Protein AF-A0A453LYA1-F1 (afdb_monomer_lite)

Radius of gyration: 41.37 Å; chains: 1; bounding box: 114×75×146 Å

pLDDT: mean 76.66, std 23.34, range [22.73, 98.69]

Foldseek 3Di:
DDDDDDDDAWAKEKAKPPAPFWDAAAEFPFWTATPVRDFIKIFIDTVNHTQQDDPQQWFKKFKFKFAQVVQPPPHPDDDDPVRRVVRADDDPNHGGGQAMFTGHRRMDGRDTTGHNDWDDGKIWMKIDTPPDDDPHDYHMYIGDIHGYYYPQCVQQDADVQDEQAAFLSNFAPHHPPDPLSVLCVVVVNGGLLSLLLVCQQDVPVNCVSSVDDPVRSVRRVVSSVRYDLAFFKAWDADPVQQKIFIATSSRDTQFIAHPNDTDGLVRQDLVSNVVCVVCCVVVSNVVSVVCVVCVVVVNNHGQFTDDPNDTHGPDDDDDDDDDDDDDDDDDDDDDDDDDPDDPDDDDDPPDDQLLVLLADDDDDDDDDDDDDDDDDDDDDDDDDDDDDDDDDDDDDDDDDDDDDDDDDDDDDDDDDDDDDDDDDDDDDDDDDPDPPDQVCVVVVHPLLPLVVLLLQLLVCLLVVVLVSNVSSLVSLVVQADLLDALSSNVSVLSSLLSVLQSVVHLVPCLVVSPDPQQFLVLLLLLVVVLVVLDVQQVLQLLQLLLLVSNLCRPAQAAEEEEQACQLVPSCLSVLLSQLSRPVHHHQYEYEDEDEPVSCRNSVHFCVVSQVVNVVSNVVSVHNYYYQYHHDQLLPDAPVSRPDDPRHQYEYEAAARLLLHDAVLQDVVGSSLVNLLRVVVSVHSKYKHKFWQFQLADDRQSVNSVRLSVQSSLVSNSSCVRDRSPDPSSSSSCVNPPSSLSSLSRNDDHNSRSRHGDHVVVVVVSNVVSPKDWDARDPVSVVSSVVVCVVGPPQWDWDADPSKIFTGGNPGTTMIMTMID

Organism: Aegilops tauschii subsp. strangulata (NCBI:txid200361)

Secondary structure (DSSP, 8-state):
------S----EEEEEES-S-B-SSEETTSBPPBTTSS--EEEEEETTEE--SSSGGG-EEEEEEEEGGGGTTTSS----HHHHHTTB-EETTEE-EEEEEE-BTTEEE----B-SS-EEEEEEEEEEE-S---SS-EEPEE---EEEE-GGGGGG---SSPPTTSBGGGSTT--TTSHHHHHHHTTT--BHHHHHHHHHHHHHHHHHHHT--HHHHHHHHHHHTTS---SEEEEEEETTTTEEEEE-TT--EEEEEETTEEEETTTS-HHHHHHHHHHHHHHHHHHHHHHHHHHHTT----SEEEETTEEEESSPPP--------PPP--PPPP---------------S--HHHHHH----------------------------------------------------------------------PPP------HHHHTT--TT-HHHHHHHHHHHHHHT-HHHHHHHHHHHHHH--TTS-HHHHHHHHHHHHHHHHHTT-HHHHTTT----PPPHHHHHHHHHHHHHHSSHHHHHHHHHHHHHHHHTTT-SEEEEEEET-TT-HHHHHHHHHHHT-TT-PPEEEEEEEE-SSTHHHHTS-HHHHHHHHHHHHHHTT--EEEEEEES-GGG--GGGS---TT-EEEEEEES-TTTS--TTT-TT-HHHHHHHHHHHT--SEEEEEEE----SSS-HHHHHHHHHHHHHHHHHHHHTTS-TT-HHHHHHIIIIIIHHHHHHHH--GGG-------HHHHHHHHHHTT--B-PPPHHHHHHHHHHHHTS-TTEEEEEETTEEEEEETTEEEEEEEEE-

Sequence (820 aa):
EGFPESGGTTRVKLRFVDVEGPKDPLYTGCPVQWLNGENAKVVIFENDKQITQGNLSKLKIEILAVHADFFTERGQADFTKEEFNKQIHMYNENESVLTTVNLKNGEACIGSFFFTESYRKKLRLTARVERQDLAVRVQEAITDPFVIKDHRSALNGKRYPPSKEEAVHHLENISLKGKRCNDLADKNITTVKRLMRHYHRDKSGLQKLTGMKDEDWSTMVTHATTCDPGVEIYSYGVAEENCELLFNDFYDLVGVLTNGDYVPVSHLDQFQQILLQLKMKSWKMSAFKKLEEREKSGVLIPDYLMMNGCPVRTVPLNNDAGPSVQAKRTSQYPNDIAAQHEFGDRHSLIGFSLAEVLSNNDAGDSKQEQTVHQGHGQPDASITQANILNDQGSLSAQPTPLHNFLPVPADEMITRASLTDEQTEYFSTTDEQTEYFSTTDSLGINTGDLKQVIIACGKAAAGNGIYETEVLISELRQLVSISGDPMQRLGACMLEGLVARFSSSGSKLYKSLNCKEPTSPELMSYMHLLYDMCPLYKFGYMSANGAIAEAVKGENFVHIIDFQIAQGSQWITIIQALAARPAGPPCLRITGIDDSNSAYARGGGLDMVGTRLHSISASCGLPFEFNAVHAASHEVYIQHLDTRPGEAIVVNFAYQLHHTPDESVSVENHRDRIIRMIKSLAPRVVTLVEQESNTNTTPFFQRYLETLDYYTAVFESIDVALPRDDKTRISTEQHCLARDIISLIACEGAERVERHEVFGKWKARFAMAGFRPYPLCSLVNNTIKTLLDDYHRCYRLEERDGVLYLGWKSRMLVVSSAWR

Structure (mmCIF, N/CA/C/O backbone):
data_AF-A0A453LYA1-F1
#
_entry.id   AF-A0A453LYA1-F1
#
loop_
_atom_site.group_PDB
_atom_site.id
_atom_site.type_symbol
_atom_site.label_atom_id
_atom_site.label_alt_id
_atom_site.label_comp_id
_atom_site.label_asym_id
_atom_site.label_entity_id
_atom_site.label_seq_id
_atom_site.pdbx_PDB_ins_code
_atom_site.Cartn_x
_atom_site.Cartn_y
_atom_site.Cartn_z
_atom_site.occupancy
_atom_site.B_iso_or_equiv
_atom_site.auth_seq_id
_atom_site.auth_comp_id
_atom_site.auth_asym_id
_atom_site.auth_atom_id
_atom_site.pdbx_PDB_model_num
ATOM 1 N N . GLU A 1 1 ? -10.356 17.931 75.069 1.00 30.28 1 GLU A N 1
ATOM 2 C CA . GLU A 1 1 ? -11.483 18.888 75.170 1.00 30.28 1 GLU A CA 1
ATOM 3 C C . GLU A 1 1 ? -10.923 20.305 75.075 1.00 30.28 1 GLU A C 1
ATOM 5 O O . GLU A 1 1 ? -9.731 20.453 75.311 1.00 30.28 1 GLU A O 1
ATOM 10 N N . GLY A 1 2 ? -11.742 21.313 74.751 1.00 31.31 2 GLY A N 1
ATOM 11 C CA . GLY A 1 2 ? -11.338 22.730 74.789 1.00 31.31 2 GLY A CA 1
ATOM 12 C C . GLY A 1 2 ? -10.570 23.240 73.559 1.00 31.31 2 GLY A C 1
ATOM 13 O O . GLY A 1 2 ? -9.354 23.110 73.476 1.00 31.31 2 GLY A O 1
ATOM 14 N N . PHE A 1 3 ? -11.292 23.878 72.634 1.00 37.16 3 PHE A N 1
ATOM 15 C CA . PHE A 1 3 ? -10.729 24.786 71.621 1.00 37.16 3 PHE A CA 1
ATOM 16 C C . PHE A 1 3 ? -10.383 26.159 72.253 1.00 37.16 3 PHE A C 1
ATOM 18 O O . PHE A 1 3 ? -10.768 26.424 73.396 1.00 37.16 3 PHE A O 1
ATOM 25 N N . PRO A 1 4 ? -9.688 27.050 71.522 1.00 33.28 4 PRO A N 1
ATOM 26 C CA . PRO A 1 4 ? -10.471 28.054 70.792 1.00 33.28 4 PRO A CA 1
ATOM 27 C C . PRO A 1 4 ? -10.206 28.069 69.279 1.00 33.28 4 PRO A C 1
ATOM 29 O O . PRO A 1 4 ? -9.065 28.074 68.821 1.00 33.28 4 PRO A O 1
ATOM 32 N N . GLU A 1 5 ? -11.286 28.143 68.502 1.00 47.47 5 GLU A N 1
ATOM 33 C CA . GLU A 1 5 ? -11.248 28.688 67.144 1.00 47.47 5 GLU A CA 1
ATOM 34 C C . GLU A 1 5 ? -11.278 30.225 67.204 1.00 47.47 5 GLU A C 1
ATOM 36 O O . GLU A 1 5 ? -11.777 30.803 68.170 1.00 47.47 5 GLU A O 1
ATOM 41 N N . SER A 1 6 ? -10.815 30.879 66.130 1.00 40.53 6 SER A N 1
ATOM 42 C CA . SER A 1 6 ? -10.664 32.340 65.970 1.00 40.53 6 SER A CA 1
ATOM 43 C C . SER A 1 6 ? -9.631 32.998 66.910 1.00 40.53 6 SER A C 1
ATOM 45 O O . SER A 1 6 ? -9.622 32.777 68.115 1.00 40.53 6 SER A O 1
ATOM 47 N N . GLY A 1 7 ? -8.726 33.824 66.358 1.00 31.69 7 GLY A N 1
ATOM 48 C CA . GLY A 1 7 ? -7.708 34.505 67.182 1.00 31.69 7 GLY A CA 1
ATOM 49 C C . GLY A 1 7 ? -6.412 34.975 66.507 1.00 31.69 7 GLY A C 1
ATOM 50 O O . GLY A 1 7 ? -5.605 35.608 67.174 1.00 31.69 7 GLY A O 1
ATOM 51 N N . GLY A 1 8 ? -6.200 34.722 65.209 1.00 44.28 8 GLY A N 1
ATOM 52 C CA . GLY A 1 8 ? -5.078 35.310 64.457 1.00 44.28 8 GLY A CA 1
ATOM 53 C C . GLY A 1 8 ? -3.753 34.542 64.541 1.00 44.28 8 GLY A C 1
ATOM 54 O O . GLY A 1 8 ? -2.785 35.011 65.128 1.00 44.28 8 GLY A O 1
ATOM 55 N N . THR A 1 9 ? -3.674 33.387 63.877 1.00 48.34 9 THR A N 1
ATOM 56 C CA . THR A 1 9 ? -2.412 32.659 63.673 1.00 48.34 9 THR A CA 1
ATOM 57 C C . THR A 1 9 ? -1.511 33.401 62.681 1.00 48.34 9 THR A C 1
ATOM 59 O O . THR A 1 9 ? -1.737 33.333 61.468 1.00 48.34 9 THR A O 1
ATOM 62 N N . THR A 1 10 ? -0.484 34.096 63.170 1.00 52.25 10 THR A N 1
ATOM 63 C CA . THR A 1 10 ? 0.561 34.671 62.319 1.00 52.25 10 THR A CA 1
ATOM 64 C C . THR A 1 10 ? 1.327 33.566 61.587 1.00 52.25 10 THR A C 1
ATOM 66 O O . THR A 1 10 ? 1.954 32.701 62.197 1.00 52.25 10 THR A O 1
ATOM 69 N N . ARG A 1 11 ? 1.272 33.573 60.250 1.00 74.69 11 ARG A N 1
ATOM 70 C CA . ARG A 1 11 ? 1.991 32.604 59.412 1.00 74.69 11 ARG A CA 1
ATOM 71 C C . ARG A 1 11 ? 3.428 33.077 59.229 1.00 74.69 11 ARG A C 1
ATOM 73 O O . ARG A 1 11 ? 3.698 33.925 58.374 1.00 74.69 11 ARG A O 1
ATOM 80 N N . VAL A 1 12 ? 4.330 32.530 60.044 1.00 88.50 12 VAL A N 1
ATOM 81 C CA . VAL A 1 12 ? 5.773 32.749 59.913 1.00 88.50 12 VAL A CA 1
ATOM 82 C C . VAL A 1 12 ? 6.356 31.754 58.908 1.00 88.50 12 VAL A C 1
ATOM 84 O O . VAL A 1 12 ? 6.185 30.546 59.053 1.00 88.50 12 VAL A O 1
ATOM 87 N N . LYS A 1 13 ? 7.047 32.250 57.880 1.00 90.50 13 LYS A N 1
ATOM 88 C CA . LYS A 1 13 ? 7.580 31.449 56.767 1.00 90.50 13 LYS A CA 1
ATOM 89 C C . LYS A 1 13 ? 8.907 31.995 56.253 1.00 90.50 13 LYS A C 1
ATOM 91 O O . LYS A 1 13 ? 9.119 33.206 56.224 1.00 90.50 13 LYS A O 1
ATOM 96 N N . LEU A 1 14 ? 9.787 31.102 55.822 1.00 92.62 14 LEU A N 1
ATOM 97 C CA . LEU A 1 14 ? 10.999 31.440 55.084 1.00 92.62 14 LEU A CA 1
ATOM 98 C C . LEU A 1 14 ? 10.669 31.579 53.589 1.00 92.62 14 LEU A C 1
ATOM 100 O O . LEU A 1 14 ? 9.772 30.916 53.069 1.00 92.62 14 LEU A O 1
ATOM 104 N N . ARG A 1 15 ? 11.426 32.412 52.874 1.00 92.56 15 ARG A N 1
ATOM 105 C CA . ARG A 1 15 ? 11.445 32.463 51.405 1.00 92.56 15 ARG A CA 1
ATOM 106 C C . ARG A 1 15 ? 12.868 32.574 50.888 1.00 92.56 15 ARG A C 1
ATOM 108 O O . ARG A 1 15 ? 13.687 33.246 51.509 1.00 92.56 15 ARG A O 1
ATOM 115 N N . PHE A 1 16 ? 13.108 32.005 49.711 1.00 91.75 16 PHE A N 1
ATOM 116 C CA . PHE A 1 16 ? 14.186 32.456 48.838 1.00 91.75 16 PHE A CA 1
ATOM 117 C C . PHE A 1 16 ? 13.763 33.774 48.173 1.00 91.75 16 PHE A C 1
ATOM 119 O O . PHE A 1 16 ? 12.613 33.897 47.747 1.00 91.75 16 PHE A O 1
ATOM 126 N N . VAL A 1 17 ? 14.664 34.752 48.114 1.00 88.75 17 VAL A N 1
ATOM 127 C CA . VAL A 1 17 ? 14.460 36.039 47.425 1.00 88.75 17 VAL A CA 1
ATOM 128 C C . VAL A 1 17 ? 15.706 36.417 46.619 1.00 88.75 17 VAL A C 1
ATOM 130 O O . VAL A 1 17 ? 16.766 35.805 46.785 1.00 88.75 17 VAL A O 1
ATOM 133 N N . ASP A 1 18 ? 15.555 37.425 45.760 1.00 84.12 18 ASP A N 1
ATOM 134 C CA . ASP A 1 18 ? 16.565 37.935 44.821 1.00 84.12 18 ASP A CA 1
ATOM 135 C C . ASP A 1 18 ? 17.034 36.886 43.788 1.00 84.12 18 ASP A C 1
ATOM 137 O O . ASP A 1 18 ? 18.120 36.991 43.223 1.00 84.12 18 ASP A O 1
ATOM 141 N N . VAL A 1 19 ? 16.219 35.850 43.535 1.00 80.94 19 VAL A N 1
ATOM 142 C CA . VAL A 1 19 ? 16.482 34.791 42.545 1.00 80.94 19 VAL A CA 1
ATOM 143 C C . VAL A 1 19 ? 15.204 34.240 41.915 1.00 80.94 19 VAL A C 1
ATOM 145 O O . VAL A 1 19 ? 14.210 34.007 42.597 1.00 80.94 19 VAL A O 1
ATOM 148 N N . GLU A 1 20 ? 15.276 33.925 40.621 1.00 76.75 20 GLU A N 1
ATOM 149 C CA . GLU A 1 20 ? 14.210 33.251 39.852 1.00 76.75 20 GLU A CA 1
ATOM 150 C C . GLU A 1 20 ? 14.286 31.710 39.935 1.00 76.75 20 GLU A C 1
ATOM 152 O O . GLU A 1 20 ? 13.598 30.998 39.212 1.00 76.75 20 GLU A O 1
ATOM 157 N N . GLY A 1 21 ? 15.136 31.179 40.820 1.00 84.19 21 GLY A N 1
ATOM 158 C CA . GLY A 1 21 ? 15.368 29.744 41.005 1.00 84.19 21 GLY A CA 1
ATOM 159 C C . GLY A 1 21 ? 16.737 29.258 40.501 1.00 84.19 21 GLY A C 1
ATOM 160 O O . GLY A 1 21 ? 17.475 30.005 39.849 1.00 84.19 21 GLY A O 1
ATOM 161 N N . PRO A 1 22 ? 17.135 28.025 40.868 1.00 87.81 22 PRO A N 1
ATOM 162 C CA . PRO A 1 22 ? 18.398 27.425 40.447 1.00 87.81 22 PRO A CA 1
ATOM 163 C C . PRO A 1 22 ? 18.355 27.020 38.967 1.00 87.81 22 PRO A C 1
ATOM 165 O O . PRO A 1 22 ? 17.309 26.630 38.449 1.00 87.81 22 PRO A O 1
ATOM 168 N N . LYS A 1 23 ? 19.504 27.057 38.283 1.00 86.69 23 LYS A N 1
ATOM 169 C CA . LYS A 1 23 ? 19.617 26.563 36.899 1.00 86.69 23 LYS A CA 1
ATOM 170 C C . LYS A 1 23 ? 19.437 25.040 36.848 1.00 86.69 23 LYS A C 1
ATOM 172 O O . LYS A 1 23 ? 20.053 24.326 37.632 1.00 86.69 23 LYS A O 1
ATOM 177 N N . ASP A 1 24 ? 18.668 24.538 35.883 1.00 84.38 24 ASP A N 1
ATOM 178 C CA . ASP A 1 24 ? 18.558 23.102 35.590 1.00 84.38 24 ASP A CA 1
ATOM 179 C C . ASP A 1 24 ? 19.307 22.780 34.278 1.00 84.38 24 ASP A C 1
ATOM 181 O O . ASP A 1 24 ? 18.973 23.364 33.244 1.00 84.38 24 ASP A O 1
ATOM 185 N N . PRO A 1 25 ? 20.313 21.883 34.260 1.00 83.81 25 PRO A N 1
ATOM 186 C CA . PRO A 1 25 ? 20.894 21.153 35.387 1.00 83.81 25 PRO A CA 1
ATOM 187 C C . PRO A 1 25 ? 21.977 21.942 36.139 1.00 83.81 25 PRO A C 1
ATOM 189 O O . PRO A 1 25 ? 22.738 22.717 35.552 1.00 83.81 25 PRO A O 1
ATOM 192 N N . LEU A 1 26 ? 22.129 21.626 37.425 1.00 86.81 26 LEU A N 1
ATOM 193 C CA . LEU A 1 26 ? 23.341 21.916 38.191 1.00 86.81 26 LEU A CA 1
ATOM 194 C C . LEU A 1 26 ? 24.396 20.824 37.950 1.00 86.81 26 LEU A C 1
ATOM 196 O O . LEU A 1 26 ? 24.077 19.714 37.516 1.00 86.81 26 LEU A O 1
ATOM 200 N N . TYR A 1 27 ? 25.657 21.121 38.270 1.00 83.94 27 TYR A N 1
ATOM 201 C CA . TYR A 1 27 ? 26.779 20.189 38.116 1.00 83.94 27 TYR A CA 1
ATOM 202 C C . TYR A 1 27 ? 27.525 19.982 39.436 1.00 83.94 27 TYR A C 1
ATOM 204 O O . TYR A 1 27 ? 27.680 20.922 40.217 1.00 83.94 27 TYR A O 1
ATOM 212 N N . THR A 1 28 ? 28.008 18.762 39.683 1.00 83.75 28 THR A N 1
ATOM 213 C CA . THR A 1 28 ? 28.804 18.454 40.881 1.00 83.75 28 THR A CA 1
ATOM 214 C C . THR A 1 28 ? 30.088 19.279 40.946 1.00 83.75 28 THR A C 1
ATOM 216 O O . THR A 1 28 ? 30.659 19.651 39.921 1.00 83.75 28 THR A O 1
ATOM 219 N N . GLY A 1 29 ? 30.533 19.613 42.159 1.00 79.94 29 GLY A N 1
ATOM 220 C CA . GLY A 1 29 ? 31.735 20.421 42.405 1.00 79.94 29 GLY A CA 1
ATOM 221 C C . GLY A 1 29 ? 31.671 21.877 41.913 1.00 79.94 29 GLY A C 1
ATOM 222 O O . GLY A 1 29 ? 32.582 22.650 42.201 1.00 79.94 29 GLY A O 1
ATOM 223 N N . CYS A 1 30 ? 30.614 22.281 41.202 1.00 82.31 30 CYS A N 1
ATOM 224 C CA . CYS A 1 30 ? 30.370 23.667 40.822 1.00 82.31 30 CYS A CA 1
ATOM 225 C C . CYS A 1 30 ? 29.524 24.380 41.888 1.00 82.31 30 CYS A C 1
ATOM 227 O O . CYS A 1 30 ? 28.567 23.784 42.390 1.00 82.31 30 CYS A O 1
ATOM 229 N N . PRO A 1 31 ? 29.799 25.665 42.182 1.00 87.19 31 PRO A N 1
ATOM 230 C CA . PRO A 1 31 ? 28.870 26.517 42.914 1.00 87.19 31 PRO A CA 1
ATOM 231 C C . PRO A 1 31 ? 27.469 26.487 42.294 1.00 87.19 31 PRO A C 1
ATOM 233 O O . PRO A 1 31 ? 27.330 26.564 41.069 1.00 87.19 31 PRO A O 1
ATOM 236 N N . VAL A 1 32 ? 26.435 26.403 43.132 1.00 87.94 32 VAL A N 1
ATOM 237 C CA . VAL A 1 32 ? 25.037 26.488 42.692 1.00 87.94 32 VAL A CA 1
ATOM 238 C C . VAL A 1 32 ? 24.788 27.841 42.026 1.00 87.94 32 VAL A C 1
ATOM 240 O O . VAL A 1 32 ? 25.015 28.891 42.623 1.00 87.94 32 VAL A O 1
ATOM 243 N N . GLN A 1 33 ? 24.316 27.803 40.778 1.00 86.44 33 GLN A N 1
ATOM 244 C CA . GLN A 1 33 ? 23.986 28.992 39.997 1.00 86.44 33 GLN A CA 1
ATOM 245 C C . GLN A 1 33 ? 22.476 29.209 39.934 1.00 86.44 33 GLN A C 1
ATOM 247 O O . GLN A 1 33 ? 21.706 28.264 39.755 1.00 86.44 33 GLN A O 1
ATOM 252 N N . TRP A 1 34 ? 22.083 30.476 39.990 1.00 87.06 34 TRP A N 1
ATOM 253 C CA . TRP A 1 34 ? 20.704 30.946 39.890 1.00 87.06 34 TRP A CA 1
ATOM 254 C C . TRP A 1 34 ? 20.442 31.516 38.492 1.00 87.06 34 TRP A C 1
ATOM 256 O O . TRP A 1 34 ? 21.386 31.929 37.811 1.00 87.06 34 TRP A O 1
ATOM 266 N N . LEU A 1 35 ? 19.191 31.490 38.027 1.00 82.69 35 LEU A N 1
ATOM 267 C CA . LEU A 1 35 ? 18.830 31.850 36.646 1.00 82.69 35 LEU A CA 1
ATOM 268 C C . LEU A 1 35 ? 19.207 33.300 36.291 1.00 82.69 35 LEU A C 1
ATOM 270 O O . LEU A 1 35 ? 19.885 33.512 35.287 1.00 82.69 35 LEU A O 1
ATOM 274 N N . ASN A 1 36 ? 18.895 34.254 37.172 1.00 81.88 36 ASN A N 1
ATOM 275 C CA . ASN A 1 36 ? 19.286 35.668 37.079 1.00 81.88 36 ASN A CA 1
ATOM 276 C C . ASN A 1 36 ? 20.783 35.935 37.360 1.00 81.88 36 ASN A C 1
ATOM 278 O O . ASN A 1 36 ? 21.253 37.054 37.180 1.00 81.88 36 ASN A O 1
ATOM 282 N N . GLY A 1 37 ? 21.549 34.930 37.801 1.00 74.25 37 GLY A N 1
ATOM 283 C CA . GLY A 1 37 ? 22.980 35.053 38.105 1.00 74.25 37 GLY A CA 1
ATOM 284 C C . GLY A 1 37 ? 23.325 35.719 39.444 1.00 74.25 37 GLY A C 1
ATOM 285 O O . GLY A 1 37 ? 24.509 35.851 39.754 1.00 74.25 37 GLY A O 1
ATOM 286 N N . GLU A 1 38 ? 22.333 36.108 40.247 1.00 77.44 38 GLU A N 1
ATOM 287 C CA . GLU A 1 38 ? 22.539 36.749 41.551 1.00 77.44 38 GLU A CA 1
ATOM 288 C C . GLU A 1 38 ? 22.747 35.726 42.689 1.00 77.44 38 GLU A C 1
ATOM 290 O O . GLU A 1 38 ? 22.688 34.510 42.493 1.00 77.44 38 GLU A O 1
ATOM 295 N N . ASN A 1 39 ? 23.033 36.214 43.901 1.00 79.88 39 ASN A N 1
ATOM 296 C CA . ASN A 1 39 ? 23.191 35.374 45.091 1.00 79.88 39 ASN A CA 1
ATOM 297 C C . ASN A 1 39 ? 21.877 35.303 45.875 1.00 79.88 39 ASN A C 1
ATOM 299 O O . ASN A 1 39 ? 21.498 36.284 46.514 1.00 79.88 39 ASN A O 1
ATOM 303 N N . ALA A 1 40 ? 21.246 34.126 45.911 1.00 88.25 40 ALA A N 1
ATOM 304 C CA . ALA A 1 40 ? 20.052 33.896 46.719 1.00 88.25 40 ALA A CA 1
ATOM 305 C C . ALA A 1 40 ? 20.230 34.309 48.188 1.00 88.25 40 ALA A C 1
ATOM 307 O O . ALA A 1 40 ? 21.226 33.974 48.846 1.00 88.25 40 ALA A O 1
ATOM 308 N N . LYS A 1 41 ? 19.195 34.960 48.720 1.00 92.62 41 LYS A N 1
ATOM 309 C CA . LYS A 1 41 ? 19.008 35.177 50.156 1.00 92.62 41 LYS A CA 1
ATOM 310 C C . LYS A 1 41 ? 17.865 34.312 50.667 1.00 92.62 41 LYS A C 1
ATOM 312 O O . LYS A 1 41 ? 16.901 34.070 49.943 1.00 92.62 41 LYS A O 1
ATOM 317 N N . VAL A 1 42 ? 17.938 33.911 51.934 1.00 94.00 42 VAL A N 1
ATOM 318 C CA . VAL A 1 42 ? 16.764 33.464 52.692 1.00 94.00 42 VAL A CA 1
ATOM 319 C C . VAL A 1 42 ? 16.290 34.607 53.578 1.00 94.00 42 VAL A C 1
ATOM 321 O O . VAL A 1 42 ? 17.097 35.216 54.281 1.00 94.00 42 VAL A O 1
ATOM 324 N N . VAL A 1 43 ? 14.987 34.880 53.559 1.00 95.56 43 VAL A N 1
ATOM 325 C CA . VAL A 1 43 ? 14.341 35.919 54.372 1.00 95.56 43 VAL A CA 1
ATOM 326 C C . VAL A 1 43 ? 13.153 35.328 55.122 1.00 95.56 43 VAL A C 1
ATOM 328 O O . VAL A 1 43 ? 12.386 34.548 54.554 1.00 95.56 43 VAL A O 1
ATOM 331 N N . ILE A 1 44 ? 12.994 35.693 56.397 1.00 94.69 44 ILE A N 1
ATOM 332 C CA . ILE A 1 44 ? 11.853 35.285 57.225 1.00 94.69 44 ILE A CA 1
ATOM 333 C C . ILE A 1 44 ? 10.750 36.353 57.222 1.00 94.69 44 ILE A C 1
ATOM 335 O O . ILE A 1 44 ? 10.992 37.536 57.475 1.00 94.69 44 ILE A O 1
ATOM 339 N N . PHE A 1 45 ? 9.522 35.916 56.956 1.00 91.50 45 PHE A N 1
ATOM 340 C CA . PHE A 1 45 ? 8.326 36.746 56.884 1.00 91.50 45 PHE A CA 1
ATOM 341 C C . PHE A 1 45 ? 7.288 36.296 57.909 1.00 91.50 45 PHE A C 1
ATOM 343 O O . PHE A 1 45 ? 7.043 35.102 58.046 1.00 91.50 45 PHE A O 1
ATOM 350 N N . GLU A 1 46 ? 6.611 37.245 58.548 1.00 90.44 46 GLU A N 1
ATOM 351 C CA . GLU A 1 46 ? 5.376 37.044 59.307 1.00 90.44 46 GLU A CA 1
ATOM 352 C C . GLU A 1 46 ? 4.237 37.764 58.581 1.00 90.44 46 GLU A C 1
ATOM 354 O O . GLU A 1 46 ? 4.325 38.969 58.348 1.00 90.44 46 GLU A O 1
ATOM 359 N N . ASN A 1 47 ? 3.184 37.038 58.179 1.00 84.56 47 ASN A N 1
ATOM 360 C CA . ASN A 1 47 ? 2.059 37.598 57.407 1.00 84.56 47 ASN A CA 1
ATOM 361 C C . ASN A 1 47 ? 2.531 38.492 56.236 1.00 84.56 47 ASN A C 1
ATOM 363 O O . ASN A 1 47 ? 2.058 39.612 56.042 1.00 84.56 47 ASN A O 1
ATOM 367 N N . ASP A 1 48 ? 3.524 37.987 55.496 1.00 82.69 48 ASP A N 1
ATOM 368 C CA . ASP A 1 48 ? 4.148 38.626 54.331 1.00 82.69 48 ASP A CA 1
ATOM 369 C C . ASP A 1 48 ? 4.926 39.935 54.603 1.00 82.69 48 ASP A C 1
ATOM 371 O O . ASP A 1 48 ? 5.361 40.598 53.665 1.00 82.69 48 ASP A O 1
ATOM 375 N N . LYS A 1 49 ? 5.232 40.249 55.872 1.00 89.06 49 LYS A N 1
ATOM 376 C CA . LYS A 1 49 ? 6.176 41.308 56.281 1.00 89.06 49 LYS A CA 1
ATOM 377 C C . LYS A 1 49 ? 7.479 40.711 56.825 1.00 89.06 49 LYS A C 1
ATOM 379 O O . LYS A 1 49 ? 7.437 39.776 57.617 1.00 89.06 49 LYS A O 1
ATOM 384 N N . GLN A 1 50 ? 8.635 41.239 56.420 1.00 92.25 50 GLN A N 1
ATOM 385 C CA . GLN A 1 50 ? 9.950 40.758 56.872 1.00 92.25 50 GLN A CA 1
ATOM 386 C C . GLN A 1 50 ? 10.161 41.014 58.374 1.00 92.25 50 GLN A C 1
ATOM 388 O O . GLN A 1 50 ? 9.986 42.141 58.844 1.00 92.25 50 GLN A O 1
ATOM 393 N N . ILE A 1 51 ? 10.575 39.991 59.131 1.00 91.94 51 ILE A N 1
ATOM 394 C CA . ILE A 1 51 ? 10.809 40.119 60.579 1.00 91.94 51 ILE A CA 1
ATOM 395 C C . ILE A 1 51 ? 12.229 40.638 60.824 1.00 91.94 51 ILE A C 1
ATOM 397 O O . ILE A 1 51 ? 13.179 39.864 60.921 1.00 91.94 51 ILE A O 1
ATOM 401 N N . THR A 1 52 ? 12.396 41.955 60.943 1.00 90.94 52 THR A N 1
ATOM 402 C CA . THR A 1 52 ? 13.731 42.564 61.081 1.00 90.94 52 THR A CA 1
ATOM 403 C C . THR A 1 52 ? 14.291 42.566 62.508 1.00 90.94 52 THR A C 1
ATOM 405 O O . THR A 1 52 ? 15.494 42.744 62.693 1.00 90.94 52 THR A O 1
ATOM 408 N N . GLN A 1 53 ? 13.475 42.323 63.540 1.00 87.12 53 GLN A N 1
ATOM 409 C CA . GLN A 1 53 ? 13.885 42.408 64.952 1.00 87.12 53 GLN A CA 1
ATOM 410 C C . GLN A 1 53 ? 13.385 41.222 65.802 1.00 87.12 53 GLN A C 1
ATOM 412 O O . GLN A 1 53 ? 12.591 40.400 65.351 1.00 87.12 53 GLN A O 1
ATOM 417 N N . GLY A 1 54 ? 13.863 41.128 67.048 1.00 88.25 54 GLY A N 1
ATOM 418 C CA . GLY A 1 54 ? 13.530 40.042 67.978 1.00 88.25 54 GLY A CA 1
ATOM 419 C C . GLY A 1 54 ? 14.371 38.773 67.785 1.00 88.25 54 GLY A C 1
ATOM 420 O O . GLY A 1 54 ? 15.439 38.800 67.175 1.00 88.25 54 GLY A O 1
ATOM 421 N N . ASN A 1 55 ? 13.902 37.652 68.343 1.00 86.56 55 ASN A N 1
ATOM 422 C CA . ASN A 1 55 ? 14.623 36.372 68.289 1.00 86.56 55 ASN A CA 1
ATOM 423 C C . ASN A 1 55 ? 14.490 35.691 66.915 1.00 86.56 55 ASN A C 1
ATOM 425 O O . ASN A 1 55 ? 15.448 35.096 66.426 1.00 86.56 55 ASN A O 1
ATOM 429 N N . LEU A 1 56 ? 13.331 35.831 66.260 1.00 89.44 56 LEU A N 1
ATOM 430 C CA . LEU A 1 56 ? 13.075 35.254 64.935 1.00 89.44 56 LEU A CA 1
ATOM 431 C C . LEU A 1 56 ? 13.942 35.891 63.831 1.00 89.44 56 LEU A C 1
ATOM 433 O O . LEU A 1 56 ? 14.252 35.228 62.846 1.00 89.44 56 LEU A O 1
ATOM 437 N N . SER A 1 57 ? 14.415 37.132 64.009 1.00 91.31 57 SER A N 1
ATOM 438 C CA . SER A 1 57 ? 15.285 37.808 63.031 1.00 91.31 57 SER A CA 1
ATOM 439 C C . SER A 1 57 ? 16.759 37.368 63.072 1.00 91.31 57 SER A C 1
ATOM 441 O O . SER A 1 57 ? 17.582 37.906 62.324 1.00 91.31 57 SER A O 1
ATOM 443 N N . LYS A 1 58 ? 17.091 36.400 63.945 1.00 92.19 58 LYS A N 1
ATOM 444 C CA . LYS A 1 58 ? 18.453 35.914 64.246 1.00 92.19 58 LYS A CA 1
ATOM 445 C C . LYS A 1 58 ? 18.598 34.384 64.196 1.00 92.19 58 LYS A C 1
ATOM 447 O O . LYS A 1 58 ? 19.573 33.844 64.714 1.00 92.19 58 LYS A O 1
ATOM 452 N N . LEU A 1 59 ? 17.621 33.674 63.627 1.00 93.31 59 LEU A N 1
ATOM 453 C CA . LEU A 1 59 ? 17.631 32.209 63.576 1.00 93.31 59 LEU A CA 1
ATOM 454 C C . LEU A 1 59 ? 18.778 31.663 62.711 1.00 93.31 59 LEU A C 1
ATOM 456 O O . LEU A 1 59 ? 19.188 32.280 61.726 1.00 93.31 59 LEU A O 1
ATOM 460 N N . LYS A 1 60 ? 19.249 30.464 63.062 1.00 94.44 60 LYS A N 1
ATOM 461 C CA . LYS A 1 60 ? 20.160 29.655 62.248 1.00 94.44 60 LYS A CA 1
ATOM 462 C C . LYS A 1 60 ? 19.336 28.786 61.295 1.00 94.44 60 LYS A C 1
ATOM 464 O O . LYS A 1 60 ? 18.375 28.140 61.714 1.00 94.44 60 LYS A O 1
ATOM 469 N N . ILE A 1 61 ? 19.676 28.842 60.012 1.00 95.19 61 ILE A N 1
ATOM 470 C CA . ILE A 1 61 ? 18.920 28.292 58.886 1.00 95.19 61 ILE A CA 1
ATOM 471 C C . ILE A 1 61 ? 19.810 27.298 58.143 1.00 95.19 61 ILE A C 1
ATOM 473 O O . ILE A 1 61 ? 20.911 27.644 57.715 1.00 95.19 61 ILE A O 1
ATOM 477 N N . GLU A 1 62 ? 19.329 26.076 57.971 1.00 94.50 62 GLU A N 1
ATOM 478 C CA . GLU A 1 62 ? 19.984 25.036 57.181 1.00 94.50 62 GLU A CA 1
ATOM 479 C C . GLU A 1 62 ? 19.436 25.047 55.753 1.00 94.50 62 GLU A C 1
ATOM 481 O O . GLU A 1 62 ? 18.220 25.104 55.547 1.00 94.50 62 GLU A O 1
ATOM 486 N N . ILE A 1 63 ? 20.335 24.956 54.773 1.00 93.62 63 ILE A N 1
ATOM 487 C CA . ILE A 1 63 ? 19.995 24.746 53.367 1.00 93.62 63 ILE A CA 1
ATOM 488 C C . ILE A 1 63 ? 20.226 23.273 53.041 1.00 93.62 63 ILE A C 1
ATOM 490 O O . ILE A 1 63 ? 21.334 22.768 53.220 1.00 93.62 63 ILE A O 1
ATOM 494 N N . LEU A 1 64 ? 19.192 22.587 52.562 1.00 92.81 64 LEU A N 1
ATOM 495 C CA . LEU A 1 64 ? 19.237 21.166 52.200 1.00 92.81 64 LEU A CA 1
ATOM 496 C C . LEU A 1 64 ? 18.604 20.949 50.819 1.00 92.81 64 LEU A C 1
ATOM 498 O O . LEU A 1 64 ? 18.063 21.878 50.216 1.00 92.81 64 LEU A O 1
ATOM 502 N N . ALA A 1 65 ? 18.620 19.708 50.338 1.00 90.56 65 ALA A N 1
ATOM 503 C CA . ALA A 1 65 ? 17.771 19.273 49.232 1.00 90.56 65 ALA A CA 1
ATOM 504 C C . ALA A 1 65 ? 16.581 18.435 49.735 1.00 90.56 65 ALA A C 1
ATOM 506 O O . ALA A 1 65 ? 16.688 17.722 50.732 1.00 90.56 65 ALA A O 1
ATOM 507 N N . VAL A 1 66 ? 15.459 18.498 49.019 1.00 89.75 66 VAL A N 1
ATOM 508 C CA . VAL A 1 66 ? 14.269 17.648 49.206 1.00 89.75 66 VAL A CA 1
ATOM 509 C C . VAL A 1 66 ? 13.841 17.035 47.874 1.00 89.75 66 VAL A C 1
ATOM 511 O O . VAL A 1 66 ? 14.115 17.588 46.803 1.00 89.75 66 VAL A O 1
ATOM 514 N N . HIS A 1 67 ? 13.154 15.896 47.920 1.00 86.75 67 HIS A N 1
ATOM 515 C CA . HIS A 1 67 ? 12.638 15.245 46.715 1.00 86.75 67 HIS A CA 1
ATOM 516 C C . HIS A 1 67 ? 11.550 16.091 46.032 1.00 86.75 67 HIS A C 1
ATOM 518 O O . HIS A 1 67 ? 10.585 16.517 46.665 1.00 86.75 67 HIS A O 1
ATOM 524 N N . ALA A 1 68 ? 11.700 16.343 44.724 1.00 82.94 68 ALA A N 1
ATOM 525 C CA . ALA A 1 68 ? 10.775 17.202 43.979 1.00 82.94 68 ALA A CA 1
ATOM 526 C C . ALA A 1 68 ? 9.358 16.608 43.872 1.00 82.94 68 ALA A C 1
ATOM 528 O O . ALA A 1 68 ? 8.382 17.360 43.871 1.00 82.94 68 ALA A O 1
ATOM 529 N N . ASP A 1 69 ? 9.278 15.274 43.820 1.00 76.69 69 ASP A N 1
ATOM 530 C CA . ASP A 1 69 ? 8.069 14.465 43.630 1.00 76.69 69 ASP A CA 1
ATOM 531 C C . ASP A 1 69 ? 6.978 14.738 44.696 1.00 76.69 69 ASP A C 1
ATOM 533 O O . ASP A 1 69 ? 5.797 14.570 44.416 1.00 76.69 69 ASP A O 1
ATOM 537 N N . PHE A 1 70 ? 7.354 15.193 45.900 1.00 67.69 70 PHE A N 1
ATOM 538 C CA . PHE A 1 70 ? 6.456 15.379 47.054 1.00 67.69 70 PHE A CA 1
ATOM 539 C C . PHE A 1 70 ? 5.412 16.501 46.894 1.00 67.69 70 PHE A C 1
ATOM 541 O O . PHE A 1 70 ? 4.357 16.468 47.522 1.00 67.69 70 PHE A O 1
ATOM 548 N N . PHE A 1 71 ? 5.690 17.514 46.069 1.00 65.81 71 PHE A N 1
ATOM 549 C CA . PHE A 1 71 ? 4.904 18.759 46.035 1.00 65.81 71 PHE A CA 1
ATOM 550 C C . PHE A 1 71 ? 3.785 18.775 44.975 1.00 65.81 71 PHE A C 1
ATOM 552 O O . PHE A 1 71 ? 3.181 19.820 44.734 1.00 65.81 71 PHE A O 1
ATOM 559 N N . THR A 1 72 ? 3.522 17.648 44.311 1.00 54.28 72 THR A N 1
ATOM 560 C CA . THR A 1 72 ? 2.700 17.576 43.088 1.00 54.28 72 THR A CA 1
ATOM 561 C C . THR A 1 72 ? 1.189 17.498 43.328 1.00 54.28 72 THR A C 1
ATOM 563 O O . THR A 1 72 ? 0.438 18.006 42.502 1.00 54.28 72 THR A O 1
ATOM 566 N N . GLU A 1 73 ? 0.723 16.919 44.441 1.00 50.75 73 GLU A N 1
ATOM 567 C CA . GLU A 1 73 ? -0.713 16.624 44.644 1.00 50.75 73 GLU A CA 1
ATOM 568 C C . GLU A 1 73 ? -1.498 17.665 45.466 1.00 50.75 73 GLU A C 1
ATOM 570 O O . GLU A 1 73 ? -2.728 17.663 45.434 1.00 50.75 73 GLU A O 1
ATOM 575 N N . ARG A 1 74 ? -0.831 18.542 46.236 1.00 49.78 74 ARG A N 1
ATOM 576 C CA . ARG A 1 74 ? -1.506 19.487 47.164 1.00 49.78 74 ARG A CA 1
ATOM 577 C C . ARG A 1 74 ? -1.009 20.939 47.127 1.00 49.78 74 ARG A C 1
ATOM 579 O O . ARG A 1 74 ? -1.525 21.769 47.871 1.00 49.78 74 ARG A O 1
ATOM 586 N N . GLY A 1 75 ? -0.023 21.264 46.288 1.00 55.25 75 GLY A N 1
ATOM 587 C CA . GLY A 1 75 ? 0.627 22.582 46.291 1.00 55.25 75 GLY A CA 1
ATOM 588 C C . GLY A 1 75 ? 1.349 22.891 47.614 1.00 55.25 75 GLY A C 1
ATOM 589 O O . GLY A 1 75 ? 1.717 21.983 48.360 1.00 55.25 75 GLY A O 1
ATOM 590 N N . GLN A 1 76 ? 1.553 24.177 47.927 1.00 54.38 76 GLN A N 1
ATOM 591 C CA . GLN A 1 76 ? 2.124 24.628 49.211 1.00 54.38 76 GLN A CA 1
ATOM 592 C C . GLN A 1 76 ? 1.084 24.592 50.350 1.00 54.38 76 GLN A C 1
ATOM 594 O O . GLN A 1 76 ? 0.723 25.619 50.923 1.00 54.38 76 GLN A O 1
ATOM 599 N N . ALA A 1 77 ? 0.595 23.394 50.666 1.00 56.22 77 ALA A N 1
ATOM 600 C CA . ALA A 1 77 ? -0.242 23.147 51.835 1.00 56.22 77 ALA A CA 1
ATOM 601 C C . ALA A 1 77 ? 0.563 23.219 53.154 1.00 56.22 77 ALA A C 1
ATOM 603 O O . ALA A 1 77 ? 1.796 23.184 53.168 1.00 56.22 77 ALA A O 1
ATOM 604 N N . ASP A 1 78 ? -0.145 23.306 54.282 1.00 60.88 78 ASP A N 1
ATOM 605 C CA . ASP A 1 78 ? 0.446 23.438 55.619 1.00 60.88 78 ASP A CA 1
ATOM 606 C C . ASP A 1 78 ? 0.979 22.099 56.167 1.00 60.88 78 ASP A C 1
ATOM 608 O O . ASP A 1 78 ? 0.382 21.485 57.049 1.00 60.88 78 ASP A O 1
ATOM 612 N N . PHE A 1 79 ? 2.115 21.636 55.634 1.00 72.25 79 PHE A N 1
ATOM 613 C CA . PHE A 1 79 ? 2.784 20.407 56.081 1.00 72.25 79 PHE A CA 1
ATOM 614 C C . PHE A 1 79 ? 3.276 20.486 57.539 1.00 72.25 79 PHE A C 1
ATOM 616 O O . PHE A 1 79 ? 3.870 21.488 57.973 1.00 72.25 79 PHE A O 1
ATOM 623 N N . THR A 1 80 ? 3.124 19.383 58.276 1.00 76.25 80 THR A N 1
ATOM 624 C CA . THR A 1 80 ? 3.751 19.217 59.597 1.00 76.25 80 THR A CA 1
ATOM 625 C C . THR A 1 80 ? 5.282 19.160 59.491 1.00 76.25 80 THR A C 1
ATOM 627 O O . THR A 1 80 ? 5.850 18.824 58.446 1.00 76.25 80 THR A O 1
ATOM 630 N N . LYS A 1 81 ? 5.972 19.469 60.598 1.00 76.38 81 LYS A N 1
ATOM 631 C CA . LYS A 1 81 ? 7.442 19.373 60.721 1.00 76.38 81 LYS A CA 1
ATOM 632 C C . LYS A 1 81 ? 7.900 17.924 60.467 1.00 76.38 81 LYS A C 1
ATOM 634 O O . LYS A 1 81 ? 8.967 17.682 59.908 1.00 76.38 81 LYS A O 1
ATOM 639 N N . GLU A 1 82 ? 7.063 16.956 60.817 1.00 79.25 82 GLU A N 1
ATOM 640 C CA . GLU A 1 82 ? 7.300 15.515 60.750 1.00 79.25 82 GLU A CA 1
ATOM 641 C C . GLU A 1 82 ? 7.088 14.949 59.337 1.00 79.25 82 GLU A C 1
ATOM 643 O O . GLU A 1 82 ? 7.826 14.058 58.916 1.00 79.25 82 GLU A O 1
ATOM 648 N N . GLU A 1 83 ? 6.110 15.460 58.583 1.00 79.69 83 GLU A N 1
ATOM 649 C CA . GLU A 1 83 ? 5.935 15.136 57.160 1.00 79.69 83 GLU A CA 1
ATOM 650 C C . GLU A 1 83 ? 7.054 15.737 56.312 1.00 79.69 83 GLU A C 1
ATOM 652 O O . GLU A 1 83 ? 7.614 15.035 55.471 1.00 79.69 83 GLU A O 1
ATOM 657 N N . PHE A 1 84 ? 7.416 17.001 56.563 1.00 82.38 84 PHE A N 1
ATOM 658 C CA . PHE A 1 84 ? 8.458 17.691 55.805 1.00 82.38 84 PHE A CA 1
ATOM 659 C C . PHE A 1 84 ? 9.828 17.019 55.967 1.00 82.38 84 PHE A C 1
ATOM 661 O O . PHE A 1 84 ? 10.502 16.726 54.979 1.00 82.38 84 PHE A O 1
ATOM 668 N N . ASN A 1 85 ? 10.232 16.706 57.205 1.00 83.06 85 ASN A N 1
ATOM 669 C CA . ASN A 1 85 ? 11.544 16.105 57.468 1.00 83.06 85 ASN A CA 1
ATOM 670 C C . ASN A 1 85 ? 11.723 14.711 56.829 1.00 83.06 85 ASN A C 1
ATOM 672 O O . ASN A 1 85 ? 12.854 14.321 56.559 1.00 83.06 85 ASN A O 1
ATOM 676 N N . LYS A 1 86 ? 10.642 13.979 56.511 1.00 84.19 86 LYS A N 1
ATOM 677 C CA . LYS A 1 86 ? 10.716 12.698 55.773 1.00 84.19 86 LYS A CA 1
ATOM 678 C C . LYS A 1 86 ? 11.120 12.847 54.299 1.00 84.19 86 LYS A C 1
ATOM 680 O O . LYS A 1 86 ? 11.453 11.847 53.674 1.00 84.19 86 LYS A O 1
ATOM 685 N N . GLN A 1 87 ? 11.064 14.058 53.742 1.00 85.50 87 GLN A N 1
ATOM 686 C CA . GLN A 1 87 ? 11.338 14.339 52.323 1.00 85.50 87 GLN A CA 1
ATOM 687 C C . GLN A 1 87 ? 12.753 14.866 52.069 1.00 85.50 87 GLN A C 1
ATOM 689 O O . GLN A 1 87 ? 13.128 15.109 50.917 1.00 85.50 87 GLN A O 1
ATOM 694 N N . ILE A 1 88 ? 13.516 15.084 53.142 1.00 86.75 88 ILE A N 1
ATOM 695 C CA . ILE A 1 88 ? 14.886 15.588 53.100 1.00 86.75 88 ILE A CA 1
ATOM 696 C C . ILE A 1 88 ? 15.795 14.536 52.478 1.00 86.75 88 ILE A C 1
ATOM 698 O O . ILE A 1 88 ? 15.720 13.347 52.785 1.00 86.75 88 ILE A O 1
ATOM 702 N N . HIS A 1 89 ? 16.658 14.991 51.576 1.00 83.44 89 HIS A N 1
ATOM 703 C CA . HIS A 1 89 ? 17.594 14.124 50.895 1.00 83.44 89 HIS A CA 1
ATOM 704 C C . HIS A 1 89 ? 18.671 13.634 51.874 1.00 83.44 89 HIS A C 1
ATOM 706 O O . HIS A 1 89 ? 19.457 14.420 52.411 1.00 83.44 89 HIS A O 1
ATOM 712 N N . MET A 1 90 ? 18.689 12.321 52.099 1.00 80.81 90 MET A N 1
ATOM 713 C CA . MET A 1 90 ? 19.649 11.655 52.974 1.00 80.81 90 MET A CA 1
ATOM 714 C C . MET A 1 90 ? 20.881 11.210 52.180 1.00 80.81 90 MET A C 1
ATOM 716 O O . MET A 1 90 ? 20.750 10.599 51.119 1.00 80.81 90 MET A O 1
ATOM 720 N N . TYR A 1 91 ? 22.069 11.462 52.724 1.00 69.69 91 TYR A N 1
ATOM 721 C CA . TYR A 1 91 ? 23.356 11.005 52.201 1.00 69.69 91 TYR A CA 1
ATOM 722 C C . TYR A 1 91 ? 24.087 10.213 53.290 1.00 69.69 91 TYR A C 1
ATOM 724 O O . TYR A 1 91 ? 24.267 10.713 54.399 1.00 69.69 91 TYR A O 1
ATOM 732 N N . ASN A 1 92 ? 24.476 8.968 52.990 1.00 68.12 92 ASN A N 1
ATOM 733 C CA . ASN A 1 92 ? 25.053 8.017 53.953 1.00 68.12 92 ASN A CA 1
ATOM 734 C C . ASN A 1 92 ? 24.294 8.005 55.296 1.00 68.12 92 ASN A C 1
ATOM 736 O O . ASN A 1 92 ? 24.875 8.232 56.354 1.00 68.12 92 ASN A O 1
ATOM 740 N N . GLU A 1 93 ? 22.971 7.815 55.218 1.00 70.56 93 GLU A N 1
ATOM 741 C CA . GLU A 1 93 ? 22.018 7.770 56.346 1.00 70.56 93 GLU A CA 1
ATOM 742 C C . GLU A 1 93 ? 21.907 9.060 57.194 1.00 70.56 93 GLU A C 1
ATOM 744 O O . GLU A 1 93 ? 21.149 9.100 58.160 1.00 70.56 93 GLU A O 1
ATOM 749 N N . ASN A 1 94 ? 22.572 10.151 56.794 1.00 77.75 94 ASN A N 1
ATOM 750 C CA . ASN A 1 94 ? 22.542 11.459 57.458 1.00 77.75 94 ASN A CA 1
ATOM 751 C C . ASN A 1 94 ? 21.821 12.521 56.602 1.00 77.75 94 ASN A C 1
ATOM 753 O O . ASN A 1 94 ? 21.746 12.399 55.380 1.00 77.75 94 ASN A O 1
ATOM 757 N N . GLU A 1 95 ? 21.291 13.580 57.224 1.00 81.88 95 GLU A N 1
ATOM 758 C CA . GLU A 1 95 ? 20.641 14.687 56.499 1.00 81.88 95 GLU A CA 1
ATOM 759 C C . GLU A 1 95 ? 21.673 15.482 55.678 1.00 81.88 95 GLU A C 1
ATOM 761 O O . GLU A 1 95 ? 22.669 15.960 56.224 1.00 81.88 95 GLU A O 1
ATOM 766 N N . SER A 1 96 ? 21.445 15.657 54.371 1.00 82.12 96 SER A N 1
ATOM 767 C CA . SER A 1 96 ? 22.375 16.384 53.494 1.00 82.12 96 SER A CA 1
ATOM 768 C C . SER A 1 96 ? 22.224 17.907 53.643 1.00 82.12 96 SER A C 1
ATOM 770 O O . SER A 1 96 ? 21.555 18.576 52.851 1.00 82.12 96 SER A O 1
ATOM 772 N N . VAL A 1 97 ? 22.835 18.461 54.697 1.00 88.00 97 VAL A N 1
ATOM 773 C CA . VAL A 1 97 ? 22.975 19.913 54.900 1.00 88.00 97 VAL A CA 1
ATOM 774 C C . VAL A 1 97 ? 24.080 20.442 53.983 1.00 88.00 97 VAL A C 1
ATOM 776 O O . VAL A 1 97 ? 25.254 20.119 54.149 1.00 88.00 97 VAL A O 1
ATOM 779 N N . LEU A 1 98 ? 23.697 21.264 53.007 1.00 89.69 98 LEU A N 1
ATOM 780 C CA . LEU A 1 98 ? 24.580 21.808 51.970 1.00 89.69 98 LEU A CA 1
ATOM 781 C C . LEU A 1 98 ? 25.342 23.050 52.452 1.00 89.69 98 LEU A C 1
ATOM 783 O O . LEU A 1 98 ? 26.477 23.289 52.048 1.00 89.69 98 LEU A O 1
ATOM 787 N N . THR A 1 99 ? 24.697 23.860 53.294 1.00 92.06 99 THR A N 1
ATOM 788 C CA . THR A 1 99 ? 25.287 25.001 54.007 1.00 92.06 99 THR A CA 1
ATOM 789 C C . THR A 1 99 ? 24.359 25.435 55.148 1.00 92.06 99 THR A C 1
ATOM 791 O O . THR A 1 99 ? 23.180 25.072 55.178 1.00 92.06 99 THR A O 1
ATOM 794 N N . THR A 1 100 ? 24.871 26.221 56.094 1.00 93.12 100 THR A N 1
ATOM 795 C CA . THR A 1 100 ? 24.099 26.767 57.218 1.00 93.12 100 THR A CA 1
ATOM 796 C C . THR A 1 100 ? 24.400 28.254 57.372 1.00 93.12 100 THR A C 1
ATOM 798 O O . THR A 1 100 ? 25.561 28.651 57.475 1.00 93.12 100 THR A O 1
ATOM 801 N N . VAL A 1 101 ? 23.361 29.086 57.427 1.00 93.75 101 VAL A N 1
ATOM 802 C CA . VAL A 1 101 ? 23.479 30.547 57.529 1.00 93.75 101 VAL A CA 1
ATOM 803 C C . VAL A 1 101 ? 22.741 31.089 58.750 1.00 93.75 101 VAL A C 1
ATOM 805 O O . VAL A 1 101 ? 21.827 30.462 59.272 1.00 93.75 101 VAL A O 1
ATOM 808 N N . ASN A 1 102 ? 23.148 32.261 59.235 1.00 94.44 102 ASN A N 1
ATOM 809 C CA . ASN A 1 102 ? 22.519 32.925 60.377 1.00 94.44 102 ASN A CA 1
ATOM 810 C C . ASN A 1 102 ? 21.814 34.184 59.884 1.00 94.44 102 ASN A C 1
ATOM 812 O O . ASN A 1 102 ? 22.471 35.033 59.274 1.00 94.44 102 ASN A O 1
ATOM 816 N N . LEU A 1 103 ? 20.516 34.316 60.166 1.00 94.06 103 LEU A N 1
ATOM 817 C CA . LEU A 1 103 ? 19.776 35.536 59.855 1.00 94.06 103 LEU A CA 1
ATOM 818 C C . LEU A 1 103 ? 20.391 36.732 60.596 1.00 94.06 103 LEU A C 1
ATOM 820 O O . LEU A 1 103 ? 20.756 36.655 61.771 1.00 94.06 103 LEU A O 1
ATOM 824 N N . LYS A 1 104 ? 20.488 37.859 59.896 1.00 92.81 104 LYS A N 1
ATOM 825 C CA . LYS A 1 104 ? 20.810 39.174 60.446 1.00 92.81 104 LYS A CA 1
ATOM 826 C C . LYS A 1 104 ? 19.698 40.108 60.006 1.00 92.81 104 LYS A C 1
ATOM 828 O O . LYS A 1 104 ? 19.498 40.309 58.817 1.00 92.81 104 LYS A O 1
ATOM 833 N N . ASN A 1 105 ? 18.950 40.649 60.962 1.00 91.81 105 ASN A N 1
ATOM 834 C CA . ASN A 1 105 ? 17.754 41.450 60.691 1.00 91.81 105 ASN A CA 1
ATOM 835 C C . ASN A 1 105 ? 16.731 40.722 59.786 1.00 91.81 105 ASN A C 1
ATOM 837 O O . ASN A 1 105 ? 16.081 41.332 58.939 1.00 91.81 105 ASN A O 1
ATOM 841 N N . GLY A 1 106 ? 16.588 39.406 59.970 1.00 92.44 106 GLY A N 1
ATOM 842 C CA . GLY A 1 106 ? 15.602 38.584 59.264 1.00 92.44 106 GLY A CA 1
ATOM 843 C C . GLY A 1 106 ? 16.042 38.053 57.902 1.00 92.44 106 GLY A C 1
ATOM 844 O O . GLY A 1 106 ? 15.279 37.309 57.293 1.00 92.44 106 GLY A O 1
ATOM 845 N N . GLU A 1 107 ? 17.252 38.377 57.440 1.00 94.62 107 GLU A N 1
ATOM 846 C CA . GLU A 1 107 ? 17.781 37.927 56.148 1.00 94.62 107 GLU A CA 1
ATOM 847 C C . GLU A 1 107 ? 19.190 37.325 56.244 1.00 94.62 107 GLU A C 1
ATOM 849 O O . GLU A 1 107 ? 19.971 37.660 57.136 1.00 94.62 107 GLU A O 1
ATOM 854 N N . ALA A 1 108 ? 19.526 36.427 55.319 1.00 94.75 108 ALA A N 1
ATOM 855 C CA . ALA A 1 108 ? 20.882 35.920 55.131 1.00 94.75 108 ALA A CA 1
ATOM 856 C C . ALA A 1 108 ? 21.152 35.572 53.662 1.00 94.75 108 ALA A C 1
ATOM 858 O O . ALA A 1 108 ? 20.414 34.794 53.060 1.00 94.75 108 ALA A O 1
ATOM 859 N N . CYS A 1 109 ? 22.252 36.083 53.105 1.00 91.25 109 CYS A N 1
ATOM 860 C CA . CYS A 1 109 ? 22.799 35.592 51.839 1.00 91.25 109 CYS A CA 1
ATOM 861 C C . CYS A 1 109 ? 23.303 34.153 52.023 1.00 91.25 109 CYS A C 1
ATOM 863 O O . CYS A 1 109 ? 24.041 33.887 52.973 1.00 91.25 109 CYS A O 1
ATOM 865 N N . ILE A 1 110 ? 22.950 33.243 51.113 1.00 90.00 110 ILE A N 1
ATOM 866 C CA . ILE A 1 110 ? 23.329 31.823 51.223 1.00 90.00 110 ILE A CA 1
ATOM 867 C C . ILE A 1 110 ? 24.825 31.607 50.930 1.00 90.00 110 ILE A C 1
ATOM 869 O O . ILE A 1 110 ? 25.469 30.750 51.537 1.00 90.00 110 ILE A O 1
ATOM 873 N N . GLY A 1 111 ? 25.386 32.415 50.027 1.00 84.25 111 GLY A N 1
ATOM 874 C CA . GLY A 1 111 ? 26.766 32.284 49.562 1.00 84.25 111 GLY A CA 1
ATOM 875 C C . GLY A 1 111 ? 26.968 31.108 48.600 1.00 84.25 111 GLY A C 1
ATOM 876 O O . GLY A 1 111 ? 26.016 30.519 48.092 1.00 84.25 111 GLY A O 1
ATOM 877 N N . SER A 1 112 ? 28.234 30.779 48.334 1.00 85.25 112 SER A N 1
ATOM 878 C CA . SER A 1 112 ? 28.616 29.690 47.430 1.00 85.25 112 SER A CA 1
ATOM 879 C C . SER A 1 112 ? 28.635 28.344 48.155 1.00 85.25 112 SER A C 1
ATOM 881 O O . SER A 1 112 ? 29.478 28.115 49.020 1.00 85.25 112 SER A O 1
ATOM 883 N N . PHE A 1 113 ? 27.772 27.429 47.725 1.00 90.00 113 PHE A N 1
ATOM 884 C CA . PHE A 1 113 ? 27.743 26.015 48.109 1.00 90.00 113 PHE A CA 1
ATOM 885 C C . PHE A 1 113 ? 27.642 25.150 46.843 1.00 90.00 113 PHE A C 1
ATOM 887 O O . PHE A 1 113 ? 27.323 25.664 45.770 1.00 90.00 113 PHE A O 1
ATOM 894 N N . PHE A 1 114 ? 27.938 23.855 46.942 1.00 87.81 114 PHE A N 1
ATOM 895 C CA . PHE A 1 114 ? 27.979 22.934 45.801 1.00 87.81 114 PHE A CA 1
ATOM 896 C C . PHE A 1 114 ? 27.474 21.542 46.190 1.00 87.81 114 PHE A C 1
ATOM 898 O O . PHE A 1 114 ? 27.508 21.161 47.358 1.00 87.81 114 PHE A O 1
ATOM 905 N N . PHE A 1 115 ? 27.045 20.763 45.197 1.00 87.44 115 PHE A N 1
ATOM 906 C CA . PHE A 1 115 ? 26.717 19.349 45.376 1.00 87.44 115 PHE A CA 1
ATOM 907 C C . PHE A 1 115 ? 27.950 18.474 45.123 1.00 87.44 115 PHE A C 1
ATOM 909 O O . PHE A 1 115 ? 28.683 18.686 44.154 1.00 87.44 115 PHE A O 1
ATOM 916 N N . THR A 1 116 ? 28.182 17.482 45.980 1.00 80.81 116 THR A N 1
ATOM 917 C CA . THR A 1 116 ? 29.280 16.509 45.842 1.00 80.81 116 THR A CA 1
ATOM 918 C C . THR A 1 116 ? 28.953 15.399 44.844 1.00 80.81 116 THR A C 1
ATOM 920 O O . THR A 1 116 ? 29.831 14.986 44.089 1.00 80.81 116 THR A O 1
ATOM 923 N N . GLU A 1 117 ? 27.695 14.953 44.792 1.00 76.94 117 GLU A N 1
ATOM 924 C CA . GLU A 1 117 ? 27.252 13.801 43.999 1.00 76.94 117 GLU A CA 1
ATOM 925 C C . GLU A 1 117 ? 26.131 14.139 43.006 1.00 76.94 117 GLU A C 1
ATOM 927 O O . GLU A 1 117 ? 25.342 15.063 43.207 1.00 76.94 117 GLU A O 1
ATOM 932 N N . SER A 1 118 ? 26.077 13.392 41.899 1.00 79.94 118 SER A N 1
ATOM 933 C CA . SER A 1 118 ? 25.069 13.555 40.846 1.00 79.94 118 SER A CA 1
ATOM 934 C C . SER A 1 118 ? 23.825 12.725 41.150 1.00 79.94 118 SER A C 1
ATOM 936 O O . SER A 1 118 ? 23.946 11.525 41.408 1.00 79.94 118 SER A O 1
ATOM 938 N N . TYR A 1 119 ? 22.635 13.312 41.028 1.00 77.88 119 TYR A N 1
ATOM 939 C CA . TYR A 1 119 ? 21.378 12.651 41.375 1.00 77.88 119 TYR A CA 1
ATOM 940 C C . TYR A 1 119 ? 20.450 12.498 40.163 1.00 77.88 119 TYR A C 1
ATOM 942 O O . TYR A 1 119 ? 20.265 13.430 39.382 1.00 77.88 119 TYR A O 1
ATOM 950 N N . ARG A 1 120 ? 19.874 11.297 39.991 1.00 72.56 120 ARG A N 1
ATOM 951 C CA . ARG A 1 120 ? 19.074 10.938 38.800 1.00 72.56 120 ARG A CA 1
ATOM 952 C C . ARG A 1 120 ? 17.637 11.468 38.818 1.00 72.56 120 ARG A C 1
ATOM 954 O O . ARG A 1 120 ? 17.063 11.647 37.749 1.00 72.56 120 ARG A O 1
ATOM 961 N N . LYS A 1 121 ? 17.044 11.678 39.998 1.00 82.25 121 LYS A N 1
ATOM 962 C CA . LYS A 1 121 ? 15.723 12.315 40.140 1.00 82.25 121 LYS A CA 1
ATOM 963 C C . LYS A 1 121 ? 15.872 13.832 40.258 1.00 82.25 121 LYS A C 1
ATOM 965 O O . LYS A 1 121 ? 16.940 14.317 40.629 1.00 82.25 121 LYS A O 1
ATOM 970 N N . LYS A 1 122 ? 14.782 14.572 40.030 1.00 88.12 122 LYS A N 1
ATOM 971 C CA . LYS A 1 122 ? 14.735 15.998 40.367 1.00 88.12 122 LYS A CA 1
ATOM 972 C C . LYS A 1 122 ? 14.706 16.215 41.885 1.00 88.12 122 LYS A C 1
ATOM 974 O O . LYS A 1 122 ? 14.053 15.476 42.625 1.00 88.12 122 LYS A O 1
ATOM 979 N N . LEU A 1 123 ? 15.386 17.265 42.329 1.00 90.06 123 LEU A N 1
ATOM 980 C CA . LEU A 1 123 ? 15.386 17.766 43.704 1.00 90.06 123 LEU A CA 1
ATOM 981 C C . LEU A 1 123 ? 14.939 19.233 43.710 1.00 90.06 123 LEU A C 1
ATOM 983 O O . LEU A 1 123 ? 15.048 19.919 42.696 1.00 90.06 123 LEU A O 1
ATOM 987 N N . ARG A 1 124 ? 14.451 19.720 44.852 1.00 91.31 124 ARG A N 1
ATOM 988 C CA . ARG A 1 124 ? 14.294 21.155 45.148 1.00 91.31 124 ARG A CA 1
ATOM 989 C C . ARG A 1 124 ? 15.263 21.520 46.274 1.00 91.31 124 ARG A C 1
ATOM 991 O O . ARG A 1 124 ? 15.536 20.682 47.135 1.00 91.31 124 ARG A O 1
ATOM 998 N N . LEU A 1 125 ? 15.768 22.751 46.299 1.00 91.94 125 LEU A N 1
ATOM 999 C CA . LEU A 1 125 ? 16.452 23.279 47.481 1.00 91.94 125 LEU A CA 1
ATOM 1000 C C . LEU A 1 125 ? 15.399 23.659 48.522 1.00 91.94 125 LEU A C 1
ATOM 1002 O O . LEU A 1 125 ? 14.325 24.147 48.167 1.00 91.94 125 LEU A O 1
ATOM 1006 N N . THR A 1 126 ? 15.726 23.463 49.795 1.00 92.06 126 THR A N 1
ATOM 1007 C CA . THR A 1 126 ? 14.930 23.923 50.934 1.00 92.06 126 THR A CA 1
ATOM 1008 C C . THR A 1 126 ? 15.764 24.787 51.872 1.00 92.06 126 THR A C 1
ATOM 1010 O O . THR A 1 126 ? 16.967 24.564 52.007 1.00 92.06 126 THR A O 1
ATOM 1013 N N . ALA A 1 127 ? 15.118 25.743 52.538 1.00 92.94 127 ALA A N 1
ATOM 1014 C CA . ALA A 1 127 ? 15.647 26.392 53.729 1.00 92.94 127 ALA A CA 1
ATOM 1015 C C . ALA A 1 127 ? 14.726 26.096 54.921 1.00 92.94 127 ALA A C 1
ATOM 1017 O O . ALA A 1 127 ? 13.554 26.487 54.905 1.00 92.94 127 ALA A O 1
ATOM 1018 N N . ARG A 1 128 ? 15.260 25.443 55.962 1.00 91.25 128 ARG A N 1
ATOM 1019 C CA . ARG A 1 128 ? 14.561 25.197 57.238 1.00 91.25 128 ARG A CA 1
ATOM 1020 C C . ARG A 1 128 ? 15.294 25.862 58.398 1.00 91.25 128 ARG A C 1
ATOM 1022 O O . ARG A 1 128 ? 16.495 26.109 58.323 1.00 91.25 128 ARG A O 1
ATOM 1029 N N . VAL A 1 129 ? 14.589 26.116 59.495 1.00 90.62 129 VAL A N 1
ATOM 1030 C CA . VAL A 1 129 ? 15.239 26.492 60.759 1.00 90.62 129 VAL A CA 1
ATOM 1031 C C . VAL A 1 129 ? 15.990 25.274 61.306 1.00 90.62 129 VAL A C 1
ATOM 1033 O O . VAL A 1 129 ? 15.443 24.172 61.308 1.00 90.62 129 VAL A O 1
ATOM 1036 N N . GLU A 1 130 ? 17.226 25.470 61.773 1.00 86.94 130 GLU A N 1
ATOM 1037 C CA . GLU A 1 130 ? 18.006 24.426 62.453 1.00 86.94 130 GLU A CA 1
ATOM 1038 C C . GLU A 1 130 ? 17.219 23.825 63.631 1.00 86.94 130 GLU A C 1
ATOM 1040 O O . GLU A 1 130 ? 16.436 24.530 64.273 1.00 86.94 130 GLU A O 1
ATOM 1045 N N . ARG A 1 131 ? 17.433 22.529 63.910 1.00 73.00 131 ARG A N 1
ATOM 1046 C CA . ARG A 1 131 ? 16.703 21.699 64.891 1.00 73.00 131 ARG A CA 1
ATOM 1047 C C . ARG A 1 131 ? 16.701 22.281 66.322 1.00 73.00 131 ARG A C 1
ATOM 1049 O O . ARG A 1 131 ? 17.443 21.838 67.193 1.00 73.00 131 ARG A O 1
ATOM 1056 N N . GLN A 1 132 ? 15.802 23.232 66.564 1.00 74.12 132 GLN A N 1
ATOM 1057 C CA . GLN A 1 132 ? 15.491 23.852 67.852 1.00 74.12 132 GLN A CA 1
ATOM 1058 C C . GLN A 1 132 ? 13.967 23.939 68.026 1.00 74.12 132 GLN A C 1
ATOM 1060 O O . GLN A 1 132 ? 13.232 24.073 67.042 1.00 74.12 132 GLN A O 1
ATOM 1065 N N . ASP A 1 133 ? 13.483 23.892 69.266 1.00 70.75 133 ASP A N 1
ATOM 1066 C CA . ASP A 1 133 ? 12.051 23.995 69.545 1.00 70.75 133 ASP A CA 1
ATOM 1067 C C . ASP A 1 133 ? 11.652 25.447 69.825 1.00 70.75 133 ASP A C 1
ATOM 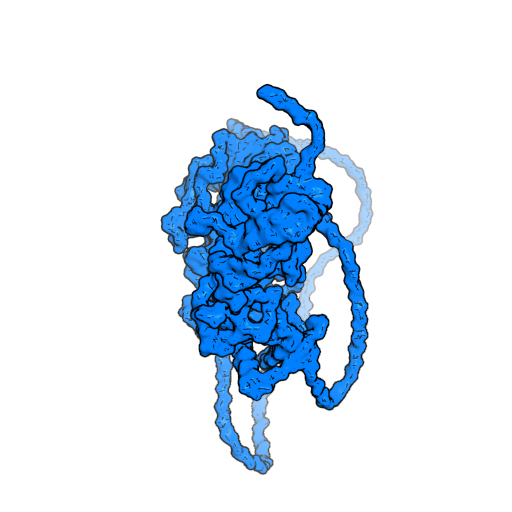1069 O O . ASP A 1 133 ? 11.882 26.009 70.896 1.00 70.75 133 ASP A O 1
ATOM 1073 N N . LEU A 1 134 ? 11.064 26.067 68.801 1.00 78.19 134 LEU A N 1
ATOM 1074 C CA . LEU A 1 134 ? 10.470 27.396 68.865 1.00 78.19 134 LEU A CA 1
ATOM 1075 C C . LEU A 1 134 ? 9.008 27.305 69.313 1.00 78.19 134 LEU A C 1
ATOM 1077 O O . LEU A 1 134 ? 8.267 26.434 68.866 1.00 78.19 134 LEU A O 1
ATOM 1081 N N . ALA A 1 135 ? 8.553 28.296 70.081 1.00 75.81 135 ALA A N 1
ATOM 1082 C CA . ALA A 1 135 ? 7.136 28.475 70.419 1.00 75.81 135 ALA A CA 1
ATOM 1083 C C . ALA A 1 135 ? 6.247 28.877 69.214 1.00 75.81 135 ALA A C 1
ATOM 1085 O O . ALA A 1 135 ? 5.043 29.060 69.373 1.00 75.81 135 ALA A O 1
ATOM 1086 N N . VAL A 1 136 ? 6.829 29.041 68.019 1.00 81.81 136 VAL A N 1
ATOM 1087 C CA . VAL A 1 136 ? 6.150 29.438 66.777 1.00 81.81 136 VAL A CA 1
ATOM 1088 C C . VAL A 1 136 ? 6.631 28.544 65.632 1.00 81.81 136 VAL A C 1
ATOM 1090 O O . VAL A 1 136 ? 7.836 28.401 65.416 1.00 81.81 136 VAL A O 1
ATOM 1093 N N . ARG A 1 137 ? 5.696 27.967 64.866 1.00 84.62 137 ARG A N 1
ATOM 1094 C CA . ARG A 1 137 ? 5.990 27.211 63.637 1.00 84.62 137 ARG A CA 1
ATOM 1095 C C . ARG A 1 137 ? 6.477 28.175 62.553 1.00 84.62 137 ARG A C 1
ATOM 1097 O O . ARG A 1 137 ? 5.701 28.974 62.042 1.00 84.62 137 ARG A O 1
ATOM 1104 N N . VAL A 1 138 ? 7.749 28.054 62.183 1.00 87.94 138 VAL A N 1
ATOM 1105 C CA . VAL A 1 138 ? 8.320 28.681 60.983 1.00 87.94 138 VAL A CA 1
ATOM 1106 C C . VAL A 1 138 ? 8.219 27.681 59.833 1.00 87.94 138 VAL A C 1
ATOM 1108 O O . VAL A 1 138 ? 8.751 26.580 59.956 1.00 87.94 138 VAL A O 1
ATOM 1111 N N . GLN A 1 139 ? 7.522 28.031 58.752 1.00 87.94 139 GLN A N 1
ATOM 1112 C CA . GLN A 1 139 ? 7.397 27.218 57.535 1.00 87.94 139 GLN A CA 1
ATOM 1113 C C . GLN A 1 139 ? 8.656 27.329 56.656 1.00 87.94 139 GLN A C 1
ATOM 1115 O O . GLN A 1 139 ? 9.271 28.394 56.563 1.00 87.94 139 GLN A O 1
ATOM 1120 N N . GLU A 1 140 ? 9.036 26.228 56.013 1.00 90.00 140 GLU A N 1
ATOM 1121 C CA . GLU A 1 140 ? 10.222 26.107 55.162 1.00 90.00 140 GLU A CA 1
ATOM 1122 C C . GLU A 1 140 ? 10.077 26.827 53.808 1.00 90.00 140 GLU A C 1
ATOM 1124 O O . GLU A 1 140 ? 8.993 26.873 53.224 1.00 90.00 140 GLU A O 1
ATOM 1129 N N . ALA A 1 141 ? 11.188 27.344 53.274 1.00 90.25 141 ALA A N 1
ATOM 1130 C CA . ALA A 1 141 ? 11.254 27.828 51.892 1.00 90.25 141 ALA A CA 1
ATOM 1131 C C . ALA A 1 141 ? 11.595 26.671 50.948 1.00 90.25 141 ALA A C 1
ATOM 1133 O O . ALA A 1 141 ? 12.423 25.839 51.305 1.00 90.25 141 ALA A O 1
ATOM 1134 N N . ILE A 1 142 ? 11.057 26.659 49.725 1.00 88.94 142 ILE A N 1
ATOM 1135 C CA . ILE A 1 142 ? 11.417 25.690 48.672 1.00 88.94 142 ILE A CA 1
ATOM 1136 C C . ILE A 1 142 ? 11.658 26.391 47.328 1.00 88.94 142 ILE A C 1
ATOM 1138 O O . ILE A 1 142 ? 11.015 27.400 47.042 1.00 88.94 142 ILE A O 1
ATOM 1142 N N . THR A 1 143 ? 12.572 25.867 46.505 1.00 90.56 143 THR A N 1
ATOM 1143 C CA . THR A 1 143 ? 12.797 26.327 45.117 1.00 90.56 143 THR A CA 1
ATOM 1144 C C . THR A 1 143 ? 12.031 25.492 44.097 1.00 90.56 143 THR A C 1
ATOM 1146 O O . THR A 1 143 ? 11.429 24.468 44.431 1.00 90.56 143 THR A O 1
ATOM 1149 N N . ASP A 1 144 ? 12.138 25.869 42.823 1.00 86.69 144 ASP A N 1
ATOM 1150 C CA . ASP A 1 144 ? 11.793 25.002 41.699 1.00 86.69 144 ASP A CA 1
ATOM 1151 C C . ASP A 1 144 ? 12.763 23.831 41.461 1.00 86.69 144 ASP A C 1
ATOM 1153 O O . ASP A 1 144 ? 13.851 23.816 42.056 1.00 86.69 144 ASP A O 1
ATOM 1157 N N . PRO A 1 145 ? 12.328 22.785 40.716 1.00 89.50 145 PRO A N 1
ATOM 1158 C CA . PRO A 1 145 ? 12.975 21.479 40.728 1.00 89.50 145 PRO A CA 1
ATOM 1159 C C . PRO A 1 145 ? 13.989 21.281 39.589 1.00 89.50 145 PRO A C 1
ATOM 1161 O O . PRO A 1 145 ? 13.657 21.400 38.407 1.00 89.50 145 PRO A O 1
ATOM 1164 N N . PHE A 1 146 ? 15.200 20.859 39.949 1.00 89.94 146 PHE A N 1
ATOM 1165 C CA . PHE A 1 146 ? 16.367 20.723 39.066 1.00 89.94 146 PHE A CA 1
ATOM 1166 C C . PHE A 1 146 ? 17.015 19.331 39.159 1.00 89.94 146 PHE A C 1
ATOM 1168 O O . PHE A 1 146 ? 16.755 18.565 40.089 1.00 89.94 146 PHE A O 1
ATOM 1175 N N . VAL A 1 147 ? 17.883 19.006 38.200 1.00 89.44 147 VAL A N 1
ATOM 1176 C CA . VAL A 1 147 ? 18.723 17.797 38.160 1.00 89.44 147 VAL A CA 1
ATOM 1177 C C . VAL A 1 147 ? 20.178 18.153 38.489 1.00 89.44 147 VAL A C 1
ATOM 1179 O O . VAL A 1 147 ? 20.655 19.225 38.117 1.00 89.44 147 VAL A O 1
ATOM 1182 N N . ILE A 1 148 ? 20.914 17.245 39.142 1.00 86.25 148 ILE A N 1
ATOM 1183 C CA . ILE A 1 148 ? 22.356 17.398 39.407 1.00 86.25 148 ILE A CA 1
ATOM 1184 C C . ILE A 1 148 ? 23.134 16.389 38.558 1.00 86.25 148 ILE A C 1
ATOM 1186 O O . ILE A 1 148 ? 23.022 15.180 38.765 1.00 86.25 148 ILE A O 1
ATOM 1190 N N . LYS A 1 149 ? 23.946 16.872 37.616 1.00 80.75 149 LYS A N 1
ATOM 1191 C CA . LYS A 1 149 ? 24.774 16.051 36.716 1.00 80.75 149 LYS A CA 1
ATOM 1192 C C . LYS A 1 149 ? 26.242 16.040 37.152 1.00 80.75 149 LYS A C 1
ATOM 1194 O O . LYS A 1 149 ? 26.707 16.925 37.860 1.00 80.75 149 LYS A O 1
ATOM 1199 N N . ASP A 1 150 ? 26.996 15.035 36.718 1.00 76.25 150 ASP A N 1
ATOM 1200 C CA . ASP A 1 150 ? 28.439 14.953 36.980 1.00 76.25 150 ASP A CA 1
ATOM 1201 C C . ASP A 1 150 ? 29.198 16.066 36.233 1.00 76.25 150 ASP A C 1
ATOM 1203 O O . ASP A 1 150 ? 28.967 16.267 35.037 1.00 76.25 150 ASP A O 1
ATOM 1207 N N . HIS A 1 151 ? 30.129 16.755 36.902 1.00 71.19 151 HIS A N 1
ATOM 1208 C CA . HIS A 1 151 ? 30.981 17.802 36.318 1.00 71.19 151 HIS A CA 1
ATOM 1209 C C . HIS A 1 151 ? 31.591 17.431 34.954 1.00 71.19 151 HIS A C 1
ATOM 1211 O O . HIS A 1 151 ? 31.639 18.248 34.034 1.00 71.19 151 HIS A O 1
ATOM 1217 N N . ARG A 1 152 ? 32.011 16.170 34.780 1.00 63.16 152 ARG A N 1
ATOM 1218 C CA . ARG A 1 152 ? 32.647 15.653 33.555 1.00 63.16 152 ARG A CA 1
ATOM 1219 C C . ARG A 1 152 ? 31.720 15.694 32.333 1.00 63.16 152 ARG A C 1
ATOM 1221 O O . ARG A 1 152 ? 32.197 15.607 31.201 1.00 63.16 152 ARG A O 1
ATOM 1228 N N . SER A 1 153 ? 30.410 15.855 32.536 1.00 64.31 153 SER A N 1
ATOM 1229 C CA . SER A 1 153 ? 29.436 16.040 31.455 1.00 64.31 153 SER A CA 1
ATOM 1230 C C . SER A 1 153 ? 29.359 17.479 30.921 1.00 64.31 153 SER A C 1
ATOM 1232 O O . SER A 1 153 ? 28.995 17.648 29.761 1.00 64.31 153 SER A O 1
ATOM 1234 N N . ALA A 1 154 ? 29.785 18.499 31.681 1.00 63.16 154 ALA A N 1
ATOM 1235 C CA . ALA A 1 154 ? 29.693 19.906 31.267 1.00 63.16 154 ALA A CA 1
ATOM 1236 C C . ALA A 1 154 ? 30.520 20.221 30.000 1.00 63.16 154 ALA A C 1
ATOM 1238 O O . ALA A 1 154 ? 30.049 20.920 29.106 1.00 63.16 154 ALA A O 1
ATOM 1239 N N . LEU A 1 155 ? 31.711 19.620 29.865 1.00 61.91 155 LEU A N 1
ATOM 1240 C CA . LEU A 1 155 ? 32.558 19.717 28.661 1.00 61.91 155 LEU A CA 1
ATOM 1241 C C . LEU A 1 155 ? 31.971 19.017 27.420 1.00 61.91 155 LEU A C 1
ATOM 1243 O O . LEU A 1 155 ? 32.526 19.129 26.334 1.00 61.91 155 LEU A O 1
ATOM 1247 N N . ASN A 1 156 ? 30.870 18.279 27.569 1.00 65.50 156 ASN A N 1
ATOM 1248 C CA . ASN A 1 156 ? 30.150 17.627 26.475 1.00 65.50 156 ASN A CA 1
ATOM 1249 C C . ASN A 1 156 ? 28.786 18.293 26.221 1.00 65.50 156 ASN A C 1
ATOM 1251 O O . ASN A 1 156 ? 27.905 17.662 25.636 1.00 65.50 156 ASN A O 1
ATOM 1255 N N . GLY A 1 157 ? 28.600 19.539 26.680 1.00 72.50 157 GLY A N 1
ATOM 1256 C CA . GLY A 1 157 ? 27.378 20.314 26.480 1.00 72.50 157 GLY A CA 1
ATOM 1257 C C . GLY A 1 157 ? 26.978 20.388 25.005 1.00 72.50 157 GLY A C 1
ATOM 1258 O O . GLY A 1 157 ? 27.813 20.658 24.140 1.00 72.50 157 GLY A O 1
ATOM 1259 N N . LYS A 1 158 ? 25.702 20.112 24.736 1.00 82.81 158 LYS A N 1
ATOM 1260 C CA . LYS A 1 158 ? 25.100 20.084 23.398 1.00 82.81 158 LYS A CA 1
ATOM 1261 C C . LYS A 1 158 ? 24.497 21.453 23.079 1.00 82.81 158 LYS A C 1
ATOM 1263 O O . LYS A 1 158 ? 23.972 22.098 23.986 1.00 82.81 158 LYS A O 1
ATOM 1268 N N . ARG A 1 159 ? 24.599 21.910 21.827 1.00 74.81 159 ARG A N 1
ATOM 1269 C CA . ARG A 1 159 ? 24.071 23.209 21.372 1.00 74.81 159 ARG A CA 1
ATOM 1270 C C . ARG A 1 159 ? 23.124 23.013 20.206 1.00 74.81 159 ARG A C 1
ATOM 1272 O O . ARG A 1 159 ? 23.512 22.401 19.225 1.00 74.81 159 ARG A O 1
ATOM 1279 N N . TYR A 1 160 ? 21.924 23.570 20.317 1.00 79.38 160 TYR A N 1
ATOM 1280 C CA . TYR A 1 160 ? 20.863 23.399 19.336 1.00 79.38 160 TYR A CA 1
ATOM 1281 C C . TYR A 1 160 ? 20.374 24.774 18.843 1.00 79.38 160 TYR A C 1
ATOM 1283 O O . TYR A 1 160 ? 19.887 25.550 19.670 1.00 79.38 160 TYR A O 1
ATOM 1291 N N . PRO A 1 161 ? 20.474 25.087 17.536 1.00 84.06 161 PRO A N 1
ATOM 1292 C CA . PRO A 1 161 ? 21.243 24.355 16.524 1.00 84.06 161 PRO A CA 1
ATOM 1293 C C . PRO A 1 161 ? 22.768 24.470 16.758 1.00 84.06 161 PRO A C 1
ATOM 1295 O O . PRO A 1 161 ? 23.220 25.436 17.383 1.00 84.06 161 PRO A O 1
ATOM 1298 N N . PRO A 1 162 ? 23.578 23.517 16.264 1.00 90.56 162 PRO A N 1
ATOM 1299 C CA . PRO A 1 162 ? 25.036 23.615 16.287 1.00 90.56 162 PRO A CA 1
ATOM 1300 C C . PRO A 1 162 ? 25.557 24.505 15.140 1.00 90.56 162 PRO A C 1
ATOM 1302 O O . PRO A 1 162 ? 24.895 24.658 14.113 1.00 90.56 162 PRO A O 1
ATOM 1305 N N . SER A 1 163 ? 26.760 25.073 15.278 1.00 92.06 163 SER A N 1
ATOM 1306 C CA . SER A 1 163 ? 27.424 25.844 14.200 1.00 92.06 163 SER A CA 1
ATOM 1307 C C . SER A 1 163 ? 28.191 24.933 13.229 1.00 92.06 163 SER A C 1
ATOM 1309 O O . SER A 1 163 ? 28.700 23.883 13.623 1.00 92.06 163 SER A O 1
ATOM 1311 N N . LYS A 1 164 ? 28.329 25.326 11.952 1.00 91.50 164 LYS A N 1
ATOM 1312 C CA . LYS A 1 164 ? 29.028 24.501 10.949 1.00 91.50 164 LYS A CA 1
ATOM 1313 C C . LYS A 1 164 ? 30.536 24.370 11.224 1.00 91.50 164 LYS A C 1
ATOM 1315 O O . LYS A 1 164 ? 31.118 23.304 11.007 1.00 91.50 164 LYS A O 1
ATOM 1320 N N . GLU A 1 165 ? 31.158 25.394 11.800 1.00 92.75 165 GLU A N 1
ATOM 1321 C CA . GLU A 1 165 ? 32.538 25.387 12.304 1.00 92.75 165 GLU A CA 1
ATOM 1322 C C . GLU A 1 165 ? 32.701 24.641 13.644 1.00 92.75 165 GLU A C 1
ATOM 1324 O O . GLU A 1 165 ? 33.828 24.374 14.064 1.00 92.75 165 GLU A O 1
ATOM 1329 N N . GLU A 1 166 ? 31.608 24.300 14.332 1.00 89.88 166 GLU A N 1
ATOM 1330 C CA . GLU A 1 166 ? 31.650 23.733 15.680 1.00 89.88 166 GLU A CA 1
ATOM 1331 C C . GLU A 1 166 ? 32.252 22.321 15.717 1.00 89.88 166 GLU A C 1
ATOM 1333 O O . GLU A 1 166 ? 32.133 21.536 14.775 1.00 89.88 166 GLU A O 1
ATOM 1338 N N . ALA A 1 167 ? 32.916 21.977 16.822 1.00 92.00 167 ALA A N 1
ATOM 1339 C CA . ALA A 1 167 ? 33.569 20.684 16.985 1.00 92.00 167 ALA A CA 1
ATOM 1340 C C . ALA A 1 167 ? 32.558 19.549 17.241 1.00 92.00 167 ALA A C 1
ATOM 1342 O O . ALA A 1 167 ? 31.653 19.681 18.066 1.00 92.00 167 ALA A O 1
ATOM 1343 N N . VAL A 1 168 ? 32.766 18.385 16.611 1.00 92.50 168 VAL A N 1
ATOM 1344 C CA . VAL A 1 168 ? 31.804 17.256 16.605 1.00 92.50 168 VAL A CA 1
ATOM 1345 C C . VAL A 1 168 ? 31.399 16.722 17.988 1.00 92.50 168 VAL A C 1
ATOM 1347 O O . VAL A 1 168 ? 30.361 16.081 18.112 1.00 92.50 168 VAL A O 1
ATOM 1350 N N . HIS A 1 169 ? 32.155 17.001 19.053 1.00 89.75 169 HIS A N 1
ATOM 1351 C CA . HIS A 1 169 ? 31.795 16.594 20.417 1.00 89.75 169 HIS A CA 1
ATOM 1352 C C . HIS A 1 169 ? 30.623 17.384 21.036 1.00 89.75 169 HIS A C 1
ATOM 1354 O O . HIS A 1 169 ? 30.098 16.968 22.074 1.00 89.75 169 HIS A O 1
ATOM 1360 N N . HIS A 1 170 ? 30.178 18.472 20.399 1.00 88.94 170 HIS A N 1
ATOM 1361 C CA . HIS A 1 170 ? 28.937 19.176 20.743 1.00 88.94 170 HIS A CA 1
ATOM 1362 C C . HIS A 1 170 ? 27.683 18.558 20.094 1.00 88.94 170 HIS A C 1
ATOM 1364 O O . HIS A 1 170 ? 26.576 18.833 20.554 1.00 88.94 170 HIS A O 1
ATOM 1370 N N . LEU A 1 171 ? 27.833 17.657 19.112 1.00 90.69 171 LEU A N 1
ATOM 1371 C CA . LEU A 1 171 ? 26.732 16.843 18.576 1.00 90.69 171 LEU A CA 1
ATOM 1372 C C . LEU A 1 171 ? 26.356 15.714 19.541 1.00 90.69 171 LEU A C 1
ATOM 1374 O O . LEU A 1 171 ? 27.157 15.297 20.381 1.00 90.69 171 LEU A O 1
ATOM 1378 N N . GLU A 1 172 ? 25.134 15.198 19.440 1.00 89.00 172 GLU A N 1
ATOM 1379 C CA . GLU A 1 172 ? 24.667 14.121 20.319 1.00 89.00 172 GLU A CA 1
ATOM 1380 C C . GLU A 1 172 ? 25.394 12.793 20.069 1.00 89.00 172 GLU A C 1
ATOM 1382 O O . GLU A 1 172 ? 25.978 12.562 19.015 1.00 89.00 172 GLU A O 1
ATOM 1387 N N . ASN A 1 173 ? 25.439 11.941 21.097 1.00 89.31 173 ASN A N 1
ATOM 1388 C CA . ASN A 1 173 ? 26.095 10.623 21.101 1.00 89.31 173 ASN A CA 1
ATOM 1389 C C . ASN A 1 173 ? 27.605 10.584 20.759 1.00 89.31 173 ASN A C 1
ATOM 1391 O O . ASN A 1 173 ? 28.210 9.506 20.757 1.00 89.31 173 ASN A O 1
ATOM 1395 N N . ILE A 1 174 ? 28.236 11.750 20.582 1.00 87.69 174 ILE A N 1
ATOM 1396 C CA . ILE A 1 174 ? 29.687 11.977 20.531 1.00 87.69 174 ILE A CA 1
ATOM 1397 C C . ILE A 1 174 ? 30.129 12.654 21.846 1.00 87.69 174 ILE A C 1
ATOM 1399 O O . ILE A 1 174 ? 29.379 13.422 22.455 1.00 87.69 174 ILE A O 1
ATOM 1403 N N . SER A 1 175 ? 31.343 12.365 22.321 1.00 85.94 175 SER A N 1
ATOM 1404 C CA . SER A 1 175 ? 31.928 12.984 23.520 1.00 85.94 175 SER A CA 1
ATOM 1405 C C . SER A 1 175 ? 33.432 13.213 23.353 1.00 85.94 175 SER A C 1
ATOM 1407 O O . SER A 1 175 ? 34.117 12.405 22.732 1.00 85.94 175 SER A O 1
ATOM 1409 N N . LEU A 1 176 ? 33.954 14.308 23.916 1.00 83.56 176 LEU A N 1
ATOM 1410 C CA . LEU A 1 176 ? 35.294 14.855 23.633 1.00 83.56 176 LEU A CA 1
ATOM 1411 C C . LEU A 1 176 ? 36.453 13.888 23.931 1.00 83.56 176 LEU A C 1
ATOM 1413 O O . LEU A 1 176 ? 37.511 13.976 23.320 1.00 83.56 176 LEU A O 1
ATOM 1417 N N . LYS A 1 177 ? 36.262 12.972 24.886 1.00 81.69 177 LYS A N 1
ATOM 1418 C CA . LYS A 1 177 ? 37.233 11.923 25.251 1.00 81.69 177 LYS A CA 1
ATOM 1419 C C . LYS A 1 177 ? 36.708 10.508 24.964 1.00 81.69 177 LYS A C 1
ATOM 1421 O O . LYS A 1 177 ? 37.234 9.535 25.495 1.00 81.69 177 LYS A O 1
ATOM 1426 N N . GLY A 1 178 ? 35.632 10.395 24.186 1.00 83.38 178 GLY A N 1
ATOM 1427 C CA . GLY A 1 178 ? 35.022 9.128 23.798 1.00 83.38 178 GLY A CA 1
ATOM 1428 C C . GLY A 1 178 ? 35.579 8.609 22.477 1.00 83.38 178 GLY A C 1
ATOM 1429 O O . GLY A 1 178 ? 35.901 9.393 21.586 1.00 83.38 178 GLY A O 1
ATOM 1430 N N . LYS A 1 179 ? 35.621 7.277 22.324 1.00 88.56 179 LYS A N 1
ATOM 1431 C CA . LYS A 1 179 ? 36.159 6.584 21.137 1.00 88.56 179 LYS A CA 1
ATOM 1432 C C . LYS A 1 179 ? 35.682 7.207 19.816 1.00 88.56 179 LYS A C 1
ATOM 1434 O O . LYS A 1 179 ? 36.503 7.535 18.974 1.00 88.56 179 LYS A O 1
ATOM 1439 N N . ARG A 1 180 ? 34.378 7.489 19.709 1.00 90.44 180 ARG A N 1
ATOM 1440 C CA . ARG A 1 180 ? 33.724 8.123 18.549 1.00 90.44 180 ARG A CA 1
ATOM 1441 C C . ARG A 1 180 ? 34.370 9.433 18.095 1.00 90.44 180 ARG A C 1
ATOM 1443 O O . ARG A 1 180 ? 34.447 9.675 16.899 1.00 90.44 180 ARG A O 1
ATOM 1450 N N . CYS A 1 181 ? 34.824 10.279 19.022 1.00 90.25 181 CYS A N 1
ATOM 1451 C CA . CYS A 1 181 ? 35.477 11.541 18.669 1.00 90.25 181 CYS A CA 1
ATOM 1452 C C . CYS A 1 181 ? 36.905 11.312 18.151 1.00 90.25 181 CYS A C 1
ATOM 1454 O O . CYS A 1 181 ? 37.343 12.034 17.260 1.00 90.25 181 CYS A O 1
ATOM 1456 N N . ASN A 1 182 ? 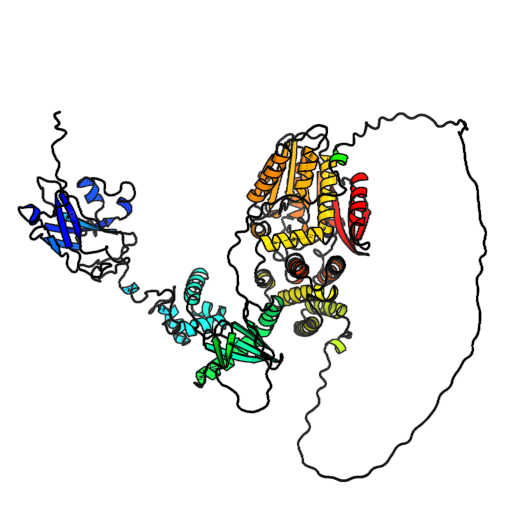37.597 10.285 18.654 1.00 90.50 182 ASN A N 1
ATOM 1457 C CA . ASN A 1 182 ? 38.913 9.877 18.160 1.00 90.50 182 ASN A CA 1
ATOM 1458 C C . ASN A 1 182 ? 38.792 9.217 16.775 1.00 90.50 182 ASN A C 1
ATOM 1460 O O . ASN A 1 182 ? 39.461 9.649 15.846 1.00 90.50 182 ASN A O 1
ATOM 1464 N N . ASP A 1 183 ? 37.870 8.257 16.610 1.00 92.19 183 ASP A N 1
ATOM 1465 C CA . ASP A 1 183 ? 37.601 7.567 15.335 1.00 92.19 183 ASP A CA 1
ATOM 1466 C C . ASP A 1 183 ? 37.292 8.572 14.198 1.00 92.19 183 ASP A C 1
ATOM 1468 O O . ASP A 1 183 ? 37.695 8.382 13.049 1.00 92.19 183 ASP A O 1
ATOM 1472 N N . LEU A 1 184 ? 36.591 9.669 14.522 1.00 93.81 184 LEU A N 1
ATOM 1473 C CA . LEU A 1 184 ? 36.326 10.788 13.612 1.00 93.81 184 LEU A CA 1
ATOM 1474 C C . LEU A 1 184 ? 37.565 11.673 13.380 1.00 93.81 184 LEU A C 1
ATOM 1476 O O . LEU A 1 184 ? 37.864 12.013 12.233 1.00 93.81 184 LEU A O 1
ATOM 1480 N N . ALA A 1 185 ? 38.310 12.027 14.433 1.00 92.06 185 ALA A N 1
ATOM 1481 C CA . ALA A 1 185 ? 39.527 12.838 14.334 1.00 92.06 185 ALA A CA 1
ATOM 1482 C C . ALA A 1 185 ? 40.639 12.153 13.514 1.00 92.06 185 ALA A C 1
ATOM 1484 O O . ALA A 1 185 ? 41.305 12.825 12.729 1.00 92.06 185 ALA A O 1
ATOM 1485 N N . ASP A 1 186 ? 40.763 10.824 13.590 1.00 92.00 186 ASP A N 1
ATOM 1486 C CA . ASP A 1 186 ? 41.680 10.010 12.775 1.00 92.00 186 ASP A CA 1
ATOM 1487 C C . ASP A 1 186 ? 41.330 10.037 11.273 1.00 92.00 186 ASP A C 1
ATOM 1489 O O . ASP A 1 186 ? 42.169 9.752 10.414 1.00 92.00 186 ASP A O 1
ATOM 1493 N N . LYS A 1 187 ? 40.089 10.407 10.926 1.00 90.12 187 LYS A N 1
ATOM 1494 C CA . LYS A 1 187 ? 39.652 10.721 9.553 1.00 90.12 187 LYS A CA 1
ATOM 1495 C C . LYS A 1 187 ? 39.599 12.223 9.267 1.00 90.12 187 LYS A C 1
ATOM 1497 O O . LYS A 1 187 ? 39.104 12.626 8.218 1.00 90.12 187 LYS A O 1
ATOM 1502 N N . ASN A 1 188 ? 40.149 13.047 10.161 1.00 89.75 188 ASN A N 1
ATOM 1503 C CA . ASN A 1 188 ? 40.153 14.508 10.095 1.00 89.75 188 ASN A CA 1
ATOM 1504 C C . ASN A 1 188 ? 38.727 15.120 10.124 1.00 89.75 188 ASN A C 1
ATOM 1506 O O . ASN A 1 188 ? 38.512 16.250 9.692 1.00 89.75 188 ASN A O 1
ATOM 1510 N N . ILE A 1 189 ? 37.733 14.393 10.649 1.00 93.75 189 ILE A N 1
ATOM 1511 C CA . ILE A 1 189 ? 36.327 14.818 10.745 1.00 93.75 189 ILE A CA 1
ATOM 1512 C C . ILE A 1 189 ? 36.111 15.531 12.089 1.00 93.75 189 ILE A C 1
ATOM 1514 O O . ILE A 1 189 ? 35.483 15.016 13.011 1.00 93.75 189 ILE A O 1
ATOM 1518 N N . THR A 1 190 ? 36.707 16.715 12.228 1.00 93.81 190 THR A N 1
ATOM 1519 C CA . THR A 1 190 ? 36.754 17.453 13.501 1.00 93.81 190 THR A CA 1
ATOM 1520 C C . THR A 1 190 ? 35.576 18.402 13.734 1.00 93.81 190 THR A C 1
ATOM 1522 O O . THR A 1 190 ? 35.262 18.680 14.893 1.00 93.81 190 THR A O 1
ATOM 1525 N N . THR A 1 191 ? 34.898 18.867 12.676 1.00 95.56 191 THR A N 1
ATOM 1526 C CA . THR A 1 191 ? 33.790 19.843 12.751 1.00 95.56 191 THR A CA 1
ATOM 1527 C C . THR A 1 191 ? 32.484 19.341 12.130 1.00 95.56 191 THR A C 1
ATOM 1529 O O . THR A 1 191 ? 32.501 18.433 11.293 1.00 95.56 191 THR A O 1
ATOM 1532 N N . VAL A 1 192 ? 31.352 19.954 12.506 1.00 94.69 192 VAL A N 1
ATOM 1533 C CA . VAL A 1 192 ? 30.007 19.625 11.992 1.00 94.69 192 VAL A CA 1
ATOM 1534 C C . VAL A 1 192 ? 29.960 19.695 10.463 1.00 94.69 192 VAL A C 1
ATOM 1536 O O . VAL A 1 192 ? 29.556 18.723 9.831 1.00 94.69 192 VAL A O 1
ATOM 1539 N N . LYS A 1 193 ? 30.486 20.764 9.846 1.00 93.69 193 LYS A N 1
ATOM 1540 C CA . LYS A 1 193 ? 30.618 20.914 8.382 1.00 93.69 193 LYS A CA 1
ATOM 1541 C C . LYS A 1 193 ? 31.271 19.701 7.717 1.00 93.69 193 LYS A C 1
ATOM 1543 O O . LYS A 1 193 ? 30.786 19.202 6.703 1.00 93.69 193 LYS A O 1
ATOM 1548 N N . ARG A 1 194 ? 32.365 19.194 8.294 1.00 92.56 194 ARG A N 1
ATOM 1549 C CA . ARG A 1 194 ? 33.104 18.046 7.742 1.00 92.56 194 ARG A CA 1
ATOM 1550 C C . ARG A 1 194 ? 32.358 16.736 7.984 1.00 92.56 194 ARG A C 1
ATOM 1552 O O . ARG A 1 194 ? 32.346 15.887 7.097 1.00 92.56 194 ARG A O 1
ATOM 1559 N N . LEU A 1 195 ? 31.682 16.595 9.125 1.00 94.81 195 LEU A N 1
ATOM 1560 C CA . LEU A 1 195 ? 30.806 15.457 9.408 1.00 94.81 195 LEU A CA 1
ATOM 1561 C C . LEU A 1 195 ? 29.628 15.396 8.422 1.00 94.81 195 LEU A C 1
ATOM 1563 O O . LEU A 1 195 ? 29.383 14.336 7.851 1.00 94.81 195 LEU A O 1
ATOM 1567 N N . MET A 1 196 ? 28.973 16.525 8.140 1.00 94.50 196 MET A N 1
ATOM 1568 C CA . MET A 1 196 ? 27.862 16.602 7.184 1.00 94.50 196 MET A CA 1
ATOM 1569 C C . MET A 1 196 ? 28.312 16.337 5.740 1.00 94.50 196 MET A C 1
ATOM 1571 O O . MET A 1 196 ? 27.679 15.544 5.045 1.00 94.50 196 MET A O 1
ATOM 1575 N N . ARG A 1 197 ? 29.459 16.878 5.304 1.00 90.56 197 ARG A N 1
ATOM 1576 C CA . ARG A 1 197 ? 30.051 16.529 3.995 1.00 90.56 197 ARG A CA 1
ATOM 1577 C C . ARG A 1 197 ? 30.354 15.031 3.867 1.00 90.56 197 ARG A C 1
ATOM 1579 O O . ARG A 1 197 ? 30.068 14.436 2.831 1.00 90.56 197 ARG A O 1
ATOM 1586 N N . HIS A 1 198 ? 30.875 14.394 4.920 1.00 90.12 198 HIS A N 1
ATOM 1587 C CA . HIS A 1 198 ? 31.064 12.939 4.936 1.00 90.12 198 HIS A CA 1
ATOM 1588 C C . HIS A 1 198 ? 29.736 12.164 4.954 1.00 90.12 198 HIS A C 1
ATOM 1590 O O . HIS A 1 198 ? 29.644 11.127 4.300 1.00 90.12 198 HIS A O 1
ATOM 1596 N N . TYR A 1 199 ? 28.702 12.662 5.638 1.00 91.00 199 TYR A N 1
ATOM 1597 C CA . TYR A 1 199 ? 27.367 12.056 5.673 1.00 91.00 199 TYR A CA 1
ATOM 1598 C C . TYR A 1 199 ? 26.704 12.042 4.285 1.00 91.00 199 TYR A C 1
ATOM 1600 O O . TYR A 1 199 ? 26.241 10.989 3.841 1.00 91.00 199 TYR A O 1
ATOM 1608 N N . HIS A 1 200 ? 26.734 13.163 3.554 1.00 86.56 200 HIS A N 1
ATOM 1609 C CA . HIS A 1 200 ? 26.183 13.251 2.193 1.00 86.56 200 HIS A CA 1
ATOM 1610 C C . HIS A 1 200 ? 26.997 12.476 1.140 1.00 86.56 200 HIS A C 1
ATOM 1612 O O . HIS A 1 200 ? 26.474 12.230 0.045 1.00 86.56 200 HIS A O 1
ATOM 1618 N N . ARG A 1 201 ? 28.251 12.106 1.460 1.00 83.56 201 ARG A N 1
ATOM 1619 C CA . ARG A 1 201 ? 29.163 11.307 0.622 1.00 83.56 201 ARG A CA 1
ATOM 1620 C C . ARG A 1 201 ? 29.030 9.801 0.855 1.00 83.56 201 ARG A C 1
ATOM 1622 O O . ARG A 1 201 ? 28.867 9.057 -0.107 1.00 83.56 201 ARG A O 1
ATOM 1629 N N . ASP A 1 202 ? 29.121 9.353 2.106 1.00 82.88 202 ASP A N 1
ATOM 1630 C CA . ASP A 1 202 ? 28.943 7.952 2.504 1.00 82.88 202 ASP A CA 1
ATOM 1631 C C . ASP A 1 202 ? 28.440 7.838 3.954 1.00 82.88 202 ASP A C 1
ATOM 1633 O O . ASP A 1 202 ? 29.185 7.561 4.901 1.00 82.88 202 ASP A O 1
ATOM 1637 N N . LYS A 1 203 ? 27.118 7.980 4.100 1.00 88.44 203 LYS A N 1
ATOM 1638 C CA . LYS A 1 203 ? 26.357 7.671 5.318 1.00 88.44 203 LYS A CA 1
ATOM 1639 C C . LYS A 1 203 ? 26.735 6.310 5.927 1.00 88.44 203 LYS A C 1
ATOM 1641 O O . LYS A 1 203 ? 26.807 6.192 7.148 1.00 88.44 203 LYS A O 1
ATOM 1646 N N . SER A 1 204 ? 26.997 5.291 5.102 1.00 85.38 204 SER A N 1
ATOM 1647 C CA . SER A 1 204 ? 27.244 3.919 5.565 1.00 85.38 204 SER A CA 1
ATOM 1648 C C . SER A 1 204 ? 28.650 3.736 6.145 1.00 85.38 204 SER A C 1
ATOM 1650 O O . SER A 1 204 ? 28.813 3.098 7.186 1.00 85.38 204 SER A O 1
ATOM 1652 N N . GLY A 1 205 ? 29.663 4.328 5.512 1.00 88.38 205 GLY A N 1
ATOM 1653 C CA . GLY A 1 205 ? 31.037 4.365 5.999 1.00 88.38 205 GLY A CA 1
ATOM 1654 C C . GLY A 1 205 ? 31.169 5.206 7.262 1.00 88.38 205 GLY A C 1
ATOM 1655 O O . GLY A 1 205 ? 31.860 4.790 8.189 1.00 88.38 205 GLY A O 1
ATOM 1656 N N . LEU A 1 206 ? 30.455 6.332 7.356 1.00 91.50 206 LEU A N 1
ATOM 1657 C CA . LEU A 1 206 ? 30.471 7.193 8.542 1.00 91.50 206 LEU A CA 1
ATOM 1658 C C . LEU A 1 206 ? 29.777 6.537 9.756 1.00 91.50 206 LEU A C 1
ATOM 1660 O O . LEU A 1 206 ? 30.298 6.607 10.874 1.00 91.50 206 LEU A O 1
ATOM 1664 N N . GLN A 1 207 ? 28.668 5.816 9.549 1.00 92.81 207 GLN A N 1
ATOM 1665 C CA . GLN A 1 207 ? 28.030 5.026 10.611 1.00 92.81 207 GLN A CA 1
ATOM 1666 C C . GLN A 1 207 ? 28.933 3.869 11.078 1.00 92.81 207 GLN A C 1
ATOM 1668 O O . GLN A 1 207 ? 29.101 3.653 12.279 1.00 92.81 207 GLN A O 1
ATOM 1673 N N . LYS A 1 208 ? 29.590 3.165 10.142 1.00 91.38 208 LYS A N 1
ATOM 1674 C CA . LYS A 1 208 ? 30.574 2.111 10.460 1.00 91.38 208 LYS A CA 1
ATOM 1675 C C . LYS A 1 208 ? 31.798 2.656 11.204 1.00 91.38 208 LYS A C 1
ATOM 1677 O O . LYS A 1 208 ? 32.244 2.025 12.157 1.00 91.38 208 LYS A O 1
ATOM 1682 N N . LEU A 1 209 ? 32.314 3.822 10.806 1.00 91.31 209 LEU A N 1
ATOM 1683 C CA . LEU A 1 209 ? 33.455 4.492 11.442 1.00 91.31 209 LEU A CA 1
ATOM 1684 C C . LEU A 1 209 ? 33.165 4.845 12.907 1.00 91.31 209 LEU A C 1
ATOM 1686 O O . LEU A 1 209 ? 33.992 4.600 13.778 1.00 91.31 209 LEU A O 1
ATOM 1690 N N . THR A 1 210 ? 31.978 5.393 13.175 1.00 88.88 210 THR A N 1
ATOM 1691 C CA . THR A 1 210 ? 31.542 5.787 14.526 1.00 88.88 210 THR A CA 1
ATOM 1692 C C . THR A 1 210 ? 31.025 4.619 15.375 1.00 88.88 210 THR A C 1
ATOM 1694 O O . THR A 1 210 ? 30.846 4.770 16.588 1.00 88.88 210 THR A O 1
ATOM 1697 N N . GLY A 1 211 ? 30.762 3.453 14.775 1.00 89.62 211 GLY A N 1
ATOM 1698 C CA . GLY A 1 211 ? 30.226 2.280 15.472 1.00 89.62 211 GLY A CA 1
ATOM 1699 C C . GLY A 1 211 ? 28.898 2.556 16.188 1.00 89.62 211 GLY A C 1
ATOM 1700 O O . GLY A 1 211 ? 28.661 2.036 17.281 1.00 89.62 211 GLY A O 1
ATOM 1701 N N . MET A 1 212 ? 28.064 3.441 15.635 1.00 90.31 212 MET A N 1
ATOM 1702 C CA . MET A 1 212 ? 26.762 3.786 16.208 1.00 90.31 212 MET A CA 1
ATOM 1703 C C . MET A 1 212 ? 25.689 2.768 15.802 1.00 90.31 212 MET A C 1
ATOM 1705 O O . MET A 1 212 ? 25.571 2.403 14.631 1.00 90.31 212 MET A O 1
ATOM 1709 N N . LYS A 1 213 ? 24.875 2.353 16.781 1.00 89.38 213 LYS A N 1
ATOM 1710 C CA . LYS A 1 213 ? 23.581 1.697 16.531 1.00 89.38 213 LYS A CA 1
ATOM 1711 C C . LYS A 1 213 ? 22.620 2.697 15.884 1.00 89.38 213 LYS A C 1
ATOM 1713 O O . LYS A 1 213 ? 22.819 3.898 16.035 1.00 89.38 213 LYS A O 1
ATOM 1718 N N . ASP A 1 214 ? 21.576 2.217 15.216 1.00 86.06 214 ASP A N 1
ATOM 1719 C CA . ASP A 1 214 ? 20.678 3.080 14.435 1.00 86.06 214 ASP A CA 1
ATOM 1720 C C . ASP A 1 214 ? 19.960 4.153 15.272 1.00 86.06 214 ASP A C 1
ATOM 1722 O O . ASP A 1 214 ? 19.792 5.269 14.795 1.00 86.06 214 ASP A O 1
ATOM 1726 N N . GLU A 1 215 ? 19.629 3.864 16.534 1.00 86.12 215 GLU A N 1
ATOM 1727 C CA . GLU A 1 215 ? 19.082 4.833 17.500 1.00 86.12 215 GLU A CA 1
ATOM 1728 C C . GLU A 1 215 ? 20.093 5.958 17.806 1.00 86.12 215 GLU A C 1
ATOM 1730 O O . GLU A 1 215 ? 19.850 7.116 17.468 1.00 86.12 215 GLU A O 1
ATOM 1735 N N . ASP A 1 216 ? 21.280 5.606 18.326 1.00 86.00 216 ASP A N 1
ATOM 1736 C CA . ASP A 1 216 ? 22.395 6.537 18.573 1.00 86.00 216 ASP A CA 1
ATOM 1737 C C . ASP A 1 216 ? 22.726 7.402 17.342 1.00 86.00 216 ASP A C 1
ATOM 1739 O O . ASP A 1 216 ? 23.002 8.602 17.460 1.00 86.00 216 ASP A O 1
ATOM 1743 N N . TRP A 1 217 ? 22.741 6.759 16.172 1.00 91.38 217 TRP A N 1
ATOM 1744 C CA . TRP A 1 217 ? 23.076 7.340 14.879 1.00 91.38 217 TRP A CA 1
ATOM 1745 C C . TRP A 1 217 ? 22.002 8.312 14.402 1.00 91.38 217 TRP A C 1
ATOM 1747 O O . TRP A 1 217 ? 22.333 9.438 14.034 1.00 91.38 217 TRP A O 1
ATOM 1757 N N . SER A 1 218 ? 20.729 7.910 14.446 1.00 88.00 218 SER A N 1
ATOM 1758 C CA . SER A 1 218 ? 19.605 8.759 14.055 1.00 88.00 218 SER A CA 1
ATOM 1759 C C . SER A 1 218 ? 19.559 10.013 14.918 1.00 88.00 218 SER A C 1
ATOM 1761 O O . SER A 1 218 ? 19.492 11.104 14.371 1.00 88.00 218 SER A O 1
ATOM 1763 N N . THR A 1 219 ? 19.691 9.884 16.241 1.00 89.38 219 THR A N 1
ATOM 1764 C CA . THR A 1 219 ? 19.747 11.028 17.164 1.00 89.38 219 THR A CA 1
ATOM 1765 C C . THR A 1 219 ? 20.885 11.996 16.811 1.00 89.38 219 THR A C 1
ATOM 1767 O O . THR A 1 219 ? 20.656 13.197 16.669 1.00 89.38 219 THR A O 1
ATOM 1770 N N . MET A 1 220 ? 22.104 11.486 16.588 1.00 93.69 220 MET A N 1
ATOM 1771 C CA . MET A 1 220 ? 23.256 12.319 16.213 1.00 93.69 220 MET A CA 1
ATOM 1772 C C . MET A 1 220 ? 23.052 13.024 14.865 1.00 93.69 220 MET A C 1
ATOM 1774 O O . MET A 1 220 ? 23.309 14.224 14.767 1.00 93.69 220 MET A O 1
ATOM 1778 N N . VAL A 1 221 ? 22.556 12.308 13.849 1.00 92.25 221 VAL A N 1
ATOM 1779 C CA . VAL A 1 221 ? 22.277 12.873 12.519 1.00 92.25 221 VAL A CA 1
ATOM 1780 C C . VAL A 1 221 ? 21.167 13.919 12.594 1.00 92.25 221 VAL A C 1
ATOM 1782 O O . VAL A 1 221 ? 21.363 15.006 12.068 1.00 92.25 221 VAL A O 1
ATOM 1785 N N . THR A 1 222 ? 20.051 13.642 13.278 1.00 91.12 222 THR A N 1
ATOM 1786 C CA . THR A 1 222 ? 18.938 14.591 13.450 1.00 91.12 222 THR A CA 1
ATOM 1787 C C . THR A 1 222 ? 19.420 15.899 14.072 1.00 91.12 222 THR A C 1
ATOM 1789 O O . THR A 1 222 ? 19.085 16.973 13.576 1.00 91.12 222 THR A O 1
ATOM 1792 N N . HIS A 1 223 ? 20.259 15.827 15.107 1.00 92.25 223 HIS A N 1
ATOM 1793 C CA . HIS A 1 223 ? 20.868 17.009 15.709 1.00 92.25 223 HIS A CA 1
ATOM 1794 C C . HIS A 1 223 ? 21.853 17.711 14.751 1.00 92.25 223 HIS A C 1
ATOM 1796 O O . HIS A 1 223 ? 21.828 18.932 14.637 1.00 92.25 223 HIS A O 1
ATOM 1802 N N . ALA A 1 224 ? 22.682 16.978 14.004 1.00 92.19 224 ALA A N 1
ATOM 1803 C CA . ALA A 1 224 ? 23.594 17.582 13.030 1.00 92.19 224 ALA A CA 1
ATOM 1804 C C . ALA A 1 224 ? 22.859 18.261 11.852 1.00 92.19 224 ALA A C 1
ATOM 1806 O O . ALA A 1 224 ? 23.319 19.289 11.358 1.00 92.19 224 ALA A O 1
ATOM 1807 N N . THR A 1 225 ? 21.694 17.747 11.439 1.00 91.44 225 THR A N 1
ATOM 1808 C CA . THR A 1 225 ? 20.866 18.322 10.361 1.00 91.44 225 THR A CA 1
ATOM 1809 C C . THR A 1 225 ? 20.142 19.621 10.724 1.00 91.44 225 THR A C 1
ATOM 1811 O O . THR A 1 225 ? 19.554 20.227 9.836 1.00 91.44 225 THR A O 1
ATOM 1814 N N . THR A 1 226 ? 20.182 20.086 11.980 1.00 91.56 226 THR A N 1
ATOM 1815 C CA . THR A 1 226 ? 19.652 21.420 12.342 1.00 91.56 226 THR A CA 1
ATOM 1816 C C . THR A 1 226 ? 20.677 22.541 12.167 1.00 91.56 226 THR A C 1
ATOM 1818 O O . THR A 1 226 ? 20.355 23.709 12.368 1.00 91.56 226 THR A O 1
ATOM 1821 N N . CYS A 1 227 ? 21.906 22.196 11.774 1.00 92.06 227 CYS A N 1
ATOM 1822 C CA . CYS A 1 227 ? 22.946 23.143 11.404 1.00 92.06 227 CYS A CA 1
ATOM 1823 C C . CYS A 1 227 ? 22.593 23.873 10.095 1.00 92.06 227 CYS A C 1
ATOM 1825 O O . CYS A 1 227 ? 22.191 23.237 9.122 1.00 92.06 227 CYS A O 1
ATOM 1827 N N . ASP A 1 228 ? 22.790 25.191 10.047 1.00 91.00 228 ASP A N 1
ATOM 1828 C CA . ASP A 1 228 ? 22.633 25.983 8.822 1.00 91.00 228 ASP A CA 1
ATOM 1829 C C . ASP A 1 228 ? 23.874 25.820 7.911 1.00 91.00 228 ASP A C 1
ATOM 1831 O O . ASP A 1 228 ? 24.993 26.092 8.365 1.00 91.00 228 ASP A O 1
ATOM 1835 N N . PRO A 1 229 ? 23.734 25.381 6.641 1.00 89.31 229 PRO A N 1
ATOM 1836 C CA . PRO A 1 229 ? 24.845 25.364 5.689 1.00 89.31 229 PRO A CA 1
ATOM 1837 C C . PRO A 1 229 ? 25.308 26.768 5.273 1.00 89.31 229 PRO A C 1
ATOM 1839 O O . PRO A 1 229 ? 26.455 26.914 4.849 1.00 89.31 229 PRO A O 1
ATOM 1842 N N . GLY A 1 230 ? 24.465 27.795 5.391 1.00 89.75 230 GLY A N 1
ATOM 1843 C CA . GLY A 1 230 ? 24.699 29.124 4.832 1.00 89.75 230 GLY A CA 1
ATOM 1844 C C . GLY A 1 230 ? 24.253 29.257 3.370 1.00 89.75 230 GLY A C 1
ATOM 1845 O O . GLY A 1 230 ? 23.448 28.477 2.859 1.00 89.75 230 GLY A O 1
ATOM 1846 N N . VAL A 1 231 ? 24.773 30.283 2.693 1.00 91.06 231 VAL A N 1
ATOM 1847 C CA . VAL A 1 231 ? 24.359 30.699 1.336 1.00 91.06 231 VAL A CA 1
ATOM 1848 C C . VAL A 1 231 ? 25.358 30.304 0.244 1.00 91.06 231 VAL A C 1
ATOM 1850 O O . VAL A 1 231 ? 25.087 30.516 -0.938 1.00 91.06 231 VAL A O 1
ATOM 1853 N N . GLU A 1 232 ? 26.513 29.760 0.624 1.00 92.06 232 GLU A N 1
ATOM 1854 C CA . GLU A 1 232 ? 27.615 29.401 -0.268 1.00 92.06 232 GLU A CA 1
ATOM 1855 C C . GLU A 1 232 ? 27.280 28.170 -1.129 1.00 92.06 232 GLU A C 1
ATOM 1857 O O . GLU A 1 232 ? 27.063 27.075 -0.602 1.00 92.06 232 GLU A O 1
ATOM 1862 N N . ILE A 1 233 ? 27.274 28.343 -2.458 1.00 92.81 233 ILE A N 1
ATOM 1863 C CA . ILE A 1 233 ? 26.989 27.279 -3.430 1.00 92.81 233 ILE A CA 1
ATOM 1864 C C . ILE A 1 233 ? 28.207 26.979 -4.302 1.00 92.81 233 ILE A C 1
ATOM 1866 O O . ILE A 1 233 ? 28.876 27.876 -4.820 1.00 92.81 233 ILE A O 1
ATOM 1870 N N . TYR A 1 234 ? 28.438 25.689 -4.519 1.00 91.31 234 TYR A N 1
ATOM 1871 C CA . TYR A 1 234 ? 29.483 25.138 -5.372 1.00 91.31 234 TYR A CA 1
ATOM 1872 C C . TYR A 1 234 ? 28.859 24.394 -6.554 1.00 91.31 234 TYR A C 1
ATOM 1874 O O . TYR A 1 234 ? 27.877 23.672 -6.364 1.00 91.31 234 TYR A O 1
ATOM 1882 N N . SER A 1 235 ? 29.417 24.540 -7.758 1.00 89.44 235 SER A N 1
ATOM 1883 C CA . SER A 1 235 ? 28.893 23.885 -8.962 1.00 89.44 235 SER A CA 1
ATOM 1884 C C . SER A 1 235 ? 29.793 22.772 -9.507 1.00 89.44 235 SER A C 1
ATOM 1886 O O . SER A 1 235 ? 31.004 22.709 -9.265 1.00 89.44 235 SER A O 1
ATOM 1888 N N . TYR A 1 236 ? 29.173 21.848 -10.243 1.00 87.44 236 TYR A N 1
ATOM 1889 C CA . TYR A 1 236 ? 29.844 20.803 -11.009 1.00 87.44 236 TYR A CA 1
ATOM 1890 C C . TYR A 1 236 ? 29.166 20.640 -12.373 1.00 87.44 236 TYR A C 1
ATOM 1892 O O . TYR A 1 236 ? 28.040 20.152 -12.453 1.00 87.44 236 TYR A O 1
ATOM 1900 N N . GLY A 1 237 ? 29.862 21.018 -13.446 1.00 83.88 237 GLY A N 1
ATOM 1901 C CA . GLY A 1 237 ? 29.396 20.808 -14.818 1.00 83.88 237 GLY A CA 1
ATOM 1902 C C . GLY A 1 237 ? 29.425 19.333 -15.234 1.00 83.88 237 GLY A C 1
ATOM 1903 O O . GLY A 1 237 ? 30.457 18.664 -15.113 1.00 83.88 237 GLY A O 1
ATOM 1904 N N . VAL A 1 238 ? 28.301 18.850 -15.762 1.00 80.19 238 VAL A N 1
ATOM 1905 C CA . VAL A 1 238 ? 28.109 17.526 -16.367 1.00 80.19 238 VAL A CA 1
ATOM 1906 C C . VAL A 1 238 ? 28.014 17.711 -17.883 1.00 80.19 238 VAL A C 1
ATOM 1908 O O . VAL A 1 238 ? 26.957 18.025 -18.427 1.00 80.19 238 VAL A O 1
ATOM 1911 N N . ALA A 1 239 ? 29.145 17.539 -18.573 1.00 72.25 239 ALA A N 1
ATOM 1912 C CA . ALA A 1 239 ? 29.238 17.758 -20.021 1.00 72.25 239 ALA A CA 1
ATOM 1913 C C . ALA A 1 239 ? 28.348 16.803 -20.842 1.00 72.25 239 ALA A C 1
ATOM 1915 O O . ALA A 1 239 ? 27.888 17.174 -21.915 1.00 72.25 239 ALA A O 1
ATOM 1916 N N . GLU A 1 240 ? 28.077 15.608 -20.311 1.00 67.25 240 GLU A N 1
ATOM 1917 C CA . GLU A 1 240 ? 27.240 14.560 -20.919 1.00 67.25 240 GLU A CA 1
ATOM 1918 C C . GLU A 1 240 ? 25.767 14.988 -21.097 1.00 67.25 240 GLU A C 1
ATOM 1920 O O . GLU A 1 240 ? 25.087 14.477 -21.979 1.00 67.25 240 GLU A O 1
ATOM 1925 N N . GLU A 1 241 ? 25.282 15.943 -20.293 1.00 63.84 241 GLU A N 1
ATOM 1926 C CA . GLU A 1 241 ? 23.868 16.368 -20.252 1.00 63.84 241 GLU A CA 1
ATOM 1927 C C . GLU A 1 241 ? 23.690 17.889 -20.429 1.00 63.84 241 GLU A C 1
ATOM 1929 O O . GLU A 1 241 ? 22.571 18.394 -20.361 1.00 63.84 241 GLU A O 1
ATOM 1934 N N . ASN A 1 242 ? 24.788 18.635 -20.606 1.00 77.81 242 ASN A N 1
ATOM 1935 C CA . ASN A 1 242 ? 24.808 20.101 -20.680 1.00 77.81 242 ASN A CA 1
ATOM 1936 C C . ASN A 1 242 ? 24.143 20.815 -19.470 1.00 77.81 242 ASN A C 1
ATOM 1938 O O . ASN A 1 242 ? 23.362 21.757 -19.632 1.00 77.81 242 ASN A O 1
ATOM 1942 N N . CYS A 1 243 ? 24.454 20.378 -18.242 1.00 83.06 243 CYS A N 1
ATOM 1943 C CA . CYS A 1 243 ? 23.932 20.980 -17.004 1.00 83.06 243 CYS A CA 1
ATOM 1944 C C . CYS A 1 243 ? 25.010 21.179 -15.917 1.00 83.06 243 CYS A C 1
ATOM 1946 O O . CYS A 1 243 ? 26.058 20.531 -15.933 1.00 83.06 243 CYS A O 1
ATOM 1948 N N . GLU A 1 244 ? 24.763 22.070 -14.950 1.00 88.56 244 GLU A N 1
ATOM 1949 C CA . GLU A 1 244 ? 25.562 22.204 -13.721 1.00 88.56 244 GLU A CA 1
ATOM 1950 C C . GLU A 1 244 ? 24.765 21.700 -12.504 1.00 88.56 244 GLU A C 1
ATOM 1952 O O . GLU A 1 244 ? 23.668 22.181 -12.219 1.00 88.56 244 GLU A O 1
ATOM 1957 N N . LEU A 1 245 ? 25.330 20.761 -11.741 1.00 87.31 245 LEU A N 1
ATOM 1958 C CA . LEU A 1 245 ? 24.805 20.350 -10.434 1.00 87.31 245 LEU A CA 1
ATOM 1959 C C . LEU A 1 245 ? 25.232 21.368 -9.370 1.00 87.31 245 LEU A C 1
ATOM 1961 O O . LEU A 1 245 ? 26.422 21.679 -9.283 1.00 87.31 245 LEU A O 1
ATOM 1965 N N . LEU A 1 246 ? 24.297 21.858 -8.550 1.00 89.75 246 LEU A N 1
ATOM 1966 C CA . LEU A 1 246 ? 24.555 22.873 -7.522 1.00 89.75 246 LEU A CA 1
ATOM 1967 C C . LEU A 1 246 ? 24.459 22.285 -6.109 1.00 89.75 246 LEU A C 1
ATOM 1969 O O . LEU A 1 246 ? 23.447 21.689 -5.737 1.00 89.75 246 LEU A O 1
ATOM 1973 N N . PHE A 1 247 ? 25.503 22.496 -5.307 1.00 90.62 247 PHE A N 1
ATOM 1974 C CA . PHE A 1 247 ? 25.659 21.943 -3.961 1.00 90.62 247 PHE A CA 1
ATOM 1975 C C . PHE A 1 247 ? 25.849 23.036 -2.906 1.00 90.62 247 PHE A C 1
ATOM 1977 O O . PHE A 1 247 ? 26.557 24.009 -3.153 1.00 90.62 247 PHE A O 1
ATOM 1984 N N . ASN A 1 248 ? 25.284 22.849 -1.713 1.00 91.62 248 ASN A N 1
ATOM 1985 C CA . ASN A 1 248 ? 25.540 23.722 -0.561 1.00 91.62 248 ASN A CA 1
ATOM 1986 C C . ASN A 1 248 ? 26.897 23.433 0.112 1.00 91.62 248 ASN A C 1
ATOM 1988 O O . ASN A 1 248 ? 27.632 22.518 -0.268 1.00 91.62 248 ASN A O 1
ATOM 1992 N N . ASP A 1 249 ? 27.220 24.179 1.168 1.00 89.75 249 ASP A N 1
ATOM 1993 C CA . ASP A 1 249 ? 28.470 24.026 1.920 1.00 89.75 249 ASP A CA 1
ATOM 1994 C C . ASP A 1 249 ? 28.596 22.702 2.713 1.00 89.75 249 ASP A C 1
ATOM 1996 O O . ASP A 1 249 ? 29.690 22.329 3.145 1.00 89.75 249 ASP A O 1
ATOM 2000 N N . PHE A 1 250 ? 27.514 21.927 2.853 1.00 91.94 250 PHE A N 1
ATOM 2001 C CA . PHE A 1 250 ? 27.553 20.533 3.323 1.00 91.94 250 PHE A CA 1
ATOM 2002 C C . PHE A 1 250 ? 27.688 19.513 2.185 1.00 91.94 250 PHE A C 1
ATOM 2004 O O . PHE A 1 250 ? 27.628 18.308 2.441 1.00 91.94 250 PHE A O 1
ATOM 2011 N N . TYR A 1 251 ? 27.890 19.979 0.951 1.00 88.31 251 TYR A N 1
ATOM 2012 C CA . TYR A 1 251 ? 27.913 19.187 -0.279 1.00 88.31 251 TYR A CA 1
ATOM 2013 C C . TYR A 1 251 ? 26.642 18.337 -0.482 1.00 88.31 251 TYR A C 1
ATOM 2015 O O . TYR A 1 251 ? 26.690 17.243 -1.058 1.00 88.31 251 TYR A O 1
ATOM 2023 N N . ASP A 1 252 ? 25.495 18.845 -0.024 1.00 87.50 252 ASP A N 1
ATOM 2024 C CA . ASP A 1 252 ? 24.193 18.318 -0.420 1.00 87.50 252 ASP A CA 1
ATOM 2025 C C . ASP A 1 252 ? 23.639 19.068 -1.635 1.00 87.50 252 ASP A C 1
ATOM 2027 O O . ASP A 1 252 ? 23.951 20.244 -1.833 1.00 87.50 252 ASP A O 1
ATOM 2031 N N . LEU A 1 253 ? 22.871 18.377 -2.481 1.00 86.00 253 LEU A N 1
ATOM 2032 C CA . LEU A 1 253 ? 22.392 18.929 -3.752 1.00 86.00 253 LEU A CA 1
ATOM 2033 C C . LEU A 1 253 ? 21.199 19.864 -3.505 1.00 86.00 253 LEU A C 1
ATOM 2035 O O . LEU A 1 253 ? 20.174 19.425 -2.993 1.00 86.00 253 LEU A O 1
ATOM 2039 N N . VAL A 1 254 ? 21.309 21.131 -3.913 1.00 88.25 254 VAL A N 1
ATOM 2040 C CA . VAL A 1 254 ? 20.216 22.116 -3.792 1.00 88.25 254 VAL A CA 1
ATOM 2041 C C . VAL A 1 254 ? 19.410 22.282 -5.079 1.00 88.25 254 VAL A C 1
ATOM 2043 O O . VAL A 1 254 ? 18.224 22.598 -5.014 1.00 88.25 254 VAL A O 1
ATOM 2046 N N . GLY A 1 255 ? 20.010 22.018 -6.243 1.00 86.12 255 GLY A N 1
ATOM 2047 C CA . GLY A 1 255 ? 19.331 22.097 -7.535 1.00 86.12 255 GLY A CA 1
ATOM 2048 C C . GLY A 1 255 ? 20.237 21.796 -8.723 1.00 86.12 255 GLY A C 1
ATOM 2049 O O . GLY A 1 255 ? 21.397 21.410 -8.565 1.00 86.12 255 GLY A O 1
ATOM 2050 N N . VAL A 1 256 ? 19.688 21.996 -9.917 1.00 85.69 256 VAL A N 1
ATOM 2051 C CA . VAL A 1 256 ? 20.377 21.845 -11.203 1.00 85.69 256 VAL A CA 1
ATOM 2052 C C . VAL A 1 256 ? 20.176 23.119 -12.021 1.00 85.69 256 VAL A C 1
ATOM 2054 O O . VAL A 1 256 ? 19.095 23.708 -12.006 1.00 85.69 256 VAL A O 1
ATOM 2057 N N . LEU A 1 257 ? 21.225 23.552 -12.715 1.00 85.06 257 LEU A N 1
ATOM 2058 C CA . LEU A 1 257 ? 21.195 24.644 -13.681 1.00 85.06 257 LEU A CA 1
ATOM 2059 C C . LEU A 1 257 ? 21.299 24.053 -15.093 1.00 85.06 257 LEU A C 1
ATOM 2061 O O . LEU A 1 257 ? 22.299 23.411 -15.412 1.00 85.06 257 LEU A O 1
ATOM 2065 N N . THR A 1 258 ? 20.306 24.289 -15.947 1.00 78.94 258 THR A N 1
ATOM 2066 C CA . THR A 1 258 ? 20.284 23.779 -17.330 1.00 78.94 258 THR A CA 1
ATOM 2067 C C . THR A 1 258 ? 20.021 24.941 -18.278 1.00 78.94 258 THR A C 1
ATOM 2069 O O . THR A 1 258 ? 19.029 25.644 -18.126 1.00 78.94 258 THR A O 1
ATOM 2072 N N . ASN A 1 259 ? 20.925 25.191 -19.231 1.00 73.44 259 ASN A N 1
ATOM 2073 C CA . ASN A 1 259 ? 20.874 26.344 -20.152 1.00 73.44 259 ASN A CA 1
ATOM 2074 C C . ASN A 1 259 ? 20.741 27.738 -19.482 1.00 73.44 259 ASN A C 1
ATOM 2076 O O . ASN A 1 259 ? 20.416 28.715 -20.150 1.00 73.44 259 ASN A O 1
ATOM 2080 N N . GLY A 1 260 ? 21.024 27.845 -18.177 1.00 71.44 260 GLY A N 1
ATOM 2081 C CA . GLY A 1 260 ? 20.867 29.066 -17.376 1.00 71.44 260 GLY A CA 1
ATOM 2082 C C . GLY A 1 260 ? 19.607 29.104 -16.502 1.00 71.44 260 GLY A C 1
ATOM 2083 O O . GLY A 1 260 ? 19.563 29.901 -15.566 1.00 71.44 260 GLY A O 1
ATOM 2084 N N . ASP A 1 261 ? 18.635 28.216 -16.729 1.00 79.44 261 ASP A N 1
ATOM 2085 C CA . ASP A 1 261 ? 17.463 28.065 -15.864 1.00 79.44 261 ASP A CA 1
ATOM 2086 C C . ASP A 1 261 ? 17.804 27.209 -14.638 1.00 79.44 261 ASP A C 1
ATOM 2088 O O . ASP A 1 261 ? 18.354 26.110 -14.755 1.00 79.44 261 ASP A O 1
ATOM 2092 N N . TYR A 1 262 ? 17.484 27.716 -13.444 1.00 85.62 262 TYR A N 1
ATOM 2093 C CA . TYR A 1 262 ? 17.691 27.014 -12.175 1.00 85.62 262 TYR A CA 1
ATOM 2094 C C . TYR A 1 262 ? 16.423 26.289 -11.733 1.00 85.62 262 TYR A C 1
ATOM 2096 O O . TYR A 1 262 ? 15.387 26.919 -11.512 1.00 85.62 262 TYR A O 1
ATOM 2104 N N . VAL A 1 263 ? 16.538 24.980 -11.505 1.00 82.00 263 VAL A N 1
ATOM 2105 C CA . VAL A 1 263 ? 15.486 24.171 -10.887 1.00 82.00 263 VAL A CA 1
ATOM 2106 C C . VAL A 1 263 ? 15.994 23.632 -9.541 1.00 82.00 263 VAL A C 1
ATOM 2108 O O . VAL A 1 263 ? 16.926 22.820 -9.523 1.00 82.00 263 VAL A O 1
ATOM 2111 N N . PRO A 1 264 ? 15.430 24.064 -8.394 1.00 82.12 264 PRO A N 1
ATOM 2112 C CA . PRO A 1 264 ? 15.786 23.508 -7.091 1.00 82.12 264 PRO A CA 1
ATOM 2113 C C . PRO A 1 264 ? 15.297 22.060 -6.974 1.00 82.12 264 PRO A C 1
ATOM 2115 O O . PRO A 1 264 ? 14.287 21.692 -7.576 1.00 82.12 264 PRO A O 1
ATOM 2118 N N . VAL A 1 265 ? 15.948 21.248 -6.134 1.00 74.12 265 VAL A N 1
ATOM 2119 C CA . VAL A 1 265 ? 15.580 19.830 -5.937 1.00 74.12 265 VAL A CA 1
ATOM 2120 C C . VAL A 1 265 ? 14.120 19.654 -5.505 1.00 74.12 265 VAL A C 1
ATOM 2122 O O . VAL A 1 265 ? 13.484 18.682 -5.898 1.00 74.12 265 VAL A O 1
ATOM 2125 N N . SER A 1 266 ? 13.552 20.627 -4.790 1.00 70.31 266 SER A N 1
ATOM 2126 C CA . SER A 1 266 ? 12.138 20.648 -4.397 1.00 70.31 266 SER A CA 1
ATOM 2127 C C . SER A 1 266 ? 11.141 20.840 -5.549 1.00 70.31 266 SER A C 1
ATOM 2129 O O . SER A 1 266 ? 9.958 20.576 -5.349 1.00 70.31 266 SER A O 1
ATOM 2131 N N . HIS A 1 267 ? 11.574 21.338 -6.715 1.00 66.12 267 HIS A N 1
ATOM 2132 C CA . HIS A 1 267 ? 10.717 21.603 -7.885 1.00 66.12 267 HIS A CA 1
ATOM 2133 C C . HIS A 1 267 ? 11.057 20.740 -9.108 1.00 66.12 267 HIS A C 1
ATOM 2135 O O . HIS A 1 267 ? 10.290 20.745 -10.070 1.00 66.12 267 HIS A O 1
ATOM 2141 N N . LEU A 1 268 ? 12.171 20.000 -9.084 1.00 61.44 268 LEU A N 1
ATOM 2142 C CA . LEU A 1 268 ? 12.404 18.910 -10.033 1.00 61.44 268 LEU A CA 1
ATOM 2143 C C . LEU A 1 268 ? 11.262 17.901 -9.895 1.00 61.44 268 LEU A C 1
ATOM 2145 O O . LEU A 1 268 ? 10.900 17.532 -8.773 1.00 61.44 268 LEU A O 1
ATOM 2149 N N . ASP A 1 269 ? 10.700 17.442 -11.012 1.00 49.62 269 ASP A N 1
ATOM 2150 C CA . ASP A 1 269 ? 9.673 16.403 -10.944 1.00 49.62 269 ASP A CA 1
ATOM 2151 C C . ASP A 1 269 ? 10.267 15.085 -10.416 1.00 49.62 269 ASP A C 1
ATOM 2153 O O . ASP A 1 269 ? 11.482 14.882 -10.370 1.00 49.62 269 ASP A O 1
ATOM 2157 N N . GLN A 1 270 ? 9.414 14.176 -9.957 1.00 41.84 270 GLN A N 1
ATOM 2158 C CA . GLN A 1 270 ? 9.893 12.983 -9.267 1.00 41.84 270 GLN A CA 1
ATOM 2159 C C . GLN A 1 270 ? 10.670 12.021 -10.188 1.00 41.84 270 GLN A C 1
ATOM 2161 O O . GLN A 1 270 ? 11.560 11.309 -9.723 1.00 41.84 270 GLN A O 1
ATOM 2166 N N . PHE A 1 271 ? 10.377 12.019 -11.491 1.00 36.22 271 PHE A N 1
ATOM 2167 C CA . PHE A 1 271 ? 11.123 11.243 -12.477 1.00 36.22 271 PHE A CA 1
ATOM 2168 C C . PHE A 1 271 ? 12.496 11.878 -12.724 1.00 36.22 271 PHE A C 1
ATOM 2170 O O . PHE A 1 271 ? 13.496 11.167 -12.712 1.00 36.22 271 PHE A O 1
ATOM 2177 N N . GLN A 1 272 ? 12.583 13.210 -12.808 1.00 51.25 272 GLN A N 1
ATOM 2178 C CA . GLN A 1 272 ? 13.856 13.941 -12.809 1.00 51.25 272 GLN A CA 1
ATOM 2179 C C . GLN A 1 272 ? 14.670 13.661 -11.538 1.00 51.25 272 GLN A C 1
ATOM 2181 O O . GLN A 1 272 ? 15.866 13.400 -11.636 1.00 51.25 272 GLN A O 1
ATOM 2186 N N . GLN A 1 273 ? 14.045 13.654 -10.355 1.00 51.69 273 GLN A N 1
ATOM 2187 C CA . GLN A 1 273 ? 14.721 13.335 -9.092 1.00 51.69 273 GLN A CA 1
ATOM 2188 C C . GLN A 1 273 ? 15.258 11.896 -9.062 1.00 51.69 273 GLN A C 1
ATOM 2190 O O . GLN A 1 273 ? 16.384 11.692 -8.609 1.00 51.69 273 GLN A O 1
ATOM 2195 N N . ILE A 1 274 ? 14.508 10.908 -9.562 1.00 40.72 274 ILE A N 1
ATOM 2196 C CA . ILE A 1 274 ? 14.960 9.508 -9.657 1.00 40.72 274 ILE A CA 1
ATOM 2197 C C . ILE A 1 274 ? 16.072 9.362 -10.707 1.00 40.72 274 ILE A C 1
ATOM 2199 O O . ILE A 1 274 ? 17.121 8.787 -10.415 1.00 40.72 274 ILE A O 1
ATOM 2203 N N . LEU A 1 275 ? 15.899 9.942 -11.898 1.00 43.44 275 LEU A N 1
ATOM 2204 C CA . LEU A 1 275 ? 16.889 9.922 -12.977 1.00 43.44 275 LEU A CA 1
ATOM 2205 C C . LEU A 1 275 ? 18.210 10.565 -12.529 1.00 43.44 275 LEU A C 1
ATOM 2207 O O . LEU A 1 275 ? 19.285 10.007 -12.763 1.00 43.44 275 LEU A O 1
ATOM 2211 N N . LEU A 1 276 ? 18.128 11.695 -11.818 1.00 48.41 276 LEU A N 1
ATOM 2212 C CA . LEU A 1 276 ? 19.273 12.321 -11.170 1.00 48.41 276 LEU A CA 1
ATOM 2213 C C . LEU A 1 276 ? 19.856 11.410 -10.098 1.00 48.41 276 LEU A C 1
ATOM 2215 O O . LEU A 1 276 ? 21.040 11.136 -10.185 1.00 48.41 276 LEU A O 1
ATOM 2219 N N . GLN A 1 277 ? 19.088 10.868 -9.147 1.00 47.47 277 GLN A N 1
ATOM 2220 C CA . GLN A 1 277 ? 19.623 9.967 -8.111 1.00 47.47 277 GLN A CA 1
ATOM 2221 C C . GLN A 1 277 ? 20.370 8.751 -8.694 1.00 47.47 277 GLN A C 1
ATOM 2223 O O . GLN A 1 277 ? 21.434 8.385 -8.184 1.00 47.47 277 GLN A O 1
ATOM 2228 N N . LEU A 1 278 ? 19.869 8.170 -9.790 1.00 45.16 278 LEU A N 1
ATOM 2229 C CA . LEU A 1 278 ? 20.509 7.057 -10.496 1.00 45.16 278 LEU A CA 1
ATOM 2230 C C . LEU A 1 278 ? 21.840 7.477 -11.149 1.00 45.16 278 LEU A C 1
ATOM 2232 O O . LEU A 1 278 ? 22.868 6.849 -10.885 1.00 45.16 278 LEU A O 1
ATOM 2236 N N . LYS A 1 279 ? 21.867 8.565 -11.935 1.00 53.56 279 LYS A N 1
ATOM 2237 C CA . LYS A 1 279 ? 23.108 9.068 -12.568 1.00 53.56 279 LYS A CA 1
ATOM 2238 C C . LYS A 1 279 ? 24.090 9.680 -11.538 1.00 53.56 279 LYS A C 1
ATOM 2240 O O . LYS A 1 279 ? 25.313 9.542 -11.648 1.00 53.56 279 LYS A O 1
ATOM 2245 N N . MET A 1 280 ? 23.572 10.267 -10.456 1.00 54.78 280 MET A N 1
ATOM 2246 C CA . MET A 1 280 ? 24.321 10.906 -9.364 1.00 54.78 280 MET A CA 1
ATOM 2247 C C . MET A 1 280 ? 25.242 9.950 -8.616 1.00 54.78 280 MET A C 1
ATOM 2249 O O . MET A 1 280 ? 26.237 10.420 -8.073 1.00 54.78 280 MET A O 1
ATOM 2253 N N . LYS A 1 281 ? 24.997 8.635 -8.564 1.00 54.97 281 LYS A N 1
ATOM 2254 C CA . LYS A 1 281 ? 25.937 7.742 -7.859 1.00 54.97 281 LYS A CA 1
ATOM 2255 C C . LYS A 1 281 ? 27.349 7.798 -8.470 1.00 54.97 281 LYS A C 1
ATOM 2257 O O . LYS A 1 281 ? 28.329 7.702 -7.732 1.00 54.97 281 LYS A O 1
ATOM 2262 N N . SER A 1 282 ? 27.444 8.040 -9.782 1.00 60.19 282 SER A N 1
ATOM 2263 C CA . SER A 1 282 ? 28.694 8.371 -10.475 1.00 60.19 282 SER A CA 1
ATOM 2264 C C . SER A 1 282 ? 29.047 9.857 -10.316 1.00 60.19 282 SER A C 1
ATOM 2266 O O . SER A 1 282 ? 30.063 10.200 -9.702 1.00 60.19 282 SER A O 1
ATOM 2268 N N . TRP A 1 283 ? 28.191 10.768 -10.800 1.00 66.81 283 TRP A N 1
ATOM 2269 C CA . TRP A 1 283 ? 28.547 12.190 -10.876 1.00 66.81 283 TRP A CA 1
ATOM 2270 C C . TRP A 1 283 ? 28.731 12.864 -9.514 1.00 66.81 283 TRP A C 1
ATOM 2272 O O . TRP A 1 283 ? 29.650 13.661 -9.372 1.00 66.81 283 TRP A O 1
ATOM 2282 N N . LYS A 1 284 ? 27.930 12.529 -8.491 1.00 66.31 284 LYS A N 1
ATOM 2283 C CA . LYS A 1 284 ? 28.087 13.057 -7.123 1.00 66.31 284 LYS A CA 1
ATOM 2284 C C . LYS A 1 284 ? 29.427 12.615 -6.534 1.00 66.31 284 LYS A C 1
ATOM 2286 O O . LYS A 1 284 ? 30.086 13.423 -5.894 1.00 66.31 284 LYS A O 1
ATOM 2291 N N . MET A 1 285 ? 29.886 11.385 -6.793 1.00 71.50 285 MET A N 1
ATOM 2292 C CA . MET A 1 285 ? 31.214 10.926 -6.352 1.00 71.50 285 MET A CA 1
ATOM 2293 C C . MET A 1 285 ? 32.345 11.686 -7.066 1.00 71.50 285 MET A C 1
ATOM 2295 O O . MET A 1 285 ? 33.311 12.102 -6.423 1.00 71.50 285 MET A O 1
ATOM 2299 N N . SER A 1 286 ? 32.200 11.940 -8.369 1.00 79.69 286 SER A N 1
ATOM 2300 C CA . SER A 1 286 ? 33.129 12.778 -9.141 1.00 79.69 286 SER A CA 1
ATOM 2301 C C . SER A 1 286 ? 33.105 14.252 -8.708 1.00 79.69 286 SER A C 1
ATOM 2303 O O . SER A 1 286 ? 34.156 14.891 -8.660 1.00 79.69 286 SER A O 1
ATOM 2305 N N . ALA A 1 287 ? 31.941 14.779 -8.318 1.00 80.75 287 ALA A N 1
ATOM 2306 C CA . ALA A 1 287 ? 31.782 16.117 -7.758 1.00 80.75 287 ALA A CA 1
ATOM 2307 C C . ALA A 1 287 ? 32.432 16.226 -6.377 1.00 80.75 287 ALA A C 1
ATOM 2309 O O . ALA A 1 287 ? 33.292 17.081 -6.192 1.00 80.75 287 ALA A O 1
ATOM 2310 N N . PHE A 1 288 ? 32.138 15.303 -5.452 1.00 80.31 288 PHE A N 1
ATOM 2311 C CA . PHE A 1 288 ? 32.827 15.195 -4.161 1.00 80.31 288 PHE A CA 1
ATOM 2312 C C . PHE A 1 288 ? 34.347 15.166 -4.329 1.00 80.31 288 PHE A C 1
ATOM 2314 O O . PHE A 1 288 ? 35.051 15.873 -3.612 1.00 80.31 288 PHE A O 1
ATOM 2321 N N . LYS A 1 289 ? 34.856 14.390 -5.296 1.00 82.56 289 LYS A N 1
ATOM 2322 C CA . LYS A 1 289 ? 36.290 14.322 -5.592 1.00 82.56 289 LYS A CA 1
ATOM 2323 C C . LYS A 1 289 ? 36.846 15.682 -6.042 1.00 82.56 289 LYS A C 1
ATOM 2325 O O . LYS A 1 289 ? 37.772 16.171 -5.400 1.00 82.56 289 LYS A O 1
ATOM 2330 N N . LYS A 1 290 ? 36.265 16.322 -7.069 1.00 83.00 290 LYS A N 1
ATOM 2331 C CA . LYS A 1 290 ? 36.741 17.635 -7.557 1.00 83.00 290 LYS A CA 1
ATOM 2332 C C . LYS A 1 290 ? 36.593 18.750 -6.511 1.00 83.00 290 LYS A C 1
ATOM 2334 O O . LYS A 1 290 ? 37.444 19.632 -6.440 1.00 83.00 290 LYS A O 1
ATOM 2339 N N . LEU A 1 291 ? 35.547 18.721 -5.684 1.00 83.06 291 LEU A N 1
ATOM 2340 C CA . LEU A 1 291 ? 35.331 19.699 -4.611 1.00 83.06 291 LEU A CA 1
ATOM 2341 C C . LEU A 1 291 ? 36.326 19.504 -3.454 1.00 83.06 291 LEU A C 1
ATOM 2343 O O . LEU A 1 291 ? 36.893 20.478 -2.965 1.00 83.06 291 LEU A O 1
ATOM 2347 N N . GLU A 1 292 ? 36.634 18.260 -3.070 1.00 80.44 292 GLU A N 1
ATOM 2348 C CA . GLU A 1 292 ? 37.748 17.970 -2.157 1.00 80.44 292 GLU A CA 1
ATOM 2349 C C . GLU A 1 292 ? 39.114 18.369 -2.740 1.00 80.44 292 GLU A C 1
ATOM 2351 O O . GLU A 1 292 ? 40.005 18.755 -1.987 1.00 80.44 292 GLU A O 1
ATOM 2356 N N . GLU A 1 293 ? 39.312 18.269 -4.055 1.00 83.00 293 GLU A N 1
ATOM 2357 C CA . GLU A 1 293 ? 40.542 18.705 -4.732 1.00 83.00 293 GLU A CA 1
ATOM 2358 C C . GLU A 1 293 ? 40.669 20.242 -4.751 1.00 83.00 293 GLU A C 1
ATOM 2360 O O . GLU A 1 293 ? 41.741 20.752 -4.424 1.00 83.00 293 GLU A O 1
ATOM 2365 N N . ARG A 1 294 ? 39.574 20.983 -5.006 1.00 80.75 294 ARG A N 1
ATOM 2366 C CA . ARG A 1 294 ? 39.494 22.454 -4.837 1.00 80.75 294 ARG A CA 1
ATOM 2367 C C . ARG A 1 294 ? 39.754 22.894 -3.393 1.00 80.75 294 ARG A C 1
ATOM 2369 O O . ARG A 1 294 ? 40.408 23.908 -3.169 1.00 80.75 294 ARG A O 1
ATOM 2376 N N . GLU A 1 295 ? 39.272 22.136 -2.409 1.00 78.00 295 GLU A N 1
ATOM 2377 C CA . GLU A 1 295 ? 39.528 22.417 -0.992 1.00 78.00 295 GLU A CA 1
ATOM 2378 C C . GLU A 1 295 ? 40.997 22.180 -0.614 1.00 78.00 295 GLU A C 1
ATOM 2380 O O . GLU A 1 295 ? 41.624 23.040 0.002 1.00 78.00 295 GLU A O 1
ATOM 2385 N N . LYS A 1 296 ? 41.582 21.051 -1.034 1.00 79.69 296 LYS A N 1
ATOM 2386 C CA . LYS A 1 296 ? 42.985 20.699 -0.741 1.00 79.69 296 LYS A CA 1
ATOM 2387 C C . LYS A 1 296 ? 43.998 21.613 -1.437 1.00 79.69 296 LYS A C 1
ATOM 2389 O O . LYS A 1 296 ? 45.104 21.759 -0.926 1.00 79.69 296 LYS A O 1
ATOM 2394 N N . SER A 1 297 ? 43.639 22.232 -2.564 1.00 78.19 297 SER A N 1
ATOM 2395 C CA . SER A 1 297 ? 44.463 23.250 -3.232 1.00 78.19 297 SER A CA 1
ATOM 2396 C C . SER A 1 297 ? 44.296 24.664 -2.661 1.00 78.19 297 SER A C 1
ATOM 2398 O O . SER A 1 297 ? 45.044 25.560 -3.046 1.00 78.19 297 SER A O 1
ATOM 2400 N N . GLY A 1 298 ? 43.342 24.881 -1.746 1.00 72.50 298 GLY A N 1
ATOM 2401 C CA . GLY A 1 298 ? 43.034 26.199 -1.182 1.00 72.50 298 GLY A CA 1
ATOM 2402 C C . GLY A 1 298 ? 42.210 27.112 -2.101 1.00 72.50 298 GLY A C 1
ATOM 2403 O O . GLY A 1 298 ? 42.104 28.303 -1.825 1.00 72.50 298 GLY A O 1
ATOM 2404 N N . VAL A 1 299 ? 41.613 26.578 -3.175 1.00 67.12 299 VAL A N 1
ATOM 2405 C CA . VAL A 1 299 ? 40.865 27.337 -4.201 1.00 67.12 299 VAL A CA 1
ATOM 2406 C C . VAL A 1 299 ? 39.364 26.985 -4.168 1.00 67.12 299 VAL A C 1
ATOM 2408 O O . VAL A 1 299 ? 38.706 26.783 -5.192 1.00 67.12 299 VAL A O 1
ATOM 2411 N N . LEU A 1 300 ? 38.797 26.902 -2.959 1.00 77.56 300 LEU A N 1
ATOM 2412 C CA . LEU A 1 300 ? 37.368 26.657 -2.725 1.00 77.56 300 LEU A CA 1
ATOM 2413 C C . LEU A 1 300 ? 36.589 27.972 -2.522 1.00 77.56 300 LEU A C 1
ATOM 2415 O O . LEU A 1 300 ? 36.031 28.241 -1.460 1.00 77.56 300 LEU A O 1
ATOM 2419 N N . ILE A 1 301 ? 36.554 28.797 -3.569 1.00 81.12 301 ILE A N 1
ATOM 2420 C CA . ILE A 1 301 ? 35.641 29.948 -3.676 1.00 81.12 301 ILE A CA 1
ATOM 2421 C C . ILE A 1 301 ? 34.259 29.422 -4.117 1.00 81.12 301 ILE A C 1
ATOM 2423 O O . ILE A 1 301 ? 34.237 28.553 -4.993 1.00 81.12 301 ILE A O 1
ATOM 2427 N N . PRO A 1 302 ? 33.128 29.886 -3.544 1.00 87.31 302 PRO A N 1
ATOM 2428 C CA . PRO A 1 302 ? 31.797 29.521 -4.026 1.00 87.31 302 PRO A CA 1
ATOM 2429 C C . PRO A 1 302 ? 31.533 30.089 -5.424 1.00 87.31 302 PRO A C 1
ATOM 2431 O O . PRO A 1 302 ? 31.855 31.241 -5.722 1.00 87.31 302 PRO A O 1
ATOM 2434 N N . ASP A 1 303 ? 30.923 29.271 -6.274 1.00 88.19 303 ASP A N 1
ATOM 2435 C CA . ASP A 1 303 ? 30.615 29.597 -7.669 1.00 88.19 303 ASP A CA 1
ATOM 2436 C C . ASP A 1 303 ? 29.326 30.442 -7.767 1.00 88.19 303 ASP A C 1
ATOM 2438 O O . ASP A 1 303 ? 29.179 31.290 -8.651 1.00 88.19 303 ASP A O 1
ATOM 2442 N N . TYR A 1 304 ? 28.411 30.252 -6.807 1.00 90.81 304 TYR A N 1
ATOM 2443 C CA . TYR A 1 304 ? 27.158 30.994 -6.667 1.00 90.81 304 TYR A CA 1
ATOM 2444 C C . TYR A 1 304 ? 26.856 31.308 -5.186 1.00 90.81 304 TYR A C 1
ATOM 2446 O O . TYR A 1 304 ? 27.392 30.678 -4.274 1.00 90.81 304 TYR A O 1
ATOM 2454 N N . LEU A 1 305 ? 25.954 32.261 -4.944 1.00 91.12 305 LEU A N 1
ATOM 2455 C CA . LEU A 1 305 ? 25.340 32.537 -3.640 1.00 91.12 305 LEU A CA 1
ATOM 2456 C C . LEU A 1 305 ? 23.818 32.400 -3.747 1.00 91.12 305 LEU A C 1
ATOM 2458 O O . LEU A 1 305 ? 23.228 32.944 -4.682 1.00 91.12 305 LEU A O 1
ATOM 2462 N N . MET A 1 306 ? 23.166 31.723 -2.798 1.00 89.25 306 MET A N 1
ATOM 2463 C CA . MET A 1 306 ? 21.697 31.685 -2.751 1.00 89.25 306 MET A CA 1
ATOM 2464 C C . MET A 1 306 ? 21.134 33.020 -2.267 1.00 89.25 306 MET A C 1
ATOM 2466 O O . MET A 1 306 ? 21.291 33.387 -1.105 1.00 89.25 306 MET A O 1
ATOM 2470 N N . MET A 1 307 ? 20.408 33.711 -3.144 1.00 85.31 307 MET A N 1
ATOM 2471 C CA . MET A 1 307 ? 19.694 34.949 -2.840 1.00 85.31 307 MET A CA 1
ATOM 2472 C C . MET A 1 307 ? 18.215 34.765 -3.184 1.00 85.31 307 MET A C 1
ATOM 2474 O O . MET A 1 307 ? 17.867 34.484 -4.329 1.00 85.31 307 MET A O 1
ATOM 2478 N N . ASN A 1 308 ? 17.330 34.916 -2.193 1.00 81.62 308 ASN A N 1
ATOM 2479 C CA . ASN A 1 308 ? 15.871 34.783 -2.347 1.00 81.62 308 ASN A CA 1
ATOM 2480 C C . ASN A 1 308 ? 15.411 33.472 -3.030 1.00 81.62 308 ASN A C 1
ATOM 2482 O O . ASN A 1 308 ? 14.410 33.461 -3.740 1.00 81.62 308 ASN A O 1
ATOM 2486 N N . GLY A 1 309 ? 16.146 32.373 -2.824 1.00 80.62 309 GLY A N 1
ATOM 2487 C CA . GLY A 1 309 ? 15.846 31.063 -3.415 1.00 80.62 309 GLY A CA 1
ATOM 2488 C C . GLY A 1 309 ? 16.478 30.792 -4.787 1.00 80.62 309 GLY A C 1
ATOM 2489 O O . GLY A 1 309 ? 16.323 29.681 -5.284 1.00 80.62 309 GLY A O 1
ATOM 2490 N N . CYS A 1 310 ? 17.229 31.737 -5.366 1.00 83.75 310 CYS A N 1
ATOM 2491 C CA . CYS A 1 310 ? 17.918 31.573 -6.652 1.00 83.75 310 CYS A CA 1
ATOM 2492 C C . CYS A 1 310 ? 19.451 31.697 -6.510 1.00 83.75 310 CYS A C 1
ATOM 2494 O O . CYS A 1 310 ? 19.920 32.521 -5.719 1.00 83.75 310 CYS A O 1
ATOM 2496 N N . PRO A 1 311 ? 20.250 30.941 -7.287 1.00 90.44 311 PRO A N 1
ATOM 2497 C CA . PRO A 1 311 ? 21.706 31.049 -7.286 1.00 90.44 311 PRO A CA 1
ATOM 2498 C C . PRO A 1 311 ? 22.179 32.258 -8.110 1.00 90.44 311 PRO A C 1
ATOM 2500 O O . PRO A 1 311 ? 21.898 32.374 -9.301 1.00 90.44 311 PRO A O 1
ATOM 2503 N N . VAL A 1 312 ? 22.952 33.151 -7.492 1.00 88.50 312 VAL A N 1
ATOM 2504 C CA . VAL A 1 312 ? 23.570 34.320 -8.138 1.00 88.50 312 VAL A CA 1
ATOM 2505 C C . VAL A 1 312 ? 25.070 34.072 -8.287 1.00 88.50 312 VAL A C 1
ATOM 2507 O O . VAL A 1 312 ? 25.753 33.860 -7.287 1.00 88.50 312 VAL A O 1
ATOM 2510 N N . ARG A 1 313 ? 25.592 34.070 -9.522 1.00 87.38 313 ARG A N 1
ATOM 2511 C CA . ARG A 1 313 ? 27.009 33.766 -9.805 1.00 87.38 313 ARG A CA 1
ATOM 2512 C C . ARG A 1 313 ? 27.934 34.820 -9.182 1.00 87.38 313 ARG A C 1
ATOM 2514 O O . ARG A 1 313 ? 27.672 36.016 -9.286 1.00 87.38 313 ARG A O 1
ATOM 2521 N N . THR A 1 314 ? 29.030 34.378 -8.565 1.00 76.94 314 THR A N 1
ATOM 2522 C CA . THR A 1 314 ? 29.942 35.241 -7.784 1.00 76.94 314 THR A CA 1
ATOM 2523 C C . THR A 1 314 ? 30.907 36.087 -8.619 1.00 76.94 314 THR A C 1
ATOM 2525 O O . THR A 1 314 ? 31.505 37.022 -8.088 1.00 76.94 314 THR A O 1
ATOM 2528 N N . VAL A 1 315 ? 31.059 35.795 -9.917 1.00 66.44 315 VAL A N 1
ATOM 2529 C CA . VAL A 1 315 ? 31.992 36.483 -10.825 1.00 66.44 315 VAL A CA 1
ATOM 2530 C C . VAL A 1 315 ? 31.330 36.732 -12.192 1.00 66.44 315 VAL A C 1
ATOM 2532 O O . VAL A 1 315 ? 30.806 35.782 -12.781 1.00 66.44 315 VAL A O 1
ATOM 2535 N N . PRO A 1 316 ? 31.353 37.965 -12.737 1.00 42.41 316 PRO A N 1
ATOM 2536 C CA . PRO A 1 316 ? 30.888 38.236 -14.096 1.00 42.41 316 PRO A CA 1
ATOM 2537 C C . PRO A 1 316 ? 31.940 37.825 -15.139 1.00 42.41 316 PRO A C 1
ATOM 2539 O O . PRO A 1 316 ? 33.131 38.086 -14.960 1.00 42.41 316 PRO A O 1
ATOM 2542 N N . LEU A 1 317 ? 31.505 37.249 -16.265 1.00 36.44 317 LEU A N 1
ATOM 2543 C CA . LEU A 1 317 ? 32.327 37.253 -17.478 1.00 36.44 317 LEU A CA 1
ATOM 2544 C C . LEU A 1 317 ? 32.256 38.644 -18.118 1.00 36.44 317 LEU A C 1
ATOM 2546 O O . LEU A 1 317 ? 31.176 39.219 -18.247 1.00 36.44 317 LEU A O 1
ATOM 2550 N N . ASN A 1 318 ? 33.407 39.154 -18.547 1.00 33.06 318 ASN A N 1
ATOM 2551 C CA . ASN A 1 318 ? 33.475 40.294 -19.453 1.00 33.06 318 ASN A CA 1
ATOM 2552 C C . ASN A 1 318 ? 33.353 39.829 -20.914 1.00 33.06 318 ASN A C 1
ATOM 2554 O O . ASN A 1 318 ? 33.792 38.732 -21.256 1.00 33.06 318 ASN A O 1
ATOM 2558 N N . ASN A 1 319 ? 32.881 40.764 -21.741 1.00 32.56 319 ASN A N 1
ATOM 2559 C CA . ASN A 1 319 ? 32.852 40.798 -23.208 1.00 32.56 319 ASN A CA 1
ATOM 2560 C C . ASN A 1 319 ? 31.639 40.169 -23.936 1.00 32.56 319 ASN A C 1
ATOM 2562 O O . ASN A 1 319 ? 31.439 38.961 -23.974 1.00 32.56 319 ASN A O 1
ATOM 2566 N N . ASP A 1 320 ? 30.958 41.095 -24.622 1.00 30.42 320 ASP A N 1
ATOM 2567 C CA . ASP A 1 320 ? 30.252 41.008 -25.907 1.00 30.42 320 ASP A CA 1
ATOM 2568 C C . ASP A 1 320 ? 28.778 40.549 -26.022 1.00 30.42 320 ASP A C 1
ATOM 2570 O O . ASP A 1 320 ? 28.352 39.496 -25.566 1.00 30.42 320 ASP A O 1
ATOM 2574 N N . ALA A 1 321 ? 28.037 41.408 -26.745 1.00 29.05 321 ALA A N 1
ATOM 2575 C CA . ALA A 1 321 ? 26.688 41.291 -27.318 1.00 29.05 321 ALA A CA 1
ATOM 2576 C C . ALA A 1 321 ? 25.471 41.054 -26.382 1.00 29.05 321 ALA A C 1
ATOM 2578 O O . ALA A 1 321 ? 25.192 39.955 -25.919 1.00 29.05 321 ALA A O 1
ATOM 2579 N N . GLY A 1 322 ? 24.643 42.101 -26.235 1.00 24.81 322 GLY A N 1
ATOM 2580 C CA . GLY A 1 322 ? 23.214 41.983 -25.883 1.00 24.81 322 GLY A CA 1
ATOM 2581 C C . GLY A 1 322 ? 22.316 41.778 -27.129 1.00 24.81 322 GLY A C 1
ATOM 2582 O O . GLY A 1 322 ? 22.861 41.495 -28.196 1.00 24.81 322 GLY A O 1
ATOM 2583 N N . PRO A 1 323 ? 20.974 41.977 -27.065 1.00 38.56 323 PRO A N 1
ATOM 2584 C CA . PRO A 1 323 ? 20.263 42.848 -26.122 1.00 38.56 323 PRO A CA 1
ATOM 2585 C C . PRO A 1 323 ? 19.131 42.196 -25.296 1.00 38.56 323 PRO A C 1
ATOM 2587 O O . PRO A 1 323 ? 18.681 41.079 -25.517 1.00 38.56 323 PRO A O 1
ATOM 2590 N N . SER A 1 324 ? 18.656 42.983 -24.335 1.00 31.72 324 SER A N 1
ATOM 2591 C CA . SER A 1 324 ? 17.625 42.709 -23.332 1.00 31.72 324 SER A CA 1
ATOM 2592 C C . SER A 1 324 ? 16.194 42.475 -23.846 1.00 31.72 324 SER A C 1
ATOM 2594 O O . SER A 1 324 ? 15.729 43.158 -24.756 1.00 31.72 324 SER A O 1
ATOM 2596 N N . VAL A 1 325 ? 15.419 41.669 -23.098 1.00 27.67 325 VAL A N 1
ATOM 2597 C CA . VAL A 1 325 ? 13.955 41.833 -22.974 1.00 27.67 325 VAL A CA 1
ATOM 2598 C C . VAL A 1 325 ? 13.504 41.718 -21.507 1.00 27.67 325 VAL A C 1
ATOM 2600 O O . VAL A 1 325 ? 13.535 40.655 -20.904 1.00 27.67 325 VAL A O 1
ATOM 2603 N N . GLN A 1 326 ? 13.074 42.860 -20.964 1.00 26.06 326 GLN A N 1
ATOM 2604 C CA . GLN A 1 326 ? 12.101 43.082 -19.876 1.00 26.06 326 GLN A CA 1
ATOM 2605 C C . GLN A 1 326 ? 11.857 41.987 -18.811 1.00 26.06 326 GLN A C 1
ATOM 2607 O O . GLN A 1 326 ? 11.105 41.038 -19.023 1.00 26.06 326 GLN A O 1
ATOM 2612 N N . ALA A 1 327 ? 12.269 42.273 -17.572 1.00 29.44 327 ALA A N 1
ATOM 2613 C CA . ALA A 1 327 ? 11.629 41.693 -16.391 1.00 29.44 327 ALA A CA 1
ATOM 2614 C C . ALA A 1 327 ? 10.174 42.194 -16.248 1.00 29.44 327 ALA A C 1
ATOM 2616 O O . ALA A 1 327 ? 9.918 43.400 -16.328 1.00 29.44 327 ALA A O 1
ATOM 2617 N N . LYS A 1 328 ? 9.226 41.290 -15.966 1.00 24.61 328 LYS A N 1
ATOM 2618 C CA . LYS A 1 328 ? 7.865 41.634 -15.514 1.00 24.61 328 LYS A CA 1
ATOM 2619 C C . LYS A 1 328 ? 7.723 41.417 -14.007 1.00 24.61 328 LYS A C 1
ATOM 2621 O O . LYS A 1 328 ? 8.374 40.556 -13.426 1.00 24.61 328 LYS A O 1
ATOM 2626 N N . ARG A 1 329 ? 6.897 42.253 -13.372 1.00 25.88 329 ARG A N 1
ATOM 2627 C CA . ARG A 1 329 ? 6.742 42.292 -11.913 1.00 25.88 329 ARG A CA 1
ATOM 2628 C C . ARG A 1 329 ? 5.909 41.134 -11.366 1.00 25.88 329 ARG A C 1
ATOM 2630 O O . ARG A 1 329 ? 4.940 40.701 -11.982 1.00 25.88 329 ARG A O 1
ATOM 2637 N N . THR A 1 330 ? 6.280 40.765 -10.146 1.00 25.88 330 THR A N 1
ATOM 2638 C CA . THR A 1 330 ? 5.436 40.238 -9.068 1.00 25.88 330 THR A CA 1
ATOM 2639 C C . THR A 1 330 ? 3.929 40.488 -9.209 1.00 25.88 330 THR A C 1
ATOM 2641 O O . THR A 1 330 ? 3.483 41.624 -9.365 1.00 25.88 330 THR A O 1
ATOM 2644 N N . SER A 1 331 ? 3.153 39.424 -8.994 1.00 22.73 331 SER A N 1
ATOM 2645 C CA . SER A 1 331 ? 1.800 39.493 -8.428 1.00 22.73 331 SER A CA 1
ATOM 2646 C C . SER A 1 331 ? 1.845 38.958 -6.990 1.00 22.73 331 SER A C 1
ATOM 2648 O O . SER A 1 331 ? 2.715 38.155 -6.654 1.00 22.73 331 SER A O 1
ATOM 2650 N N . GLN A 1 332 ? 0.987 39.477 -6.113 1.00 23.20 332 GLN A N 1
ATOM 2651 C CA . GLN A 1 332 ? 1.009 39.174 -4.677 1.00 23.20 332 GLN A CA 1
ATOM 2652 C C . GLN A 1 332 ? 0.136 37.956 -4.350 1.00 23.20 332 GLN A C 1
ATOM 2654 O O . GLN A 1 332 ? -0.928 37.788 -4.942 1.00 23.20 332 GLN A O 1
ATOM 2659 N N . TYR A 1 333 ? 0.546 37.165 -3.357 1.00 23.14 333 TYR A N 1
ATOM 2660 C CA . TYR A 1 333 ? -0.327 36.183 -2.711 1.00 23.14 333 TYR A CA 1
ATOM 2661 C C . TYR A 1 333 ? -1.383 36.891 -1.843 1.00 23.14 333 TYR A C 1
ATOM 2663 O O . TYR A 1 333 ? -1.014 37.746 -1.032 1.00 23.14 333 TYR A O 1
ATOM 2671 N N . PRO A 1 334 ? -2.670 36.519 -1.945 1.00 26.39 334 PRO A N 1
ATOM 2672 C CA . PRO A 1 334 ? -3.641 36.667 -0.868 1.00 26.39 334 PRO A CA 1
ATOM 2673 C C . PRO A 1 334 ? -3.506 35.501 0.125 1.00 26.39 334 PRO A C 1
ATOM 2675 O O . PRO A 1 334 ? -3.242 34.368 -0.276 1.00 26.39 334 PRO A O 1
ATOM 2678 N N . ASN A 1 335 ? -3.728 35.779 1.407 1.00 27.38 335 ASN A N 1
ATOM 2679 C CA . ASN A 1 335 ? -3.806 34.770 2.464 1.00 27.38 335 ASN A CA 1
ATOM 2680 C C . ASN A 1 335 ? -5.223 34.161 2.589 1.00 27.38 335 ASN A C 1
ATOM 2682 O O . ASN A 1 335 ? -6.193 34.713 2.078 1.00 27.38 335 ASN A O 1
ATOM 2686 N N . ASP A 1 336 ? -5.303 33.075 3.365 1.00 26.95 336 ASP A N 1
ATOM 2687 C CA . ASP A 1 336 ? -6.467 32.598 4.129 1.00 26.95 336 ASP A CA 1
ATOM 2688 C C . ASP A 1 336 ? -7.777 32.264 3.383 1.00 26.95 336 ASP A C 1
ATOM 2690 O O . ASP A 1 336 ? -8.704 33.068 3.302 1.00 26.95 336 ASP A O 1
ATOM 2694 N N . ILE A 1 337 ? -7.940 30.978 3.040 1.00 24.58 337 ILE A N 1
ATOM 2695 C CA . ILE A 1 337 ? -9.226 30.276 3.213 1.00 24.58 337 ILE A CA 1
ATOM 2696 C C . ILE A 1 337 ? -8.967 28.954 3.947 1.00 24.58 337 ILE A C 1
ATOM 2698 O O . ILE A 1 337 ? -8.267 28.077 3.444 1.00 24.58 337 ILE A O 1
ATOM 2702 N N . ALA A 1 338 ? -9.569 28.790 5.127 1.00 27.16 338 ALA A N 1
ATOM 2703 C CA . ALA A 1 338 ? -9.622 27.508 5.822 1.00 27.16 338 ALA A CA 1
ATOM 2704 C C . ALA A 1 338 ? -10.731 26.639 5.204 1.00 27.16 338 ALA A C 1
ATOM 2706 O O . ALA A 1 338 ? -11.917 26.868 5.440 1.00 27.16 338 ALA A O 1
ATOM 2707 N N . ALA A 1 339 ? -10.352 25.654 4.390 1.00 23.67 339 ALA A N 1
ATOM 2708 C CA . ALA A 1 339 ? -11.297 24.814 3.661 1.00 23.67 339 ALA A CA 1
ATOM 2709 C C . ALA A 1 339 ? -11.864 23.677 4.535 1.00 23.67 339 ALA A C 1
ATOM 2711 O O . ALA A 1 339 ? -11.345 22.560 4.549 1.00 23.67 339 ALA A O 1
ATOM 2712 N N . GLN A 1 340 ? -12.963 23.948 5.243 1.00 26.61 340 GLN A N 1
ATOM 2713 C CA . GLN A 1 340 ? -13.850 22.889 5.733 1.00 26.61 340 GLN A CA 1
ATOM 2714 C C . GLN A 1 340 ? -14.588 22.272 4.536 1.00 26.61 340 GLN A C 1
ATOM 2716 O O . GLN A 1 340 ? -15.532 22.863 4.021 1.00 26.61 340 GLN A O 1
ATOM 2721 N N . HIS A 1 341 ? -14.157 21.093 4.082 1.00 25.28 341 HIS A N 1
ATOM 2722 C CA . HIS A 1 341 ? -14.886 20.328 3.070 1.00 25.28 341 HIS A CA 1
ATOM 2723 C C . HIS A 1 341 ? -15.876 19.364 3.730 1.00 25.28 341 HIS A C 1
ATOM 2725 O O . HIS A 1 341 ? -15.495 18.312 4.244 1.00 25.28 341 HIS A O 1
ATOM 2731 N N . GLU A 1 342 ? -17.159 19.714 3.678 1.00 24.81 342 GLU A N 1
ATOM 2732 C CA . GLU A 1 342 ? -18.243 18.759 3.905 1.00 24.81 342 GLU A CA 1
ATOM 2733 C C . GLU A 1 342 ? -18.271 17.737 2.755 1.00 24.81 342 GLU A C 1
ATOM 2735 O O . GLU A 1 342 ? -18.282 18.104 1.577 1.00 24.81 342 GLU A O 1
ATOM 2740 N N . PHE A 1 343 ? -18.305 16.443 3.086 1.00 29.23 343 PHE A N 1
ATOM 2741 C CA . PHE A 1 343 ? -18.528 15.374 2.108 1.00 29.23 343 PHE A CA 1
ATOM 2742 C C . PHE A 1 343 ? -20.021 15.312 1.746 1.00 29.23 343 PHE A C 1
ATOM 2744 O O . PHE A 1 343 ? -20.791 14.565 2.346 1.00 29.23 343 PHE A O 1
ATOM 2751 N N . GLY A 1 344 ? -20.437 16.139 0.785 1.00 23.80 344 GLY A N 1
ATOM 2752 C CA . GLY A 1 344 ? -21.801 16.155 0.252 1.00 23.80 344 GLY A CA 1
ATOM 2753 C C . GLY A 1 344 ? -21.979 15.230 -0.956 1.00 23.80 344 GLY A C 1
ATOM 2754 O O . GLY A 1 344 ? -21.536 15.564 -2.053 1.00 23.80 344 GLY A O 1
ATOM 2755 N N . ASP A 1 345 ? -22.677 14.105 -0.778 1.00 35.12 345 ASP A N 1
ATOM 2756 C CA . ASP A 1 345 ? -23.010 13.160 -1.855 1.00 35.12 345 ASP A CA 1
ATOM 2757 C C . ASP A 1 345 ? -23.830 13.809 -2.985 1.00 35.12 345 ASP A C 1
ATOM 2759 O O . ASP A 1 345 ? -24.997 14.161 -2.788 1.00 35.12 345 ASP A O 1
ATOM 2763 N N . ARG A 1 346 ? -23.258 13.893 -4.198 1.00 27.30 346 ARG A N 1
ATOM 2764 C CA . ARG A 1 346 ? -23.989 14.146 -5.461 1.00 27.30 346 ARG A CA 1
ATOM 2765 C C . ARG A 1 346 ? -23.390 13.453 -6.696 1.00 27.30 346 ARG A C 1
ATOM 2767 O O . ARG A 1 346 ? -23.305 14.055 -7.762 1.00 27.30 346 ARG A O 1
ATOM 2774 N N . HIS A 1 347 ? -23.082 12.161 -6.597 1.00 29.84 347 HIS A N 1
ATOM 2775 C CA . HIS A 1 347 ? -23.015 11.301 -7.785 1.00 29.84 347 HIS A CA 1
ATOM 2776 C C . HIS A 1 347 ? -24.173 10.303 -7.775 1.00 29.84 347 HIS A C 1
ATOM 2778 O O . HIS A 1 347 ? -24.241 9.404 -6.943 1.00 29.84 347 HIS A O 1
ATOM 2784 N N . SER A 1 348 ? -25.110 10.494 -8.706 1.00 28.06 348 SER A N 1
ATOM 2785 C CA . SER A 1 348 ? -26.196 9.543 -8.939 1.00 28.06 348 SER A CA 1
ATOM 2786 C C . SER A 1 348 ? -25.615 8.263 -9.536 1.00 28.06 348 SER A C 1
ATOM 2788 O O . SER A 1 348 ? -24.989 8.317 -10.595 1.00 28.06 348 SER A O 1
ATOM 2790 N N . LEU A 1 349 ? -25.840 7.118 -8.889 1.00 34.81 349 LEU A N 1
ATOM 2791 C CA . LEU A 1 349 ? -25.596 5.807 -9.489 1.00 34.81 349 LEU A CA 1
ATOM 2792 C C . LEU A 1 349 ? -26.659 5.567 -10.568 1.00 34.81 349 LEU A C 1
ATOM 2794 O O . LEU A 1 349 ? -27.737 5.039 -10.300 1.00 34.81 349 LEU A O 1
ATOM 2798 N N . ILE A 1 350 ? -26.371 6.006 -11.793 1.00 33.03 350 ILE A N 1
ATOM 2799 C CA . ILE A 1 350 ? -27.266 5.815 -12.933 1.00 33.03 350 ILE A CA 1
ATOM 2800 C C . ILE A 1 350 ? -27.327 4.314 -13.258 1.00 33.03 350 ILE A C 1
ATOM 2802 O O . ILE A 1 350 ? -26.325 3.699 -13.601 1.00 33.03 350 ILE A O 1
ATOM 2806 N N . GLY A 1 351 ? -28.521 3.725 -13.156 1.00 36.25 351 GLY A N 1
ATOM 2807 C CA . GLY A 1 351 ? -28.864 2.456 -13.809 1.00 36.25 351 GLY A CA 1
ATOM 2808 C C . GLY A 1 351 ? -28.925 1.189 -12.945 1.00 36.25 351 GLY A C 1
ATOM 2809 O O . GLY A 1 351 ? -29.704 0.307 -13.293 1.00 36.25 351 GLY A O 1
ATOM 2810 N N . PHE A 1 352 ? -28.188 1.062 -11.829 1.00 46.19 352 PHE A N 1
ATOM 2811 C CA . PHE A 1 352 ? -28.213 -0.181 -11.027 1.00 46.19 352 PHE A CA 1
ATOM 2812 C C . PHE A 1 352 ? -28.996 -0.066 -9.717 1.00 46.19 352 PHE A C 1
ATOM 2814 O O . PHE A 1 352 ? -28.457 0.293 -8.670 1.00 46.19 352 PHE A O 1
ATOM 2821 N N . SER A 1 353 ? -30.261 -0.480 -9.756 1.00 59.47 353 SER A N 1
ATOM 2822 C CA . SER A 1 353 ? -31.044 -0.744 -8.551 1.00 59.47 353 SER A CA 1
ATOM 2823 C C . SER A 1 353 ? -30.745 -2.151 -8.021 1.00 59.47 353 SER A C 1
ATOM 2825 O O . SER A 1 353 ? -31.420 -3.124 -8.347 1.00 59.47 353 SER A O 1
ATOM 2827 N N . LEU A 1 354 ? -29.747 -2.280 -7.142 1.00 64.56 354 LEU A N 1
ATOM 2828 C CA . LEU A 1 354 ? -29.477 -3.541 -6.428 1.00 64.56 354 LEU A CA 1
ATOM 2829 C C . LEU A 1 354 ? -30.682 -3.987 -5.556 1.00 64.56 354 LEU A C 1
ATOM 2831 O O . LEU A 1 354 ? -30.817 -5.163 -5.217 1.00 64.56 354 LEU A O 1
ATOM 2835 N N . ALA A 1 355 ? -31.615 -3.070 -5.267 1.00 59.84 355 ALA A N 1
ATOM 2836 C CA . ALA A 1 355 ? -32.907 -3.371 -4.658 1.00 59.84 355 ALA A CA 1
ATOM 2837 C C . ALA A 1 355 ? -33.848 -4.198 -5.565 1.00 59.84 355 ALA A C 1
ATOM 2839 O O . ALA A 1 355 ? -34.696 -4.913 -5.038 1.00 59.84 355 ALA A O 1
ATOM 2840 N N . GLU A 1 356 ? -33.702 -4.185 -6.897 1.00 66.12 356 GLU A N 1
ATOM 2841 C CA . GLU A 1 356 ? -34.497 -5.035 -7.808 1.00 66.12 356 GLU A CA 1
ATOM 2842 C C . GLU A 1 356 ? -34.137 -6.519 -7.657 1.00 66.12 356 GLU A C 1
ATOM 2844 O O . GLU A 1 356 ? -35.027 -7.364 -7.532 1.00 66.12 356 GLU A O 1
ATOM 2849 N N . VAL A 1 357 ? -32.839 -6.835 -7.543 1.00 69.62 357 VAL A N 1
ATOM 2850 C CA . VAL A 1 357 ? -32.340 -8.192 -7.233 1.00 69.62 357 VAL A CA 1
ATOM 2851 C C . VAL A 1 357 ? -32.991 -8.719 -5.947 1.00 69.62 357 VAL A C 1
A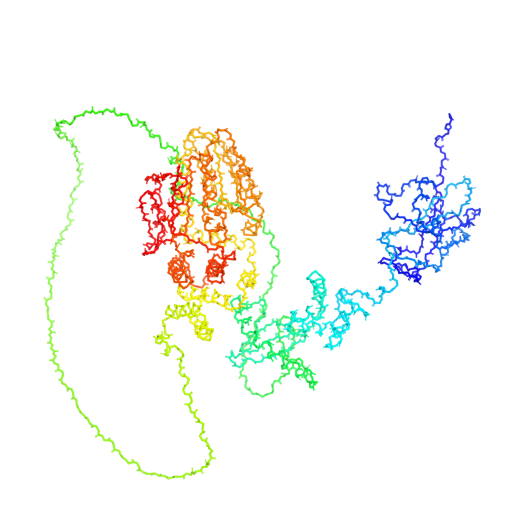TOM 2853 O O . VAL A 1 357 ? -33.439 -9.868 -5.889 1.00 69.62 357 VAL A O 1
ATOM 2856 N N . LEU A 1 358 ? -33.115 -7.848 -4.941 1.00 68.38 358 LEU A N 1
ATOM 2857 C CA . LEU A 1 358 ? -33.741 -8.130 -3.647 1.00 68.38 358 LEU A CA 1
ATOM 2858 C C . LEU A 1 358 ? -35.283 -8.176 -3.697 1.00 68.38 358 LEU A C 1
ATOM 2860 O O . LEU A 1 358 ? -35.881 -8.827 -2.843 1.00 68.38 358 LEU A O 1
ATOM 2864 N N . SER A 1 359 ? -35.923 -7.534 -4.681 1.00 53.66 359 SER A N 1
ATOM 2865 C CA . SER A 1 359 ? -37.389 -7.383 -4.771 1.00 53.66 359 SER A CA 1
ATOM 2866 C C . SER A 1 359 ? -38.090 -8.419 -5.656 1.00 53.66 359 SER A C 1
ATOM 2868 O O . SER A 1 359 ? -39.287 -8.648 -5.484 1.00 53.66 359 SER A O 1
ATOM 2870 N N . ASN A 1 360 ? -37.380 -9.052 -6.596 1.00 49.75 360 ASN A N 1
ATOM 2871 C CA . ASN A 1 360 ? -37.970 -10.025 -7.523 1.00 49.75 360 ASN A CA 1
ATOM 2872 C C . ASN A 1 360 ? -38.429 -11.304 -6.798 1.00 49.75 360 ASN A C 1
ATOM 2874 O O . ASN A 1 360 ? -37.625 -12.202 -6.545 1.00 49.75 360 ASN A O 1
ATOM 2878 N N . ASN A 1 361 ? -39.714 -11.392 -6.457 1.00 35.16 361 ASN A N 1
ATOM 2879 C CA . ASN A 1 361 ? -40.317 -12.588 -5.868 1.00 35.16 361 ASN A CA 1
ATOM 2880 C C . ASN A 1 361 ? -40.579 -13.650 -6.946 1.00 35.16 361 ASN A C 1
ATOM 2882 O O . ASN A 1 361 ? -41.640 -13.640 -7.572 1.00 35.16 361 ASN A O 1
ATOM 2886 N N . ASP A 1 362 ? -39.651 -14.591 -7.123 1.00 34.44 362 ASP A N 1
ATOM 2887 C CA . ASP A 1 362 ? -39.925 -15.808 -7.890 1.00 34.44 362 ASP A CA 1
ATOM 2888 C C . ASP A 1 362 ? -40.962 -16.661 -7.145 1.00 34.44 362 ASP A C 1
ATOM 2890 O O . ASP A 1 362 ? -40.692 -17.249 -6.093 1.00 34.44 362 ASP A O 1
ATOM 2894 N N . ALA A 1 363 ? -42.178 -16.718 -7.691 1.00 29.66 363 ALA A N 1
ATOM 2895 C CA . ALA A 1 363 ? -43.201 -17.647 -7.234 1.00 29.66 363 ALA A CA 1
ATOM 2896 C C . ALA A 1 363 ? -42.740 -19.085 -7.526 1.00 29.66 363 ALA A C 1
ATOM 2898 O O . ALA A 1 363 ? -42.348 -19.400 -8.647 1.00 29.66 363 ALA A O 1
ATOM 2899 N N . GLY A 1 364 ? -42.766 -19.947 -6.506 1.00 28.44 364 GLY A N 1
ATOM 2900 C CA . GLY A 1 364 ? -42.100 -21.251 -6.546 1.00 28.44 364 GLY A CA 1
ATOM 2901 C C . GLY A 1 364 ? -42.542 -22.155 -7.702 1.00 28.44 364 GLY A C 1
ATOM 2902 O O . GLY A 1 364 ? -43.728 -22.474 -7.834 1.00 28.44 364 GLY A O 1
ATOM 2903 N N . ASP A 1 365 ? -41.558 -22.614 -8.482 1.00 26.42 365 ASP A N 1
ATOM 2904 C CA . ASP A 1 365 ? -41.724 -23.506 -9.633 1.00 26.42 365 ASP A CA 1
ATOM 2905 C C . ASP A 1 365 ? -42.363 -24.844 -9.213 1.00 26.42 365 ASP A C 1
ATOM 2907 O O . ASP A 1 365 ? -41.723 -25.756 -8.679 1.00 26.42 365 ASP A O 1
ATOM 2911 N N . SER A 1 366 ? -43.680 -24.924 -9.392 1.00 26.95 366 SER A N 1
ATOM 2912 C CA . SER A 1 366 ? -44.532 -26.015 -8.926 1.00 26.95 366 SER A CA 1
ATOM 2913 C C . SER A 1 366 ? -45.003 -26.837 -10.121 1.00 26.95 366 SER A C 1
ATOM 2915 O O . SER A 1 366 ? -45.987 -26.525 -10.787 1.00 26.95 366 SER A O 1
ATOM 2917 N N . LYS A 1 367 ? -44.266 -27.920 -10.389 1.00 32.75 367 LYS A N 1
ATOM 2918 C CA . LYS A 1 367 ? -44.493 -28.821 -11.525 1.00 32.75 367 LYS A CA 1
ATOM 2919 C C . LYS A 1 367 ? -45.941 -29.318 -11.615 1.00 32.75 367 LYS A C 1
ATOM 2921 O O . LYS A 1 367 ? -46.362 -30.137 -10.797 1.00 32.75 367 LYS A O 1
ATOM 2926 N N . GLN A 1 368 ? -46.622 -28.970 -12.703 1.00 26.08 368 GLN A N 1
ATOM 2927 C CA . GLN A 1 368 ? -47.650 -29.818 -13.305 1.00 26.08 368 GLN A CA 1
ATOM 2928 C C . GLN A 1 368 ? -47.440 -29.908 -14.817 1.00 26.08 368 GLN A C 1
ATOM 2930 O O . GLN A 1 368 ? -47.333 -28.905 -15.516 1.00 26.08 368 GLN A O 1
ATOM 2935 N N . GLU A 1 369 ? -47.371 -31.139 -15.315 1.00 29.64 369 GLU A N 1
ATOM 2936 C CA . GLU A 1 369 ? -47.377 -31.444 -16.742 1.00 29.64 369 GLU A CA 1
ATOM 2937 C C . GLU A 1 369 ? -48.818 -31.393 -17.262 1.00 29.64 369 GLU A C 1
ATOM 2939 O O . GLU A 1 369 ? -49.680 -32.047 -16.674 1.00 29.64 369 GLU A O 1
ATOM 2944 N N . GLN A 1 370 ? -49.076 -30.743 -18.406 1.00 24.91 370 GLN A N 1
ATOM 2945 C CA . GLN A 1 370 ? -50.075 -31.260 -19.353 1.00 24.91 370 GLN A CA 1
ATOM 2946 C C . GLN A 1 370 ? -49.948 -30.712 -20.787 1.00 24.91 370 GLN A C 1
ATOM 2948 O O . GLN A 1 370 ? -50.109 -29.527 -21.051 1.00 24.91 370 GLN A O 1
ATOM 2953 N N . THR A 1 371 ? -49.686 -31.649 -21.704 1.00 24.83 371 THR A N 1
ATOM 2954 C CA . THR A 1 371 ? -50.172 -31.756 -23.099 1.00 24.83 371 THR A CA 1
ATOM 2955 C C . THR A 1 371 ? -50.400 -30.508 -23.965 1.00 24.83 371 THR A C 1
ATOM 2957 O O . THR A 1 371 ? -51.329 -29.730 -23.769 1.00 24.83 371 THR A O 1
ATOM 2960 N N . VAL A 1 372 ? -49.683 -30.488 -25.093 1.00 30.42 372 VAL A N 1
ATOM 2961 C CA . VAL A 1 372 ? -50.015 -29.745 -26.322 1.00 30.42 372 VAL A CA 1
ATOM 2962 C C . VAL A 1 372 ? -51.358 -30.201 -26.916 1.00 30.42 372 VAL A C 1
ATOM 2964 O O . VAL A 1 372 ? -51.554 -31.401 -27.087 1.00 30.42 372 VAL A O 1
ATOM 2967 N N . HIS A 1 373 ? -52.207 -29.262 -27.357 1.00 25.34 373 HIS A N 1
ATOM 2968 C CA . HIS A 1 373 ? -52.984 -29.384 -28.607 1.00 25.34 373 HIS A CA 1
ATOM 2969 C C . HIS A 1 373 ? -53.446 -28.009 -29.144 1.00 25.34 373 HIS A C 1
ATOM 2971 O O . HIS A 1 373 ? -53.169 -26.974 -28.544 1.00 25.34 373 HIS A O 1
ATOM 2977 N N . GLN A 1 374 ? -54.049 -27.989 -30.340 1.00 29.16 374 GLN A N 1
ATOM 2978 C CA . GLN A 1 374 ? -54.160 -26.815 -31.223 1.00 29.16 374 GLN A CA 1
ATOM 2979 C C . GLN A 1 374 ? -55.556 -26.159 -31.242 1.00 29.16 374 GLN A C 1
ATOM 2981 O O . GLN A 1 374 ? -56.568 -26.846 -31.131 1.00 29.16 374 GLN A O 1
ATOM 2986 N N . GLY A 1 375 ? -55.593 -24.856 -31.549 1.00 24.34 375 GLY A N 1
ATOM 2987 C CA . GLY A 1 375 ? -56.767 -24.105 -32.033 1.00 24.34 375 GLY A CA 1
ATOM 2988 C C . GLY A 1 375 ? -56.406 -22.620 -32.211 1.00 24.34 375 GLY A C 1
ATOM 2989 O O . GLY A 1 375 ? -56.132 -21.951 -31.227 1.00 24.34 375 GLY A O 1
ATOM 2990 N N . HIS A 1 376 ? -56.106 -22.110 -33.413 1.00 28.16 376 HIS A N 1
ATOM 2991 C CA . HIS A 1 376 ? -57.053 -21.592 -34.425 1.00 28.16 376 HIS A CA 1
ATOM 2992 C C . HIS A 1 376 ? -58.025 -20.514 -33.897 1.00 28.16 376 HIS A C 1
ATOM 2994 O O . HIS A 1 376 ? -58.989 -20.835 -33.211 1.00 28.16 376 HIS A O 1
ATOM 3000 N N . GLY A 1 377 ? -57.787 -19.249 -34.282 1.00 24.36 377 GLY A N 1
ATOM 3001 C CA . GLY A 1 377 ? -58.635 -18.096 -33.940 1.00 24.36 377 GLY A CA 1
ATOM 3002 C C . GLY A 1 377 ? -58.035 -16.725 -34.307 1.00 24.36 377 GLY A C 1
ATOM 3003 O O . GLY A 1 377 ? -57.475 -16.050 -33.453 1.00 24.36 377 GLY A O 1
ATOM 3004 N N . GLN A 1 378 ? -58.167 -16.314 -35.573 1.00 24.06 378 GLN A N 1
ATOM 3005 C CA . GLN A 1 378 ? -58.155 -14.903 -36.029 1.00 24.06 378 GLN A CA 1
ATOM 3006 C C . GLN A 1 378 ? -59.602 -14.503 -36.416 1.00 24.06 378 GLN A C 1
ATOM 3008 O O . GLN A 1 378 ? -60.420 -15.420 -36.548 1.00 24.06 378 GLN A O 1
ATOM 3013 N N . PRO A 1 379 ? -59.928 -13.226 -36.734 1.00 46.25 379 PRO A N 1
ATOM 3014 C CA . PRO A 1 379 ? -59.190 -11.961 -36.563 1.00 46.25 379 PRO A CA 1
ATOM 3015 C C . PRO A 1 379 ? -59.862 -11.154 -35.409 1.00 46.25 379 PRO A C 1
ATOM 3017 O O . PRO A 1 379 ? -60.218 -11.803 -34.431 1.00 46.25 379 PRO A O 1
ATOM 3020 N N . ASP A 1 380 ? -60.032 -9.826 -35.286 1.00 23.62 380 ASP A N 1
ATOM 3021 C CA . ASP A 1 380 ? -59.816 -8.561 -36.039 1.00 23.62 380 ASP A CA 1
ATOM 3022 C C . ASP A 1 380 ? -59.341 -7.492 -35.006 1.00 23.62 380 ASP A C 1
ATOM 3024 O O . ASP A 1 380 ? -59.512 -7.698 -33.806 1.00 23.62 380 ASP A O 1
ATOM 3028 N N . ALA A 1 381 ? -58.644 -6.380 -35.284 1.00 27.69 381 ALA A N 1
ATOM 3029 C CA . ALA A 1 381 ? -58.613 -5.403 -36.387 1.00 27.69 381 ALA A CA 1
ATOM 3030 C C . ALA A 1 381 ? -59.741 -4.338 -36.366 1.00 27.69 381 ALA A C 1
ATOM 3032 O O . ALA A 1 381 ? -60.880 -4.581 -36.748 1.00 27.69 381 ALA A O 1
ATOM 3033 N N . SER A 1 382 ? -59.394 -3.095 -36.003 1.00 24.69 382 SER A N 1
ATOM 3034 C CA . SER A 1 382 ? -60.230 -1.902 -36.226 1.00 24.69 382 SER A CA 1
ATOM 3035 C C . SER A 1 382 ? -59.371 -0.742 -36.741 1.00 24.69 382 SER A C 1
ATOM 3037 O O . SER A 1 382 ? -58.332 -0.434 -36.158 1.00 24.69 382 SER A O 1
ATOM 3039 N N . ILE A 1 383 ? -59.791 -0.124 -37.848 1.00 26.08 383 ILE A N 1
ATOM 3040 C CA . ILE A 1 383 ? -59.003 0.787 -38.700 1.00 26.08 383 ILE A CA 1
ATOM 3041 C C . ILE A 1 383 ? -59.788 2.086 -38.936 1.00 26.08 383 ILE A C 1
ATOM 3043 O O . ILE A 1 383 ? -60.981 1.992 -39.190 1.00 26.08 383 ILE A O 1
ATOM 3047 N N . THR A 1 384 ? -59.105 3.244 -38.974 1.00 24.50 384 THR A N 1
ATOM 3048 C CA . THR A 1 384 ? -59.360 4.417 -39.867 1.00 24.50 384 THR A CA 1
ATOM 3049 C C . THR A 1 384 ? -58.210 5.429 -39.674 1.00 24.50 384 THR A C 1
ATOM 3051 O O . THR A 1 384 ? -57.894 5.737 -38.532 1.00 24.50 384 THR A O 1
ATOM 3054 N N . GLN A 1 385 ? -57.393 5.776 -40.685 1.00 26.98 385 GLN A N 1
ATOM 3055 C CA . GLN A 1 385 ? -57.608 6.753 -41.790 1.00 26.98 385 GLN A CA 1
ATOM 3056 C C . GLN A 1 385 ? -57.590 8.230 -41.323 1.00 26.98 385 GLN A C 1
ATOM 3058 O O . GLN A 1 385 ? -58.095 8.519 -40.248 1.00 26.98 385 GLN A O 1
ATOM 3063 N N . ALA A 1 386 ? -57.037 9.218 -42.049 1.00 23.66 386 ALA A N 1
ATOM 3064 C CA . ALA A 1 386 ? -56.505 9.316 -43.431 1.00 23.66 386 ALA A CA 1
ATOM 3065 C C . ALA A 1 386 ? -55.183 10.155 -43.452 1.00 23.66 386 ALA A C 1
ATOM 3067 O O . ALA A 1 386 ? -54.956 10.876 -42.487 1.00 23.66 386 ALA A O 1
ATOM 3068 N N . ASN A 1 387 ? -54.219 10.116 -44.396 1.00 26.62 387 ASN A N 1
ATOM 3069 C CA . ASN A 1 387 ? -54.083 9.732 -45.828 1.00 26.62 387 ASN A CA 1
ATOM 3070 C C . ASN A 1 387 ? -54.059 10.943 -46.814 1.00 26.62 387 ASN A C 1
ATOM 3072 O O . ASN A 1 387 ? -54.660 11.963 -46.495 1.00 26.62 387 ASN A O 1
ATOM 3076 N N . ILE A 1 388 ? -53.436 10.778 -48.008 1.00 29.16 388 ILE A N 1
ATOM 3077 C CA . ILE A 1 388 ? -53.196 11.759 -49.122 1.00 29.16 388 ILE A CA 1
ATOM 3078 C C . ILE A 1 388 ? -51.989 12.722 -48.916 1.00 29.16 388 ILE A C 1
ATOM 3080 O O . ILE A 1 388 ? -51.868 13.267 -47.827 1.00 29.16 388 ILE A O 1
ATOM 3084 N N . LEU A 1 389 ? -51.098 13.069 -49.880 1.00 26.48 389 LEU A N 1
ATOM 3085 C CA . LEU A 1 389 ? -50.546 12.452 -51.127 1.00 26.48 389 LEU A CA 1
ATOM 3086 C C . LEU A 1 389 ? -49.248 13.208 -51.582 1.00 26.48 389 LEU A C 1
ATOM 3088 O O . LEU A 1 389 ? -49.166 14.411 -51.366 1.00 26.48 389 LEU A O 1
ATOM 3092 N N . ASN A 1 390 ? -48.359 12.522 -52.332 1.00 29.11 390 ASN A N 1
ATOM 3093 C CA . ASN A 1 390 ? -47.386 12.999 -53.363 1.00 29.11 390 ASN A CA 1
ATOM 3094 C C . ASN A 1 390 ? -46.243 14.009 -53.025 1.00 29.11 390 ASN A C 1
ATOM 3096 O O . ASN A 1 390 ? -46.322 14.768 -52.070 1.00 29.11 390 ASN A O 1
ATOM 3100 N N . ASP A 1 391 ? -45.111 14.042 -53.761 1.00 26.73 391 ASP A N 1
ATOM 3101 C CA . ASP A 1 391 ? -44.893 13.628 -55.172 1.00 26.73 391 ASP A CA 1
ATOM 3102 C C . ASP A 1 391 ? -43.597 12.816 -55.490 1.00 26.73 391 ASP A C 1
ATOM 3104 O O . ASP A 1 391 ? -42.875 12.380 -54.597 1.00 26.73 391 ASP A O 1
ATOM 3108 N N . GLN A 1 392 ? -43.374 12.539 -56.784 1.00 29.20 392 GLN A N 1
ATOM 3109 C CA . GLN A 1 392 ? -42.424 11.570 -57.390 1.00 29.20 392 GLN A CA 1
ATOM 3110 C C . GLN A 1 392 ? -40.944 12.054 -57.450 1.00 29.20 392 GLN A C 1
ATOM 3112 O O . GLN A 1 392 ? -40.678 13.237 -57.278 1.00 29.20 392 GLN A O 1
ATOM 3117 N N . GLY A 1 393 ? -39.913 11.230 -57.730 1.00 25.95 393 GLY A N 1
ATOM 3118 C CA . GLY A 1 393 ? -39.860 9.820 -58.168 1.00 25.95 393 GLY A CA 1
ATOM 3119 C C . GLY A 1 393 ? -38.426 9.225 -58.162 1.00 25.95 393 GLY A C 1
ATOM 3120 O O . GLY A 1 393 ? -37.502 9.828 -57.624 1.00 25.95 393 GLY A O 1
ATOM 3121 N N . SER A 1 394 ? -38.233 8.020 -58.719 1.00 25.53 394 SER A N 1
ATOM 3122 C CA . SER A 1 394 ? -37.030 7.169 -58.527 1.00 25.53 394 SER A CA 1
ATOM 3123 C C . SER A 1 394 ? -36.008 7.176 -59.679 1.00 25.53 394 SER A C 1
ATOM 3125 O O . SER A 1 394 ? -36.402 7.390 -60.821 1.00 25.53 394 SER A O 1
ATOM 3127 N N . LEU A 1 395 ? -34.747 6.771 -59.411 1.00 26.55 395 LEU A N 1
ATOM 3128 C CA . LEU A 1 395 ? -34.068 5.621 -60.067 1.00 26.55 395 LEU A CA 1
ATOM 3129 C C . LEU A 1 395 ? -32.652 5.325 -59.502 1.00 26.55 395 LEU A C 1
ATOM 3131 O O . LEU A 1 395 ? -32.158 6.046 -58.641 1.00 26.55 395 LEU A O 1
ATOM 3135 N N . SER A 1 396 ? -32.030 4.223 -59.951 1.00 27.34 396 SER A N 1
ATOM 3136 C CA . SER A 1 396 ? -30.756 3.649 -59.465 1.00 27.34 396 SER A CA 1
ATOM 3137 C C . SER A 1 396 ? -29.882 3.148 -60.629 1.00 27.34 396 SER A C 1
ATOM 3139 O O . SER A 1 396 ? -30.446 2.584 -61.566 1.00 27.34 396 SER A O 1
ATOM 3141 N N . ALA A 1 397 ? -28.544 3.300 -60.555 1.00 25.64 397 ALA A N 1
ATOM 3142 C CA . ALA A 1 397 ? -27.552 2.496 -61.301 1.00 25.64 397 ALA A CA 1
ATOM 3143 C C . ALA A 1 397 ? -26.074 2.727 -60.868 1.00 25.64 397 ALA A C 1
ATOM 3145 O O . ALA A 1 397 ? -25.672 3.835 -60.526 1.00 25.64 397 ALA A O 1
ATOM 3146 N N . GLN A 1 398 ? -25.258 1.672 -60.994 1.00 27.67 398 GLN A N 1
ATOM 3147 C CA . GLN A 1 398 ? -23.798 1.655 -61.270 1.00 27.67 398 GLN A CA 1
ATOM 3148 C C . GLN A 1 398 ? -23.604 0.945 -62.656 1.00 27.67 398 GLN A C 1
ATOM 3150 O O . GLN A 1 398 ? -24.634 0.492 -63.169 1.00 27.67 398 GLN A O 1
ATOM 3155 N N . PRO A 1 399 ? -22.405 0.751 -63.286 1.00 36.47 399 PRO A N 1
ATOM 3156 C CA . PRO A 1 399 ? -21.013 0.933 -62.829 1.00 36.47 399 PRO A CA 1
ATOM 3157 C C . PRO A 1 399 ? -20.031 1.556 -63.890 1.00 36.47 399 PRO A C 1
ATOM 3159 O O . PRO A 1 399 ? -20.413 2.417 -64.674 1.00 36.47 399 PRO A O 1
ATOM 3162 N N . THR A 1 400 ? -18.752 1.138 -63.835 1.00 26.45 400 THR A N 1
ATOM 3163 C CA . THR A 1 400 ? -17.495 1.468 -64.577 1.00 26.45 400 THR A CA 1
ATOM 3164 C C . THR A 1 400 ? -17.450 0.948 -66.045 1.00 26.45 400 THR A C 1
ATOM 3166 O O . THR A 1 400 ? -18.502 0.493 -66.496 1.00 26.45 400 THR A O 1
ATOM 3169 N N . PRO A 1 401 ? -16.323 0.927 -66.833 1.00 41.91 401 PRO A N 1
ATOM 3170 C CA . PRO A 1 401 ? -14.891 1.312 -66.651 1.00 41.91 401 PRO A CA 1
ATOM 3171 C C . PRO A 1 401 ? -14.405 2.348 -67.721 1.00 41.91 401 PRO A C 1
ATOM 3173 O O . PRO A 1 401 ? -15.246 3.120 -68.163 1.00 41.91 401 PRO A O 1
ATOM 3176 N N . LEU A 1 402 ? -13.150 2.576 -68.178 1.00 24.69 402 LEU A N 1
ATOM 3177 C CA . LEU A 1 402 ? -11.805 1.918 -68.265 1.00 24.69 402 LEU A CA 1
ATOM 3178 C C . LEU A 1 402 ? -10.691 3.006 -68.005 1.00 24.69 402 LEU A C 1
ATOM 3180 O O . LEU A 1 402 ? -11.021 3.983 -67.345 1.00 24.69 402 LEU A O 1
ATOM 3184 N N . HIS A 1 403 ? -9.389 2.989 -68.373 1.00 29.16 403 HIS A N 1
ATOM 3185 C CA . HIS A 1 403 ? -8.544 2.225 -69.320 1.00 29.16 403 HIS A CA 1
ATOM 3186 C C . HIS A 1 403 ? -7.057 2.136 -68.860 1.00 29.16 403 HIS A C 1
ATOM 3188 O O . HIS A 1 403 ? -6.653 2.845 -67.944 1.00 29.16 403 HIS A O 1
ATOM 3194 N N . ASN A 1 404 ? -6.234 1.309 -69.528 1.00 27.59 404 ASN A N 1
ATOM 3195 C CA . ASN A 1 404 ? -4.811 1.034 -69.217 1.00 27.59 404 ASN A CA 1
ATOM 3196 C C . ASN A 1 404 ? -3.813 1.549 -70.284 1.00 27.59 404 ASN A C 1
ATOM 3198 O O . ASN A 1 404 ? -4.232 1.745 -71.425 1.00 27.59 404 ASN A O 1
ATOM 3202 N N . PHE A 1 405 ? -2.507 1.648 -69.944 1.00 25.98 405 PHE A N 1
ATOM 3203 C CA . PHE A 1 405 ? -1.388 0.855 -70.532 1.00 25.98 405 PHE A CA 1
ATOM 3204 C C . PHE A 1 405 ? -0.019 1.073 -69.805 1.00 25.98 405 PHE A C 1
ATOM 3206 O O . PHE A 1 405 ? 0.104 1.950 -68.956 1.00 25.98 405 PHE A O 1
ATOM 3213 N N . LEU A 1 406 ? 0.975 0.216 -70.100 1.00 24.25 406 LEU A N 1
ATOM 3214 C CA . LEU A 1 406 ? 2.318 -0.013 -69.486 1.00 24.25 406 LEU A CA 1
ATOM 3215 C C . LEU A 1 406 ? 3.279 -0.548 -70.609 1.00 24.25 406 LEU A C 1
ATOM 3217 O O . LEU A 1 406 ? 2.750 -0.717 -71.713 1.00 24.25 406 LEU A O 1
ATOM 3221 N N . PRO A 1 407 ? 4.566 -0.986 -70.427 1.00 41.28 407 PRO A N 1
ATOM 3222 C CA . PRO A 1 407 ? 5.657 -0.716 -69.435 1.00 41.28 407 PRO A CA 1
ATOM 3223 C C . PRO A 1 407 ? 7.132 -0.580 -70.010 1.00 41.28 407 PRO A C 1
ATOM 3225 O O . PRO A 1 407 ? 7.380 -1.063 -71.106 1.00 41.28 407 PRO A O 1
ATOM 3228 N N . VAL A 1 408 ? 8.134 -0.141 -69.190 1.00 24.22 408 VAL A N 1
ATOM 3229 C CA . VAL A 1 408 ? 9.584 -0.626 -69.138 1.00 24.22 408 VAL A CA 1
ATOM 3230 C C . VAL A 1 408 ? 10.502 -0.365 -70.399 1.00 24.22 408 VAL A C 1
ATOM 3232 O O . VAL A 1 408 ? 9.923 0.054 -71.398 1.00 24.22 408 VAL A O 1
ATOM 3235 N N . PRO A 1 409 ? 11.877 -0.525 -70.472 1.00 39.75 409 PRO A N 1
ATOM 3236 C CA . PRO A 1 409 ? 12.996 -0.850 -69.520 1.00 39.75 409 PRO A CA 1
ATOM 3237 C C . PRO A 1 409 ? 14.269 0.088 -69.459 1.00 39.75 409 PRO A C 1
ATOM 3239 O O . PRO A 1 409 ? 14.514 0.870 -70.365 1.00 39.75 409 PRO A O 1
ATOM 3242 N N . ALA A 1 410 ? 15.084 -0.102 -68.394 1.00 26.92 410 ALA A N 1
ATOM 3243 C CA . ALA A 1 410 ? 16.568 -0.302 -68.238 1.00 26.92 410 ALA A CA 1
ATOM 3244 C C . ALA A 1 410 ? 17.734 0.490 -68.947 1.00 26.92 410 ALA A C 1
ATOM 3246 O O . ALA A 1 410 ? 17.581 1.023 -70.038 1.00 26.92 410 ALA A O 1
ATOM 3247 N N . ASP A 1 411 ? 18.927 0.401 -68.297 1.00 26.59 411 ASP A N 1
ATOM 3248 C CA . ASP A 1 411 ? 20.348 0.485 -68.777 1.00 26.59 411 ASP A CA 1
ATOM 3249 C C . ASP A 1 411 ? 20.943 1.848 -69.276 1.00 26.59 411 ASP A C 1
ATOM 3251 O O . ASP A 1 411 ? 20.201 2.710 -69.732 1.00 26.59 411 ASP A O 1
ATOM 3255 N N . GLU A 1 412 ? 22.259 2.191 -69.217 1.00 26.92 412 GLU A N 1
ATOM 3256 C CA . GLU A 1 412 ? 23.480 1.600 -68.592 1.00 26.92 412 GLU A CA 1
ATOM 3257 C C . GLU A 1 412 ? 24.660 2.626 -68.382 1.00 26.92 412 GLU A C 1
ATOM 3259 O O . GLU A 1 412 ? 24.645 3.730 -68.916 1.00 26.92 412 GLU A O 1
ATOM 3264 N N . MET A 1 413 ? 25.714 2.198 -67.655 1.00 24.92 413 MET A N 1
ATOM 3265 C CA . MET A 1 413 ? 27.175 2.532 -67.713 1.00 24.92 413 MET A CA 1
ATOM 3266 C C . MET A 1 413 ? 27.837 3.950 -67.613 1.00 24.92 413 MET A C 1
ATOM 3268 O O . MET A 1 413 ? 27.822 4.766 -68.524 1.00 24.92 413 MET A O 1
ATOM 3272 N N . ILE A 1 414 ? 28.680 4.086 -66.566 1.00 25.38 414 ILE A N 1
ATOM 3273 C CA . ILE A 1 414 ? 30.163 4.319 -66.540 1.00 25.38 414 ILE A CA 1
ATOM 3274 C C . ILE A 1 414 ? 30.848 5.395 -67.436 1.00 25.38 414 ILE A C 1
ATOM 3276 O O . ILE A 1 414 ? 31.093 5.182 -68.619 1.00 25.38 414 ILE A O 1
ATOM 3280 N N . THR A 1 415 ? 31.455 6.411 -66.792 1.00 25.95 415 THR A N 1
ATOM 3281 C CA . THR A 1 415 ? 32.897 6.838 -66.872 1.00 25.95 415 THR A CA 1
ATOM 3282 C C . THR A 1 415 ? 33.133 7.957 -65.829 1.00 25.95 415 THR A C 1
ATOM 3284 O O . THR A 1 415 ? 32.249 8.783 -65.660 1.00 25.95 415 THR A O 1
ATOM 3287 N N . ARG A 1 416 ? 34.167 8.080 -64.973 1.00 23.47 416 ARG A N 1
ATOM 3288 C CA . ARG A 1 416 ? 35.544 7.555 -64.768 1.00 23.47 416 ARG A CA 1
ATOM 3289 C C . ARG A 1 416 ? 36.703 8.415 -65.341 1.00 23.47 416 ARG A C 1
ATOM 3291 O O . ARG A 1 416 ? 36.949 8.371 -66.539 1.00 23.47 416 ARG A O 1
ATOM 3298 N N . ALA A 1 417 ? 37.486 8.990 -64.407 1.00 25.23 417 ALA A N 1
ATOM 3299 C CA . ALA A 1 417 ? 38.958 9.195 -64.397 1.00 25.23 417 ALA A CA 1
ATOM 3300 C C . ALA A 1 417 ? 39.578 10.616 -64.538 1.00 25.23 417 ALA A C 1
ATOM 3302 O O . ALA A 1 417 ? 39.053 11.485 -65.225 1.00 25.23 417 ALA A O 1
ATOM 3303 N N . SER A 1 418 ? 40.770 10.731 -63.916 1.00 24.84 418 SER A N 1
ATOM 3304 C CA . SER A 1 418 ? 41.780 11.822 -63.884 1.00 24.84 418 SER A CA 1
ATOM 3305 C C . SER A 1 418 ? 41.539 12.960 -62.864 1.00 24.84 418 SER A C 1
ATOM 3307 O O . SER A 1 418 ? 40.480 13.573 -62.899 1.00 24.84 418 SER A O 1
ATOM 3309 N N . LEU A 1 419 ? 42.379 13.216 -61.836 1.00 24.95 419 LEU A N 1
ATOM 3310 C CA . LEU A 1 419 ? 43.865 13.337 -61.710 1.00 24.95 419 LEU A CA 1
ATOM 3311 C C . LEU A 1 419 ? 44.386 14.654 -62.341 1.00 24.95 419 LEU A C 1
ATOM 3313 O O . LEU A 1 419 ? 43.896 15.013 -63.407 1.00 24.95 419 LEU A O 1
ATOM 3317 N N . THR A 1 420 ? 45.321 15.431 -61.765 1.00 26.39 420 THR A N 1
ATOM 3318 C CA . THR A 1 420 ? 46.428 15.157 -60.801 1.00 26.39 420 THR A CA 1
ATOM 3319 C C . THR A 1 420 ? 46.758 16.350 -59.866 1.00 26.39 420 THR A C 1
ATOM 3321 O O . THR A 1 420 ? 46.686 17.480 -60.335 1.00 26.39 420 THR A O 1
ATOM 3324 N N . ASP A 1 421 ? 47.254 16.057 -58.647 1.00 25.94 421 ASP A N 1
ATOM 3325 C CA . ASP A 1 421 ? 48.335 16.739 -57.872 1.00 25.94 421 ASP A CA 1
ATOM 3326 C C . ASP A 1 421 ? 48.214 18.258 -57.498 1.00 25.94 421 ASP A C 1
ATOM 3328 O O . ASP A 1 421 ? 47.369 18.977 -58.016 1.00 25.94 421 ASP A O 1
ATOM 3332 N N . GLU A 1 422 ? 48.958 18.835 -56.531 1.00 27.36 422 GLU A N 1
ATOM 3333 C CA . GLU A 1 422 ? 50.159 18.358 -55.813 1.00 27.36 422 GLU A CA 1
ATOM 3334 C C . GLU A 1 422 ? 50.279 18.852 -54.336 1.00 27.36 422 GLU A C 1
ATOM 3336 O O . GLU A 1 422 ? 49.932 19.984 -54.014 1.00 27.36 422 GLU A O 1
ATOM 3341 N N . GLN A 1 423 ? 50.781 17.957 -53.469 1.00 25.31 423 GLN A N 1
ATOM 3342 C CA . GLN A 1 423 ? 51.490 18.091 -52.168 1.00 25.31 423 GLN A CA 1
ATOM 3343 C C . GLN A 1 423 ? 51.450 19.392 -51.318 1.00 25.31 423 GLN A C 1
ATOM 3345 O O . GLN A 1 423 ? 51.939 20.431 -51.747 1.00 25.31 423 GLN A O 1
ATOM 3350 N N . THR A 1 424 ? 51.189 19.221 -50.005 1.00 25.33 424 THR A N 1
ATOM 3351 C CA . THR A 1 424 ? 52.218 19.443 -48.949 1.00 25.33 424 THR A CA 1
ATOM 3352 C C . THR A 1 424 ? 51.979 18.493 -47.760 1.00 25.33 424 THR A C 1
ATOM 3354 O O . THR A 1 424 ? 50.853 18.392 -47.278 1.00 25.33 424 THR A O 1
ATOM 3357 N N . GLU A 1 425 ? 53.013 17.815 -47.251 1.00 23.08 425 GLU A N 1
ATOM 3358 C CA . GLU A 1 425 ? 52.922 16.935 -46.069 1.00 23.08 425 GLU A CA 1
ATOM 3359 C C . GLU A 1 425 ? 53.184 17.670 -44.742 1.00 23.08 425 GLU A C 1
ATOM 3361 O O . GLU A 1 425 ? 54.030 18.561 -44.686 1.00 23.08 425 GLU A O 1
ATOM 3366 N N . TYR A 1 426 ? 52.576 17.198 -43.645 1.00 24.64 426 TYR A N 1
ATOM 3367 C CA . TYR A 1 426 ? 53.228 17.143 -42.326 1.00 24.64 426 TYR A CA 1
ATOM 3368 C C . TYR A 1 426 ? 52.663 15.969 -41.501 1.00 24.64 426 TYR A C 1
ATOM 3370 O O . TYR A 1 426 ? 51.458 15.735 -41.478 1.00 24.64 426 TYR A O 1
ATOM 3378 N N . PHE A 1 427 ? 53.542 15.204 -40.846 1.00 24.09 427 PHE A N 1
ATOM 3379 C CA . PHE A 1 427 ? 53.209 13.932 -40.186 1.00 24.09 427 PHE A CA 1
ATOM 3380 C C . PHE A 1 427 ? 52.461 14.094 -38.852 1.00 24.09 427 PHE A C 1
ATOM 3382 O O . PHE A 1 427 ? 52.925 14.829 -37.982 1.00 24.09 427 PHE A O 1
ATOM 3389 N N . SER A 1 428 ? 51.432 13.268 -38.618 1.00 24.17 428 SER A N 1
ATOM 3390 C CA . SER A 1 428 ? 51.127 12.652 -37.308 1.00 24.17 428 SER A CA 1
ATOM 3391 C C . SER A 1 428 ? 50.236 11.408 -37.471 1.00 24.17 428 SER A C 1
ATOM 3393 O O . SER A 1 428 ? 49.124 11.509 -37.969 1.00 24.17 428 SER A O 1
ATOM 3395 N N . THR A 1 429 ? 50.772 10.255 -37.059 1.00 26.44 429 THR A N 1
ATOM 3396 C CA . THR A 1 429 ? 50.123 9.001 -36.600 1.00 26.44 429 THR A CA 1
ATOM 3397 C C . THR A 1 429 ? 48.611 8.779 -36.783 1.00 26.44 429 THR A C 1
ATOM 3399 O O . THR A 1 429 ? 47.785 9.540 -36.291 1.00 26.44 429 THR A O 1
ATOM 3402 N N . THR A 1 430 ? 48.276 7.609 -37.334 1.00 26.81 430 THR A N 1
ATOM 3403 C CA . THR A 1 430 ? 46.945 6.979 -37.316 1.00 26.81 430 THR A CA 1
ATOM 3404 C C . THR A 1 430 ? 46.418 6.715 -35.902 1.00 26.81 430 THR A C 1
ATOM 3406 O O . THR A 1 430 ? 47.103 6.046 -35.128 1.00 26.81 430 THR A O 1
ATOM 3409 N N . ASP A 1 431 ? 45.171 7.106 -35.635 1.00 27.42 431 ASP A N 1
ATOM 3410 C CA . ASP A 1 431 ? 44.305 6.453 -34.642 1.00 27.42 431 ASP A CA 1
ATOM 3411 C C . ASP A 1 431 ? 43.353 5.491 -35.370 1.00 27.42 431 ASP A C 1
ATOM 3413 O O . ASP A 1 431 ? 42.840 5.804 -36.450 1.00 27.42 431 ASP A O 1
ATOM 3417 N N . GLU A 1 432 ? 43.115 4.313 -34.795 1.00 29.20 432 GLU A N 1
ATOM 3418 C CA . GLU A 1 432 ? 42.183 3.330 -35.350 1.00 29.20 432 GLU A CA 1
ATOM 3419 C C . GLU A 1 432 ? 40.738 3.754 -35.054 1.00 29.20 432 GLU A C 1
ATOM 3421 O O . GLU A 1 432 ? 40.324 3.810 -33.894 1.00 29.20 432 GLU A O 1
ATOM 3426 N N . GLN A 1 433 ? 39.937 4.009 -36.096 1.00 27.08 433 GLN A N 1
ATOM 3427 C CA . GLN A 1 433 ? 38.491 4.189 -35.941 1.00 27.08 433 GLN A CA 1
ATOM 3428 C C . GLN A 1 433 ? 37.849 2.869 -35.501 1.00 27.08 433 GLN A C 1
ATOM 3430 O O . GLN A 1 433 ? 37.457 2.039 -36.318 1.00 27.08 433 GLN A O 1
ATOM 3435 N N . THR A 1 434 ? 37.737 2.677 -34.188 1.00 28.70 434 THR A N 1
ATOM 3436 C CA . THR A 1 434 ? 36.971 1.577 -33.607 1.00 28.70 434 THR A CA 1
ATOM 3437 C C . THR A 1 434 ? 35.487 1.896 -33.763 1.00 28.70 434 THR A C 1
ATOM 3439 O O . THR A 1 434 ? 34.919 2.660 -32.982 1.00 28.70 434 THR A O 1
ATOM 3442 N N . GLU A 1 435 ? 34.847 1.326 -34.788 1.00 29.00 435 GLU A N 1
ATOM 3443 C CA . GLU A 1 435 ? 33.387 1.322 -34.879 1.00 29.00 435 GLU A CA 1
ATOM 3444 C C . GLU A 1 435 ? 32.817 0.657 -33.621 1.00 29.00 435 GLU A C 1
ATOM 3446 O O . GLU A 1 435 ? 32.992 -0.543 -33.390 1.00 29.00 435 GLU A O 1
ATOM 3451 N N . TYR A 1 436 ? 32.126 1.448 -32.799 1.00 33.28 436 TYR A N 1
ATOM 3452 C CA . TYR A 1 436 ? 31.307 0.939 -31.706 1.00 33.28 436 TYR A CA 1
ATOM 3453 C C . TYR A 1 436 ? 30.100 0.210 -32.305 1.00 33.28 436 TYR A C 1
ATOM 3455 O O . TYR A 1 436 ? 29.021 0.782 -32.451 1.00 33.28 436 TYR A O 1
ATOM 3463 N N . PHE A 1 437 ? 30.293 -1.065 -32.651 1.00 38.06 437 PHE A N 1
ATOM 3464 C CA . PHE A 1 437 ? 29.195 -1.987 -32.921 1.00 38.06 437 PHE A CA 1
ATOM 3465 C C . PHE A 1 437 ? 28.220 -1.937 -31.748 1.00 38.06 437 PHE A C 1
ATOM 3467 O O . PHE A 1 437 ? 28.596 -2.230 -30.607 1.00 38.06 437 PHE A O 1
ATOM 3474 N N . SER A 1 438 ? 26.970 -1.564 -32.017 1.00 48.22 438 SER A N 1
ATOM 3475 C CA . SER A 1 438 ? 25.960 -1.571 -30.971 1.00 48.22 438 SER A CA 1
ATOM 3476 C C . SER A 1 438 ? 25.711 -3.019 -30.532 1.00 48.22 438 SER A C 1
ATOM 3478 O O . SER A 1 438 ? 25.685 -3.955 -31.337 1.00 48.22 438 SER A O 1
ATOM 3480 N N . THR A 1 439 ? 25.537 -3.234 -29.228 1.00 50.19 439 THR A N 1
ATOM 3481 C CA . THR A 1 439 ? 25.233 -4.575 -28.695 1.00 50.19 439 THR A CA 1
ATOM 3482 C C . THR A 1 439 ? 23.835 -5.050 -29.114 1.00 50.19 439 THR A C 1
ATOM 3484 O O . THR A 1 439 ? 23.478 -6.205 -28.923 1.00 50.19 439 THR A O 1
ATOM 3487 N N . THR A 1 440 ? 23.032 -4.166 -29.700 1.00 49.00 440 THR A N 1
ATOM 3488 C CA . THR A 1 440 ? 21.666 -4.418 -30.154 1.00 49.00 440 THR A CA 1
ATOM 3489 C C . THR A 1 440 ? 21.650 -4.916 -31.598 1.00 49.00 440 THR A C 1
ATOM 3491 O O . THR A 1 440 ? 20.961 -5.901 -31.870 1.00 49.00 440 THR A O 1
ATOM 3494 N N . ASP A 1 441 ? 22.522 -4.390 -32.470 1.00 51.56 441 ASP A N 1
ATOM 3495 C CA . ASP A 1 441 ? 22.821 -4.980 -33.785 1.00 51.56 441 ASP A CA 1
ATOM 3496 C C . ASP A 1 441 ? 23.328 -6.427 -33.644 1.00 51.56 441 ASP A C 1
ATOM 3498 O O . ASP A 1 441 ? 22.867 -7.325 -34.351 1.00 51.56 441 ASP A O 1
ATOM 3502 N N . SER A 1 442 ? 24.231 -6.692 -32.689 1.00 50.22 442 SER A N 1
ATOM 3503 C CA . SER A 1 442 ? 24.769 -8.046 -32.461 1.00 50.22 442 SER A CA 1
ATOM 3504 C C . SER A 1 442 ? 23.783 -9.009 -31.783 1.00 50.22 442 SER A C 1
ATOM 3506 O O . SER A 1 442 ? 23.924 -10.225 -31.924 1.00 50.22 442 SER A O 1
ATOM 3508 N N . LEU A 1 443 ? 22.746 -8.489 -31.116 1.00 54.38 443 LEU A N 1
ATOM 3509 C CA . LEU A 1 443 ? 21.593 -9.259 -30.633 1.00 54.38 443 LEU A CA 1
ATOM 3510 C C . LEU A 1 443 ? 20.483 -9.423 -31.692 1.00 54.38 443 LEU A C 1
ATOM 3512 O O . LEU A 1 443 ? 19.519 -10.153 -31.446 1.00 54.38 443 LEU A O 1
ATOM 3516 N N . GLY A 1 444 ? 20.596 -8.772 -32.856 1.00 50.94 444 GLY A N 1
ATOM 3517 C CA . GLY A 1 444 ? 19.568 -8.766 -33.902 1.00 50.94 444 GLY A CA 1
ATOM 3518 C C . GLY A 1 444 ? 18.294 -8.001 -33.519 1.00 50.94 444 GLY A C 1
ATOM 3519 O O . GLY A 1 444 ? 17.222 -8.280 -34.059 1.00 50.94 444 GLY A O 1
ATOM 3520 N N . ILE A 1 445 ? 18.390 -7.070 -32.566 1.00 56.16 445 ILE A N 1
ATOM 3521 C CA . ILE A 1 445 ? 17.276 -6.246 -32.090 1.00 56.16 445 ILE A CA 1
ATOM 3522 C C . ILE A 1 445 ? 17.200 -4.999 -32.967 1.00 56.16 445 ILE A C 1
ATOM 3524 O O . ILE A 1 445 ? 18.130 -4.200 -33.011 1.00 56.16 445 ILE A O 1
ATOM 3528 N N . ASN A 1 446 ? 16.071 -4.810 -33.647 1.00 57.78 446 ASN A N 1
ATOM 3529 C CA . ASN A 1 446 ? 15.817 -3.584 -34.393 1.00 57.78 446 ASN A CA 1
ATOM 3530 C C . ASN A 1 446 ? 15.548 -2.444 -33.394 1.00 57.78 446 ASN A C 1
ATOM 3532 O O . ASN A 1 446 ? 14.495 -2.426 -32.754 1.00 57.78 446 ASN A O 1
ATOM 3536 N N . THR A 1 447 ? 16.498 -1.516 -33.261 1.00 52.09 447 THR A N 1
ATOM 3537 C CA . THR A 1 447 ? 16.606 -0.492 -32.196 1.00 52.09 447 THR A CA 1
ATOM 3538 C C . THR A 1 447 ? 15.453 0.521 -32.123 1.00 52.09 447 THR A C 1
ATOM 3540 O O . THR A 1 447 ? 15.412 1.355 -31.222 1.00 52.09 447 THR A O 1
ATOM 3543 N N . GLY A 1 448 ? 14.484 0.446 -33.043 1.00 58.16 448 GLY A N 1
ATOM 3544 C CA . GLY A 1 448 ? 13.226 1.197 -32.992 1.00 58.16 448 GLY A CA 1
ATOM 3545 C C . GLY A 1 448 ? 12.032 0.466 -32.351 1.00 58.16 448 GLY A C 1
ATOM 3546 O O . GLY A 1 448 ? 11.048 1.126 -32.022 1.00 58.16 448 GLY A O 1
ATOM 3547 N N . ASP A 1 449 ? 12.065 -0.862 -32.164 1.00 83.06 449 ASP A N 1
ATOM 3548 C CA . ASP A 1 449 ? 10.960 -1.602 -31.523 1.00 83.06 449 ASP A CA 1
ATOM 3549 C C . ASP A 1 449 ? 11.191 -1.736 -30.010 1.00 83.06 449 ASP A C 1
ATOM 3551 O O . ASP A 1 449 ? 11.736 -2.723 -29.506 1.00 83.06 449 ASP A O 1
ATOM 3555 N N . LEU A 1 450 ? 10.694 -0.733 -29.279 1.00 91.31 450 LEU A N 1
ATOM 3556 C CA . LEU A 1 450 ? 10.654 -0.687 -27.816 1.00 91.31 450 LEU A CA 1
ATOM 3557 C C . LEU A 1 450 ? 10.146 -1.995 -27.181 1.00 91.31 450 LEU A C 1
ATOM 3559 O O . LEU A 1 450 ? 10.646 -2.390 -26.127 1.00 91.31 450 LEU A O 1
ATOM 3563 N N . LYS A 1 451 ? 9.185 -2.704 -27.795 1.00 93.62 451 LYS A N 1
ATOM 3564 C CA . LYS A 1 451 ? 8.670 -3.953 -27.218 1.00 93.62 451 LYS A CA 1
ATOM 3565 C C . LYS A 1 451 ? 9.712 -5.073 -27.287 1.00 93.62 451 LYS A C 1
ATOM 3567 O O . LYS A 1 451 ? 9.799 -5.848 -26.334 1.00 93.62 451 LYS A O 1
ATOM 3572 N N . GLN A 1 452 ? 10.535 -5.142 -28.340 1.00 92.06 452 GLN A N 1
ATOM 3573 C CA . GLN A 1 452 ? 11.661 -6.090 -28.372 1.00 92.06 452 GLN A CA 1
ATOM 3574 C C . GLN A 1 452 ? 12.734 -5.719 -27.353 1.00 92.06 452 GLN A C 1
ATOM 3576 O O . GLN A 1 452 ? 13.245 -6.617 -26.691 1.00 92.06 452 GLN A O 1
ATOM 3581 N N . VAL A 1 453 ? 13.038 -4.427 -27.179 1.00 92.12 453 VAL A N 1
ATOM 3582 C CA . VAL A 1 453 ? 14.019 -3.965 -26.180 1.00 92.12 453 VAL A CA 1
ATOM 3583 C C . VAL A 1 453 ? 13.574 -4.359 -24.766 1.00 92.12 453 VAL A C 1
ATOM 3585 O O . VAL A 1 453 ? 14.333 -5.011 -24.053 1.00 92.12 453 VAL A O 1
ATOM 3588 N N . ILE A 1 454 ? 12.313 -4.099 -24.388 1.00 95.06 454 ILE A N 1
ATOM 3589 C CA . ILE A 1 454 ? 11.732 -4.549 -23.105 1.00 95.06 454 ILE A CA 1
ATOM 3590 C C . ILE A 1 454 ? 11.876 -6.076 -22.941 1.00 95.06 454 ILE A C 1
ATOM 3592 O O . ILE A 1 454 ? 12.365 -6.560 -21.916 1.00 95.06 454 ILE A O 1
ATOM 3596 N N . ILE A 1 455 ? 11.496 -6.857 -23.959 1.00 95.38 455 ILE A N 1
ATOM 3597 C CA . ILE A 1 455 ? 11.605 -8.326 -23.940 1.00 95.38 455 ILE A CA 1
ATOM 3598 C C . ILE A 1 455 ? 13.069 -8.782 -23.801 1.00 95.38 455 ILE A C 1
ATOM 3600 O O . ILE A 1 455 ? 13.351 -9.720 -23.050 1.00 95.38 455 ILE A O 1
ATOM 3604 N N . ALA A 1 456 ? 14.007 -8.117 -24.476 1.00 92.56 456 ALA A N 1
ATOM 3605 C CA . ALA A 1 456 ? 15.433 -8.403 -24.400 1.00 92.56 456 ALA A CA 1
ATOM 3606 C C . ALA A 1 456 ? 15.999 -8.104 -23.006 1.00 92.56 456 ALA A C 1
ATOM 3608 O O . ALA A 1 456 ? 16.688 -8.963 -22.452 1.00 92.56 456 ALA A O 1
ATOM 3609 N N . CYS A 1 457 ? 15.643 -6.967 -22.392 1.00 93.12 457 CYS A N 1
ATOM 3610 C CA . CYS A 1 457 ? 16.004 -6.655 -21.008 1.00 93.12 457 CYS A CA 1
ATOM 3611 C C . CYS A 1 457 ? 15.561 -7.771 -20.051 1.00 93.12 457 CYS A C 1
ATOM 3613 O O . CYS A 1 457 ? 16.368 -8.271 -19.270 1.00 93.12 457 CYS A O 1
ATOM 3615 N N . GLY A 1 458 ? 14.298 -8.208 -20.139 1.00 93.88 458 GLY A N 1
ATOM 3616 C CA . GLY A 1 458 ? 13.770 -9.305 -19.320 1.00 93.88 458 GLY A CA 1
ATOM 3617 C C . GLY A 1 458 ? 14.481 -10.645 -19.550 1.00 93.88 458 GLY A C 1
ATOM 3618 O O . GLY A 1 458 ? 14.657 -11.424 -18.610 1.00 93.88 458 GLY A O 1
ATOM 3619 N N . LYS A 1 459 ? 14.923 -10.912 -20.786 1.00 93.50 459 LYS A N 1
ATOM 3620 C CA . LYS A 1 459 ? 15.638 -12.138 -21.169 1.00 93.50 459 LYS A CA 1
ATOM 3621 C C . LYS A 1 459 ? 17.081 -12.150 -20.654 1.00 93.50 459 LYS A C 1
ATOM 3623 O O . LYS A 1 459 ? 17.484 -13.132 -20.034 1.00 93.50 459 LYS A O 1
ATOM 3628 N N . ALA A 1 460 ? 17.834 -11.067 -20.860 1.00 90.31 460 ALA A N 1
ATOM 3629 C CA . ALA A 1 460 ? 19.193 -10.905 -20.331 1.00 90.31 460 ALA A CA 1
ATOM 3630 C C . ALA A 1 460 ? 19.191 -10.961 -18.792 1.00 90.31 460 ALA A C 1
ATOM 3632 O O . ALA A 1 460 ? 19.972 -11.701 -18.184 1.00 90.31 460 ALA A O 1
ATOM 3633 N N . ALA A 1 461 ? 18.202 -10.303 -18.175 1.00 89.31 461 ALA A N 1
ATOM 3634 C CA . ALA A 1 461 ? 17.981 -10.326 -16.736 1.00 89.31 461 ALA A CA 1
ATOM 3635 C C . ALA A 1 461 ? 17.727 -11.737 -16.173 1.00 89.31 461 ALA A C 1
ATOM 3637 O O . ALA A 1 461 ? 18.131 -12.037 -15.051 1.00 89.31 461 ALA A O 1
ATOM 3638 N N . ALA A 1 462 ? 17.076 -12.615 -16.943 1.00 89.56 462 ALA A N 1
ATOM 3639 C CA . ALA A 1 462 ? 16.857 -14.011 -16.571 1.00 89.56 462 ALA A CA 1
ATOM 3640 C C . ALA A 1 462 ? 18.099 -14.900 -16.768 1.00 89.56 462 ALA A C 1
ATOM 3642 O O . ALA A 1 462 ? 18.245 -15.907 -16.076 1.00 89.56 462 ALA A O 1
ATOM 3643 N N . GLY A 1 463 ? 18.991 -14.533 -17.693 1.00 83.06 463 GLY A N 1
ATOM 3644 C CA . GLY A 1 463 ? 20.263 -15.219 -17.942 1.00 83.06 463 GLY A CA 1
ATOM 3645 C C . GLY A 1 463 ? 21.376 -14.885 -16.940 1.00 83.06 463 GLY A C 1
ATOM 3646 O O . GLY A 1 463 ? 22.434 -15.505 -16.991 1.00 83.06 463 GLY A O 1
ATOM 3647 N N . ASN A 1 464 ? 21.152 -13.926 -16.031 1.00 68.25 464 ASN A N 1
ATOM 3648 C CA . ASN A 1 464 ? 22.167 -13.322 -15.153 1.00 68.25 464 ASN A CA 1
ATOM 3649 C C . ASN A 1 464 ? 23.332 -12.643 -15.911 1.00 68.25 464 ASN A C 1
ATOM 3651 O O . ASN A 1 464 ? 24.407 -12.437 -15.344 1.00 68.25 464 ASN A O 1
ATOM 3655 N N . GLY A 1 465 ? 23.129 -12.271 -17.180 1.00 69.19 465 GLY A N 1
ATOM 3656 C CA . GLY A 1 465 ? 24.112 -11.548 -17.987 1.00 69.19 465 GLY A CA 1
ATOM 3657 C C . GLY A 1 465 ? 24.183 -10.083 -17.564 1.00 69.19 465 GLY A C 1
ATOM 3658 O O . GLY A 1 465 ? 23.511 -9.248 -18.161 1.00 69.19 465 GLY A O 1
ATOM 3659 N N . ILE A 1 466 ? 24.958 -9.769 -16.517 1.00 72.31 466 ILE A N 1
ATOM 3660 C CA . ILE A 1 466 ? 24.996 -8.425 -15.901 1.00 72.31 466 ILE A CA 1
ATOM 3661 C C . ILE A 1 466 ? 25.292 -7.343 -16.948 1.00 72.31 466 ILE A C 1
ATOM 3663 O O . ILE A 1 466 ? 24.487 -6.435 -17.113 1.00 72.31 466 ILE A O 1
ATOM 3667 N N . TYR A 1 467 ? 26.384 -7.485 -17.706 1.00 73.69 467 TYR A N 1
ATOM 3668 C CA . TYR A 1 467 ? 26.799 -6.509 -18.720 1.00 73.69 467 TYR A CA 1
ATOM 3669 C C . TYR A 1 467 ? 25.757 -6.328 -19.840 1.00 73.69 467 TYR A C 1
ATOM 3671 O O . TYR A 1 467 ? 25.369 -5.205 -20.147 1.00 73.69 467 TYR A O 1
ATOM 3679 N N . GLU A 1 468 ? 25.241 -7.429 -20.399 1.00 76.69 468 GLU A N 1
ATOM 3680 C CA . GLU A 1 468 ? 24.172 -7.401 -21.412 1.00 76.69 468 GLU A CA 1
ATOM 3681 C C . GLU A 1 468 ? 22.920 -6.684 -20.883 1.00 76.69 468 GLU A C 1
ATOM 3683 O O . GLU A 1 468 ? 22.307 -5.876 -21.579 1.00 76.69 468 GLU A O 1
ATOM 3688 N N . THR A 1 469 ? 22.569 -6.937 -19.619 1.00 80.38 469 THR A N 1
ATOM 3689 C CA . THR A 1 469 ? 21.410 -6.322 -18.968 1.00 80.38 469 THR A CA 1
ATOM 3690 C C . THR A 1 469 ? 21.640 -4.837 -18.690 1.00 80.38 469 THR A C 1
ATOM 3692 O O . THR A 1 469 ? 20.726 -4.049 -18.901 1.00 80.38 469 THR A O 1
ATOM 3695 N N . GLU A 1 470 ? 22.839 -4.421 -18.268 1.00 79.00 470 GLU A N 1
ATOM 3696 C CA . GLU A 1 470 ? 23.192 -3.009 -18.052 1.00 79.00 470 GLU A CA 1
ATOM 3697 C C . GLU A 1 470 ? 23.164 -2.197 -19.357 1.00 79.00 470 GLU A C 1
ATOM 3699 O O . GLU A 1 470 ? 22.664 -1.067 -19.361 1.00 79.00 470 GLU A O 1
ATOM 3704 N N . VAL A 1 471 ? 23.623 -2.777 -20.474 1.00 79.88 471 VAL A N 1
ATOM 3705 C CA . VAL A 1 471 ? 23.530 -2.154 -21.805 1.00 79.88 471 VAL A CA 1
ATOM 3706 C C . VAL A 1 471 ? 22.069 -2.018 -22.242 1.00 79.88 471 VAL A C 1
ATOM 3708 O O . VAL A 1 471 ? 21.632 -0.911 -22.552 1.00 79.88 471 VAL A O 1
ATOM 3711 N N . LEU A 1 472 ? 21.279 -3.096 -22.185 1.00 83.31 472 LEU A N 1
ATOM 3712 C CA . LEU A 1 472 ? 19.865 -3.070 -22.588 1.00 83.31 472 LEU A CA 1
ATOM 3713 C C . LEU A 1 472 ? 19.006 -2.164 -21.680 1.00 83.31 472 LEU A C 1
ATOM 3715 O O . LEU A 1 472 ? 18.126 -1.462 -22.165 1.00 83.31 472 LEU A O 1
ATOM 3719 N N . ILE A 1 473 ? 19.285 -2.098 -20.371 1.00 85.88 473 ILE A N 1
ATOM 3720 C CA . ILE A 1 473 ? 18.671 -1.123 -19.443 1.00 85.88 473 ILE A CA 1
ATOM 3721 C C . ILE A 1 473 ? 19.023 0.321 -19.833 1.00 85.88 473 ILE A C 1
ATOM 3723 O O . ILE A 1 473 ? 18.223 1.235 -19.618 1.00 85.88 473 ILE A O 1
ATOM 3727 N N . SER A 1 474 ? 20.217 0.547 -20.383 1.00 81.56 474 SER A N 1
ATOM 3728 C CA . SER A 1 474 ? 20.675 1.875 -20.803 1.00 81.56 474 SER A CA 1
ATOM 3729 C C . SER A 1 474 ? 20.061 2.311 -22.134 1.00 81.56 474 SER A C 1
ATOM 3731 O O . SER A 1 474 ? 19.722 3.485 -22.260 1.00 81.56 474 SER A O 1
ATOM 3733 N N . GLU A 1 475 ? 19.839 1.383 -23.070 1.00 83.44 475 GLU A N 1
ATOM 3734 C CA . GLU A 1 475 ? 19.024 1.603 -24.275 1.00 83.44 475 GLU A CA 1
ATOM 3735 C C . GLU A 1 475 ? 17.559 1.873 -23.907 1.00 83.44 475 GLU A C 1
ATOM 3737 O O . GLU A 1 475 ? 17.017 2.918 -24.268 1.00 83.44 475 GLU A O 1
ATOM 3742 N N . LEU A 1 476 ? 16.931 0.982 -23.127 1.00 87.75 476 LEU A N 1
ATOM 3743 C CA . LEU A 1 476 ? 15.520 1.088 -22.743 1.00 87.75 476 LEU A CA 1
ATOM 3744 C C . LEU A 1 476 ? 15.201 2.447 -22.101 1.00 87.75 476 LEU A C 1
ATOM 3746 O O . LEU A 1 476 ? 14.167 3.044 -22.397 1.00 87.75 476 LEU A O 1
ATOM 3750 N N . ARG A 1 477 ? 16.120 2.979 -21.284 1.00 86.81 477 ARG A N 1
ATOM 3751 C CA . ARG A 1 477 ? 16.008 4.305 -20.654 1.00 86.81 477 ARG A CA 1
ATOM 3752 C C . ARG A 1 477 ? 15.864 5.468 -21.648 1.00 86.81 477 ARG A C 1
ATOM 3754 O O . ARG A 1 477 ? 15.297 6.483 -21.263 1.00 86.81 477 ARG A O 1
ATOM 3761 N N . GLN A 1 478 ? 16.342 5.337 -22.887 1.00 85.31 478 GLN A N 1
ATOM 3762 C CA . GLN A 1 478 ? 16.208 6.370 -23.927 1.00 85.31 478 GLN A CA 1
ATOM 3763 C C . GLN A 1 478 ? 14.878 6.285 -24.698 1.00 85.31 478 GLN A C 1
ATOM 3765 O O . GLN A 1 478 ? 14.496 7.242 -25.366 1.00 85.31 478 GLN A O 1
ATOM 3770 N N . LEU A 1 479 ? 14.178 5.147 -24.627 1.00 85.38 479 LEU A N 1
ATOM 3771 C CA . LEU A 1 479 ? 12.974 4.867 -25.422 1.00 85.38 479 LEU A CA 1
ATOM 3772 C C . LEU A 1 479 ? 11.660 5.064 -24.638 1.00 85.38 479 LEU A C 1
ATOM 3774 O O . LEU A 1 479 ? 10.596 5.250 -25.236 1.00 85.38 479 LEU A O 1
ATOM 3778 N N . VAL A 1 480 ? 11.719 5.013 -23.303 1.00 89.94 480 VAL A N 1
ATOM 3779 C CA . VAL A 1 480 ? 10.555 5.090 -22.399 1.00 89.94 480 VAL A CA 1
ATOM 3780 C C . VAL A 1 480 ? 10.212 6.522 -21.980 1.00 89.94 480 VAL A C 1
ATOM 3782 O O . VAL A 1 480 ? 11.068 7.402 -21.941 1.00 89.94 480 VAL A O 1
ATOM 3785 N N . SER A 1 481 ? 8.945 6.766 -21.636 1.00 87.12 481 SER A N 1
ATOM 3786 C CA . SER A 1 481 ? 8.462 8.084 -21.204 1.00 87.12 481 SER A CA 1
ATOM 3787 C C . SER A 1 481 ? 7.159 7.963 -20.419 1.00 87.12 481 SER A C 1
ATOM 3789 O O . SER A 1 481 ? 6.210 7.344 -20.894 1.00 87.12 481 SER A O 1
ATOM 3791 N N . ILE A 1 482 ? 7.082 8.617 -19.254 1.00 85.94 482 ILE A N 1
ATOM 3792 C CA . ILE A 1 482 ? 5.889 8.642 -18.382 1.00 85.94 482 ILE A CA 1
ATOM 3793 C C . ILE A 1 482 ? 4.691 9.408 -18.978 1.00 85.94 482 ILE A C 1
ATOM 3795 O O . ILE A 1 482 ? 3.560 9.216 -18.536 1.00 85.94 482 ILE A O 1
ATOM 3799 N N . SER A 1 483 ? 4.921 10.219 -20.014 1.00 86.94 483 SER A N 1
ATOM 3800 C CA . SER A 1 483 ? 3.878 10.931 -20.776 1.00 86.94 483 SER A CA 1
ATOM 3801 C C . SER A 1 483 ? 3.765 10.431 -22.224 1.00 86.94 483 SER A C 1
ATOM 3803 O O . SER A 1 483 ? 3.116 11.063 -23.056 1.00 86.94 483 SER A O 1
ATOM 3805 N N . GLY A 1 484 ? 4.427 9.314 -22.541 1.00 89.69 484 GLY A N 1
ATOM 3806 C CA . GLY A 1 484 ? 4.436 8.703 -23.866 1.00 89.69 484 GLY A CA 1
ATOM 3807 C C . GLY A 1 484 ? 3.188 7.872 -24.178 1.00 89.69 484 GLY A C 1
ATOM 3808 O O . GLY A 1 484 ? 2.145 7.971 -23.524 1.00 89.69 484 GLY A O 1
ATOM 3809 N N . ASP A 1 485 ? 3.302 7.023 -25.197 1.00 94.69 485 ASP A N 1
ATOM 3810 C CA . ASP A 1 485 ? 2.291 6.004 -25.499 1.00 94.69 485 ASP A CA 1
ATOM 3811 C C . ASP A 1 485 ? 2.216 4.891 -24.415 1.00 94.69 485 ASP A C 1
ATOM 3813 O O . ASP A 1 485 ? 3.052 4.856 -23.505 1.00 94.69 485 ASP A O 1
ATOM 3817 N N . PRO A 1 486 ? 1.221 3.979 -24.458 1.00 95.75 486 PRO A N 1
ATOM 3818 C CA . PRO A 1 486 ? 1.067 2.912 -23.463 1.00 95.75 486 PRO A CA 1
ATOM 3819 C C . PRO A 1 486 ? 2.308 2.040 -23.254 1.00 95.75 486 PRO A C 1
ATOM 3821 O O . PRO A 1 486 ? 2.584 1.641 -22.125 1.00 95.75 486 PRO A O 1
ATOM 3824 N N . MET A 1 487 ? 3.061 1.751 -24.319 1.00 95.88 487 MET A N 1
ATOM 3825 C CA . MET A 1 487 ? 4.265 0.922 -24.267 1.00 95.88 487 MET A CA 1
ATOM 3826 C C . MET A 1 487 ? 5.446 1.712 -23.698 1.00 95.88 487 MET A C 1
ATOM 3828 O O . MET A 1 487 ? 6.221 1.163 -22.920 1.00 95.88 487 MET A O 1
ATOM 3832 N N . GLN A 1 488 ? 5.553 3.009 -24.004 1.00 94.12 488 GLN A N 1
ATOM 3833 C CA . GLN A 1 488 ? 6.540 3.900 -23.380 1.00 94.12 488 GLN A CA 1
ATOM 3834 C C . GLN A 1 488 ? 6.311 4.071 -21.875 1.00 94.12 488 GLN A C 1
ATOM 3836 O O . GLN A 1 488 ? 7.277 4.093 -21.109 1.00 94.12 488 GLN A O 1
ATOM 3841 N N . ARG A 1 489 ? 5.045 4.164 -21.449 1.00 95.25 489 ARG A N 1
ATOM 3842 C CA . ARG A 1 489 ? 4.658 4.335 -20.041 1.00 95.25 489 ARG A CA 1
ATOM 3843 C C . ARG A 1 489 ? 4.824 3.041 -19.246 1.00 95.25 489 ARG A C 1
ATOM 3845 O O . ARG A 1 489 ? 5.490 3.045 -18.213 1.00 95.25 489 ARG A O 1
ATOM 3852 N N . LEU A 1 490 ? 4.341 1.915 -19.775 1.00 96.69 490 LEU A N 1
ATOM 3853 C CA . LEU A 1 490 ? 4.591 0.590 -19.199 1.00 96.69 490 LEU A CA 1
ATOM 3854 C C . LEU A 1 490 ? 6.089 0.253 -19.171 1.00 96.69 490 LEU A C 1
ATOM 3856 O O . LEU A 1 490 ? 6.595 -0.240 -18.164 1.00 96.69 490 LEU A O 1
ATOM 3860 N N . GLY A 1 491 ? 6.815 0.563 -20.246 1.00 95.00 491 GLY A N 1
ATOM 3861 C CA . GLY A 1 491 ? 8.257 0.364 -20.341 1.00 95.00 491 GLY A CA 1
ATOM 3862 C C . GLY A 1 491 ? 9.029 1.094 -19.242 1.00 95.00 491 GLY A C 1
ATOM 3863 O O . GLY A 1 491 ? 9.969 0.521 -18.699 1.00 95.00 491 GLY A O 1
ATOM 3864 N N . ALA A 1 492 ? 8.601 2.298 -18.840 1.00 91.50 492 ALA A N 1
ATOM 3865 C CA . ALA A 1 492 ? 9.179 3.001 -17.694 1.00 91.50 492 ALA A CA 1
ATOM 3866 C C . ALA A 1 492 ? 8.962 2.228 -16.376 1.00 91.50 492 ALA A C 1
ATOM 3868 O O . ALA A 1 492 ? 9.910 2.020 -15.621 1.00 91.50 492 ALA A O 1
ATOM 3869 N N . CYS A 1 493 ? 7.752 1.714 -16.123 1.00 91.31 493 CYS A N 1
ATOM 3870 C CA . CYS A 1 493 ? 7.476 0.884 -14.942 1.00 91.31 493 CYS A CA 1
ATOM 3871 C C . CYS A 1 493 ? 8.295 -0.423 -14.936 1.00 91.31 493 CYS A C 1
ATOM 3873 O O . CYS A 1 493 ? 8.803 -0.837 -13.892 1.00 91.31 493 CYS A O 1
ATOM 3875 N N . MET A 1 494 ? 8.460 -1.070 -16.096 1.00 94.50 494 MET A N 1
ATOM 3876 C CA . MET A 1 494 ? 9.257 -2.298 -16.217 1.00 94.50 494 MET A CA 1
ATOM 3877 C C . MET A 1 494 ? 10.767 -2.035 -16.107 1.00 94.50 494 MET A C 1
ATOM 3879 O O . MET A 1 494 ? 11.483 -2.868 -15.549 1.00 94.50 494 MET A O 1
ATOM 3883 N N . LEU A 1 495 ? 11.245 -0.879 -16.579 1.00 91.50 495 LEU A N 1
ATOM 3884 C CA . LEU A 1 495 ? 12.620 -0.407 -16.400 1.00 91.50 495 LEU A CA 1
ATOM 3885 C C . LEU A 1 495 ? 12.945 -0.203 -14.915 1.00 91.50 495 LEU A C 1
ATOM 3887 O O . LEU A 1 495 ? 13.953 -0.729 -14.450 1.00 91.50 495 LEU A O 1
ATOM 3891 N N . GLU A 1 496 ? 12.088 0.485 -14.155 1.00 84.94 496 GLU A N 1
ATOM 3892 C CA . GLU A 1 496 ? 12.287 0.663 -12.708 1.00 84.94 496 GLU A CA 1
ATOM 3893 C C . GLU A 1 496 ? 12.256 -0.679 -11.957 1.00 84.94 496 GLU A C 1
ATOM 3895 O O . GLU A 1 496 ? 13.111 -0.934 -11.106 1.00 84.94 496 GLU A O 1
ATOM 3900 N N . GLY A 1 497 ? 11.356 -1.598 -12.332 1.00 86.94 497 GLY A N 1
ATOM 3901 C CA . GLY A 1 497 ? 11.335 -2.961 -11.786 1.00 86.94 497 GLY A CA 1
ATOM 3902 C C . GLY A 1 497 ? 12.645 -3.727 -12.025 1.00 86.94 497 GLY A C 1
ATOM 3903 O O . GLY A 1 497 ? 13.152 -4.399 -11.124 1.00 86.94 497 GLY A O 1
ATOM 3904 N N . LEU A 1 498 ? 13.239 -3.592 -13.215 1.00 88.25 498 LEU A N 1
ATOM 3905 C CA . LEU A 1 498 ? 14.546 -4.173 -13.537 1.00 88.25 498 LEU A CA 1
ATOM 3906 C C . LEU A 1 498 ? 15.687 -3.494 -12.767 1.00 88.25 498 LEU A C 1
ATOM 3908 O O . LEU A 1 498 ? 16.511 -4.181 -12.166 1.00 88.25 498 LEU A O 1
ATOM 3912 N N . VAL A 1 499 ? 15.734 -2.161 -12.728 1.00 84.50 499 VAL A N 1
ATOM 3913 C CA . VAL A 1 499 ? 16.765 -1.401 -11.997 1.00 84.50 499 VAL A CA 1
ATOM 3914 C C . VAL A 1 499 ? 16.736 -1.735 -10.500 1.00 84.50 499 VAL A C 1
ATOM 3916 O O . VAL A 1 499 ? 17.794 -1.940 -9.894 1.00 84.50 499 VAL A O 1
ATOM 3919 N N . ALA A 1 500 ? 15.544 -1.884 -9.914 1.00 79.50 500 ALA A N 1
ATOM 3920 C CA . ALA A 1 500 ? 15.368 -2.313 -8.530 1.00 79.50 500 ALA A CA 1
ATOM 3921 C C . ALA A 1 500 ? 15.884 -3.744 -8.284 1.00 79.50 500 ALA A C 1
ATOM 3923 O O . ALA A 1 500 ? 16.568 -3.984 -7.281 1.00 79.50 500 ALA A O 1
ATOM 3924 N N . ARG A 1 501 ? 15.636 -4.668 -9.228 1.00 81.88 501 ARG A N 1
ATOM 3925 C CA . ARG A 1 501 ? 16.158 -6.047 -9.211 1.00 81.88 501 ARG A CA 1
ATOM 3926 C C . ARG A 1 501 ? 17.692 -6.078 -9.222 1.00 81.88 501 ARG A C 1
ATOM 3928 O O . ARG A 1 501 ? 18.303 -6.707 -8.360 1.00 81.88 501 ARG A O 1
ATOM 3935 N N . PHE A 1 502 ? 18.321 -5.375 -10.168 1.00 74.69 502 PHE A N 1
ATOM 3936 C CA . PHE A 1 502 ? 19.779 -5.419 -10.372 1.00 74.69 502 PHE A CA 1
ATOM 3937 C C . PHE A 1 502 ? 20.581 -4.661 -9.318 1.00 74.69 502 PHE A C 1
ATOM 3939 O O . PHE A 1 502 ? 21.692 -5.066 -8.977 1.00 74.69 502 PHE A O 1
ATOM 3946 N N . SER A 1 503 ? 19.998 -3.636 -8.695 1.00 65.50 503 SER A N 1
ATOM 3947 C CA . SER A 1 503 ? 20.645 -2.866 -7.623 1.00 65.50 503 SER A CA 1
ATOM 3948 C C . SER A 1 503 ? 20.885 -3.658 -6.322 1.00 65.50 503 SER A C 1
ATOM 3950 O O . SER A 1 503 ? 21.255 -3.059 -5.309 1.00 65.50 503 SER A O 1
ATOM 3952 N N . SER A 1 504 ? 20.662 -4.983 -6.302 1.00 53.28 504 SER A N 1
ATOM 3953 C CA . SER A 1 504 ? 20.773 -5.859 -5.116 1.00 53.28 504 SER A CA 1
ATOM 3954 C C . SER A 1 504 ? 19.943 -5.357 -3.928 1.00 53.28 504 SER A C 1
ATOM 3956 O O . SER A 1 504 ? 20.301 -5.535 -2.763 1.00 53.28 504 SER A O 1
ATOM 3958 N N . SER A 1 505 ? 18.860 -4.649 -4.244 1.00 50.06 505 SER A N 1
ATOM 3959 C CA . SER A 1 505 ? 18.145 -3.775 -3.320 1.00 50.06 505 SER A CA 1
ATOM 3960 C C . SER A 1 505 ? 16.632 -3.921 -3.457 1.00 50.06 505 SER A C 1
ATOM 3962 O O . SER A 1 505 ? 15.939 -2.988 -3.080 1.00 50.06 505 SER A O 1
ATOM 3964 N N . GLY A 1 506 ? 16.113 -5.055 -3.949 1.00 43.88 506 GLY A N 1
ATOM 3965 C CA . GLY A 1 506 ? 14.674 -5.292 -4.168 1.00 43.88 506 GLY A CA 1
ATOM 3966 C C . GLY A 1 506 ? 13.796 -4.756 -3.031 1.00 43.88 506 GLY A C 1
ATOM 3967 O O . GLY A 1 506 ? 13.082 -3.779 -3.223 1.00 43.88 506 GLY A O 1
ATOM 3968 N N . SER A 1 507 ? 13.957 -5.266 -1.807 1.00 45.31 507 SER A N 1
ATOM 3969 C CA . SER A 1 507 ? 13.225 -4.786 -0.621 1.00 45.31 507 SER A CA 1
ATOM 3970 C C . SER A 1 507 ? 13.683 -3.456 -0.014 1.00 45.31 507 SER A C 1
ATOM 3972 O O . SER A 1 507 ? 13.000 -2.932 0.869 1.00 45.31 507 SER A O 1
ATOM 3974 N N . LYS A 1 508 ? 14.809 -2.885 -0.458 1.00 42.31 508 LYS A N 1
ATOM 3975 C CA . LYS A 1 508 ? 15.256 -1.546 -0.035 1.00 42.31 508 LYS A CA 1
ATOM 3976 C C . LYS A 1 508 ? 14.699 -0.466 -0.946 1.00 42.31 508 LYS A C 1
ATOM 3978 O O . LYS A 1 508 ? 14.069 0.439 -0.431 1.00 42.31 508 LYS A O 1
ATOM 3983 N N . LEU A 1 509 ? 14.827 -0.610 -2.264 1.00 42.81 509 LEU A N 1
ATOM 3984 C CA . LEU A 1 509 ? 14.211 0.266 -3.260 1.00 42.81 509 LEU A CA 1
ATOM 3985 C C . LEU A 1 509 ? 12.686 0.121 -3.273 1.00 42.81 509 LEU A C 1
ATOM 3987 O O . LEU A 1 509 ? 12.012 1.134 -3.328 1.00 42.81 509 LEU A O 1
ATOM 3991 N N . TYR A 1 510 ? 12.104 -1.063 -3.062 1.00 40.47 510 TYR A N 1
ATOM 3992 C CA . TYR A 1 510 ? 10.649 -1.172 -2.844 1.00 40.47 510 TYR A CA 1
ATOM 3993 C C . TYR A 1 510 ? 10.159 -0.363 -1.618 1.00 40.47 510 TYR A C 1
ATOM 3995 O O . TYR A 1 510 ? 9.000 0.030 -1.563 1.00 40.47 510 TYR A O 1
ATOM 4003 N N . LYS A 1 511 ? 11.050 -0.062 -0.658 1.00 40.81 511 LYS A N 1
ATOM 4004 C CA . LYS A 1 511 ? 10.803 0.792 0.523 1.00 40.81 511 LYS A CA 1
ATOM 4005 C C . LYS A 1 511 ? 11.506 2.162 0.472 1.00 40.81 511 LYS A C 1
ATOM 4007 O O . LYS A 1 511 ? 11.484 2.891 1.457 1.00 40.81 511 LYS A O 1
ATOM 4012 N N . SER A 1 512 ? 12.184 2.490 -0.629 1.00 40.72 512 SER A N 1
ATOM 4013 C CA . SER A 1 512 ? 12.964 3.726 -0.806 1.00 40.72 512 SER A CA 1
ATOM 4014 C C . SER A 1 512 ? 12.947 4.226 -2.254 1.00 40.72 512 SER A C 1
ATOM 4016 O O . SER A 1 512 ? 13.851 4.942 -2.695 1.00 40.72 512 SER A O 1
ATOM 4018 N N . LEU A 1 513 ? 11.921 3.836 -3.010 1.00 43.53 513 LEU A N 1
ATOM 4019 C CA . LEU A 1 513 ? 11.436 4.539 -4.185 1.00 43.53 513 LEU A CA 1
ATOM 4020 C C . LEU A 1 513 ? 10.853 5.837 -3.646 1.00 43.53 513 LEU A C 1
ATOM 4022 O O . LEU A 1 513 ? 9.650 5.938 -3.414 1.00 43.53 513 LEU A O 1
ATOM 4026 N N . ASN A 1 514 ? 11.760 6.782 -3.378 1.00 36.12 514 ASN A N 1
ATOM 4027 C CA . ASN A 1 514 ? 11.508 8.073 -2.751 1.00 36.12 514 ASN A CA 1
ATOM 4028 C C . ASN A 1 514 ? 10.754 8.998 -3.712 1.00 36.12 514 ASN A C 1
ATOM 4030 O O . ASN A 1 514 ? 11.198 10.087 -4.074 1.00 36.12 514 ASN A O 1
ATOM 4034 N N . CYS A 1 515 ? 9.552 8.562 -4.064 1.00 39.53 515 CYS A N 1
ATOM 4035 C CA . CYS A 1 515 ? 8.425 9.452 -4.121 1.00 39.53 515 CYS A CA 1
ATOM 4036 C C . CYS A 1 515 ? 8.398 10.295 -2.844 1.00 39.53 515 CYS A C 1
ATOM 4038 O O . CYS A 1 515 ? 8.700 9.802 -1.754 1.00 39.53 515 CYS A O 1
ATOM 4040 N N . LYS A 1 516 ? 7.907 11.530 -2.952 1.00 46.78 516 LYS A N 1
ATOM 4041 C CA . LYS A 1 516 ? 7.105 12.054 -1.849 1.00 46.78 516 LYS A CA 1
ATOM 4042 C C . LYS A 1 516 ? 5.958 11.050 -1.705 1.00 46.78 516 LYS A C 1
ATOM 4044 O O . LYS A 1 516 ? 5.157 10.949 -2.632 1.00 46.78 516 LYS A O 1
ATOM 4049 N N . GLU A 1 517 ? 5.938 10.251 -0.635 1.00 56.44 517 GLU A N 1
ATOM 4050 C CA . GLU A 1 517 ? 4.838 9.305 -0.423 1.00 56.44 517 GLU A CA 1
ATOM 4051 C C . GLU A 1 517 ? 3.525 10.096 -0.508 1.00 56.44 517 GLU A C 1
ATOM 4053 O O . GLU A 1 517 ? 3.409 11.139 0.152 1.00 56.44 517 GLU A O 1
ATOM 4058 N N . PRO A 1 518 ? 2.591 9.693 -1.389 1.00 57.09 518 PRO A N 1
ATOM 4059 C CA . PRO A 1 518 ? 1.395 10.475 -1.638 1.00 57.09 518 PRO A CA 1
ATOM 4060 C C . PRO A 1 518 ? 0.593 10.487 -0.347 1.00 57.09 518 PRO A C 1
ATOM 4062 O O . PRO A 1 518 ? 0.159 9.433 0.118 1.00 57.09 518 PRO A O 1
ATOM 4065 N N . THR A 1 519 ? 0.419 11.675 0.239 1.00 66.25 519 THR A N 1
ATOM 4066 C CA . THR A 1 519 ? -0.318 11.829 1.495 1.00 66.25 519 THR A CA 1
ATOM 4067 C C . THR A 1 519 ? -1.669 11.148 1.355 1.00 66.25 519 THR A C 1
ATOM 4069 O O . THR A 1 519 ? -2.223 11.104 0.260 1.00 66.25 519 THR A O 1
ATOM 4072 N N . SER A 1 520 ? -2.220 10.598 2.436 1.00 66.69 520 SER A N 1
ATOM 4073 C CA . SER A 1 520 ? -3.408 9.750 2.295 1.00 66.69 520 SER A CA 1
ATOM 4074 C C . SER A 1 520 ? -4.555 10.360 1.456 1.00 66.69 520 SER A C 1
ATOM 4076 O O . SER A 1 520 ? -5.115 9.633 0.641 1.00 66.69 520 SER A O 1
ATOM 4078 N N . PRO A 1 521 ? -4.864 11.676 1.521 1.00 68.50 521 PRO A N 1
ATOM 4079 C CA . PRO A 1 521 ? -5.803 12.313 0.589 1.00 68.50 521 PRO A CA 1
ATOM 4080 C C . PRO A 1 521 ? -5.390 12.252 -0.894 1.00 68.50 521 PRO A C 1
ATOM 4082 O O . PRO A 1 521 ? -6.239 11.978 -1.740 1.00 68.50 521 PRO A O 1
ATOM 4085 N N . GLU A 1 522 ? -4.107 12.454 -1.214 1.00 69.94 522 GLU A N 1
ATOM 4086 C CA . GLU A 1 522 ? -3.552 12.273 -2.565 1.00 69.94 522 GLU A CA 1
ATOM 4087 C C . GLU A 1 522 ? -3.749 10.810 -3.016 1.00 69.94 522 GLU A C 1
ATOM 4089 O O . GLU A 1 522 ? -4.380 10.568 -4.046 1.00 69.94 522 GLU A O 1
ATOM 4094 N N . LEU A 1 523 ? -3.341 9.824 -2.205 1.00 68.44 523 LEU A N 1
ATOM 4095 C CA . LEU A 1 523 ? -3.475 8.397 -2.540 1.00 68.44 523 LEU A CA 1
ATOM 4096 C C . LEU A 1 523 ? -4.941 7.931 -2.645 1.00 68.44 523 LEU A C 1
ATOM 4098 O O . LEU A 1 523 ? -5.282 7.178 -3.557 1.00 68.44 523 LEU A O 1
ATOM 4102 N N . MET A 1 524 ? -5.829 8.420 -1.772 1.00 69.81 524 MET A N 1
ATOM 4103 C CA . MET A 1 524 ? -7.275 8.195 -1.875 1.00 69.81 524 MET A CA 1
ATOM 4104 C C . MET A 1 524 ? -7.838 8.760 -3.184 1.00 69.81 524 MET A C 1
ATOM 4106 O O . MET A 1 524 ? -8.636 8.084 -3.834 1.00 69.81 524 MET A O 1
ATOM 4110 N N . SER A 1 525 ? -7.410 9.957 -3.604 1.00 77.38 525 SER A N 1
ATOM 4111 C CA . SER A 1 525 ? -7.868 10.549 -4.866 1.00 77.38 525 SER A CA 1
ATOM 4112 C C . SER A 1 525 ? -7.394 9.762 -6.094 1.00 77.38 525 SER A C 1
ATOM 4114 O O . SER A 1 525 ? -8.182 9.564 -7.014 1.00 77.38 525 SER A O 1
ATOM 4116 N N . TYR A 1 526 ? -6.170 9.219 -6.085 1.00 80.19 526 TYR A N 1
ATOM 4117 C CA . TYR A 1 526 ? -5.664 8.373 -7.174 1.00 80.19 526 TYR A CA 1
ATOM 4118 C C . TYR A 1 526 ? -6.410 7.033 -7.258 1.00 80.19 526 TYR A C 1
ATOM 4120 O O . TYR A 1 526 ? -6.814 6.616 -8.341 1.00 80.19 526 TYR A O 1
ATOM 4128 N N . MET A 1 527 ? -6.682 6.389 -6.117 1.00 75.88 527 MET A N 1
ATOM 4129 C CA . MET A 1 527 ? -7.469 5.147 -6.072 1.00 75.88 527 MET A CA 1
ATOM 4130 C C . MET A 1 527 ? -8.926 5.362 -6.522 1.00 75.88 527 MET A C 1
ATOM 4132 O O . MET A 1 527 ? -9.477 4.526 -7.238 1.00 75.88 527 MET A O 1
ATOM 4136 N N . HIS A 1 528 ? -9.544 6.488 -6.149 1.00 78.12 528 HIS A N 1
ATOM 4137 C CA . HIS A 1 528 ? -10.879 6.872 -6.625 1.00 78.12 528 HIS A CA 1
ATOM 4138 C C . HIS A 1 528 ? -10.883 7.152 -8.133 1.00 78.12 528 HIS A C 1
ATOM 4140 O O . HIS A 1 528 ? -11.764 6.673 -8.845 1.00 78.12 528 HIS A O 1
ATOM 4146 N N . LEU A 1 529 ? -9.876 7.868 -8.638 1.00 83.31 529 LEU A N 1
ATOM 4147 C CA . LEU A 1 529 ? -9.761 8.179 -10.057 1.00 83.31 529 LEU A CA 1
ATOM 4148 C C . LEU A 1 529 ? -9.532 6.914 -10.900 1.00 83.31 529 LEU A C 1
ATOM 4150 O O . LEU A 1 529 ? -10.129 6.782 -11.965 1.00 83.31 529 LEU A O 1
ATOM 4154 N N . LEU A 1 530 ? -8.743 5.949 -10.412 1.00 82.81 530 LEU A N 1
ATOM 4155 C CA . LEU A 1 530 ? -8.572 4.642 -11.058 1.00 82.81 530 LEU A CA 1
ATOM 4156 C C . LEU A 1 530 ? -9.893 3.856 -11.132 1.00 82.81 530 LEU A C 1
ATOM 4158 O O . LEU A 1 530 ? -10.189 3.256 -12.165 1.00 82.81 530 LEU A O 1
ATOM 4162 N N . TYR A 1 531 ? -10.694 3.891 -10.061 1.00 82.50 531 TYR A N 1
ATOM 4163 C CA . TYR A 1 531 ? -12.018 3.258 -9.983 1.00 82.50 531 TYR A CA 1
ATOM 4164 C C . TYR A 1 531 ? -13.036 3.842 -10.981 1.00 82.50 531 TYR A C 1
ATOM 4166 O O . TYR A 1 531 ? -13.953 3.135 -11.407 1.00 82.50 531 TYR A O 1
ATOM 4174 N N . ASP A 1 532 ? -12.882 5.110 -11.373 1.00 82.19 532 ASP A N 1
ATOM 4175 C CA . ASP A 1 532 ? -13.756 5.748 -12.360 1.00 82.19 532 ASP A CA 1
ATOM 4176 C C . ASP A 1 532 ? -13.224 5.670 -13.793 1.00 82.19 532 ASP A C 1
ATOM 4178 O O . ASP A 1 532 ? -13.996 5.291 -14.680 1.00 82.19 532 ASP A O 1
ATOM 4182 N N . MET A 1 533 ? -11.925 5.921 -14.015 1.00 83.50 533 MET A N 1
ATOM 4183 C CA . MET A 1 533 ? -11.259 5.804 -15.324 1.00 83.50 533 MET A CA 1
ATOM 4184 C C . MET A 1 533 ? -11.493 4.446 -15.993 1.00 83.50 533 MET A C 1
ATOM 4186 O O . MET A 1 533 ? -11.685 4.373 -17.207 1.00 83.50 533 MET A O 1
ATOM 4190 N N . CYS A 1 534 ? -11.421 3.360 -15.218 1.00 87.56 534 CYS A N 1
ATOM 4191 C CA . CYS A 1 534 ? -11.508 2.004 -15.741 1.00 87.56 534 CYS A CA 1
ATOM 4192 C C . CYS A 1 534 ? -12.543 1.173 -14.969 1.00 87.56 534 CYS A C 1
ATOM 4194 O O . CYS A 1 534 ? -12.642 1.272 -13.745 1.00 87.56 534 CYS A O 1
ATOM 4196 N N . PRO A 1 535 ? -13.296 0.289 -15.645 1.00 91.31 535 PRO A N 1
ATOM 4197 C CA . PRO A 1 535 ? -14.335 -0.496 -15.002 1.00 91.31 535 PRO A CA 1
ATOM 4198 C C . PRO A 1 535 ? -13.780 -1.643 -14.146 1.00 91.31 535 PRO A C 1
ATOM 4200 O O . PRO A 1 535 ? -14.584 -2.387 -13.606 1.00 91.31 535 PRO A O 1
ATOM 4203 N N . LEU A 1 536 ? -12.455 -1.817 -14.003 1.00 90.44 536 LEU A N 1
ATOM 4204 C CA . LEU A 1 536 ? -11.827 -2.995 -13.380 1.00 90.44 536 LEU A CA 1
ATOM 4205 C C . LEU A 1 536 ? -12.404 -3.298 -11.985 1.00 90.44 536 LEU A C 1
ATOM 4207 O O . LEU A 1 536 ? -13.057 -4.325 -11.796 1.00 90.44 536 LEU A O 1
ATOM 4211 N N . TYR A 1 537 ? -12.237 -2.369 -11.042 1.00 88.69 537 TYR A N 1
ATOM 4212 C CA . TYR A 1 537 ? -12.752 -2.501 -9.676 1.00 88.69 537 TYR A CA 1
ATOM 4213 C C . TYR A 1 537 ? -14.284 -2.404 -9.613 1.00 88.69 537 TYR A C 1
ATOM 4215 O O . TYR A 1 537 ? -14.924 -3.141 -8.865 1.00 88.69 537 TYR A O 1
ATOM 4223 N N . LYS A 1 538 ? -14.884 -1.524 -10.427 1.00 88.38 538 LYS A N 1
ATOM 4224 C CA . LYS A 1 538 ? -16.335 -1.271 -10.473 1.00 88.38 538 LYS A CA 1
ATOM 4225 C C . LYS A 1 538 ? -17.121 -2.521 -10.899 1.00 88.38 538 LYS A C 1
ATOM 4227 O O . LYS A 1 538 ? -18.084 -2.899 -10.235 1.00 88.38 538 LYS A O 1
ATOM 4232 N N . PHE A 1 539 ? -16.641 -3.227 -11.925 1.00 92.25 539 PHE A N 1
ATOM 4233 C CA . PHE A 1 539 ? -17.101 -4.556 -12.343 1.00 92.25 539 PHE A CA 1
ATOM 4234 C C . PHE A 1 539 ? -17.004 -5.577 -11.206 1.00 92.25 539 PHE A C 1
ATOM 4236 O O . PHE A 1 539 ? -17.986 -6.263 -10.907 1.00 92.25 539 PHE A O 1
ATOM 4243 N N . GLY A 1 540 ? -15.834 -5.671 -10.568 1.00 91.94 540 GLY A N 1
ATOM 4244 C CA . GLY A 1 540 ? -15.577 -6.606 -9.476 1.00 91.94 540 GLY A CA 1
ATOM 4245 C C . GLY A 1 540 ? -16.554 -6.431 -8.314 1.00 91.94 540 GLY A C 1
ATOM 4246 O O . GLY A 1 540 ? -17.232 -7.379 -7.921 1.00 91.94 540 GLY A O 1
ATOM 4247 N N . TYR A 1 541 ? -16.705 -5.200 -7.824 1.00 90.56 541 TYR A N 1
ATOM 4248 C CA . TYR A 1 541 ? -17.636 -4.889 -6.739 1.00 90.56 541 TYR A CA 1
ATOM 4249 C C . TYR A 1 541 ? -19.100 -5.094 -7.145 1.00 90.56 541 TYR A C 1
ATOM 4251 O O . TYR A 1 541 ? -19.860 -5.655 -6.363 1.00 90.56 541 TYR A O 1
ATOM 4259 N N . MET A 1 542 ? -19.520 -4.703 -8.355 1.00 89.50 542 MET A N 1
ATOM 4260 C CA . MET A 1 542 ? -20.919 -4.872 -8.784 1.00 89.50 542 MET A CA 1
ATOM 4261 C C . MET A 1 542 ? -21.305 -6.340 -9.010 1.00 89.50 542 MET A C 1
ATOM 4263 O O . MET A 1 542 ? -22.402 -6.743 -8.624 1.00 89.50 542 MET A O 1
ATOM 4267 N N . SER A 1 543 ? -20.408 -7.159 -9.567 1.00 93.12 543 SER A N 1
ATOM 4268 C CA . SER A 1 543 ? -20.630 -8.606 -9.705 1.00 93.12 543 SER A CA 1
ATOM 4269 C C . SER A 1 543 ? -20.657 -9.312 -8.347 1.00 93.12 543 SER A C 1
ATOM 4271 O O . SER A 1 543 ? -21.602 -10.051 -8.072 1.00 93.12 543 SER A O 1
ATOM 4273 N N . ALA A 1 544 ? -19.699 -9.027 -7.456 1.00 94.81 544 ALA A N 1
ATOM 4274 C CA . ALA A 1 544 ? -19.706 -9.564 -6.096 1.00 94.81 544 ALA A CA 1
ATOM 4275 C C . ALA A 1 544 ? -20.976 -9.152 -5.328 1.00 94.81 544 ALA A C 1
ATOM 4277 O O . ALA A 1 544 ? -21.681 -10.004 -4.788 1.00 94.81 544 ALA A O 1
ATOM 4278 N N . ASN A 1 545 ? -21.334 -7.865 -5.346 1.00 93.88 545 ASN A N 1
ATOM 4279 C CA . ASN A 1 545 ? -22.518 -7.356 -4.652 1.00 93.88 545 ASN A CA 1
ATOM 4280 C C . ASN A 1 545 ? -23.827 -7.933 -5.209 1.00 93.88 545 ASN A C 1
ATOM 4282 O O . ASN A 1 545 ? -24.761 -8.149 -4.437 1.00 93.88 545 ASN A O 1
ATOM 4286 N N . GLY A 1 546 ? -23.888 -8.246 -6.508 1.00 92.50 546 GLY A N 1
ATOM 4287 C CA . GLY A 1 546 ? -25.006 -8.968 -7.112 1.00 92.50 546 GLY A CA 1
ATOM 4288 C C . GLY A 1 546 ? -25.197 -10.369 -6.520 1.00 92.50 546 GLY A C 1
ATOM 4289 O O . GLY A 1 546 ? -26.281 -10.668 -6.020 1.00 92.50 546 GLY A O 1
ATOM 4290 N N . ALA A 1 547 ? -24.139 -11.193 -6.487 1.00 93.94 547 ALA A N 1
ATOM 4291 C CA . ALA A 1 547 ? -24.183 -12.518 -5.851 1.00 93.94 547 ALA A CA 1
ATOM 4292 C C . ALA A 1 547 ? -24.536 -12.441 -4.357 1.00 93.94 547 ALA A C 1
ATOM 4294 O O . ALA A 1 547 ? -25.304 -13.262 -3.858 1.00 93.94 547 ALA A O 1
ATOM 4295 N N . ILE A 1 548 ? -23.989 -11.453 -3.642 1.00 95.88 548 ILE A N 1
ATOM 4296 C CA . ILE A 1 548 ? -24.256 -11.249 -2.213 1.00 95.88 548 ILE A CA 1
ATOM 4297 C C . ILE A 1 548 ? -25.731 -10.912 -1.984 1.00 95.88 548 ILE A C 1
ATOM 4299 O O . ILE A 1 548 ? -26.383 -11.586 -1.188 1.00 95.88 548 ILE A O 1
ATOM 4303 N N . ALA A 1 549 ? -26.274 -9.919 -2.694 1.00 93.31 549 ALA A N 1
ATOM 4304 C CA . ALA A 1 549 ? -27.667 -9.499 -2.550 1.00 93.31 549 ALA A CA 1
ATOM 4305 C C . ALA A 1 549 ? -28.657 -10.621 -2.901 1.00 93.31 549 ALA A C 1
ATOM 4307 O O . ALA A 1 549 ? -29.651 -10.805 -2.201 1.00 93.31 549 ALA A O 1
ATOM 4308 N N . GLU A 1 550 ? -28.366 -11.402 -3.943 1.00 91.56 550 GLU A N 1
ATOM 4309 C CA . GLU A 1 550 ? -29.153 -12.577 -4.318 1.00 91.56 550 GLU A CA 1
ATOM 4310 C C . GLU A 1 550 ? -29.143 -13.647 -3.210 1.00 91.56 550 GLU A C 1
ATOM 4312 O O . GLU A 1 550 ? -30.195 -14.158 -2.828 1.00 91.56 550 GLU A O 1
ATOM 4317 N N . ALA A 1 551 ? -27.975 -13.942 -2.632 1.00 94.31 551 ALA A N 1
ATOM 4318 C CA . ALA A 1 551 ? -27.819 -15.024 -1.664 1.00 94.31 551 ALA A CA 1
ATOM 4319 C C . ALA A 1 551 ? -28.326 -14.684 -0.242 1.00 94.31 551 ALA A C 1
ATOM 4321 O O . ALA A 1 551 ? -28.738 -15.593 0.486 1.00 94.31 551 ALA A O 1
ATOM 4322 N N . VAL A 1 552 ? -28.336 -13.402 0.161 1.00 94.94 552 VAL A N 1
ATOM 4323 C CA . VAL A 1 552 ? -28.901 -12.926 1.452 1.00 94.94 552 VAL A CA 1
ATOM 4324 C C . VAL A 1 552 ? -30.361 -12.459 1.355 1.00 94.94 552 VAL A C 1
ATOM 4326 O O . VAL A 1 552 ? -30.921 -11.891 2.298 1.00 94.94 552 VAL A O 1
ATOM 4329 N N . LYS A 1 553 ? -31.002 -12.683 0.208 1.00 90.38 553 LYS A N 1
ATOM 4330 C CA . LYS A 1 553 ? -32.402 -12.344 -0.046 1.00 90.38 553 LYS A CA 1
ATOM 4331 C C . LYS A 1 553 ? -33.325 -13.065 0.942 1.00 90.38 553 LYS A C 1
ATOM 4333 O O . LYS A 1 553 ? -33.318 -14.287 1.038 1.00 90.38 553 LYS A O 1
ATOM 4338 N N . GLY A 1 554 ? -34.107 -12.291 1.695 1.00 90.31 554 GLY A N 1
ATOM 4339 C CA . GLY A 1 554 ? -34.991 -12.798 2.754 1.00 90.31 554 GLY A CA 1
ATOM 4340 C C . GLY A 1 554 ? -34.325 -13.044 4.116 1.00 90.31 554 GLY A C 1
ATOM 4341 O O . GLY A 1 554 ? -35.036 -13.278 5.087 1.00 90.31 554 GLY A O 1
ATOM 4342 N N . GLU A 1 555 ? -32.998 -12.936 4.235 1.00 96.19 555 GLU A N 1
ATOM 4343 C CA . GLU A 1 555 ? -32.304 -13.101 5.522 1.00 96.19 555 GLU A CA 1
ATOM 4344 C C . GLU A 1 555 ? -32.521 -11.896 6.440 1.00 96.19 555 GLU A C 1
ATOM 4346 O O . GLU A 1 555 ? -32.564 -10.760 5.964 1.00 96.19 555 GLU A O 1
ATOM 4351 N N . ASN A 1 556 ? -32.636 -12.130 7.751 1.00 95.88 556 ASN A N 1
ATOM 4352 C CA . ASN A 1 556 ? -32.890 -11.082 8.756 1.00 95.88 556 ASN A CA 1
ATOM 4353 C C . ASN A 1 556 ? -31.635 -10.649 9.530 1.00 95.88 556 ASN A C 1
ATOM 4355 O O . ASN A 1 556 ? -31.599 -9.543 10.062 1.00 95.88 556 ASN A O 1
ATOM 4359 N N . PHE A 1 557 ? -30.610 -11.501 9.572 1.00 97.56 557 PHE A N 1
ATOM 4360 C CA . PHE A 1 557 ? -29.318 -11.234 10.201 1.00 97.56 557 PHE A CA 1
ATOM 4361 C C . PHE A 1 557 ? -28.231 -11.592 9.189 1.00 97.56 557 PHE A C 1
ATOM 4363 O O . PHE A 1 557 ? -28.130 -12.750 8.790 1.00 97.56 557 PHE A O 1
ATOM 4370 N N . VAL A 1 558 ? -27.453 -10.611 8.738 1.00 98.31 558 VAL A N 1
ATOM 4371 C CA . VAL A 1 558 ? -26.435 -10.783 7.693 1.00 98.31 558 VAL A CA 1
ATOM 4372 C C . VAL A 1 558 ? -25.075 -10.410 8.264 1.00 98.31 558 VAL A C 1
ATOM 4374 O O . VAL A 1 558 ? -24.897 -9.287 8.733 1.00 98.31 558 VAL A O 1
ATOM 4377 N N . HIS A 1 559 ? -24.114 -11.331 8.203 1.00 98.62 559 HIS A N 1
ATOM 4378 C CA . HIS A 1 559 ? -22.737 -11.095 8.639 1.00 98.62 559 HIS A CA 1
ATOM 4379 C C . HIS A 1 559 ? -21.797 -11.171 7.440 1.00 98.62 559 HIS A C 1
ATOM 4381 O O . HIS A 1 559 ? -21.593 -12.241 6.880 1.00 98.62 559 HIS A O 1
ATOM 4387 N N . ILE A 1 560 ? -21.235 -10.036 7.033 1.00 98.69 560 ILE A N 1
ATOM 4388 C CA . ILE A 1 560 ? -20.260 -9.954 5.944 1.00 98.69 560 ILE A CA 1
ATOM 4389 C C . ILE A 1 560 ? -18.856 -9.964 6.544 1.00 98.69 560 ILE A C 1
ATOM 4391 O O . ILE A 1 560 ? -18.538 -9.142 7.400 1.00 98.69 560 ILE A O 1
ATOM 4395 N N . ILE A 1 561 ? -18.007 -10.871 6.075 1.00 98.62 561 ILE A N 1
ATOM 4396 C CA . ILE A 1 561 ? -16.585 -10.945 6.410 1.00 98.62 561 ILE A CA 1
ATOM 4397 C C . ILE A 1 561 ? -15.807 -10.532 5.166 1.00 98.62 561 ILE A C 1
ATOM 4399 O O . ILE A 1 561 ? -15.848 -11.227 4.151 1.00 98.62 561 ILE A O 1
ATOM 4403 N N . ASP A 1 562 ? -15.104 -9.410 5.238 1.00 98.00 562 ASP A N 1
ATOM 4404 C CA . ASP A 1 562 ? -14.416 -8.831 4.090 1.00 98.00 562 ASP A CA 1
ATOM 4405 C C . ASP A 1 562 ? -12.901 -8.875 4.281 1.00 98.00 562 ASP A C 1
ATOM 4407 O O . ASP A 1 562 ? -12.360 -8.252 5.198 1.00 98.00 562 ASP A O 1
ATOM 4411 N N . PHE A 1 563 ? -12.220 -9.641 3.427 1.00 95.75 563 PHE A N 1
ATOM 4412 C CA . PHE A 1 563 ? -10.765 -9.722 3.407 1.00 95.75 563 PHE A CA 1
ATOM 4413 C C . PHE A 1 563 ? -10.217 -8.611 2.506 1.00 95.75 563 PHE A C 1
ATOM 4415 O O . PHE A 1 563 ? -10.276 -8.732 1.284 1.00 95.75 563 PHE A O 1
ATOM 4422 N N . GLN A 1 564 ? -9.622 -7.593 3.137 1.00 89.06 564 GLN A N 1
ATOM 4423 C CA . GLN A 1 564 ? -9.129 -6.338 2.552 1.00 89.06 564 GLN A CA 1
ATOM 4424 C C . GLN A 1 564 ? -10.212 -5.286 2.278 1.00 89.06 564 GLN A C 1
ATOM 4426 O O . GLN A 1 564 ? -10.335 -4.755 1.177 1.00 89.06 564 GLN A O 1
ATOM 4431 N N . ILE A 1 565 ? -10.947 -4.909 3.331 1.00 90.25 565 ILE A N 1
ATOM 4432 C CA . ILE A 1 565 ? -12.033 -3.912 3.256 1.00 90.25 565 ILE A CA 1
ATOM 4433 C C . ILE A 1 565 ? -11.607 -2.527 2.741 1.00 90.25 565 ILE A C 1
ATOM 4435 O O . ILE A 1 565 ? -12.444 -1.768 2.238 1.00 90.25 565 ILE A O 1
ATOM 4439 N N . ALA A 1 566 ? -10.321 -2.178 2.856 1.00 85.88 566 ALA A N 1
ATOM 4440 C CA . ALA A 1 566 ? -9.759 -0.904 2.419 1.00 85.88 566 ALA A CA 1
ATOM 4441 C C . ALA A 1 566 ? -10.614 0.291 2.895 1.00 85.88 566 ALA A C 1
ATOM 4443 O O . ALA A 1 566 ? -10.674 0.564 4.088 1.00 85.88 566 ALA A O 1
ATOM 4444 N N . GLN A 1 567 ? -11.293 1.001 1.986 1.00 82.44 567 GLN A N 1
ATOM 4445 C CA . GLN A 1 567 ? -12.128 2.178 2.287 1.00 82.44 567 GLN A CA 1
ATOM 4446 C C . GLN A 1 567 ? -13.599 1.863 2.634 1.00 82.44 567 GLN A C 1
ATOM 4448 O O . GLN A 1 567 ? -14.355 2.780 2.972 1.00 82.44 567 GLN A O 1
ATOM 4453 N N . GLY A 1 568 ? -14.030 0.603 2.503 1.00 86.12 568 GLY A N 1
ATOM 4454 C CA . GLY A 1 568 ? -15.421 0.165 2.673 1.00 86.12 568 GLY A CA 1
ATOM 4455 C C . GLY A 1 568 ? -16.381 0.572 1.544 1.00 86.12 568 GLY A C 1
ATOM 4456 O O . GLY A 1 568 ? -17.587 0.376 1.675 1.00 86.12 568 GLY A O 1
ATOM 4457 N N . SER A 1 569 ? -15.887 1.129 0.431 1.00 85.94 569 SER A N 1
ATOM 4458 C CA . SER A 1 569 ? -16.721 1.694 -0.646 1.00 85.94 569 SER A CA 1
ATOM 4459 C C . SER A 1 569 ? -17.650 0.674 -1.319 1.00 85.94 569 SER A C 1
ATOM 4461 O O . SER A 1 569 ? -18.788 1.020 -1.637 1.00 85.94 569 SER A O 1
ATOM 4463 N N . GLN A 1 570 ? -17.225 -0.590 -1.454 1.00 89.56 570 GLN A N 1
ATOM 4464 C CA . GLN A 1 570 ? -18.070 -1.695 -1.934 1.00 89.56 570 GLN A CA 1
ATOM 4465 C C . GLN A 1 570 ? -19.382 -1.804 -1.128 1.00 89.56 570 GLN A C 1
ATOM 4467 O O . GLN A 1 570 ? -20.455 -2.005 -1.705 1.00 89.56 570 GLN A O 1
ATOM 4472 N N . TRP A 1 571 ? -19.318 -1.613 0.194 1.00 94.81 571 TRP A N 1
ATOM 4473 C CA . TRP A 1 571 ? -20.437 -1.852 1.110 1.00 94.81 571 TRP A CA 1
ATOM 4474 C C . TRP A 1 571 ? -21.478 -0.739 1.151 1.00 94.81 571 TRP A C 1
ATOM 4476 O O . TRP A 1 571 ? -22.604 -1.003 1.560 1.00 94.81 571 TRP A O 1
ATOM 4486 N N . ILE A 1 572 ? -21.162 0.465 0.664 1.00 90.56 572 ILE A N 1
ATOM 4487 C CA . ILE A 1 572 ? -22.112 1.589 0.592 1.00 90.56 572 ILE A CA 1
ATOM 4488 C C . ILE A 1 572 ? -23.353 1.187 -0.222 1.00 90.56 572 ILE A C 1
ATOM 4490 O O . ILE A 1 572 ? -24.485 1.355 0.232 1.00 90.56 572 ILE A O 1
ATOM 4494 N N . THR A 1 573 ? -23.140 0.563 -1.385 1.00 87.56 573 THR A N 1
ATOM 4495 C CA . THR A 1 573 ? -24.230 0.105 -2.267 1.00 87.56 573 THR A CA 1
ATOM 4496 C C . THR A 1 573 ? -25.041 -1.049 -1.663 1.00 87.56 573 THR A C 1
ATOM 4498 O O . THR A 1 573 ? -26.259 -1.096 -1.824 1.00 87.56 573 THR A O 1
ATOM 4501 N N . ILE A 1 574 ? -24.394 -1.946 -0.909 1.00 93.50 574 ILE A N 1
ATOM 4502 C CA . ILE A 1 574 ? -25.050 -3.046 -0.184 1.00 93.50 574 ILE A CA 1
ATOM 4503 C C . ILE A 1 574 ? -25.899 -2.510 0.975 1.00 93.50 574 ILE A C 1
ATOM 4505 O O . ILE A 1 574 ? -27.042 -2.932 1.123 1.00 93.50 574 ILE A O 1
ATOM 4509 N N . ILE A 1 575 ? -25.390 -1.551 1.754 1.00 94.88 575 ILE A N 1
ATOM 4510 C CA . ILE A 1 575 ? -26.124 -0.887 2.843 1.00 94.88 575 ILE A CA 1
ATOM 4511 C C . ILE A 1 575 ? -27.404 -0.237 2.303 1.00 94.88 575 ILE A C 1
ATOM 4513 O O . ILE A 1 575 ? -28.493 -0.504 2.811 1.00 94.88 575 ILE A O 1
ATOM 4517 N N . GLN A 1 576 ? -27.290 0.548 1.229 1.00 91.56 576 GLN A N 1
ATOM 4518 C CA . GLN A 1 576 ? -28.426 1.214 0.584 1.00 91.56 576 GLN A CA 1
ATOM 4519 C C . GLN A 1 576 ? -29.453 0.207 0.035 1.00 91.56 576 GLN A C 1
ATOM 4521 O O . GLN A 1 576 ? -30.655 0.365 0.251 1.00 91.56 576 GLN A O 1
ATOM 4526 N N . ALA A 1 577 ? -28.999 -0.864 -0.623 1.00 89.62 577 ALA A N 1
ATOM 4527 C CA . ALA A 1 577 ? -29.882 -1.887 -1.184 1.00 89.62 577 ALA A CA 1
ATOM 4528 C C . ALA A 1 577 ? -30.591 -2.730 -0.112 1.00 89.62 577 ALA A C 1
ATOM 4530 O O . ALA A 1 577 ? -31.778 -3.029 -0.247 1.00 89.62 577 ALA A O 1
ATOM 4531 N N . LEU A 1 578 ? -29.890 -3.093 0.969 1.00 93.94 578 LEU A N 1
ATOM 4532 C CA . LEU A 1 578 ? -30.472 -3.826 2.093 1.00 93.94 578 LEU A CA 1
ATOM 4533 C C . LEU A 1 578 ? -31.459 -2.962 2.889 1.00 93.94 578 LEU A C 1
ATOM 4535 O O . LEU A 1 578 ? -32.479 -3.487 3.332 1.00 93.94 578 LEU A O 1
ATOM 4539 N N . ALA A 1 579 ? -31.210 -1.656 3.016 1.00 93.69 579 ALA A N 1
ATOM 4540 C CA . ALA A 1 579 ? -32.166 -0.710 3.591 1.00 93.69 579 ALA A CA 1
ATOM 4541 C C . ALA A 1 579 ? -33.445 -0.576 2.742 1.00 93.69 579 ALA A C 1
ATOM 4543 O O . ALA A 1 579 ? -34.547 -0.534 3.284 1.00 93.69 579 ALA A O 1
ATOM 4544 N N . ALA A 1 580 ? -33.314 -0.584 1.411 1.00 90.81 580 ALA A N 1
ATOM 4545 C CA . ALA A 1 580 ? -34.422 -0.467 0.459 1.00 90.81 580 ALA A CA 1
ATOM 4546 C C . ALA A 1 580 ? -35.249 -1.760 0.248 1.00 90.81 580 ALA A C 1
ATOM 4548 O O . ALA A 1 580 ? -36.108 -1.807 -0.634 1.00 90.81 580 ALA A O 1
ATOM 4549 N N . ARG A 1 581 ? -35.011 -2.826 1.027 1.00 89.81 581 ARG A N 1
ATOM 4550 C CA . ARG A 1 581 ? -35.729 -4.109 0.906 1.00 89.81 581 ARG A CA 1
ATOM 4551 C C . ARG A 1 581 ? -37.239 -3.956 1.174 1.00 89.81 581 ARG A C 1
ATOM 4553 O O . ARG A 1 581 ? -37.602 -3.477 2.248 1.00 89.81 581 ARG A O 1
ATOM 4560 N N . PRO A 1 582 ? -38.138 -4.489 0.316 1.00 86.50 582 PRO A N 1
ATOM 4561 C CA . PRO A 1 582 ? -39.590 -4.444 0.553 1.00 86.50 582 PRO A CA 1
ATOM 4562 C C . PRO A 1 582 ? -40.060 -5.130 1.846 1.00 86.50 582 PRO A C 1
ATOM 4564 O O . PRO A 1 582 ? -41.081 -4.751 2.410 1.00 86.50 582 PRO A O 1
ATOM 4567 N N . ALA A 1 583 ? -39.313 -6.129 2.329 1.00 87.38 583 ALA A N 1
ATOM 4568 C CA . ALA A 1 583 ? -39.561 -6.811 3.604 1.00 87.38 583 ALA A CA 1
ATOM 4569 C C . ALA A 1 583 ? -38.963 -6.080 4.829 1.00 87.38 583 ALA A C 1
ATOM 4571 O O . ALA A 1 583 ? -39.052 -6.584 5.946 1.00 87.38 583 ALA A O 1
ATOM 4572 N N . GLY A 1 584 ? -38.340 -4.917 4.621 1.00 90.38 584 GLY A N 1
ATOM 4573 C CA . GLY A 1 584 ? -37.604 -4.160 5.627 1.00 90.38 584 GLY A CA 1
ATOM 4574 C C . GLY A 1 584 ? -36.102 -4.495 5.707 1.00 90.38 584 GLY A C 1
ATOM 4575 O O . GLY A 1 584 ? -35.651 -5.526 5.176 1.00 90.38 584 GLY A O 1
ATOM 4576 N N . PRO A 1 585 ? -35.324 -3.613 6.366 1.00 94.81 585 PRO A N 1
ATOM 4577 C CA . PRO A 1 585 ? -33.890 -3.783 6.586 1.00 94.81 585 PRO A CA 1
ATOM 4578 C C . PRO A 1 585 ? -33.571 -4.992 7.485 1.00 94.81 585 PRO A C 1
ATOM 4580 O O . PRO A 1 585 ? -34.212 -5.159 8.525 1.00 94.81 585 PRO A O 1
ATOM 4583 N N . PRO A 1 586 ? -32.559 -5.814 7.146 1.00 96.50 586 PRO A N 1
ATOM 4584 C CA . PRO A 1 586 ? -31.987 -6.791 8.068 1.00 96.50 586 PRO A CA 1
ATOM 4585 C C . PRO A 1 586 ? -31.057 -6.111 9.082 1.00 96.50 586 PRO A C 1
ATOM 4587 O O . PRO A 1 586 ? -30.568 -5.008 8.847 1.00 96.50 586 PRO A O 1
ATOM 4590 N N . CYS A 1 587 ? -30.711 -6.809 10.161 1.00 97.31 587 CYS A N 1
ATOM 4591 C CA . CYS A 1 587 ? -29.525 -6.460 10.938 1.00 97.31 587 CYS A CA 1
ATOM 4592 C C . CYS A 1 587 ? -28.273 -6.824 10.127 1.00 97.31 587 CYS A C 1
ATOM 4594 O O . CYS A 1 587 ? -28.066 -7.999 9.811 1.00 97.31 587 CYS A O 1
ATOM 4596 N N . LEU A 1 588 ? -27.446 -5.832 9.792 1.00 98.06 588 LEU A N 1
ATOM 4597 C CA . LEU A 1 588 ? -26.191 -6.012 9.064 1.00 98.06 588 LEU A CA 1
ATOM 4598 C C . LEU A 1 588 ? -24.996 -5.893 10.015 1.00 98.06 588 LEU A C 1
ATOM 4600 O O . LEU A 1 588 ? -24.850 -4.903 10.728 1.00 98.06 588 LEU A O 1
ATOM 4604 N N . ARG A 1 589 ? -24.089 -6.864 9.965 1.00 98.12 589 ARG A N 1
ATOM 4605 C CA . ARG A 1 589 ? -22.788 -6.797 10.629 1.00 98.12 589 ARG A CA 1
ATOM 4606 C C . ARG A 1 589 ? -21.674 -6.956 9.607 1.00 98.12 589 ARG A C 1
ATOM 4608 O O . ARG A 1 589 ? -21.729 -7.871 8.790 1.00 98.12 589 ARG A O 1
ATOM 4615 N N . ILE A 1 590 ? -20.665 -6.090 9.653 1.00 98.50 590 ILE A N 1
ATOM 4616 C CA . ILE A 1 590 ? -19.479 -6.192 8.791 1.00 98.50 590 ILE A CA 1
ATOM 4617 C C . ILE A 1 590 ? -18.236 -6.406 9.656 1.00 98.50 590 ILE A C 1
ATOM 4619 O O . ILE A 1 590 ? -17.929 -5.595 10.527 1.00 98.50 590 ILE A O 1
ATOM 4623 N N . THR A 1 591 ? -17.505 -7.484 9.387 1.00 98.38 591 THR A N 1
ATOM 4624 C CA . THR A 1 591 ? -16.146 -7.716 9.879 1.00 98.38 591 THR A CA 1
ATOM 4625 C C . THR A 1 591 ? -15.163 -7.309 8.791 1.00 98.38 591 THR A C 1
ATOM 4627 O O . THR A 1 591 ? -14.976 -8.037 7.818 1.00 98.38 591 THR A O 1
ATOM 4630 N N . GLY A 1 592 ? -14.549 -6.138 8.954 1.00 97.06 592 GLY A N 1
ATOM 4631 C CA . GLY A 1 592 ? -13.512 -5.644 8.055 1.00 97.06 592 GLY A CA 1
ATOM 4632 C C . GLY A 1 592 ? -12.135 -6.133 8.492 1.00 97.06 592 GLY A C 1
ATOM 4633 O O . GLY A 1 592 ? -11.676 -5.775 9.578 1.00 97.06 592 GLY A O 1
ATOM 4634 N N . ILE A 1 593 ? -11.483 -6.935 7.651 1.00 95.56 593 ILE A N 1
ATOM 4635 C CA . ILE A 1 593 ? -10.098 -7.380 7.828 1.00 95.56 593 ILE A CA 1
ATOM 4636 C C . ILE A 1 593 ? -9.207 -6.511 6.943 1.00 95.56 593 ILE A C 1
ATOM 4638 O O . ILE A 1 593 ? -9.479 -6.368 5.750 1.00 95.56 593 ILE A O 1
ATOM 4642 N N . ASP A 1 594 ? -8.148 -5.951 7.517 1.00 91.00 594 ASP A N 1
ATOM 4643 C CA . ASP A 1 594 ? -7.111 -5.201 6.804 1.00 91.00 594 ASP A CA 1
ATOM 4644 C C . ASP A 1 594 ? -5.870 -5.080 7.710 1.00 91.00 594 ASP A C 1
ATOM 4646 O O . ASP A 1 594 ? -5.978 -5.148 8.940 1.00 91.00 594 ASP A O 1
ATOM 4650 N N . ASP A 1 595 ? -4.686 -4.885 7.134 1.00 83.00 595 ASP A N 1
ATOM 4651 C CA . ASP A 1 595 ? -3.444 -4.794 7.898 1.00 83.00 595 ASP A CA 1
ATOM 4652 C C . ASP A 1 595 ? -3.135 -3.363 8.392 1.00 83.00 595 ASP A C 1
ATOM 4654 O O . ASP A 1 595 ? -3.753 -2.356 8.015 1.00 83.00 595 ASP A O 1
ATOM 4658 N N . SER A 1 596 ? -2.163 -3.264 9.301 1.00 74.94 596 SER A N 1
ATOM 4659 C CA . SER A 1 596 ? -1.734 -1.979 9.866 1.00 74.94 596 SER A CA 1
ATOM 4660 C C . SER A 1 596 ? -0.880 -1.148 8.901 1.00 74.94 596 SER A C 1
ATOM 4662 O O . SER A 1 596 ? -0.808 0.068 9.065 1.00 74.94 596 SER A O 1
ATOM 4664 N N . ASN A 1 597 ? -0.264 -1.761 7.883 1.00 67.88 597 ASN A N 1
ATOM 4665 C CA . ASN A 1 597 ? 0.539 -1.053 6.879 1.00 67.88 597 ASN A CA 1
ATOM 4666 C C . ASN A 1 597 ? -0.369 -0.238 5.940 1.00 67.88 597 ASN A C 1
ATOM 4668 O O . ASN A 1 597 ? -0.094 0.917 5.613 1.00 67.88 597 ASN A O 1
ATOM 4672 N N . SER A 1 598 ? -1.512 -0.818 5.582 1.00 70.06 598 SER A N 1
ATOM 4673 C CA . SER A 1 598 ? -2.530 -0.247 4.700 1.00 70.06 598 SER A CA 1
ATOM 4674 C C . SER A 1 598 ? -3.282 0.933 5.325 1.00 70.06 598 SER A C 1
ATOM 4676 O O . SER A 1 598 ? -3.956 1.673 4.612 1.00 70.06 598 SER A O 1
ATOM 4678 N N . ALA A 1 599 ? -3.123 1.187 6.632 1.00 68.94 599 ALA A N 1
ATOM 4679 C CA . ALA A 1 599 ? -3.726 2.333 7.319 1.00 68.94 599 ALA A CA 1
ATOM 4680 C C . ALA A 1 599 ? -3.351 3.689 6.696 1.00 68.94 599 ALA A C 1
ATOM 4682 O O . ALA A 1 599 ? -4.173 4.607 6.678 1.00 68.94 599 ALA A O 1
ATOM 4683 N N . TYR A 1 600 ? -2.155 3.803 6.111 1.00 65.31 600 TYR A N 1
ATOM 4684 C CA . TYR A 1 600 ? -1.748 4.997 5.369 1.00 65.31 600 TYR A CA 1
ATOM 4685 C C . TYR A 1 600 ? -2.567 5.187 4.081 1.00 65.31 600 TYR A C 1
ATOM 4687 O O . TYR A 1 600 ? -3.101 6.268 3.844 1.00 65.31 600 TYR A O 1
ATOM 4695 N N . ALA A 1 601 ? -2.765 4.130 3.286 1.00 61.38 601 ALA A N 1
ATOM 4696 C CA . ALA A 1 601 ? -3.628 4.164 2.097 1.00 61.38 601 ALA A CA 1
ATOM 4697 C C . ALA A 1 601 ? -5.126 4.314 2.441 1.00 61.38 601 ALA A C 1
ATOM 4699 O O . ALA A 1 601 ? -5.919 4.800 1.633 1.00 61.38 601 ALA A O 1
ATOM 4700 N N . ARG A 1 602 ? -5.509 3.926 3.663 1.00 70.25 602 ARG A N 1
ATOM 4701 C CA . ARG A 1 602 ? -6.864 4.053 4.212 1.00 70.25 602 ARG A CA 1
ATOM 4702 C C . ARG A 1 602 ? -7.180 5.451 4.765 1.00 70.25 602 ARG A C 1
ATOM 4704 O O . ARG A 1 602 ? -8.346 5.826 4.847 1.00 70.25 602 ARG A O 1
ATOM 4711 N N . GLY A 1 603 ? -6.161 6.217 5.148 1.00 63.66 603 GLY A N 1
ATOM 4712 C CA . GLY A 1 603 ? -6.320 7.522 5.804 1.00 63.66 603 GLY A CA 1
ATOM 4713 C C . GLY A 1 603 ? -6.653 7.435 7.287 1.00 63.66 603 GLY A C 1
ATOM 4714 O O . GLY A 1 603 ? -7.139 8.407 7.857 1.00 63.66 603 GLY A O 1
ATOM 4715 N N . GLY A 1 604 ? -6.387 6.281 7.902 1.00 77.62 604 GLY A N 1
ATOM 4716 C CA . GLY A 1 604 ? -6.704 5.997 9.294 1.00 77.62 604 GLY A CA 1
ATOM 4717 C C . GLY A 1 604 ? -6.773 4.502 9.595 1.00 77.62 604 GLY A C 1
ATOM 4718 O O . GLY A 1 604 ? -6.506 3.643 8.745 1.00 77.62 604 GLY A O 1
ATOM 4719 N N . GLY A 1 605 ? -7.147 4.171 10.827 1.00 83.44 605 GLY A N 1
ATOM 4720 C CA . GLY A 1 605 ? -7.456 2.796 11.198 1.00 83.44 605 GLY A CA 1
ATOM 4721 C C . GLY A 1 605 ? -8.788 2.316 10.608 1.00 83.44 605 GLY A C 1
ATOM 4722 O O . GLY A 1 605 ? -9.484 3.022 9.874 1.00 83.44 605 GLY A O 1
ATOM 4723 N N . LEU A 1 606 ? -9.140 1.070 10.920 1.00 88.69 606 LEU A N 1
ATOM 4724 C CA . LEU A 1 606 ? -10.425 0.474 10.546 1.00 88.69 606 LEU A CA 1
ATOM 4725 C C . LEU A 1 606 ? -11.610 1.123 11.286 1.00 88.69 606 LEU A C 1
ATOM 4727 O O . LEU A 1 606 ? -12.738 1.070 10.805 1.00 88.69 606 LEU A O 1
ATOM 4731 N N . ASP A 1 607 ? -11.351 1.794 12.407 1.00 88.81 607 ASP A N 1
ATOM 4732 C CA . ASP A 1 607 ? -12.297 2.612 13.169 1.00 88.81 607 ASP A CA 1
ATOM 4733 C C . ASP A 1 607 ? -12.918 3.741 12.328 1.00 88.81 607 ASP A C 1
ATOM 4735 O O . ASP A 1 607 ? -14.125 3.980 12.411 1.00 88.81 607 ASP A O 1
ATOM 4739 N N . MET A 1 608 ? -12.141 4.383 11.448 1.00 86.31 608 MET A N 1
ATOM 4740 C CA . MET A 1 608 ? -12.655 5.426 10.552 1.00 86.31 608 MET A CA 1
ATOM 4741 C C . MET A 1 608 ? -13.579 4.858 9.464 1.00 86.31 608 MET A C 1
ATOM 4743 O O . MET A 1 608 ? -14.579 5.488 9.114 1.00 86.31 608 MET A O 1
ATOM 4747 N N . VAL A 1 609 ? -13.303 3.644 8.974 1.00 89.69 609 VAL A N 1
ATOM 4748 C CA . VAL A 1 609 ? -14.185 2.935 8.028 1.00 89.69 609 VAL A CA 1
ATOM 4749 C C . VAL A 1 609 ? -15.463 2.475 8.723 1.00 89.69 609 VAL A C 1
ATOM 4751 O O . VAL A 1 609 ? -16.551 2.732 8.213 1.00 89.69 609 VAL A O 1
ATOM 4754 N N . GLY A 1 610 ? -15.354 1.887 9.918 1.00 94.56 610 GLY A N 1
ATOM 4755 C CA . GLY A 1 610 ? -16.507 1.527 10.745 1.00 94.56 610 GLY A CA 1
ATOM 4756 C C . GLY A 1 610 ? -17.405 2.726 11.045 1.00 94.56 610 GLY A C 1
ATOM 4757 O O . GLY A 1 610 ? -18.620 2.637 10.882 1.00 94.56 610 GLY A O 1
ATOM 4758 N N . THR A 1 611 ? -16.809 3.874 11.382 1.00 93.88 611 THR A N 1
ATOM 4759 C CA . THR A 1 611 ? -17.528 5.140 11.598 1.00 93.88 611 THR A CA 1
ATOM 4760 C C . THR A 1 611 ? -18.264 5.589 10.333 1.00 93.88 611 THR A C 1
ATOM 4762 O O . THR A 1 611 ? -19.463 5.858 10.394 1.00 93.88 611 THR A O 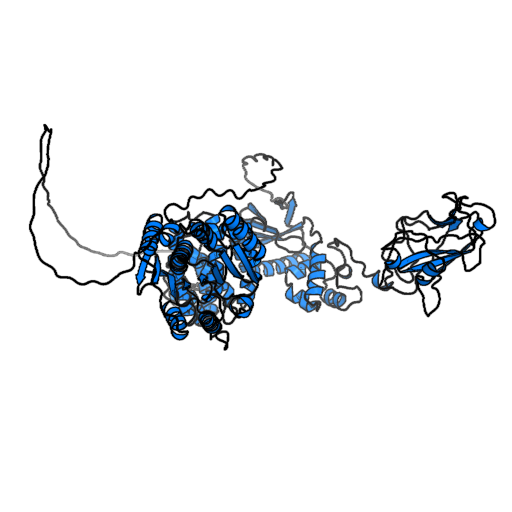1
ATOM 4765 N N . ARG A 1 612 ? -17.594 5.603 9.168 1.00 91.94 612 ARG A N 1
ATOM 4766 C CA . ARG A 1 612 ? -18.212 5.971 7.879 1.00 91.94 612 ARG A CA 1
ATOM 4767 C C . ARG A 1 612 ? -19.391 5.052 7.528 1.00 91.94 612 ARG A C 1
ATOM 4769 O O . ARG A 1 612 ? -20.468 5.541 7.193 1.00 91.94 612 ARG A O 1
ATOM 4776 N N . LEU A 1 613 ? -19.210 3.734 7.628 1.00 94.62 613 LEU A N 1
ATOM 4777 C CA . LEU A 1 613 ? -20.254 2.750 7.315 1.00 94.62 613 LEU A CA 1
ATOM 4778 C C . LEU A 1 613 ? -21.425 2.806 8.309 1.00 94.62 613 LEU A C 1
ATOM 4780 O O . LEU A 1 613 ? -22.577 2.649 7.900 1.00 94.62 613 LEU A O 1
ATOM 4784 N N . HIS A 1 614 ? -21.163 3.105 9.585 1.00 96.69 614 HIS A N 1
ATOM 4785 C CA . HIS A 1 614 ? -22.209 3.315 10.585 1.00 96.69 614 HIS A CA 1
ATOM 4786 C C . HIS A 1 614 ? -23.023 4.585 10.295 1.00 96.69 614 HIS A C 1
ATOM 4788 O O . HIS A 1 614 ? -24.249 4.528 10.332 1.00 96.69 614 HIS A O 1
ATOM 4794 N N . SER A 1 615 ? -22.387 5.701 9.914 1.00 94.88 615 SER A N 1
ATOM 4795 C CA . SER A 1 615 ? -23.100 6.924 9.506 1.00 94.88 615 SER A CA 1
ATOM 4796 C C . SER A 1 615 ? -24.001 6.714 8.282 1.00 94.88 615 SER A C 1
ATOM 4798 O O . SER A 1 615 ? -25.136 7.188 8.279 1.00 94.88 615 SER A O 1
ATOM 4800 N N . ILE A 1 616 ? -23.533 5.974 7.270 1.00 92.88 616 ILE A N 1
ATOM 4801 C CA . ILE A 1 616 ? -24.314 5.656 6.058 1.00 92.88 616 ILE A CA 1
ATOM 4802 C C . ILE A 1 616 ? -25.463 4.685 6.376 1.00 92.88 616 ILE A C 1
ATOM 4804 O O . ILE A 1 616 ? -26.571 4.833 5.863 1.00 92.88 616 ILE A O 1
ATOM 4808 N N . SER A 1 617 ? -25.235 3.713 7.261 1.00 96.00 617 SER A N 1
ATOM 4809 C CA . SER A 1 617 ? -26.289 2.790 7.700 1.00 96.00 617 SER A CA 1
ATOM 4810 C C . SER A 1 617 ? -27.365 3.507 8.517 1.00 96.00 617 SER A C 1
ATOM 4812 O O . SER A 1 617 ? -28.555 3.307 8.279 1.00 96.00 617 SER A O 1
ATOM 4814 N N . ALA A 1 618 ? -26.959 4.405 9.420 1.00 95.94 618 ALA A N 1
ATOM 4815 C CA . ALA A 1 618 ? -27.863 5.207 10.236 1.00 95.94 618 ALA A CA 1
ATOM 4816 C C . ALA A 1 618 ? -28.715 6.177 9.399 1.00 95.94 618 ALA A C 1
ATOM 4818 O O . ALA A 1 618 ? -29.912 6.296 9.659 1.00 95.94 618 ALA A O 1
ATOM 4819 N N . SER A 1 619 ? -28.150 6.824 8.369 1.00 95.50 619 SER A N 1
ATOM 4820 C CA . SER A 1 619 ? -28.921 7.707 7.475 1.00 95.50 619 SER A CA 1
ATOM 4821 C C . SER A 1 619 ? -29.964 6.954 6.638 1.00 95.50 619 SER A C 1
ATOM 4823 O O . SER A 1 619 ? -30.987 7.532 6.275 1.00 95.50 619 SER A O 1
ATOM 4825 N N . CYS A 1 620 ? -29.742 5.658 6.393 1.00 93.56 620 CYS A N 1
ATOM 4826 C CA . CYS A 1 620 ? -30.666 4.767 5.687 1.00 93.56 620 CYS A CA 1
ATOM 4827 C C . CYS A 1 620 ? -31.562 3.926 6.624 1.00 93.56 620 CYS A C 1
ATOM 4829 O O . CYS A 1 620 ? -32.353 3.119 6.143 1.00 93.56 620 CYS A O 1
ATOM 4831 N N . GLY A 1 621 ? -31.453 4.080 7.951 1.00 93.62 621 GLY A N 1
ATOM 4832 C CA . GLY A 1 621 ? -32.247 3.325 8.933 1.00 93.62 621 GLY A CA 1
ATOM 4833 C C . GLY A 1 621 ? -31.900 1.831 9.060 1.00 93.62 621 GLY A C 1
ATOM 4834 O O . GLY A 1 621 ? -32.702 1.067 9.597 1.00 93.62 621 GLY A O 1
ATOM 4835 N N . LEU A 1 622 ? -30.730 1.404 8.577 1.00 96.69 622 LEU A N 1
ATOM 4836 C CA . LEU A 1 622 ? -30.253 0.021 8.641 1.00 96.69 622 LEU A CA 1
ATOM 4837 C C . LEU A 1 622 ? -29.601 -0.263 10.014 1.00 96.69 622 LEU A C 1
ATOM 4839 O O . LEU A 1 622 ? -28.620 0.404 10.354 1.00 96.69 622 LEU A O 1
ATOM 4843 N N . PRO A 1 623 ? -30.074 -1.252 10.802 1.00 97.62 623 PRO A N 1
ATOM 4844 C CA . PRO A 1 623 ? -29.396 -1.665 12.030 1.00 97.62 623 PRO A CA 1
ATOM 4845 C C . PRO A 1 623 ? -28.012 -2.243 11.703 1.00 97.62 623 PRO A C 1
ATOM 4847 O O . PRO A 1 623 ? -27.917 -3.239 10.985 1.00 97.62 623 PRO A O 1
ATOM 4850 N N . PHE A 1 624 ? -26.949 -1.611 12.211 1.00 98.31 624 PHE A N 1
ATOM 4851 C CA . PHE A 1 624 ? -25.580 -1.859 11.751 1.00 98.31 624 PHE A CA 1
ATOM 4852 C C . PHE A 1 624 ? -24.544 -1.993 12.872 1.00 98.31 624 PHE A C 1
ATOM 4854 O O . PHE A 1 624 ? -24.467 -1.153 13.771 1.00 98.31 624 PHE A O 1
ATOM 4861 N N . GLU A 1 625 ? -23.682 -3.002 12.746 1.00 97.75 625 GLU A N 1
ATOM 4862 C CA . GLU A 1 625 ? -22.529 -3.249 13.614 1.00 97.75 625 GLU A CA 1
ATOM 4863 C C . GLU A 1 625 ? -21.242 -3.444 12.788 1.00 97.75 625 GLU A C 1
ATOM 4865 O O . GLU A 1 625 ? -21.256 -4.072 11.728 1.00 97.75 625 GLU A O 1
ATOM 4870 N N . PHE A 1 626 ? -20.111 -2.940 13.291 1.00 97.75 626 PHE A N 1
ATOM 4871 C CA . PHE A 1 626 ? -18.797 -3.099 12.665 1.00 97.75 626 PHE A CA 1
ATOM 4872 C C . PHE A 1 626 ? -17.790 -3.752 13.617 1.00 97.75 626 PHE A C 1
ATOM 4874 O O . PHE A 1 626 ? -17.654 -3.331 14.764 1.00 97.75 626 PHE A O 1
ATOM 4881 N N . ASN A 1 627 ? -17.052 -4.742 13.116 1.00 96.56 627 ASN A N 1
ATOM 4882 C CA . ASN A 1 627 ? -15.955 -5.419 13.804 1.00 96.56 627 ASN A CA 1
ATOM 4883 C C . ASN A 1 627 ? -14.650 -5.211 13.009 1.00 96.56 627 ASN A C 1
ATOM 4885 O O . ASN A 1 627 ? -14.603 -5.483 11.809 1.00 96.56 627 ASN A O 1
ATOM 4889 N N . ALA A 1 628 ? -13.598 -4.727 13.671 1.00 95.75 628 ALA A N 1
ATOM 4890 C CA . ALA A 1 628 ? -12.320 -4.374 13.054 1.00 95.75 628 ALA A CA 1
ATOM 4891 C C . ALA A 1 628 ? -11.246 -5.433 13.348 1.00 95.75 628 ALA A C 1
ATOM 4893 O O . ALA A 1 628 ? -10.844 -5.614 14.497 1.00 95.75 628 ALA A O 1
ATOM 4894 N N . VAL A 1 629 ? -10.732 -6.094 12.308 1.00 95.75 629 VAL A N 1
ATOM 4895 C CA . VAL A 1 629 ? -9.683 -7.117 12.429 1.00 95.75 629 VAL A CA 1
ATOM 4896 C C . VAL A 1 629 ? -8.385 -6.586 11.826 1.00 95.75 629 VAL A C 1
ATOM 4898 O O . VAL A 1 629 ? -8.153 -6.668 10.623 1.00 95.75 629 VAL A O 1
ATOM 4901 N N . HIS A 1 630 ? -7.537 -6.038 12.697 1.00 92.12 630 HIS A N 1
ATOM 4902 C CA . HIS A 1 630 ? -6.216 -5.501 12.364 1.00 92.12 630 HIS A CA 1
ATOM 4903 C C . HIS A 1 630 ? -5.188 -6.634 12.205 1.00 92.12 630 HIS A C 1
ATOM 4905 O O . HIS A 1 630 ? -4.427 -6.919 13.130 1.00 92.12 630 HIS A O 1
ATOM 4911 N N . ALA A 1 631 ? -5.205 -7.316 11.061 1.00 91.56 631 ALA A N 1
ATOM 4912 C CA . ALA A 1 631 ? -4.341 -8.461 10.774 1.00 91.56 631 ALA A CA 1
ATOM 4913 C C . ALA A 1 631 ? -4.164 -8.649 9.263 1.00 91.56 631 ALA A C 1
ATOM 4915 O O . ALA A 1 631 ? -5.103 -8.440 8.494 1.00 91.56 631 ALA A O 1
ATOM 4916 N N . ALA A 1 632 ? -2.994 -9.119 8.831 1.00 89.81 632 ALA A N 1
ATOM 4917 C CA . ALA A 1 632 ? -2.832 -9.587 7.462 1.00 89.81 632 ALA A CA 1
ATOM 4918 C C . ALA A 1 632 ? -3.662 -10.866 7.244 1.00 89.81 632 ALA A C 1
ATOM 4920 O O . ALA A 1 632 ? -3.799 -11.700 8.139 1.00 89.81 632 ALA A O 1
ATOM 4921 N N . SER A 1 633 ? -4.186 -11.069 6.032 1.00 89.56 633 SER A N 1
ATOM 4922 C CA . SER A 1 633 ? -5.064 -12.208 5.684 1.00 89.56 633 SER A CA 1
ATOM 4923 C C . SER A 1 633 ? -4.555 -13.576 6.170 1.00 89.56 633 SER A C 1
ATOM 4925 O O . SER A 1 633 ? -5.325 -14.391 6.681 1.00 89.56 633 SER A O 1
ATOM 4927 N N . HIS A 1 634 ? -3.245 -13.811 6.077 1.00 90.50 634 HIS A N 1
ATOM 4928 C CA . HIS A 1 634 ? -2.588 -15.057 6.475 1.00 90.50 634 HIS A CA 1
ATOM 4929 C C . HIS A 1 634 ? -2.473 -15.281 7.995 1.00 90.50 634 HIS A C 1
ATOM 4931 O O . HIS A 1 634 ? -2.235 -16.419 8.412 1.00 90.50 634 HIS A O 1
ATOM 4937 N N . GLU A 1 635 ? -2.709 -14.246 8.805 1.00 93.38 635 GLU A N 1
ATOM 4938 C CA . GLU A 1 635 ? -2.749 -14.253 10.275 1.00 93.38 635 GLU A CA 1
ATOM 4939 C C . GLU A 1 635 ? -4.179 -14.450 10.822 1.00 93.38 635 GLU A C 1
ATOM 4941 O O . GLU A 1 635 ? -4.378 -14.625 12.025 1.00 93.38 635 GLU A O 1
ATOM 4946 N N . VAL A 1 636 ? -5.203 -14.438 9.958 1.00 95.00 636 VAL A N 1
ATOM 4947 C CA . VAL A 1 636 ? -6.610 -14.555 10.373 1.00 95.00 636 VAL A CA 1
ATOM 4948 C C . VAL A 1 636 ? -6.956 -15.992 10.771 1.00 95.00 636 VAL A C 1
ATOM 4950 O O . VAL A 1 636 ? -6.698 -16.948 10.031 1.00 95.00 636 VAL A O 1
ATOM 4953 N N . TYR A 1 637 ? -7.605 -16.138 11.925 1.00 94.88 637 TYR A N 1
ATOM 4954 C CA . TYR A 1 637 ? -8.161 -17.388 12.439 1.00 94.88 637 TYR A CA 1
ATOM 4955 C C . TYR A 1 637 ? -9.642 -17.206 12.780 1.00 94.88 637 TYR A C 1
ATOM 4957 O O . TYR A 1 637 ? -10.097 -16.088 13.011 1.00 94.88 637 TYR A O 1
ATOM 4965 N N . ILE A 1 638 ? -10.387 -18.314 12.852 1.00 95.00 638 ILE A N 1
ATOM 4966 C CA . ILE A 1 638 ? -11.846 -18.339 13.061 1.00 95.00 638 ILE A CA 1
ATOM 4967 C C . ILE A 1 638 ? -12.311 -17.489 14.257 1.00 95.00 638 ILE A C 1
ATOM 4969 O O . ILE A 1 638 ? -13.321 -16.800 14.179 1.00 95.00 638 ILE A O 1
ATOM 4973 N N . GLN A 1 639 ? -11.516 -17.463 15.329 1.00 93.81 639 GLN A N 1
ATOM 4974 C CA . GLN A 1 639 ? -11.769 -16.696 16.551 1.00 93.81 639 GLN A CA 1
ATOM 4975 C C . GLN A 1 639 ? -11.757 -15.163 16.353 1.00 93.81 639 GLN A C 1
ATOM 4977 O O . GLN A 1 639 ? -12.320 -14.450 17.173 1.00 93.81 639 GLN A O 1
ATOM 4982 N N . HIS A 1 640 ? -11.134 -14.641 15.286 1.00 95.19 640 HIS A N 1
ATOM 4983 C CA . HIS A 1 640 ? -11.099 -13.199 14.989 1.00 95.19 640 HIS A CA 1
ATOM 4984 C C . HIS A 1 640 ? -12.378 -12.722 14.278 1.00 95.19 640 HIS A C 1
ATOM 4986 O O . HIS A 1 640 ? -12.622 -11.524 14.178 1.00 95.19 640 HIS A O 1
ATOM 4992 N N . LEU A 1 641 ? -13.191 -13.654 13.768 1.00 95.31 641 LEU A N 1
ATOM 4993 C CA . LEU A 1 641 ? -14.337 -13.358 12.906 1.00 95.31 641 LEU A CA 1
ATOM 4994 C C . LEU A 1 641 ? -15.631 -13.081 13.692 1.00 95.31 641 LEU A C 1
ATOM 4996 O O . LEU A 1 641 ? -16.575 -12.544 13.122 1.00 95.31 641 LEU A O 1
ATOM 5000 N N . ASP A 1 642 ? -15.672 -13.431 14.985 1.00 93.69 642 ASP A N 1
ATOM 5001 C CA . ASP A 1 642 ? -16.822 -13.247 15.888 1.00 93.69 642 ASP A CA 1
ATOM 5002 C C . ASP A 1 642 ? -18.162 -13.729 15.288 1.00 93.69 642 ASP A C 1
ATOM 5004 O O . ASP A 1 642 ? -19.171 -13.042 15.364 1.00 93.69 642 ASP A O 1
ATOM 5008 N N . THR A 1 643 ? -18.196 -14.875 14.605 1.00 94.62 643 THR A N 1
ATOM 5009 C CA . THR A 1 643 ? -19.407 -15.397 13.933 1.00 94.62 643 THR A CA 1
ATOM 5010 C C . THR A 1 643 ? -20.457 -15.877 14.938 1.00 94.62 643 THR A C 1
ATOM 5012 O O . THR A 1 643 ? -20.125 -16.684 15.812 1.00 94.62 643 THR A O 1
ATOM 5015 N N . ARG A 1 644 ? -21.723 -15.453 14.808 1.00 94.88 644 ARG A N 1
ATOM 5016 C CA . ARG A 1 644 ? -22.778 -15.717 15.805 1.00 94.88 644 ARG A CA 1
ATOM 5017 C C . ARG A 1 644 ? -23.836 -16.697 15.269 1.00 94.88 644 ARG A C 1
ATOM 5019 O O . ARG A 1 644 ? -24.159 -16.671 14.080 1.00 94.88 644 ARG A O 1
ATOM 5026 N N . PRO A 1 645 ? -24.414 -17.575 16.114 1.00 93.75 645 PRO A N 1
ATOM 5027 C CA . PRO A 1 645 ? -25.441 -18.516 15.670 1.00 93.75 645 PRO A CA 1
ATOM 5028 C C . PRO A 1 645 ? -26.682 -17.806 15.110 1.00 93.75 645 PRO A C 1
ATOM 5030 O O . PRO A 1 645 ? -27.279 -16.975 15.789 1.00 93.75 645 PRO A O 1
ATOM 5033 N N . GLY A 1 646 ? -27.098 -18.183 13.898 1.00 93.00 646 GLY A N 1
ATOM 5034 C CA . GLY A 1 646 ? -28.291 -17.641 13.232 1.00 93.00 646 GLY A CA 1
ATOM 5035 C C . GLY A 1 646 ? -28.034 -16.491 12.252 1.00 93.00 646 GLY A C 1
ATOM 5036 O O . GLY A 1 646 ? -28.979 -16.046 11.607 1.00 93.00 646 GLY A O 1
ATOM 5037 N N . GLU A 1 647 ? -26.790 -16.032 12.096 1.00 96.56 647 GLU A N 1
ATOM 5038 C CA . GLU A 1 647 ? -26.414 -15.084 11.041 1.00 96.56 647 GLU A CA 1
ATOM 5039 C C . GLU A 1 647 ? -26.202 -15.790 9.691 1.00 96.56 647 GLU A C 1
ATOM 5041 O O . GLU A 1 647 ? -25.574 -16.848 9.609 1.00 96.56 647 GLU A O 1
ATOM 5046 N N . ALA A 1 648 ? -26.663 -15.168 8.606 1.00 98.06 648 ALA A N 1
ATOM 5047 C CA . ALA A 1 648 ? -26.290 -15.542 7.250 1.00 98.06 648 ALA A CA 1
ATOM 5048 C C . ALA A 1 648 ? -24.889 -14.990 6.936 1.00 98.06 648 ALA A C 1
ATOM 5050 O O . ALA A 1 648 ? -24.732 -13.812 6.610 1.00 98.06 648 ALA A O 1
ATOM 5051 N N . ILE A 1 649 ? -23.872 -15.848 7.062 1.00 98.56 649 ILE A N 1
ATOM 5052 C CA . ILE A 1 649 ? -22.470 -15.483 6.822 1.00 98.56 649 ILE A CA 1
ATOM 5053 C C . ILE A 1 649 ? -22.203 -15.350 5.317 1.00 98.56 649 ILE A C 1
ATOM 5055 O O . ILE A 1 649 ? -22.467 -16.266 4.538 1.00 98.56 649 ILE A O 1
ATOM 5059 N N . VAL A 1 650 ? -21.621 -14.224 4.925 1.00 98.56 650 VAL A N 1
ATOM 5060 C CA . VAL A 1 650 ? -21.113 -13.892 3.591 1.00 98.56 650 VAL A CA 1
ATOM 5061 C C . VAL A 1 650 ? -19.614 -13.654 3.713 1.00 98.56 650 VAL A C 1
ATOM 5063 O O . VAL A 1 650 ? -19.182 -13.026 4.677 1.00 98.56 650 VAL A O 1
ATOM 5066 N N . VAL A 1 651 ? -18.813 -14.105 2.745 1.00 98.62 651 VAL A N 1
ATOM 5067 C CA . VAL A 1 651 ? -17.370 -13.808 2.735 1.00 98.62 651 VAL A CA 1
ATOM 5068 C C . VAL A 1 651 ? -16.934 -13.236 1.394 1.00 98.62 651 VAL A C 1
ATOM 5070 O O . VAL A 1 651 ? -17.249 -13.806 0.354 1.00 98.62 651 VAL A O 1
ATOM 5073 N N . ASN A 1 652 ? -16.206 -12.123 1.420 1.00 98.38 652 ASN A N 1
ATOM 5074 C CA . ASN A 1 652 ? -15.729 -11.422 0.233 1.00 98.38 652 ASN A CA 1
ATOM 5075 C C . ASN A 1 652 ? -14.198 -11.477 0.152 1.00 98.38 652 ASN A C 1
ATOM 5077 O O . ASN A 1 652 ? -13.498 -11.186 1.123 1.00 98.38 652 ASN A O 1
ATOM 5081 N N . PHE A 1 653 ? -13.698 -11.861 -1.022 1.00 97.94 653 PHE A N 1
ATOM 5082 C CA . PHE A 1 653 ? -12.291 -11.794 -1.405 1.00 97.94 653 PHE A CA 1
ATOM 5083 C C . PHE A 1 653 ? -12.181 -10.957 -2.682 1.00 97.94 653 PHE A C 1
ATOM 5085 O O . PHE A 1 653 ? -12.274 -11.493 -3.787 1.00 97.94 653 PHE A O 1
ATOM 5092 N N . ALA A 1 654 ? -12.013 -9.643 -2.538 1.00 94.88 654 ALA A N 1
ATOM 5093 C CA . ALA A 1 654 ? -11.812 -8.741 -3.666 1.00 94.88 654 ALA A CA 1
ATOM 5094 C C . ALA A 1 654 ? -10.348 -8.290 -3.723 1.00 94.88 654 ALA A C 1
ATOM 5096 O O . ALA A 1 654 ? -9.902 -7.514 -2.886 1.00 94.88 654 ALA A O 1
ATOM 5097 N N . TYR A 1 655 ? -9.608 -8.782 -4.720 1.00 92.38 655 TYR A N 1
ATOM 5098 C CA . TYR A 1 655 ? -8.205 -8.442 -4.972 1.00 92.38 655 TYR A CA 1
ATOM 5099 C C . TYR A 1 655 ? -7.277 -8.673 -3.759 1.00 92.38 655 TYR A C 1
ATOM 5101 O O . TYR A 1 655 ? -6.488 -7.800 -3.401 1.00 92.38 655 TYR A O 1
ATOM 5109 N N . GLN A 1 656 ? -7.364 -9.847 -3.118 1.00 92.44 656 GLN A N 1
ATOM 5110 C CA . GLN A 1 656 ? -6.660 -10.106 -1.850 1.00 92.44 656 GLN A CA 1
ATOM 5111 C C . GLN A 1 656 ? -6.079 -11.519 -1.684 1.00 92.44 656 GLN A C 1
ATOM 5113 O O . GLN A 1 656 ? -5.118 -11.699 -0.921 1.00 92.44 656 GLN A O 1
ATOM 5118 N N . LEU A 1 657 ? -6.600 -12.554 -2.352 1.00 94.38 657 LEU A N 1
ATOM 5119 C CA . LEU A 1 657 ? -6.020 -13.891 -2.187 1.00 94.38 657 LEU A CA 1
ATOM 5120 C C . LEU A 1 657 ? -4.661 -14.005 -2.889 1.00 94.38 657 LEU A C 1
ATOM 5122 O O . LEU A 1 657 ? -3.808 -14.756 -2.407 1.00 94.38 657 LEU A O 1
ATOM 5126 N N . HIS A 1 658 ? -4.385 -13.198 -3.921 1.00 93.62 658 HIS A N 1
ATOM 5127 C CA . HIS A 1 658 ? -3.031 -13.083 -4.468 1.00 93.62 658 HIS A CA 1
ATOM 5128 C C . HIS A 1 658 ? -2.002 -12.557 -3.450 1.00 93.62 658 HIS A C 1
ATOM 5130 O O . HIS A 1 658 ? -0.914 -13.117 -3.379 1.00 93.62 658 HIS A O 1
ATOM 5136 N N . HIS A 1 659 ? -2.326 -11.594 -2.582 1.00 90.75 659 HIS A N 1
ATOM 5137 C CA . HIS A 1 659 ? -1.384 -11.143 -1.539 1.00 90.75 659 HIS A CA 1
ATOM 5138 C C . HIS A 1 659 ? -1.108 -12.198 -0.450 1.00 90.75 659 HIS A C 1
ATOM 5140 O O . HIS A 1 659 ? -0.146 -12.085 0.310 1.00 90.75 659 HIS A O 1
ATOM 5146 N N . THR A 1 660 ? -1.957 -13.224 -0.330 1.00 91.81 660 THR A N 1
ATOM 5147 C CA . THR A 1 660 ? -1.790 -14.280 0.679 1.00 91.81 660 THR A CA 1
ATOM 5148 C C . THR A 1 660 ? -0.603 -15.183 0.301 1.00 91.81 660 THR A C 1
ATOM 5150 O O . THR A 1 660 ? -0.600 -15.707 -0.819 1.00 91.81 660 THR A O 1
ATOM 5153 N N . PRO A 1 661 ? 0.372 -15.436 1.202 1.00 89.75 661 PRO A N 1
ATOM 5154 C CA . PRO A 1 661 ? 1.511 -16.306 0.925 1.00 89.75 661 PRO A CA 1
ATOM 5155 C C . PRO A 1 661 ? 1.103 -17.716 0.487 1.00 89.75 661 PRO A C 1
ATOM 5157 O O . PRO A 1 661 ? 0.220 -18.351 1.072 1.00 89.75 661 PRO A O 1
ATOM 5160 N N . ASP A 1 662 ? 1.781 -18.196 -0.550 1.00 88.31 662 ASP A N 1
ATOM 5161 C CA . ASP A 1 662 ? 1.551 -19.491 -1.184 1.00 88.31 662 ASP A CA 1
ATOM 5162 C C . ASP A 1 662 ? 2.569 -20.557 -0.741 1.00 88.31 662 ASP A C 1
ATOM 5164 O O . ASP A 1 662 ? 3.432 -20.327 0.111 1.00 88.31 662 ASP A O 1
ATOM 5168 N N . GLU A 1 663 ? 2.481 -21.729 -1.363 1.00 86.69 663 GLU A N 1
ATOM 5169 C CA . GLU A 1 663 ? 3.308 -22.906 -1.094 1.00 86.69 663 GLU A CA 1
ATOM 5170 C C . GLU A 1 663 ? 4.806 -22.718 -1.419 1.00 86.69 663 GLU A C 1
ATOM 5172 O O . GLU A 1 663 ? 5.629 -23.520 -0.982 1.00 86.69 663 GLU A O 1
ATOM 5177 N N . SER A 1 664 ? 5.184 -21.669 -2.163 1.00 83.00 664 SER A N 1
ATOM 5178 C CA . SER A 1 664 ? 6.588 -21.294 -2.411 1.00 83.00 664 SER A CA 1
ATOM 5179 C C . SER A 1 664 ? 7.176 -20.388 -1.322 1.00 83.00 664 SER A C 1
ATOM 5181 O O . SER A 1 664 ? 8.391 -20.193 -1.282 1.00 83.00 664 SER A O 1
ATOM 5183 N N . VAL A 1 665 ? 6.327 -19.827 -0.453 1.00 83.50 665 VAL A N 1
ATOM 5184 C CA . VAL A 1 665 ? 6.717 -18.937 0.653 1.00 83.50 665 VAL A CA 1
ATOM 5185 C C . VAL A 1 665 ? 6.544 -19.621 2.009 1.00 83.50 665 VAL A C 1
ATOM 5187 O O . VAL A 1 665 ? 7.384 -19.441 2.887 1.00 83.50 665 VAL A O 1
ATOM 5190 N N . SER A 1 666 ? 5.480 -20.409 2.187 1.00 82.75 666 SER A N 1
ATOM 5191 C CA . SER A 1 666 ? 5.154 -21.058 3.459 1.00 82.75 666 SER A CA 1
ATOM 5192 C C . SER A 1 666 ? 4.607 -22.472 3.276 1.00 82.75 666 SER A C 1
ATOM 5194 O O . SER A 1 666 ? 3.686 -22.717 2.495 1.00 82.75 666 SER A O 1
ATOM 5196 N N . VAL A 1 667 ? 5.122 -23.395 4.092 1.00 85.31 667 VAL A N 1
ATOM 5197 C CA . VAL A 1 667 ? 4.653 -24.788 4.169 1.00 85.31 667 VAL A CA 1
ATOM 5198 C C . VAL A 1 667 ? 3.246 -24.927 4.765 1.00 85.31 667 VAL A C 1
ATOM 5200 O O . VAL A 1 667 ? 2.645 -25.992 4.649 1.00 85.31 667 VAL A O 1
ATOM 5203 N N . GLU A 1 668 ? 2.695 -23.875 5.380 1.00 82.19 668 GLU A N 1
ATOM 5204 C CA . GLU A 1 668 ? 1.339 -23.895 5.948 1.00 82.19 668 GLU A CA 1
ATOM 5205 C C . GLU A 1 668 ? 0.229 -23.792 4.888 1.00 82.19 668 GLU A C 1
ATOM 5207 O O . GLU A 1 668 ? -0.922 -24.122 5.185 1.00 82.19 668 GLU A O 1
ATOM 5212 N N . ASN A 1 669 ? 0.561 -23.339 3.667 1.00 88.31 669 ASN A N 1
ATOM 5213 C CA . ASN A 1 669 ? -0.387 -23.047 2.585 1.00 88.31 669 ASN A CA 1
ATOM 5214 C C . ASN A 1 669 ? -1.564 -22.181 3.088 1.00 88.31 669 ASN A C 1
ATOM 5216 O O . ASN A 1 669 ? -2.700 -22.640 3.259 1.00 88.31 669 ASN A O 1
ATOM 5220 N N . HIS A 1 670 ? -1.273 -20.904 3.364 1.00 93.81 670 HIS A N 1
ATOM 5221 C CA . HIS A 1 670 ? -2.239 -19.982 3.970 1.00 93.81 670 HIS A CA 1
ATOM 5222 C C . HIS A 1 670 ? -3.468 -19.759 3.074 1.00 93.81 670 HIS A C 1
ATOM 5224 O O . HIS A 1 670 ? -4.574 -19.652 3.601 1.00 93.81 670 HIS A O 1
ATOM 5230 N N . ARG A 1 671 ? -3.303 -19.776 1.740 1.00 94.56 671 ARG A N 1
ATOM 5231 C CA . ARG A 1 671 ? -4.407 -19.709 0.760 1.00 94.56 671 ARG A CA 1
ATOM 5232 C C . ARG A 1 671 ? -5.444 -20.802 1.028 1.00 94.56 671 ARG A C 1
ATOM 5234 O O . ARG A 1 671 ? -6.595 -20.501 1.344 1.00 94.56 671 ARG A O 1
ATOM 5241 N N . ASP A 1 672 ? -5.032 -22.068 1.017 1.00 94.56 672 ASP A N 1
ATOM 5242 C CA . ASP A 1 672 ? -5.964 -23.172 1.250 1.00 94.56 672 ASP A CA 1
ATOM 5243 C C . ASP A 1 672 ? -6.391 -23.264 2.727 1.00 94.56 672 ASP A C 1
ATOM 5245 O O . ASP A 1 672 ? -7.495 -23.735 3.007 1.00 94.56 672 ASP A O 1
ATOM 5249 N N . ARG A 1 673 ? -5.561 -22.810 3.686 1.00 95.44 673 ARG A N 1
ATOM 5250 C CA . ARG A 1 673 ? -5.930 -22.715 5.114 1.00 95.44 673 ARG A CA 1
ATOM 5251 C C . ARG A 1 673 ? -7.133 -21.793 5.302 1.00 95.44 673 ARG A C 1
ATOM 5253 O O . ARG A 1 673 ? -8.085 -22.184 5.976 1.00 95.44 673 ARG A O 1
ATOM 5260 N N . ILE A 1 674 ? -7.099 -20.604 4.698 1.00 96.94 674 ILE A N 1
ATOM 5261 C CA . ILE A 1 674 ? -8.186 -19.621 4.757 1.00 96.94 674 ILE A CA 1
ATOM 5262 C C . ILE A 1 674 ? -9.430 -20.181 4.067 1.00 96.94 674 ILE A C 1
ATOM 5264 O O . ILE A 1 674 ? -10.488 -20.214 4.688 1.00 96.94 674 ILE A O 1
ATOM 5268 N N . ILE A 1 675 ? -9.318 -20.708 2.843 1.00 97.62 675 ILE A N 1
ATOM 5269 C CA . ILE A 1 675 ? -10.477 -21.246 2.107 1.00 97.62 675 ILE A CA 1
ATOM 5270 C C . ILE A 1 675 ? -11.144 -22.396 2.895 1.00 97.62 675 ILE A C 1
ATOM 5272 O O . ILE A 1 675 ? -12.368 -22.416 3.040 1.00 97.62 675 ILE A O 1
ATOM 5276 N N . ARG A 1 676 ? -10.368 -23.312 3.497 1.00 97.19 676 ARG A N 1
ATOM 5277 C CA . ARG A 1 676 ? -10.900 -24.389 4.361 1.00 97.19 676 ARG A CA 1
ATOM 5278 C C . ARG A 1 676 ? -11.542 -23.864 5.652 1.00 97.19 676 ARG A C 1
ATOM 5280 O O . ARG A 1 676 ? -12.603 -24.351 6.038 1.00 97.19 676 ARG A O 1
ATOM 5287 N N . MET A 1 677 ? -10.942 -22.862 6.297 1.00 97.38 677 MET A N 1
ATOM 5288 C CA . MET A 1 677 ? -11.515 -22.187 7.470 1.00 97.38 677 MET A CA 1
ATOM 5289 C C . MET A 1 677 ? -12.854 -21.522 7.128 1.00 97.38 677 MET A C 1
ATOM 5291 O O . MET A 1 677 ? -13.832 -21.712 7.848 1.00 97.38 677 MET A O 1
ATOM 5295 N N . ILE A 1 678 ? -12.933 -20.816 5.999 1.00 97.81 678 ILE A N 1
ATOM 5296 C CA . ILE A 1 678 ? -14.174 -20.194 5.540 1.00 97.81 678 ILE A CA 1
ATOM 5297 C C . ILE A 1 678 ? -15.225 -21.250 5.191 1.00 97.81 678 ILE A C 1
ATOM 5299 O O . ILE A 1 678 ? -16.379 -21.078 5.570 1.00 97.81 678 ILE A O 1
ATOM 5303 N N . LYS A 1 679 ? -14.860 -22.399 4.601 1.00 98.00 679 LYS A N 1
ATOM 5304 C CA . LYS A 1 679 ? -15.828 -23.495 4.411 1.00 98.00 679 LYS A CA 1
ATOM 5305 C C . LYS A 1 679 ? -16.411 -24.003 5.736 1.00 98.00 679 LYS A C 1
ATOM 5307 O O . LYS A 1 679 ? -17.602 -24.304 5.783 1.00 98.00 679 LYS A O 1
ATOM 5312 N N . SER A 1 680 ? -15.619 -24.062 6.814 1.00 96.88 680 SER A N 1
ATOM 5313 C CA . SER A 1 680 ? -16.119 -24.504 8.130 1.00 96.88 680 SER A CA 1
ATOM 5314 C C . SER A 1 680 ? -17.133 -23.555 8.784 1.00 96.88 680 SER A C 1
ATOM 5316 O O . SER A 1 680 ? -17.827 -23.979 9.702 1.00 96.88 680 SER A O 1
ATOM 5318 N N . LEU A 1 681 ? -17.283 -22.324 8.279 1.00 96.81 681 LEU A N 1
ATOM 5319 C CA . LEU A 1 681 ? -18.350 -21.402 8.690 1.00 96.81 681 LEU A CA 1
ATOM 5320 C C . LEU A 1 681 ? -19.714 -21.717 8.050 1.00 96.81 681 LEU A C 1
ATOM 5322 O O . LEU A 1 681 ? -20.705 -21.100 8.422 1.00 96.81 681 LEU A O 1
ATOM 5326 N N . ALA A 1 682 ? -19.768 -22.633 7.073 1.00 96.44 682 ALA A N 1
ATOM 5327 C CA . ALA A 1 682 ? -20.938 -22.880 6.222 1.00 96.44 682 ALA A CA 1
ATOM 5328 C C . ALA A 1 682 ? -21.569 -21.586 5.637 1.00 96.44 682 ALA A C 1
ATOM 5330 O O . ALA A 1 682 ? -22.775 -21.371 5.782 1.00 96.44 682 ALA A O 1
ATOM 5331 N N . PRO A 1 683 ? -20.773 -20.711 4.985 1.00 97.94 683 PRO A N 1
ATOM 5332 C CA . PRO A 1 683 ? -21.243 -19.424 4.485 1.00 97.94 683 PRO A CA 1
ATOM 5333 C C . PRO A 1 683 ? -22.323 -19.596 3.414 1.00 97.94 683 PRO A C 1
ATOM 5335 O O . PRO A 1 683 ? -22.291 -20.525 2.606 1.00 97.94 683 PRO A O 1
ATOM 5338 N N . ARG A 1 684 ? -23.262 -18.651 3.386 1.00 97.62 684 ARG A N 1
ATOM 5339 C CA . ARG A 1 684 ? -24.344 -18.568 2.403 1.00 97.62 684 ARG A CA 1
ATOM 5340 C C . ARG A 1 684 ? -23.808 -18.324 0.992 1.00 97.62 684 ARG A C 1
ATOM 5342 O O . ARG A 1 684 ? -24.305 -18.929 0.045 1.00 97.62 684 ARG A O 1
ATOM 5349 N N . VAL A 1 685 ? -22.800 -17.462 0.868 1.00 98.12 685 VAL A N 1
ATOM 5350 C CA . VAL A 1 685 ? -22.024 -17.264 -0.360 1.00 98.12 685 VAL A CA 1
ATOM 5351 C C . VAL A 1 685 ? -20.607 -16.797 -0.023 1.00 98.12 685 VAL A C 1
ATOM 5353 O O . VAL A 1 685 ? -20.392 -16.089 0.964 1.00 98.12 685 VAL A O 1
ATOM 5356 N N . VAL A 1 686 ? -19.645 -17.183 -0.858 1.00 98.56 686 VAL A N 1
ATOM 5357 C CA . VAL A 1 686 ? -18.298 -16.606 -0.893 1.00 98.56 686 VAL A CA 1
ATOM 5358 C C . VAL A 1 686 ? -18.060 -16.001 -2.272 1.00 98.56 686 VAL A C 1
ATOM 5360 O O . VAL A 1 686 ? -18.187 -16.710 -3.270 1.00 98.56 686 VAL A O 1
ATOM 5363 N N . THR A 1 687 ? -17.718 -14.718 -2.342 1.00 98.31 687 THR A N 1
ATOM 5364 C CA . THR A 1 687 ? -17.347 -14.018 -3.581 1.00 98.31 687 THR A CA 1
ATOM 5365 C C . THR A 1 687 ? -15.833 -13.950 -3.738 1.00 98.31 687 THR A C 1
ATOM 5367 O O . THR A 1 687 ? -15.099 -13.771 -2.766 1.00 98.31 687 THR A O 1
ATOM 5370 N N . LEU A 1 688 ? -15.366 -14.094 -4.978 1.00 98.12 688 LEU A N 1
ATOM 5371 C CA . LEU A 1 688 ? -13.960 -13.990 -5.355 1.00 98.12 688 LEU A CA 1
ATOM 5372 C C . LEU A 1 688 ? -13.821 -13.126 -6.611 1.00 98.12 688 LEU A C 1
ATOM 5374 O O . LEU A 1 688 ? -14.360 -13.487 -7.661 1.00 98.12 688 LEU A O 1
ATOM 5378 N N . VAL A 1 689 ? -13.046 -12.047 -6.498 1.00 97.81 689 VAL A N 1
ATOM 5379 C CA . VAL A 1 689 ? -12.636 -11.159 -7.593 1.00 97.81 689 VAL A CA 1
ATOM 5380 C C . VAL A 1 689 ? -11.112 -11.084 -7.612 1.00 97.81 689 VAL A C 1
ATOM 5382 O O . VAL A 1 689 ? -10.508 -10.690 -6.619 1.00 97.81 689 VAL A O 1
ATOM 5385 N N . GLU A 1 690 ? -10.484 -11.454 -8.725 1.00 97.44 690 GLU A N 1
ATOM 5386 C CA . GLU A 1 690 ? -9.020 -11.551 -8.857 1.00 97.44 690 GLU A CA 1
ATOM 5387 C C . GLU A 1 690 ? -8.559 -11.155 -10.276 1.00 97.44 690 GLU A C 1
ATOM 5389 O O . GLU A 1 690 ? -9.345 -11.142 -11.228 1.00 97.44 690 GLU A O 1
ATOM 5394 N N . GLN A 1 691 ? -7.272 -10.834 -10.428 1.00 96.94 691 GLN A N 1
ATOM 5395 C CA . GLN A 1 691 ? -6.627 -10.556 -11.714 1.00 96.94 691 GLN A CA 1
ATOM 5396 C C . GLN A 1 691 ? -6.413 -11.861 -12.504 1.00 96.94 691 GLN A C 1
ATOM 5398 O O . GLN A 1 691 ? -5.771 -12.793 -12.016 1.00 96.94 691 GLN A O 1
ATOM 5403 N N . GLU A 1 692 ? -6.880 -11.926 -13.755 1.00 96.44 692 GLU A N 1
ATOM 5404 C CA . GLU A 1 692 ? -6.717 -13.104 -14.623 1.00 96.44 692 GLU A CA 1
ATOM 5405 C C . GLU A 1 692 ? -5.315 -13.111 -15.265 1.00 96.44 692 GLU A C 1
ATOM 5407 O O . GLU A 1 692 ? -5.113 -12.739 -16.427 1.00 96.44 692 GLU A O 1
ATOM 5412 N N . SER A 1 693 ? -4.317 -13.496 -14.465 1.00 95.06 693 SER A N 1
ATOM 5413 C CA . SER A 1 693 ? -2.898 -13.451 -14.829 1.00 95.06 693 SER A CA 1
ATOM 5414 C C . SER A 1 693 ? -2.083 -14.557 -14.144 1.00 95.06 693 SER A C 1
ATOM 5416 O O . SER A 1 693 ? -2.334 -14.902 -12.990 1.00 95.06 693 SER A O 1
ATOM 5418 N N . ASN A 1 694 ? -1.098 -15.144 -14.833 1.00 93.31 694 ASN A N 1
ATOM 5419 C CA . ASN A 1 694 ? -0.222 -16.204 -14.304 1.00 93.31 694 ASN A CA 1
ATOM 5420 C C . ASN A 1 694 ? 1.152 -15.667 -13.865 1.00 93.31 694 ASN A C 1
ATOM 5422 O O . ASN A 1 694 ? 2.207 -16.214 -14.209 1.00 93.31 694 ASN A O 1
ATOM 5426 N N . THR A 1 695 ? 1.144 -14.593 -13.078 1.00 91.75 695 THR A N 1
ATOM 5427 C CA . THR A 1 695 ? 2.364 -14.004 -12.517 1.00 91.75 695 THR A CA 1
ATOM 5428 C C . THR A 1 695 ? 2.885 -14.758 -11.295 1.00 91.75 695 THR A C 1
ATOM 5430 O O . THR A 1 695 ? 3.951 -14.423 -10.790 1.00 91.75 695 THR A O 1
ATOM 5433 N N . ASN A 1 696 ? 2.198 -15.784 -10.780 1.00 89.94 696 ASN A N 1
ATOM 5434 C CA . ASN A 1 696 ? 2.719 -16.523 -9.632 1.00 89.94 696 ASN A CA 1
ATOM 5435 C C . ASN A 1 696 ? 3.687 -17.662 -9.994 1.00 89.94 696 ASN A C 1
ATOM 5437 O O . ASN A 1 696 ? 4.821 -17.697 -9.522 1.00 89.94 696 ASN A O 1
ATOM 5441 N N . THR A 1 697 ? 3.238 -18.620 -10.808 1.00 77.69 697 THR A N 1
ATOM 5442 C CA . THR A 1 697 ? 3.815 -19.984 -10.812 1.00 77.69 697 THR A CA 1
ATOM 5443 C C . THR A 1 697 ? 4.807 -20.292 -11.935 1.00 77.69 697 THR A C 1
ATOM 5445 O O . THR A 1 697 ? 5.043 -21.455 -12.257 1.00 77.69 697 THR A O 1
ATOM 5448 N N . THR A 1 698 ? 5.387 -19.262 -12.547 1.00 84.25 698 THR A N 1
ATOM 5449 C CA . THR A 1 698 ? 6.330 -19.390 -13.666 1.00 84.25 698 THR A CA 1
ATOM 5450 C C . THR A 1 698 ? 7.728 -18.849 -13.308 1.00 84.25 698 THR A C 1
ATOM 5452 O O . THR A 1 698 ? 7.876 -18.054 -12.368 1.00 84.25 698 THR A O 1
ATOM 5455 N N . PRO A 1 699 ? 8.792 -19.277 -14.023 1.00 90.88 699 PRO A N 1
ATOM 5456 C CA . PRO A 1 699 ? 10.121 -18.675 -13.903 1.00 90.88 699 PRO A CA 1
ATOM 5457 C C . PRO A 1 699 ? 10.105 -17.180 -14.246 1.00 90.88 699 PRO A C 1
ATOM 5459 O O . PRO A 1 699 ? 9.245 -16.728 -15.001 1.00 90.88 699 PRO A O 1
ATOM 5462 N N . PHE A 1 700 ? 11.083 -16.425 -13.732 1.00 92.62 700 PHE A N 1
ATOM 5463 C CA . PHE A 1 700 ? 11.128 -14.957 -13.820 1.00 92.62 700 PHE A CA 1
ATOM 5464 C C . PHE A 1 700 ? 10.815 -14.392 -15.217 1.00 92.62 700 PHE A C 1
ATOM 5466 O O . PHE A 1 700 ? 9.940 -13.538 -15.325 1.00 92.62 700 PHE A O 1
ATOM 5473 N N . PHE A 1 701 ? 11.446 -14.893 -16.287 1.00 94.88 701 PHE A N 1
ATOM 5474 C CA . PHE A 1 701 ? 11.206 -14.374 -17.642 1.00 94.88 701 PHE A CA 1
ATOM 5475 C C . PHE A 1 701 ? 9.754 -14.555 -18.111 1.00 94.88 701 PHE A C 1
ATOM 5477 O O . PHE A 1 701 ? 9.183 -13.663 -18.729 1.00 94.88 701 PHE A O 1
ATOM 5484 N N . GLN A 1 702 ? 9.113 -15.670 -17.762 1.00 95.31 702 GLN A N 1
ATOM 5485 C CA . GLN A 1 702 ? 7.728 -15.933 -18.150 1.00 95.31 702 GLN A CA 1
ATOM 5486 C C . GLN A 1 702 ? 6.744 -15.099 -17.318 1.00 95.31 702 GLN A C 1
ATOM 5488 O O . GLN A 1 702 ? 5.744 -14.644 -17.868 1.00 95.31 702 GLN A O 1
ATOM 5493 N N . ARG A 1 703 ? 7.059 -14.799 -16.047 1.00 94.81 703 ARG A N 1
ATOM 5494 C CA . ARG A 1 703 ? 6.327 -13.778 -15.272 1.00 94.81 703 ARG A CA 1
ATOM 5495 C C . ARG A 1 703 ? 6.501 -12.388 -15.872 1.00 94.81 703 ARG A C 1
ATOM 5497 O O . ARG A 1 703 ? 5.536 -11.641 -15.936 1.00 94.81 703 ARG A O 1
ATOM 5504 N N . TYR A 1 704 ? 7.710 -12.046 -16.317 1.00 96.00 704 TYR A N 1
ATOM 5505 C CA . TYR A 1 704 ? 8.023 -10.758 -16.936 1.00 96.00 704 TYR A CA 1
ATOM 5506 C C . TYR A 1 704 ? 7.233 -10.560 -18.240 1.00 96.00 704 TYR A C 1
ATOM 5508 O O . TYR A 1 704 ? 6.603 -9.523 -18.421 1.00 96.00 704 TYR A O 1
ATOM 5516 N N . LEU A 1 705 ? 7.176 -11.581 -19.104 1.00 97.19 705 LEU A N 1
ATOM 5517 C CA . LEU A 1 705 ? 6.362 -11.565 -20.325 1.00 97.19 705 LEU A CA 1
ATOM 5518 C C . LEU A 1 705 ? 4.852 -11.494 -20.039 1.00 97.19 705 LEU A C 1
ATOM 5520 O O . LEU A 1 705 ? 4.156 -10.721 -20.689 1.00 97.19 705 LEU A O 1
ATOM 5524 N N . GLU A 1 706 ? 4.348 -12.247 -19.057 1.00 96.88 706 GLU A N 1
ATOM 5525 C CA . GLU A 1 706 ? 2.936 -12.184 -18.636 1.00 96.88 706 GLU A CA 1
ATOM 5526 C C . GLU A 1 706 ? 2.586 -10.818 -18.014 1.00 96.88 706 GLU A C 1
ATOM 5528 O O . GLU A 1 706 ? 1.508 -10.283 -18.257 1.00 96.88 706 GLU A O 1
ATOM 5533 N N . THR A 1 707 ? 3.517 -10.207 -17.272 1.00 96.75 707 THR A N 1
ATOM 5534 C CA . THR A 1 707 ? 3.377 -8.844 -16.726 1.00 96.75 707 THR A CA 1
ATOM 5535 C C . THR A 1 707 ? 3.310 -7.818 -17.859 1.00 96.75 707 THR A C 1
ATOM 5537 O O . THR A 1 707 ? 2.419 -6.971 -17.857 1.00 96.75 707 THR A O 1
ATOM 5540 N N . LEU A 1 708 ? 4.194 -7.923 -18.859 1.00 97.44 708 LEU A N 1
ATOM 5541 C CA . LEU A 1 708 ? 4.170 -7.079 -20.057 1.00 97.44 708 LEU A CA 1
ATOM 5542 C C . LEU A 1 708 ? 2.838 -7.213 -20.808 1.00 97.44 708 LEU A C 1
ATOM 5544 O O . LEU A 1 708 ? 2.236 -6.201 -21.150 1.00 97.44 708 LEU A O 1
ATOM 5548 N N . ASP A 1 709 ? 2.358 -8.433 -21.058 1.00 96.94 709 ASP A N 1
ATOM 5549 C CA . ASP A 1 709 ? 1.111 -8.668 -21.798 1.00 96.94 709 ASP A CA 1
ATOM 5550 C C . ASP A 1 709 ? -0.129 -8.166 -21.036 1.00 96.94 709 ASP A C 1
ATOM 5552 O O . ASP A 1 709 ? -0.921 -7.390 -21.577 1.00 96.94 709 ASP A O 1
ATOM 5556 N N . TYR A 1 710 ? -0.252 -8.525 -19.753 1.00 97.75 710 TYR A N 1
ATOM 5557 C CA . TYR A 1 710 ? -1.356 -8.098 -18.893 1.00 97.75 710 TYR A CA 1
ATOM 5558 C C . TYR A 1 710 ? -1.409 -6.571 -18.747 1.00 97.75 710 TYR A C 1
ATOM 5560 O O . TYR A 1 710 ? -2.440 -5.956 -19.029 1.00 97.75 710 TYR A O 1
ATOM 5568 N N . TYR A 1 711 ? -0.299 -5.928 -18.364 1.00 97.38 711 TYR A N 1
ATOM 5569 C CA . TYR A 1 711 ? -0.291 -4.478 -18.174 1.00 97.38 711 TYR A CA 1
ATOM 5570 C C . TYR A 1 711 ? -0.273 -3.694 -19.493 1.00 97.38 711 TYR A C 1
ATOM 5572 O O . TYR A 1 711 ? -0.695 -2.542 -19.477 1.00 97.38 711 TYR A O 1
ATOM 5580 N N . THR A 1 712 ? 0.091 -4.284 -20.645 1.00 97.38 712 THR A N 1
ATOM 5581 C CA . THR A 1 712 ? -0.139 -3.631 -21.955 1.00 97.38 712 THR A CA 1
ATOM 5582 C C . THR A 1 712 ? -1.626 -3.328 -22.117 1.00 97.38 712 THR A C 1
ATOM 5584 O O . THR A 1 712 ? -1.996 -2.200 -22.431 1.00 97.38 712 THR A O 1
ATOM 5587 N N . ALA A 1 713 ? -2.490 -4.308 -21.837 1.00 97.44 713 ALA A N 1
ATOM 5588 C CA . ALA A 1 713 ? -3.933 -4.128 -21.927 1.00 97.44 713 ALA A CA 1
ATOM 5589 C C . ALA A 1 713 ? -4.470 -3.095 -20.914 1.00 97.44 713 ALA A C 1
ATOM 5591 O O . ALA A 1 713 ? -5.346 -2.313 -21.272 1.00 97.44 713 ALA A O 1
ATOM 5592 N N . VAL A 1 714 ? -3.914 -3.025 -19.696 1.00 96.44 714 VAL A N 1
ATOM 5593 C CA . VAL A 1 714 ? -4.286 -2.005 -18.690 1.00 96.44 714 VAL A CA 1
ATOM 5594 C C . VAL A 1 714 ? -3.841 -0.592 -19.104 1.00 96.44 714 VAL A C 1
ATOM 5596 O O . VAL A 1 714 ? -4.634 0.344 -19.058 1.00 96.44 714 VAL A O 1
ATOM 5599 N N . PHE A 1 715 ? -2.596 -0.411 -19.554 1.00 96.44 715 PHE A N 1
ATOM 5600 C CA . PHE A 1 715 ? -2.087 0.908 -19.956 1.00 96.44 715 PHE A CA 1
ATOM 5601 C C . PHE A 1 715 ? -2.753 1.421 -21.243 1.00 96.44 715 PHE A C 1
ATOM 5603 O O . PHE A 1 715 ? -2.986 2.624 -21.368 1.00 96.44 715 PHE A O 1
ATOM 5610 N N . GLU A 1 716 ? -3.122 0.530 -22.172 1.00 96.25 716 GLU A N 1
ATOM 5611 C CA . GLU A 1 716 ? -3.986 0.865 -23.312 1.00 96.25 716 GLU A CA 1
ATOM 5612 C C . GLU A 1 716 ? -5.403 1.268 -22.881 1.00 96.25 716 GLU A C 1
ATOM 5614 O O . GLU A 1 716 ? -5.984 2.179 -23.472 1.00 96.25 716 GLU A O 1
ATOM 5619 N N . SER A 1 717 ? -5.977 0.597 -21.875 1.00 95.31 717 SER A N 1
ATOM 5620 C CA . SER A 1 717 ? -7.347 0.865 -21.428 1.00 95.31 717 SER A CA 1
ATOM 5621 C C . SER A 1 717 ? -7.482 2.165 -20.627 1.00 95.31 717 SER A C 1
ATOM 5623 O O . SER A 1 717 ? -8.594 2.677 -20.490 1.00 95.31 717 SER A O 1
ATOM 5625 N N . ILE A 1 718 ? -6.360 2.718 -20.153 1.00 94.44 718 ILE A N 1
ATOM 5626 C CA . ILE A 1 718 ? -6.253 4.050 -19.538 1.00 94.44 718 ILE A CA 1
ATOM 5627 C C . ILE A 1 718 ? -5.914 5.136 -20.582 1.00 94.44 718 ILE A C 1
ATOM 5629 O O . ILE A 1 718 ? -6.400 6.259 -20.475 1.00 94.44 718 ILE A O 1
ATOM 5633 N N . ASP A 1 719 ? -5.159 4.815 -21.641 1.00 94.94 719 ASP A N 1
ATOM 5634 C CA . ASP A 1 719 ? -4.804 5.755 -22.730 1.00 94.94 719 ASP A CA 1
ATOM 5635 C C . ASP A 1 719 ? -6.016 6.266 -23.527 1.00 94.94 719 ASP A C 1
ATOM 5637 O O . ASP A 1 719 ? -5.955 7.331 -24.135 1.00 94.94 719 ASP A O 1
ATOM 5641 N N . VAL A 1 720 ? -7.124 5.515 -23.516 1.00 94.19 720 VAL A N 1
ATOM 5642 C CA . VAL A 1 720 ? -8.418 5.955 -24.071 1.00 94.19 720 VAL A CA 1
ATOM 5643 C C . VAL A 1 720 ? -9.290 6.720 -23.070 1.00 94.19 720 VAL A C 1
ATOM 5645 O O . VAL A 1 720 ? -10.318 7.262 -23.470 1.00 94.19 720 VAL A O 1
ATOM 5648 N N . ALA A 1 721 ? -8.932 6.716 -21.782 1.00 90.31 721 ALA A N 1
ATOM 5649 C CA . ALA A 1 721 ? -9.742 7.267 -20.697 1.00 90.31 721 ALA A CA 1
ATOM 5650 C C . ALA A 1 721 ? -9.308 8.687 -20.297 1.00 90.31 721 ALA A C 1
ATOM 5652 O O . ALA A 1 721 ? -10.173 9.515 -20.022 1.00 90.31 721 ALA A O 1
ATOM 5653 N N . LEU A 1 722 ? -8.000 8.989 -20.293 1.00 90.44 722 LEU A N 1
ATOM 5654 C CA . LEU A 1 722 ? -7.465 10.326 -19.986 1.00 90.44 722 LEU A CA 1
ATOM 5655 C C . LEU A 1 722 ? -6.318 10.764 -20.926 1.00 90.44 722 LEU A C 1
ATOM 5657 O O . LEU A 1 722 ? -5.609 9.912 -21.468 1.00 90.44 722 LEU A O 1
ATOM 5661 N N . PRO A 1 723 ? -6.096 12.089 -21.094 1.00 92.19 723 PRO A N 1
ATOM 5662 C CA . PRO A 1 723 ? -4.993 12.647 -21.882 1.00 92.19 723 PRO A CA 1
ATOM 5663 C C . PRO A 1 723 ? -3.599 12.180 -21.441 1.00 92.19 723 PRO A C 1
ATOM 5665 O O . PRO A 1 723 ? -3.374 11.793 -20.293 1.00 92.19 723 PRO A O 1
ATOM 5668 N N . ARG A 1 724 ? -2.624 12.251 -22.358 1.00 90.56 724 ARG A N 1
ATOM 5669 C CA . ARG A 1 724 ? -1.272 11.717 -22.112 1.00 90.56 724 ARG A CA 1
ATOM 5670 C C . ARG A 1 724 ? -0.388 12.572 -21.206 1.00 90.56 724 ARG A C 1
ATOM 5672 O O . ARG A 1 724 ? 0.538 12.042 -20.591 1.00 90.56 724 ARG A O 1
ATOM 5679 N N . ASP A 1 725 ? -0.711 13.852 -21.121 1.00 86.94 725 ASP A N 1
ATOM 5680 C CA . ASP A 1 725 ? -0.120 14.888 -20.281 1.00 86.94 725 ASP A CA 1
ATOM 5681 C C . ASP A 1 725 ? -0.882 15.108 -18.958 1.00 86.94 725 ASP A C 1
ATOM 5683 O O . ASP A 1 725 ? -0.469 15.935 -18.140 1.00 86.94 725 ASP A O 1
ATOM 5687 N N . ASP A 1 726 ? -1.965 14.358 -18.710 1.00 89.00 726 ASP A N 1
ATOM 5688 C CA . ASP A 1 726 ? -2.741 14.486 -17.479 1.00 89.00 726 ASP A CA 1
ATOM 5689 C C . ASP A 1 726 ? -1.926 14.051 -16.249 1.00 89.00 726 ASP A C 1
ATOM 5691 O O . ASP A 1 726 ? -1.532 12.892 -16.084 1.00 89.00 726 ASP A O 1
ATOM 5695 N N . LYS A 1 727 ? -1.693 15.007 -15.345 1.00 87.62 727 LYS A N 1
ATOM 5696 C CA . LYS A 1 727 ? -0.884 14.798 -14.138 1.00 87.62 727 LYS A CA 1
ATOM 5697 C C . LYS A 1 727 ? -1.534 13.833 -13.148 1.00 87.62 727 LYS A C 1
ATOM 5699 O O . LYS A 1 727 ? -0.820 13.099 -12.474 1.00 87.62 727 LYS A O 1
ATOM 5704 N N . THR A 1 728 ? -2.863 13.812 -13.063 1.00 84.38 728 THR A N 1
ATOM 5705 C CA . THR A 1 728 ? -3.588 12.915 -12.153 1.00 84.38 728 THR A CA 1
ATOM 5706 C C . THR A 1 728 ? -3.557 11.475 -12.658 1.00 84.38 728 THR A C 1
ATOM 5708 O O . THR A 1 728 ? -3.354 10.560 -11.858 1.00 84.38 728 THR A O 1
ATOM 5711 N N . ARG A 1 729 ? -3.606 11.265 -13.982 1.00 91.31 729 ARG A N 1
ATOM 5712 C CA . ARG A 1 729 ? -3.328 9.970 -14.617 1.00 91.31 729 ARG A CA 1
ATOM 5713 C C . ARG A 1 729 ? -1.895 9.514 -14.347 1.00 91.31 729 ARG A C 1
ATOM 5715 O O . ARG A 1 729 ? -1.711 8.387 -13.902 1.00 91.31 729 ARG A O 1
ATOM 5722 N N . ILE A 1 730 ? -0.893 10.374 -14.565 1.00 86.62 730 ILE A N 1
ATOM 5723 C CA . ILE A 1 730 ? 0.526 10.053 -14.302 1.00 86.62 730 ILE A CA 1
ATOM 5724 C C . ILE A 1 730 ? 0.726 9.623 -12.840 1.00 86.62 730 ILE A C 1
ATOM 5726 O O . ILE A 1 730 ? 1.270 8.548 -12.593 1.00 86.62 730 ILE A O 1
ATOM 5730 N N . SER A 1 731 ? 0.226 10.397 -11.870 1.00 82.50 731 SER A N 1
ATOM 5731 C CA . SER A 1 731 ? 0.287 10.025 -10.450 1.00 82.50 731 SER A CA 1
ATOM 5732 C C . SER A 1 731 ? -0.457 8.720 -10.144 1.00 82.50 731 SER A C 1
ATOM 5734 O O . SER A 1 731 ? 0.038 7.910 -9.365 1.00 82.50 731 SER A O 1
ATOM 5736 N N . THR A 1 732 ? -1.607 8.473 -10.774 1.00 83.62 732 THR A N 1
ATOM 5737 C CA . THR A 1 732 ? -2.379 7.234 -10.578 1.00 83.62 732 THR A CA 1
ATOM 5738 C C . THR A 1 732 ? -1.633 6.011 -11.113 1.00 83.62 732 THR A C 1
ATOM 5740 O O . THR A 1 732 ? -1.485 5.017 -10.407 1.00 83.62 732 THR A O 1
ATOM 5743 N N . GLU A 1 733 ? -1.085 6.082 -12.325 1.00 88.62 733 GLU A N 1
ATOM 5744 C CA . GLU A 1 733 ? -0.273 5.005 -12.903 1.00 88.62 733 GLU A CA 1
ATOM 5745 C C . GLU A 1 733 ? 0.981 4.740 -12.054 1.00 88.62 733 GLU A C 1
ATOM 5747 O O . GLU A 1 733 ? 1.313 3.586 -11.778 1.00 88.62 733 GLU A O 1
ATOM 5752 N N . GLN A 1 734 ? 1.630 5.796 -11.554 1.00 80.81 734 GLN A N 1
ATOM 5753 C CA . GLN A 1 734 ? 2.820 5.694 -10.712 1.00 80.81 734 GLN A CA 1
ATOM 5754 C C . GLN A 1 734 ? 2.534 5.098 -9.320 1.00 80.81 734 GLN A C 1
ATOM 5756 O O . GLN A 1 734 ? 3.270 4.223 -8.863 1.00 80.81 734 GLN A O 1
ATOM 5761 N N . HIS A 1 735 ? 1.496 5.562 -8.620 1.00 76.06 735 HIS A N 1
ATOM 5762 C CA . HIS A 1 735 ? 1.247 5.178 -7.226 1.00 76.06 735 HIS A CA 1
ATOM 5763 C C . HIS A 1 735 ? 0.356 3.939 -7.071 1.00 76.06 735 HIS A C 1
ATOM 5765 O O . HIS A 1 735 ? 0.489 3.237 -6.069 1.00 76.06 735 HIS A O 1
ATOM 5771 N N . CYS A 1 736 ? -0.512 3.648 -8.045 1.00 78.06 736 CYS A N 1
ATOM 5772 C CA . CYS A 1 736 ? -1.418 2.499 -7.996 1.00 78.06 736 CYS A CA 1
ATOM 5773 C C . CYS A 1 736 ? -0.915 1.302 -8.817 1.00 78.06 736 CYS A C 1
ATOM 5775 O O . CYS A 1 736 ? -1.080 0.178 -8.366 1.00 78.06 736 CYS A O 1
ATOM 5777 N N . LEU A 1 737 ? -0.302 1.505 -9.995 1.00 87.00 737 LEU A N 1
ATOM 5778 C CA . LEU A 1 737 ? 0.062 0.395 -10.899 1.00 87.00 737 LEU A CA 1
ATOM 5779 C C . LEU A 1 737 ? 1.561 0.068 -10.900 1.00 87.00 737 LEU A C 1
ATOM 5781 O O . LEU A 1 737 ? 1.937 -1.104 -10.887 1.00 87.00 737 LEU A O 1
ATOM 5785 N N . ALA A 1 738 ? 2.434 1.081 -10.906 1.00 84.06 738 ALA A N 1
ATOM 5786 C CA . ALA A 1 738 ? 3.876 0.858 -11.022 1.00 84.06 738 ALA A CA 1
ATOM 5787 C C . ALA A 1 738 ? 4.454 0.108 -9.811 1.00 84.06 738 ALA A C 1
ATOM 5789 O O . ALA A 1 738 ? 5.324 -0.740 -9.989 1.00 84.06 738 ALA A O 1
ATOM 5790 N N . ARG A 1 739 ? 3.938 0.350 -8.597 1.00 78.44 739 ARG A N 1
ATOM 5791 C CA . ARG A 1 739 ? 4.312 -0.395 -7.380 1.00 78.44 739 ARG A CA 1
ATOM 5792 C C . ARG A 1 739 ? 4.113 -1.905 -7.549 1.00 78.44 739 ARG A C 1
ATOM 5794 O O . ARG A 1 739 ? 4.994 -2.688 -7.195 1.00 78.44 739 ARG A O 1
ATOM 5801 N N . ASP A 1 740 ? 2.982 -2.299 -8.121 1.00 85.44 740 ASP A N 1
ATOM 5802 C CA . ASP A 1 740 ? 2.586 -3.697 -8.268 1.00 85.44 740 ASP A CA 1
ATOM 5803 C C . ASP A 1 740 ? 3.432 -4.367 -9.375 1.00 85.44 740 ASP A C 1
ATOM 5805 O O . ASP A 1 740 ? 4.012 -5.434 -9.163 1.00 85.44 740 ASP A O 1
ATOM 5809 N N . ILE A 1 741 ? 3.655 -3.670 -10.501 1.00 91.62 741 ILE A N 1
ATOM 5810 C CA . ILE A 1 741 ? 4.614 -4.064 -11.556 1.00 91.62 741 ILE A CA 1
ATOM 5811 C C . ILE A 1 741 ? 6.034 -4.247 -10.986 1.00 91.62 741 ILE A C 1
ATOM 5813 O O . ILE A 1 741 ? 6.719 -5.222 -11.303 1.00 91.62 741 ILE A O 1
ATOM 5817 N N . ILE A 1 742 ? 6.487 -3.338 -10.120 1.00 85.31 742 ILE A N 1
ATOM 5818 C CA . ILE A 1 742 ? 7.808 -3.414 -9.484 1.00 85.31 742 ILE A CA 1
ATOM 5819 C C . ILE A 1 742 ? 7.874 -4.603 -8.517 1.00 85.31 742 ILE A C 1
ATOM 5821 O O . ILE A 1 742 ? 8.872 -5.319 -8.532 1.00 85.31 742 ILE A O 1
ATOM 5825 N N . SER A 1 743 ? 6.818 -4.894 -7.751 1.00 84.69 743 SER A N 1
ATOM 5826 C CA . SER A 1 743 ? 6.734 -6.094 -6.899 1.00 84.69 743 SER A CA 1
ATOM 5827 C C . SER A 1 743 ? 6.880 -7.388 -7.717 1.00 84.69 743 SER A C 1
ATOM 5829 O O . SER A 1 743 ? 7.631 -8.289 -7.340 1.00 84.69 743 SER A O 1
ATOM 5831 N N . LEU A 1 744 ? 6.241 -7.457 -8.892 1.00 90.00 744 LEU A N 1
ATOM 5832 C CA . LEU A 1 744 ? 6.307 -8.601 -9.811 1.00 90.00 744 LEU A CA 1
ATOM 5833 C C . LEU A 1 744 ? 7.699 -8.854 -10.417 1.00 90.00 744 LEU A C 1
ATOM 5835 O O . LEU A 1 744 ? 8.058 -10.010 -10.670 1.00 90.00 744 LEU A O 1
ATOM 5839 N N . ILE A 1 745 ? 8.472 -7.790 -10.665 1.00 89.94 745 ILE A N 1
ATOM 5840 C CA . ILE A 1 745 ? 9.763 -7.847 -11.373 1.00 89.94 745 ILE A CA 1
ATOM 5841 C C . ILE A 1 745 ? 10.954 -7.847 -10.400 1.00 89.94 745 ILE A C 1
ATOM 5843 O O . ILE A 1 745 ? 11.892 -8.629 -10.575 1.00 89.94 745 ILE A O 1
ATOM 5847 N N . ALA A 1 746 ? 10.943 -6.982 -9.386 1.00 85.75 746 ALA A N 1
ATOM 5848 C CA . ALA A 1 746 ? 12.085 -6.743 -8.505 1.00 85.75 746 ALA A CA 1
ATOM 5849 C C . ALA A 1 746 ? 12.198 -7.749 -7.354 1.00 85.75 746 ALA A C 1
ATOM 5851 O O . ALA A 1 746 ? 13.313 -8.073 -6.941 1.00 85.75 746 ALA A O 1
ATOM 5852 N N . CYS A 1 747 ? 11.067 -8.241 -6.840 1.00 84.19 747 CYS A N 1
ATOM 5853 C CA . CYS A 1 747 ? 11.025 -9.058 -5.631 1.00 84.19 747 CYS A CA 1
ATOM 5854 C C . CYS A 1 747 ? 10.978 -10.570 -5.924 1.00 84.19 747 CYS A C 1
ATOM 5856 O O . CYS A 1 747 ? 10.507 -11.028 -6.967 1.00 84.19 747 CYS A O 1
ATOM 5858 N N . GLU A 1 748 ? 11.425 -11.369 -4.954 1.00 83.75 748 GLU A N 1
ATOM 5859 C CA . GLU A 1 748 ? 11.344 -12.835 -4.950 1.00 83.75 748 GLU A CA 1
ATOM 5860 C C . GLU A 1 748 ? 10.977 -13.335 -3.541 1.00 83.75 748 GLU A C 1
ATOM 5862 O O . GLU A 1 748 ? 11.033 -12.586 -2.565 1.00 83.75 748 GLU A O 1
ATOM 5867 N N . GLY A 1 749 ? 10.613 -14.617 -3.410 1.00 84.75 749 GLY A N 1
ATOM 5868 C CA . GLY A 1 749 ? 10.328 -15.228 -2.104 1.00 84.75 749 GLY A CA 1
ATOM 5869 C C . GLY A 1 749 ? 9.257 -14.469 -1.309 1.00 84.75 749 GLY A C 1
ATOM 5870 O O . GLY A 1 749 ? 8.278 -13.992 -1.883 1.00 84.75 749 GLY A O 1
ATOM 5871 N N . ALA A 1 750 ? 9.442 -14.345 0.007 1.00 82.44 750 ALA A N 1
ATOM 5872 C CA . ALA A 1 750 ? 8.512 -13.633 0.888 1.00 82.44 750 ALA A CA 1
ATOM 5873 C C . ALA A 1 750 ? 8.407 -12.117 0.611 1.00 82.44 750 ALA A C 1
ATOM 5875 O O . ALA A 1 750 ? 7.445 -11.494 1.045 1.00 82.44 750 ALA A O 1
ATOM 5876 N N . GLU A 1 751 ? 9.365 -11.517 -0.107 1.00 81.25 751 GLU A N 1
ATOM 5877 C CA . GLU A 1 751 ? 9.339 -10.083 -0.435 1.00 81.25 751 GLU A CA 1
ATOM 5878 C C . GLU A 1 751 ? 8.412 -9.768 -1.622 1.00 81.25 751 GLU A C 1
ATOM 5880 O O . GLU A 1 751 ? 7.988 -8.625 -1.786 1.00 81.25 751 GLU A O 1
ATOM 5885 N N . ARG A 1 752 ? 8.080 -10.769 -2.453 1.00 87.38 752 ARG A N 1
ATOM 5886 C CA . ARG A 1 752 ? 7.116 -10.619 -3.551 1.00 87.38 752 ARG A CA 1
ATOM 5887 C C . ARG A 1 752 ? 5.702 -10.871 -3.044 1.00 87.38 752 ARG A C 1
ATOM 5889 O O . ARG A 1 752 ? 5.324 -12.025 -2.829 1.00 87.38 752 ARG A O 1
ATOM 5896 N N . VAL A 1 753 ? 4.936 -9.791 -2.907 1.00 83.25 753 VAL A N 1
ATOM 5897 C CA . VAL A 1 753 ? 3.530 -9.817 -2.470 1.00 83.25 753 VAL A CA 1
ATOM 5898 C C . VAL A 1 753 ? 2.586 -10.052 -3.658 1.00 83.25 753 VAL A C 1
ATOM 5900 O O . VAL A 1 753 ? 1.655 -10.845 -3.546 1.00 83.25 753 VAL A O 1
ATOM 5903 N N . GLU A 1 754 ? 2.877 -9.469 -4.826 1.00 89.88 754 GLU A N 1
ATOM 5904 C CA . GLU A 1 754 ? 2.075 -9.667 -6.042 1.00 89.88 754 GLU A CA 1
ATOM 5905 C C . GLU A 1 754 ? 2.258 -11.073 -6.629 1.00 89.88 754 GLU A C 1
ATOM 5907 O O . GLU A 1 754 ? 3.344 -11.448 -7.090 1.00 89.88 754 GLU A O 1
ATOM 5912 N N . ARG A 1 755 ? 1.191 -11.882 -6.579 1.00 91.94 755 ARG A N 1
ATOM 5913 C CA . ARG A 1 755 ? 1.209 -13.327 -6.878 1.00 91.94 755 ARG A CA 1
ATOM 5914 C C . ARG A 1 755 ? -0.112 -13.810 -7.490 1.00 91.94 755 ARG A C 1
ATOM 5916 O O . ARG A 1 755 ? -0.766 -14.705 -6.936 1.00 91.94 755 ARG A O 1
ATOM 5923 N N . HIS A 1 756 ? -0.498 -13.221 -8.623 1.00 94.94 756 HIS A N 1
ATOM 5924 C CA . HIS A 1 756 ? -1.742 -13.542 -9.337 1.00 94.94 756 HIS A CA 1
ATOM 5925 C C . HIS A 1 756 ? -1.740 -14.991 -9.852 1.00 94.94 756 HIS A C 1
ATOM 5927 O O . HIS A 1 756 ? -0.729 -15.507 -10.345 1.00 94.94 756 HIS A O 1
ATOM 5933 N N . GLU A 1 757 ? -2.886 -15.657 -9.725 1.00 94.75 757 GLU A N 1
ATOM 5934 C CA . GLU A 1 757 ? -3.152 -16.973 -10.309 1.00 94.75 757 GLU A CA 1
ATOM 5935 C C . GLU A 1 757 ? -4.378 -16.879 -11.227 1.00 94.75 757 GLU A C 1
ATOM 5937 O O . GLU A 1 757 ? -5.411 -16.347 -10.829 1.00 94.75 757 GLU A O 1
ATOM 5942 N N . VAL A 1 758 ? -4.286 -17.463 -12.425 1.00 95.38 758 VAL A N 1
ATOM 5943 C CA . VAL A 1 758 ? -5.431 -17.640 -13.336 1.00 95.38 758 VAL A CA 1
ATOM 5944 C C . VAL A 1 758 ? -6.565 -18.423 -12.674 1.00 95.38 758 VAL A C 1
ATOM 5946 O O . VAL A 1 758 ? -6.322 -19.377 -11.923 1.00 95.38 758 VAL A O 1
ATOM 5949 N N . PHE A 1 759 ? -7.811 -18.083 -13.011 1.00 96.25 759 PHE A N 1
ATOM 5950 C CA . PHE A 1 759 ? -9.022 -18.586 -12.362 1.00 96.25 759 PHE A CA 1
ATOM 5951 C C . PHE A 1 759 ? -9.087 -20.108 -12.215 1.00 96.25 759 PHE A C 1
ATOM 5953 O O . PHE A 1 759 ? -9.585 -20.611 -11.209 1.00 96.25 759 PHE A O 1
ATOM 5960 N N . GLY A 1 760 ? -8.553 -20.863 -13.181 1.00 95.75 760 GLY A N 1
ATOM 5961 C CA . GLY A 1 760 ? -8.508 -22.327 -13.122 1.00 95.75 760 GLY A CA 1
ATOM 5962 C C . GLY A 1 760 ? -7.862 -22.880 -11.842 1.00 95.75 760 GLY A C 1
ATOM 5963 O O . GLY A 1 760 ? -8.259 -23.948 -11.376 1.00 95.75 760 GLY A O 1
ATOM 5964 N N . LYS A 1 761 ? -6.924 -22.141 -11.231 1.00 95.12 761 LYS A N 1
ATOM 5965 C CA . LYS A 1 761 ? -6.302 -22.512 -9.953 1.00 95.12 761 LYS A CA 1
ATOM 5966 C C . LYS A 1 761 ? -7.182 -22.177 -8.759 1.00 95.12 761 LYS A C 1
ATOM 5968 O O . LYS A 1 761 ? -7.408 -23.053 -7.930 1.00 95.12 761 LYS A O 1
ATOM 5973 N N . TRP A 1 762 ? -7.758 -20.976 -8.705 1.00 96.00 762 TRP A N 1
ATOM 5974 C CA . TRP A 1 762 ? -8.733 -20.623 -7.669 1.00 96.00 762 TRP A CA 1
ATOM 5975 C C . TRP A 1 762 ? -9.936 -21.579 -7.679 1.00 96.00 762 TRP A C 1
ATOM 5977 O O . TRP A 1 762 ? -10.290 -22.126 -6.637 1.00 96.00 762 TRP A O 1
ATOM 5987 N N . LYS A 1 763 ? -10.473 -21.901 -8.864 1.00 96.94 763 LYS A N 1
ATOM 5988 C CA . LYS A 1 763 ? -11.515 -22.921 -9.077 1.00 96.94 763 LYS A CA 1
ATOM 5989 C C . LYS A 1 763 ? -11.118 -24.291 -8.523 1.00 96.94 763 LYS A C 1
ATOM 5991 O O . LYS A 1 763 ? -11.951 -24.946 -7.900 1.00 96.94 763 LYS A O 1
ATOM 5996 N N . ALA A 1 764 ? -9.859 -24.705 -8.679 1.00 96.56 764 ALA A N 1
ATOM 5997 C CA . ALA A 1 764 ? -9.349 -25.932 -8.069 1.00 96.56 764 ALA A CA 1
ATOM 5998 C C . ALA A 1 764 ? -9.245 -25.828 -6.534 1.00 96.56 764 ALA A C 1
ATOM 6000 O O . ALA A 1 764 ? -9.748 -26.713 -5.845 1.00 96.56 764 ALA A O 1
ATOM 6001 N N . ARG A 1 765 ? -8.659 -24.752 -5.985 1.00 96.56 765 ARG A N 1
ATOM 6002 C CA . ARG A 1 765 ? -8.522 -24.525 -4.528 1.00 96.56 765 ARG A CA 1
ATOM 6003 C C . ARG A 1 765 ? -9.886 -24.535 -3.820 1.00 96.56 765 ARG A C 1
ATOM 6005 O O . ARG A 1 765 ? -10.074 -25.264 -2.846 1.00 96.56 765 ARG A O 1
ATOM 6012 N N . PHE A 1 766 ? -10.870 -23.812 -4.360 1.00 97.75 766 PHE A N 1
ATOM 6013 C CA . PHE A 1 766 ? -12.247 -23.794 -3.853 1.00 97.75 766 PHE A CA 1
ATOM 6014 C C . PHE A 1 766 ? -12.926 -25.170 -3.959 1.00 97.75 766 PHE A C 1
ATOM 6016 O O . PHE A 1 766 ? -13.504 -25.641 -2.976 1.00 97.75 766 PHE A O 1
ATOM 6023 N N . ALA A 1 767 ? -12.813 -25.862 -5.099 1.00 97.50 767 ALA A N 1
ATOM 6024 C CA . ALA A 1 767 ? -13.392 -27.198 -5.269 1.00 97.50 767 ALA A CA 1
ATOM 6025 C C . ALA A 1 767 ? -12.770 -28.248 -4.325 1.00 97.50 767 ALA A C 1
ATOM 6027 O O . ALA A 1 767 ? -13.498 -29.055 -3.747 1.00 97.50 767 ALA A O 1
ATOM 6028 N N . MET A 1 768 ? -11.448 -28.216 -4.107 1.00 97.38 768 MET A N 1
ATOM 6029 C CA . MET A 1 768 ? -10.753 -29.100 -3.155 1.00 97.38 768 MET A CA 1
ATOM 6030 C C . MET A 1 768 ? -11.157 -28.830 -1.700 1.00 97.38 768 MET A C 1
ATOM 6032 O O . MET A 1 768 ? -11.241 -29.763 -0.905 1.00 97.38 768 MET A O 1
ATOM 6036 N N . ALA A 1 769 ? -11.475 -27.580 -1.355 1.00 97.88 769 ALA A N 1
ATOM 6037 C CA . ALA A 1 769 ? -12.068 -27.225 -0.066 1.00 97.88 769 ALA A CA 1
ATOM 6038 C C . ALA A 1 769 ? -13.571 -27.570 0.044 1.00 97.88 769 ALA A C 1
ATOM 6040 O O . ALA A 1 769 ? -14.178 -27.321 1.082 1.00 97.88 769 ALA A O 1
ATOM 6041 N N . GLY A 1 770 ? -14.187 -28.148 -0.993 1.00 97.81 770 GLY A N 1
ATOM 6042 C CA . GLY A 1 770 ? -15.588 -28.576 -0.986 1.00 97.81 770 GLY A CA 1
ATOM 6043 C C . GLY A 1 770 ? -16.603 -27.481 -1.328 1.00 97.81 770 GLY A C 1
ATOM 6044 O O . GLY A 1 770 ? -17.797 -27.666 -1.075 1.00 97.81 770 GLY A O 1
ATOM 6045 N N . PHE A 1 771 ? -16.173 -26.348 -1.891 1.00 98.12 771 PHE A N 1
ATOM 6046 C CA . PHE A 1 771 ? -17.087 -25.370 -2.483 1.00 98.12 771 PHE A CA 1
ATOM 6047 C C . PHE A 1 771 ? -17.636 -25.835 -3.834 1.00 98.12 771 PHE A C 1
ATOM 6049 O O . PHE A 1 771 ? -16.993 -26.570 -4.584 1.00 98.12 771 PHE A O 1
ATOM 6056 N N . ARG A 1 772 ? -18.839 -25.364 -4.160 1.00 95.94 772 ARG A N 1
ATOM 6057 C CA . ARG A 1 772 ? -19.477 -25.500 -5.472 1.00 95.94 772 ARG A CA 1
ATOM 6058 C C . ARG A 1 772 ? -19.711 -24.107 -6.060 1.00 95.94 772 ARG A C 1
ATOM 6060 O O . ARG A 1 772 ? -20.051 -23.209 -5.290 1.00 95.94 772 ARG A O 1
ATOM 6067 N N . PRO A 1 773 ? -19.585 -23.917 -7.386 1.00 95.12 773 PRO A N 1
ATOM 6068 C CA . PRO A 1 773 ? -19.946 -22.656 -8.019 1.00 95.12 773 PRO A CA 1
ATOM 6069 C C . PRO A 1 773 ?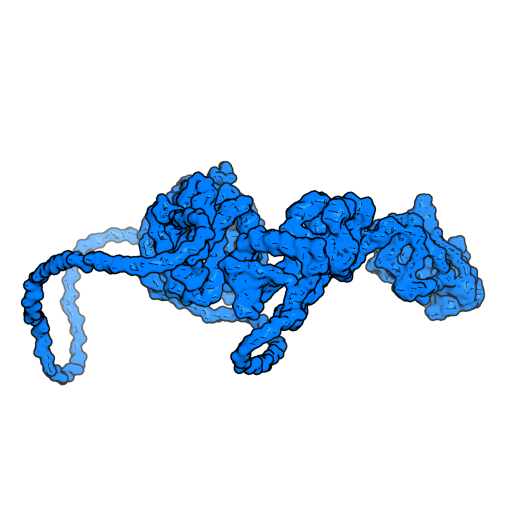 -21.386 -22.236 -7.701 1.00 95.12 773 PRO A C 1
ATOM 6071 O O . PRO A 1 773 ? -22.297 -23.069 -7.596 1.00 95.12 773 PRO A O 1
ATOM 6074 N N . TYR A 1 774 ? -21.571 -20.929 -7.577 1.00 94.12 774 TYR A N 1
ATOM 6075 C CA . TYR A 1 774 ? -22.848 -20.241 -7.465 1.00 94.12 774 TYR A CA 1
ATOM 6076 C C . TYR A 1 774 ? -22.917 -19.220 -8.615 1.00 94.12 774 TYR A C 1
ATOM 6078 O O . TYR A 1 774 ? -22.328 -18.147 -8.500 1.00 94.12 774 TYR A O 1
ATOM 6086 N N . PRO A 1 775 ? -23.523 -19.578 -9.764 1.00 88.69 775 PRO A N 1
ATOM 6087 C CA . PRO A 1 775 ? -23.616 -18.676 -10.908 1.00 88.69 775 PRO A CA 1
ATOM 6088 C C . PRO A 1 775 ? -24.410 -17.412 -10.575 1.00 88.69 775 PRO A C 1
ATOM 6090 O O . PRO A 1 775 ? -25.427 -17.487 -9.890 1.00 88.69 775 PRO A O 1
ATOM 6093 N N . LEU A 1 776 ? -23.964 -16.274 -11.103 1.00 81.62 776 LEU A N 1
ATOM 6094 C CA . LEU A 1 776 ? -24.677 -14.998 -11.019 1.00 81.62 776 LEU A CA 1
ATOM 6095 C C . LEU A 1 776 ? -25.974 -15.034 -11.839 1.00 81.62 776 LEU A C 1
ATOM 6097 O O . LEU A 1 776 ? -25.972 -15.523 -12.973 1.00 81.62 776 LEU A O 1
ATOM 6101 N N . CYS A 1 777 ? -27.071 -14.485 -11.306 1.00 84.00 777 CYS A N 1
ATOM 6102 C CA . CYS A 1 777 ? -28.312 -14.376 -12.069 1.00 84.00 777 CYS A CA 1
ATOM 6103 C C . CYS A 1 777 ? -28.185 -13.450 -13.296 1.00 84.00 777 CYS A C 1
ATOM 6105 O O . CYS A 1 777 ? -27.441 -12.464 -13.322 1.00 84.00 777 CYS A O 1
ATOM 6107 N N . SER A 1 778 ? -28.986 -13.743 -14.324 1.00 85.38 778 SER A N 1
ATOM 6108 C CA . SER A 1 778 ? -28.962 -13.038 -15.613 1.00 85.38 778 SER A CA 1
ATOM 6109 C C . SER A 1 778 ? -29.259 -11.538 -15.512 1.00 85.38 778 SER A C 1
ATOM 6111 O O . SER A 1 778 ? -28.794 -10.779 -16.361 1.00 85.38 778 SER A O 1
ATOM 6113 N N . LEU A 1 779 ? -29.982 -11.096 -14.475 1.00 84.56 779 LEU A N 1
ATOM 6114 C CA . LEU A 1 779 ? -30.223 -9.680 -14.190 1.00 84.56 779 LEU A CA 1
ATOM 6115 C C . LEU A 1 779 ? -28.905 -8.940 -13.919 1.00 84.56 779 LEU A C 1
ATOM 6117 O O . LEU A 1 779 ? -28.606 -7.967 -14.605 1.00 84.56 779 LEU A O 1
ATOM 6121 N N . VAL A 1 780 ? -28.080 -9.449 -12.996 1.00 85.06 780 VAL A N 1
ATOM 6122 C CA . VAL A 1 780 ? -26.771 -8.859 -12.664 1.00 85.06 780 VAL A CA 1
ATOM 6123 C C . VAL A 1 780 ? -25.851 -8.878 -13.885 1.00 85.06 780 VAL A C 1
ATOM 6125 O O . VAL A 1 780 ? -25.256 -7.855 -14.226 1.00 85.06 780 VAL A O 1
ATOM 6128 N N . ASN A 1 781 ? -25.794 -10.005 -14.604 1.00 86.19 781 ASN A N 1
ATOM 6129 C CA . ASN A 1 781 ? -24.961 -10.133 -15.804 1.00 86.19 781 ASN A CA 1
ATOM 6130 C C . ASN A 1 781 ? -25.389 -9.150 -16.905 1.00 86.19 781 ASN A C 1
ATOM 6132 O O . ASN A 1 781 ? -24.551 -8.725 -17.697 1.00 86.19 781 ASN A O 1
ATOM 6136 N N . ASN A 1 782 ? -26.672 -8.782 -16.977 1.00 86.88 782 ASN A N 1
ATOM 6137 C CA . ASN A 1 782 ? -27.170 -7.804 -17.939 1.00 86.88 782 ASN A CA 1
ATOM 6138 C C . ASN A 1 782 ? -26.920 -6.359 -17.493 1.00 86.88 782 ASN A C 1
ATOM 6140 O O . ASN A 1 782 ? -26.458 -5.580 -18.321 1.00 86.88 782 ASN A O 1
ATOM 6144 N N . THR A 1 783 ? -27.097 -5.999 -16.216 1.00 85.50 783 THR A N 1
ATOM 6145 C CA . THR A 1 783 ? -26.738 -4.642 -15.760 1.00 85.50 783 THR A CA 1
ATOM 6146 C C . THR A 1 783 ? -25.241 -4.365 -15.906 1.00 85.50 783 THR A C 1
ATOM 6148 O O . THR A 1 783 ? -24.857 -3.253 -16.251 1.00 85.50 783 THR A O 1
ATOM 6151 N N . ILE A 1 784 ? -24.383 -5.374 -15.717 1.00 87.44 784 ILE A N 1
ATOM 6152 C CA . ILE A 1 784 ? -22.938 -5.239 -15.954 1.00 87.44 784 ILE A CA 1
ATOM 6153 C C . ILE A 1 784 ? -22.622 -5.010 -17.443 1.00 87.44 784 ILE A C 1
ATOM 6155 O O . ILE A 1 784 ? -21.674 -4.292 -17.747 1.00 87.44 784 ILE A O 1
ATOM 6159 N N . LYS A 1 785 ? -23.413 -5.558 -18.380 1.00 89.12 785 LYS A N 1
ATOM 6160 C CA . LYS A 1 785 ? -23.275 -5.234 -19.815 1.00 89.12 785 LYS A CA 1
ATOM 6161 C C . LYS A 1 785 ? -23.647 -3.772 -20.064 1.00 89.12 785 LYS A C 1
ATOM 6163 O O . LYS A 1 785 ? -22.825 -3.054 -20.614 1.00 89.12 785 LYS A O 1
ATOM 6168 N N . THR A 1 786 ? -24.800 -3.323 -19.562 1.00 89.00 786 THR A N 1
ATOM 6169 C CA . THR A 1 786 ? -25.251 -1.926 -19.699 1.00 89.00 786 THR A CA 1
ATOM 6170 C C . THR A 1 786 ? -24.266 -0.927 -19.085 1.00 89.00 786 THR A C 1
ATOM 6172 O O . THR A 1 786 ? -23.996 0.105 -19.682 1.00 89.00 786 THR A O 1
ATOM 6175 N N . LEU A 1 787 ? -23.664 -1.243 -17.932 1.00 85.19 787 LEU A N 1
ATOM 6176 C CA . LEU A 1 787 ? -22.590 -0.435 -17.337 1.00 85.19 787 LEU A CA 1
ATOM 6177 C C . LEU A 1 787 ? -21.393 -0.278 -18.288 1.00 85.19 787 LEU A C 1
ATOM 6179 O O . LEU A 1 787 ? -20.764 0.773 -18.323 1.00 85.19 787 LEU A O 1
ATOM 6183 N N . LEU A 1 788 ? -21.035 -1.330 -19.026 1.00 90.19 788 LEU A N 1
ATOM 6184 C CA . LEU A 1 788 ? -19.887 -1.313 -19.931 1.00 90.19 788 LEU A CA 1
ATOM 6185 C C . LEU A 1 788 ? -20.172 -0.580 -21.251 1.00 90.19 788 LEU A C 1
ATOM 6187 O O . LEU A 1 788 ? -19.210 -0.236 -21.936 1.00 90.19 788 LEU A O 1
ATOM 6191 N N . ASP A 1 789 ? -21.436 -0.275 -21.568 1.00 89.88 789 ASP A N 1
ATOM 6192 C CA . ASP A 1 789 ? -21.801 0.598 -22.693 1.00 89.88 789 ASP A CA 1
ATOM 6193 C C . ASP A 1 789 ? -21.406 2.073 -22.436 1.00 89.88 789 ASP A C 1
ATOM 6195 O O . ASP A 1 789 ? -21.144 2.806 -23.391 1.00 89.88 789 ASP A O 1
ATOM 6199 N N . ASP A 1 790 ? -21.272 2.495 -21.167 1.00 89.44 790 ASP A N 1
ATOM 6200 C CA . ASP A 1 790 ? -20.707 3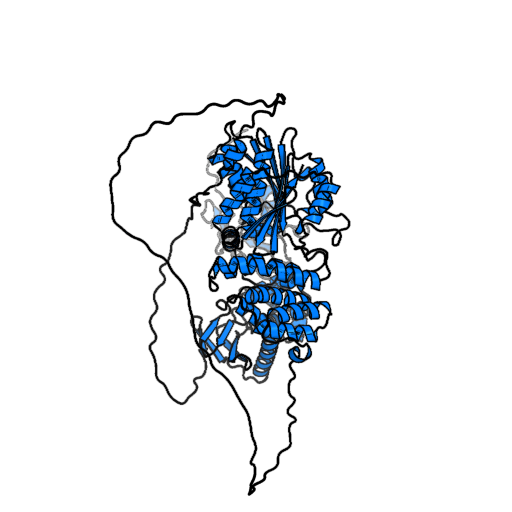.805 -20.780 1.00 89.44 790 ASP A CA 1
ATOM 6201 C C . ASP A 1 790 ? -19.169 3.868 -20.947 1.00 89.44 790 ASP A C 1
ATOM 6203 O O . ASP A 1 790 ? -18.566 4.943 -20.882 1.00 89.44 790 ASP A O 1
ATOM 6207 N N . TYR A 1 791 ? -18.508 2.723 -21.159 1.00 91.25 791 TYR A N 1
ATOM 6208 C CA . TYR A 1 791 ? -17.053 2.602 -21.281 1.00 91.25 791 TYR A CA 1
ATOM 6209 C C . TYR A 1 791 ? -16.607 2.348 -22.735 1.00 91.25 791 TYR A C 1
ATOM 6211 O O . TYR A 1 791 ? -17.376 1.985 -23.623 1.00 91.25 791 TYR A O 1
ATOM 6219 N N . HIS A 1 792 ? -15.314 2.538 -23.024 1.00 94.12 792 HIS A N 1
ATOM 6220 C CA . HIS A 1 792 ? -14.805 2.371 -24.388 1.00 94.12 792 HIS A CA 1
ATOM 6221 C C . HIS A 1 792 ? -14.941 0.920 -24.896 1.00 94.12 792 HIS A C 1
ATOM 6223 O O . HIS A 1 792 ? -14.355 0.004 -24.321 1.00 94.12 792 HIS A O 1
ATOM 6229 N N . ARG A 1 793 ? -15.597 0.745 -26.055 1.00 94.31 793 ARG A N 1
ATOM 6230 C CA . ARG A 1 793 ? -15.919 -0.505 -26.799 1.00 94.31 793 ARG A CA 1
ATOM 6231 C C . ARG A 1 793 ? -14.846 -1.607 -26.955 1.00 94.31 793 ARG A C 1
ATOM 6233 O O . ARG A 1 793 ? -15.119 -2.633 -27.574 1.00 94.31 793 ARG A O 1
ATOM 6240 N N . CYS A 1 794 ? -13.612 -1.391 -26.503 1.00 95.62 794 CYS A N 1
ATOM 6241 C CA . CYS A 1 794 ? -12.600 -2.445 -26.389 1.00 95.62 794 CYS A CA 1
ATOM 6242 C C . CYS A 1 794 ? -12.701 -3.226 -25.070 1.00 95.62 794 CYS A C 1
ATOM 6244 O O . CYS A 1 794 ? -12.156 -4.329 -25.007 1.00 95.62 794 CYS A O 1
ATOM 6246 N N . TYR A 1 795 ? -13.384 -2.702 -24.045 1.00 96.12 795 TYR A N 1
ATOM 6247 C CA . TYR A 1 795 ? -13.820 -3.510 -22.908 1.00 96.12 795 TYR A CA 1
ATOM 6248 C C . TYR A 1 795 ? -14.861 -4.534 -23.371 1.00 96.12 795 TYR A C 1
ATOM 6250 O O . TYR A 1 795 ? -15.696 -4.244 -24.228 1.00 96.12 795 TYR A O 1
ATOM 6258 N N . ARG A 1 796 ? -14.793 -5.754 -22.834 1.00 94.06 796 ARG A N 1
ATOM 6259 C CA . ARG A 1 796 ? -15.706 -6.855 -23.166 1.00 94.06 796 ARG A CA 1
ATOM 6260 C C . ARG A 1 796 ? -16.038 -7.649 -21.909 1.00 94.06 796 ARG A C 1
ATOM 6262 O O . ARG A 1 796 ? -15.126 -8.009 -21.166 1.00 94.06 796 ARG A O 1
ATOM 6269 N N . LEU A 1 797 ? -17.319 -7.950 -21.710 1.00 94.56 797 LEU A N 1
ATOM 6270 C CA . LEU A 1 797 ? -17.770 -8.936 -20.730 1.00 94.56 797 LEU A CA 1
ATOM 6271 C C . LEU A 1 797 ? -17.885 -10.306 -21.402 1.00 94.56 797 LEU A C 1
ATOM 6273 O O . LEU A 1 797 ? -18.473 -10.416 -22.478 1.00 94.56 797 LEU A O 1
ATOM 6277 N N . GLU A 1 798 ? -17.378 -11.348 -20.754 1.00 93.19 798 GLU A N 1
ATOM 6278 C CA . GLU A 1 798 ? -17.564 -12.734 -21.178 1.00 93.19 798 GLU A CA 1
ATOM 6279 C C . GLU A 1 798 ? -18.043 -13.596 -20.002 1.00 93.19 798 GLU A C 1
ATOM 6281 O O . GLU A 1 798 ? -17.571 -13.448 -18.877 1.00 93.19 798 GLU A O 1
ATOM 6286 N N . GLU A 1 799 ? -18.991 -14.498 -20.258 1.00 91.75 799 GLU A N 1
ATOM 6287 C CA . GLU A 1 799 ? -19.566 -15.408 -19.263 1.00 91.75 799 GLU A CA 1
ATOM 6288 C C . GLU A 1 799 ? -19.189 -16.852 -19.626 1.00 91.75 799 GLU A C 1
ATOM 6290 O O . GLU A 1 799 ? -19.454 -17.305 -20.741 1.00 91.75 799 GLU A O 1
ATOM 6295 N N . ARG A 1 800 ? -18.544 -17.578 -18.704 1.00 90.06 800 ARG A N 1
ATOM 6296 C CA . ARG A 1 800 ? -18.096 -18.971 -18.895 1.00 90.06 800 ARG A CA 1
ATOM 6297 C C . ARG A 1 800 ? -18.340 -19.767 -17.617 1.00 90.06 800 ARG A C 1
ATOM 6299 O O . ARG A 1 800 ? -17.959 -19.307 -16.552 1.00 90.06 800 ARG A O 1
ATOM 6306 N N . ASP A 1 801 ? -18.939 -20.955 -17.687 1.00 85.38 801 ASP A N 1
ATOM 6307 C CA . ASP A 1 801 ? -19.211 -21.820 -16.516 1.00 85.38 801 ASP A CA 1
ATOM 6308 C C . ASP A 1 801 ? -19.932 -21.126 -15.323 1.00 85.38 801 ASP A C 1
ATOM 6310 O O . ASP A 1 801 ? -19.777 -21.549 -14.176 1.00 85.38 801 ASP A O 1
ATOM 6314 N N . GLY A 1 802 ? -20.706 -20.058 -15.563 1.00 84.75 802 GLY A N 1
ATOM 6315 C CA . GLY A 1 802 ? -21.329 -19.244 -14.504 1.00 84.75 802 GLY A CA 1
ATOM 6316 C C . GLY A 1 802 ? -20.386 -18.245 -13.813 1.00 84.75 802 GLY A C 1
ATOM 6317 O O . GLY A 1 802 ? -20.664 -17.806 -12.699 1.00 84.75 802 GLY A O 1
ATOM 6318 N N . VAL A 1 803 ? -19.266 -17.911 -14.456 1.00 93.06 803 VAL A N 1
ATOM 6319 C CA . VAL A 1 803 ? -18.213 -16.994 -13.997 1.00 93.06 803 VAL A CA 1
ATOM 6320 C C . VAL A 1 803 ? -18.097 -15.847 -14.999 1.00 93.06 803 VAL A C 1
ATOM 6322 O O . VAL A 1 803 ? -18.125 -16.082 -16.210 1.00 93.06 803 VAL A O 1
ATOM 6325 N N . LEU A 1 804 ? -17.962 -14.614 -14.505 1.00 95.00 804 LEU A N 1
ATOM 6326 C CA . LEU A 1 804 ? -17.798 -13.429 -15.347 1.00 95.00 804 LEU A CA 1
ATOM 6327 C C . LEU A 1 804 ? -16.325 -13.056 -15.503 1.00 95.00 804 LEU A C 1
ATOM 6329 O O . LEU A 1 804 ? -15.555 -13.078 -14.543 1.00 95.00 804 LEU A O 1
ATOM 6333 N N . TYR A 1 805 ? -15.968 -12.627 -16.707 1.00 96.44 805 TYR A N 1
ATOM 6334 C CA . TYR A 1 805 ? -14.666 -12.077 -17.047 1.00 96.44 805 TYR A CA 1
ATOM 6335 C C . TYR A 1 805 ? -14.830 -10.696 -17.676 1.00 96.44 805 TYR A C 1
ATOM 6337 O O . TYR A 1 805 ? -15.578 -10.537 -18.642 1.00 96.44 805 TYR A O 1
ATOM 6345 N N . LEU A 1 806 ? -14.086 -9.717 -17.169 1.00 97.44 806 LEU A N 1
ATOM 6346 C CA . LEU A 1 806 ? -13.871 -8.435 -17.827 1.00 97.44 806 LEU A CA 1
ATOM 6347 C C . LEU A 1 806 ? -12.528 -8.486 -18.559 1.00 97.44 806 LEU A C 1
ATOM 6349 O O . LEU A 1 806 ? -11.478 -8.706 -17.949 1.00 97.44 806 LEU A O 1
ATOM 6353 N N . GLY A 1 807 ? -12.561 -8.260 -19.868 1.00 96.88 807 GLY A N 1
ATOM 6354 C CA . GLY A 1 807 ? -11.379 -8.176 -20.716 1.00 96.88 807 GLY A CA 1
ATOM 6355 C C . GLY A 1 807 ? -11.251 -6.842 -21.441 1.00 96.88 807 GLY A C 1
ATOM 6356 O O . GLY A 1 807 ? -12.223 -6.107 -21.604 1.00 96.88 807 GLY A O 1
ATOM 6357 N N . TRP A 1 808 ? -10.042 -6.565 -21.921 1.00 97.06 808 TRP A N 1
ATOM 6358 C CA . TRP A 1 808 ? -9.725 -5.477 -22.840 1.00 97.06 808 TRP A CA 1
ATOM 6359 C C . TRP A 1 808 ? -9.115 -6.062 -24.115 1.00 97.06 808 TRP A C 1
ATOM 6361 O O . TRP A 1 808 ? -8.126 -6.801 -24.071 1.00 97.06 808 TRP A O 1
ATOM 6371 N N . LYS A 1 809 ? -9.722 -5.759 -25.268 1.00 95.12 809 LYS A N 1
ATOM 6372 C CA . LYS A 1 809 ? -9.443 -6.444 -26.541 1.00 95.12 809 LYS A CA 1
ATOM 6373 C C . LYS A 1 809 ? -9.462 -7.967 -26.309 1.00 95.12 809 LYS A C 1
ATOM 6375 O O . LYS A 1 809 ? -10.418 -8.491 -25.736 1.00 95.12 809 LYS A O 1
ATOM 6380 N N . SER A 1 810 ? -8.434 -8.693 -26.745 1.00 92.38 810 SER A N 1
ATOM 6381 C CA . SER A 1 810 ? -8.278 -10.142 -26.565 1.00 92.38 810 SER A CA 1
ATOM 6382 C C . SER A 1 810 ? -7.875 -10.584 -25.151 1.00 92.38 810 SER A C 1
ATOM 6384 O O . SER A 1 810 ? -8.060 -11.759 -24.840 1.00 92.38 810 SER A O 1
ATOM 6386 N N . ARG A 1 811 ? -7.338 -9.698 -24.300 1.00 96.69 811 ARG A N 1
ATOM 6387 C CA . ARG A 1 811 ? -6.826 -10.048 -22.965 1.00 96.69 811 ARG A CA 1
ATOM 6388 C C . ARG A 1 811 ? -7.958 -10.034 -21.935 1.00 96.69 811 ARG A C 1
ATOM 6390 O O . ARG A 1 811 ? -8.704 -9.063 -21.858 1.00 96.69 811 ARG A O 1
ATOM 6397 N N . MET A 1 812 ? -8.067 -11.081 -21.119 1.00 97.12 812 MET A N 1
ATOM 6398 C CA . MET A 1 812 ? -8.877 -11.041 -19.893 1.00 97.12 812 MET A CA 1
ATOM 6399 C C . MET A 1 812 ? -8.069 -10.376 -18.776 1.00 97.12 812 MET A C 1
ATOM 6401 O O . MET A 1 812 ? -6.875 -10.652 -18.646 1.00 97.12 812 MET A O 1
ATOM 6405 N N . LEU A 1 813 ? -8.711 -9.491 -18.008 1.00 97.12 813 LEU A N 1
ATOM 6406 C CA . LEU A 1 813 ? -8.076 -8.692 -16.957 1.00 97.12 813 LEU A CA 1
ATOM 6407 C C . LEU A 1 813 ? -8.581 -9.072 -15.564 1.00 97.12 813 LEU A C 1
ATOM 6409 O O . LEU A 1 813 ? -7.779 -9.357 -14.684 1.00 97.12 813 LEU A O 1
ATOM 6413 N N . VAL A 1 814 ? -9.899 -9.126 -15.365 1.00 97.62 814 VAL A N 1
ATOM 6414 C CA . VAL A 1 814 ? -10.508 -9.441 -14.062 1.00 97.62 814 VAL A CA 1
ATOM 6415 C C . VAL A 1 814 ? -11.459 -10.618 -14.216 1.00 97.62 814 VAL A C 1
ATOM 6417 O O . VAL A 1 814 ? -12.267 -10.639 -15.145 1.00 97.62 814 VAL A O 1
ATOM 6420 N N . VAL A 1 815 ? -11.400 -11.563 -13.282 1.00 97.31 815 VAL A N 1
ATOM 6421 C CA . VAL A 1 815 ? -12.398 -12.625 -13.118 1.00 97.31 815 VAL A CA 1
ATOM 6422 C C . VAL A 1 815 ? -13.233 -12.371 -11.864 1.00 97.31 815 VAL A C 1
ATOM 6424 O O . VAL A 1 815 ? -12.704 -11.925 -10.848 1.00 97.31 815 VAL A O 1
ATOM 6427 N N . SER A 1 816 ? -14.532 -12.665 -11.926 1.00 97.00 816 SER A N 1
ATOM 6428 C CA . SER A 1 816 ? -15.450 -12.612 -10.786 1.00 97.00 816 SER A CA 1
ATOM 6429 C C . SER A 1 816 ? -16.318 -13.867 -10.717 1.00 97.00 816 SER A C 1
ATOM 6431 O O . SER A 1 816 ? -16.915 -14.295 -11.709 1.00 97.00 816 SER A O 1
ATOM 6433 N N . SER A 1 817 ? -16.369 -14.477 -9.533 1.00 96.88 817 SER A N 1
ATOM 6434 C CA . SER A 1 817 ? -17.051 -15.747 -9.266 1.00 96.88 817 SER A CA 1
ATOM 6435 C C . SER A 1 817 ? -17.672 -15.775 -7.869 1.00 96.88 817 SER A C 1
ATOM 6437 O O . SER A 1 817 ? -17.192 -15.103 -6.955 1.00 96.88 817 SER A O 1
ATOM 6439 N N . ALA A 1 818 ? -18.702 -16.602 -7.686 1.00 97.56 818 ALA A N 1
ATOM 6440 C CA . ALA A 1 818 ? -19.302 -16.867 -6.384 1.00 97.56 818 ALA A CA 1
ATOM 6441 C C . ALA A 1 818 ? -19.416 -18.377 -6.104 1.00 97.56 818 ALA A C 1
ATOM 6443 O O . ALA A 1 818 ? -19.415 -19.208 -7.018 1.00 97.56 818 ALA A O 1
ATOM 6444 N N . TRP A 1 819 ? -19.471 -18.730 -4.818 1.00 97.81 819 TRP A N 1
ATOM 6445 C CA . TRP A 1 819 ? -19.268 -20.090 -4.310 1.00 97.81 819 TRP A CA 1
ATOM 6446 C C . TRP A 1 819 ? -20.137 -20.390 -3.082 1.00 97.81 819 TRP A C 1
ATOM 6448 O O . TRP A 1 819 ? -20.470 -19.480 -2.327 1.00 97.81 819 TRP A O 1
ATOM 6458 N N . ARG A 1 820 ? -20.453 -21.671 -2.847 1.00 94.69 820 ARG A N 1
ATOM 6459 C CA . ARG A 1 820 ? -21.209 -22.167 -1.676 1.00 94.69 820 ARG A CA 1
ATOM 6460 C C . ARG A 1 820 ? -20.743 -23.531 -1.170 1.00 94.69 820 ARG A C 1
ATOM 6462 O O . ARG A 1 820 ? -20.158 -24.317 -1.951 1.00 94.69 820 ARG A O 1
#

InterPro domains:
  IPR005202 Transcription factor GRAS [PF03514] (450-820)
  IPR005202 Transcription factor GRAS [PS50985] (441-820)
  IPR005202 Transcription factor GRAS [PTHR31636] (391-814)
  IPR046829 Calmodulin binding protein, C-terminal domain [PF20452] (232-295)
  IPR046830 Calmodulin binding protein, central domain [PF20451] (164-227)
  IPR046831 Calmodulin binding protein-like, N-terminal domain [PF07887] (12-151)